Protein AF-A0A9P8K8R7-F1 (afdb_monomer_lite)

Sequence (853 aa):
MMAQHRFSVASLLILLLYVATVHSAIIQKRATSSSRSVSKISSSSSKATSKPVSKISSSSSKATSKPKTSSTKVVATSSAALKILSGAAEITNPRTGPTISATASATYTGWYAIPQKGIPAGRADAIALTRQNFGYGPAVAGGPFFPNGTLGNTVVAADIAILQAETGPQMSDTGSDVVKAESDVSKYNGLQTLQDYTLLYDQEWTATLSQGPAPGILTNYTQDLLFSMERLSFSPYQIRRLDSSKDTLNFEVDDQVATNLTGMTQQQLLTSGRLFYADYRDQAELTATTNPRYSAAVDAYFYIDPESGDFLPLAIRTNQGANLTYTPADSPNDWMLAKIMYNVCDLWFAQWEHLARTHEVVQIVYMAAIRSLSDAHPVKAVLDRLMFEVFAIQPLAQSVLFAPGGVVDLAFPYTYESAKDYSSNYYFTRSGNFQSGYFLTDLKNRGLINATTGPQLKDFPYYEDASVIYAAIRTFMTSFVNSYYSSDSVVAADKEIQAWVKECNGPAKVMDFPSAITTTSTLIDVLTHMAHLSSTAHHTVNTNELMSASSTLPFHAMSLYSPVPTQKGVTNLASFLPPLQQAEEQIGINSLFSRNYFAGTNRTLSHMFDEPAILNRMNVNTRNAAATFMNSMNSFSSKVKARTFDSKGLSQGPVLEETFWFEPDILALWPPGETFESLNISGPYHSYTGYISAHLLKYENAIEVHQSLEFMRDILPQLDRFIVVISTEPMQTKLNDIPLRIAHKDLHFANILVDRITAHVTGIVDWEFAGVVPFTRWNPSRAFLWNAQDNDTSMADKTALIERYKKRAREKGSGYLIDDAKFTSKEQESMQTAANFLRAIVEVVLGTRQVEV

Structure (mmCIF, N/CA/C/O backbone):
data_AF-A0A9P8K8R7-F1
#
_entry.id   AF-A0A9P8K8R7-F1
#
loop_
_atom_site.group_PDB
_atom_site.id
_atom_site.type_symbol
_atom_site.label_atom_id
_atom_site.label_alt_id
_atom_site.label_comp_id
_atom_site.label_asym_id
_atom_site.label_entity_id
_atom_site.label_seq_id
_atom_site.pdbx_PDB_ins_code
_atom_site.Cartn_x
_atom_site.Cartn_y
_atom_site.Cartn_z
_atom_site.occupancy
_atom_site.B_iso_or_equiv
_atom_site.auth_seq_id
_atom_site.auth_comp_id
_atom_site.auth_asym_id
_atom_site.auth_atom_id
_atom_site.pdbx_PDB_model_num
ATOM 1 N N . MET A 1 1 ? -14.657 49.161 -21.432 1.00 29.52 1 MET A N 1
ATOM 2 C CA . MET A 1 1 ? -13.484 50.028 -21.677 1.00 29.52 1 MET A CA 1
ATOM 3 C C . MET A 1 1 ? -12.725 50.112 -20.355 1.00 29.52 1 MET A C 1
ATOM 5 O O . MET A 1 1 ? -12.999 50.996 -19.559 1.00 29.52 1 MET A O 1
ATOM 9 N N . MET A 1 2 ? -11.900 49.104 -20.054 1.00 23.61 2 MET A N 1
ATOM 10 C CA . MET A 1 2 ? -11.137 49.003 -18.802 1.00 23.61 2 MET A CA 1
ATOM 11 C C . MET A 1 2 ? -9.653 49.164 -19.122 1.00 23.61 2 MET A C 1
ATOM 13 O O . MET A 1 2 ? -9.162 48.618 -20.107 1.00 23.61 2 MET A O 1
ATOM 17 N N . ALA A 1 3 ? -8.979 49.996 -18.335 1.00 24.78 3 ALA A N 1
ATOM 18 C CA . ALA A 1 3 ? -7.595 50.384 -18.529 1.00 24.78 3 ALA A CA 1
ATOM 19 C C . ALA A 1 3 ? -6.656 49.173 -18.431 1.00 24.78 3 ALA A C 1
ATOM 21 O O . ALA A 1 3 ? -6.727 48.400 -17.479 1.00 24.78 3 ALA A O 1
ATOM 22 N N . GLN A 1 4 ? -5.730 49.052 -19.386 1.00 29.30 4 GLN A N 1
ATOM 23 C CA . GLN A 1 4 ? -4.545 48.212 -19.245 1.00 29.30 4 GLN A CA 1
ATOM 24 C C . GLN A 1 4 ? -3.744 48.699 -18.028 1.00 29.30 4 GLN A C 1
ATOM 26 O O . GLN A 1 4 ? -2.921 49.611 -18.141 1.00 29.30 4 GLN A O 1
ATOM 31 N N . HIS A 1 5 ? -3.947 48.097 -16.858 1.00 35.41 5 HIS A N 1
ATOM 32 C CA . HIS A 1 5 ? -2.986 48.205 -15.769 1.00 35.41 5 HIS A CA 1
ATOM 33 C C . HIS A 1 5 ? -1.762 47.362 -16.134 1.00 35.41 5 HIS A C 1
ATOM 35 O O . HIS A 1 5 ? -1.583 46.241 -15.674 1.00 35.41 5 HIS A O 1
ATOM 41 N N . ARG A 1 6 ? -0.881 47.922 -16.973 1.00 40.00 6 ARG A N 1
ATOM 42 C CA . ARG A 1 6 ? 0.525 47.519 -16.950 1.00 40.00 6 ARG A CA 1
ATOM 43 C C . ARG A 1 6 ? 1.001 47.784 -15.525 1.00 40.00 6 ARG A C 1
ATOM 45 O O . ARG A 1 6 ? 1.038 48.947 -15.118 1.00 40.00 6 ARG A O 1
ATOM 52 N N . PHE A 1 7 ? 1.317 46.739 -14.759 1.00 46.62 7 PHE A N 1
ATOM 53 C CA . PHE A 1 7 ? 2.038 46.904 -13.499 1.00 46.62 7 PHE A CA 1
ATOM 54 C C . PHE A 1 7 ? 3.290 47.728 -13.808 1.00 46.62 7 PHE A C 1
ATOM 56 O O . PHE A 1 7 ? 4.176 47.302 -14.546 1.00 46.62 7 PHE A O 1
ATOM 63 N N . SER A 1 8 ? 3.288 48.986 -13.369 1.00 48.47 8 SER A N 1
ATOM 64 C CA . SER A 1 8 ? 4.331 49.929 -13.752 1.00 48.47 8 SER A CA 1
ATOM 65 C C . SER A 1 8 ? 5.626 49.589 -13.013 1.00 48.47 8 SER A C 1
ATOM 67 O O . SER A 1 8 ? 5.596 49.020 -11.921 1.00 48.47 8 SER A O 1
ATOM 69 N N . VAL A 1 9 ? 6.763 50.033 -13.550 1.00 52.81 9 VAL A N 1
ATOM 70 C CA . VAL A 1 9 ? 8.063 50.040 -12.852 1.00 52.81 9 VAL A CA 1
ATOM 71 C C . VAL A 1 9 ? 7.942 50.614 -11.426 1.00 52.81 9 VAL A C 1
ATOM 73 O O . VAL A 1 9 ? 8.694 50.216 -10.541 1.00 52.81 9 VAL A O 1
ATOM 76 N N . ALA A 1 10 ? 6.951 51.477 -11.155 1.00 49.06 10 ALA A N 1
ATOM 77 C CA . ALA A 1 10 ? 6.674 51.998 -9.820 1.00 49.06 10 ALA A CA 1
ATOM 78 C C . ALA A 1 10 ? 6.219 50.920 -8.816 1.00 49.06 10 ALA A C 1
ATOM 80 O O . ALA A 1 10 ? 6.635 50.979 -7.667 1.00 49.06 10 ALA A O 1
ATOM 81 N N . SER A 1 11 ? 5.431 49.915 -9.212 1.00 57.00 11 SER A N 1
ATOM 82 C CA . SER A 1 11 ? 4.999 48.828 -8.312 1.00 57.00 11 SER A CA 1
ATOM 83 C C . SER A 1 11 ? 6.164 47.909 -7.933 1.00 57.00 11 SER A C 1
ATOM 85 O O . SER A 1 11 ? 6.291 47.518 -6.774 1.00 57.00 11 SER A O 1
ATOM 87 N N . LEU A 1 12 ? 7.060 47.637 -8.888 1.00 58.25 12 LEU A N 1
ATOM 88 C CA . LEU A 1 12 ? 8.302 46.900 -8.652 1.00 58.25 12 LEU A CA 1
ATOM 89 C C . LEU A 1 12 ? 9.264 47.697 -7.753 1.00 58.25 12 LEU A C 1
ATOM 91 O O . LEU A 1 12 ? 9.832 47.149 -6.813 1.00 58.25 12 LEU A O 1
ATOM 95 N N . LEU A 1 13 ? 9.394 49.010 -7.982 1.00 60.34 13 LEU A N 1
ATOM 96 C CA . LEU A 1 13 ? 10.163 49.916 -7.121 1.00 60.34 13 LEU A CA 1
ATOM 97 C C . LEU A 1 13 ? 9.600 49.972 -5.696 1.00 60.34 13 LEU A C 1
ATOM 99 O O . LEU A 1 13 ? 10.372 49.983 -4.742 1.00 60.34 13 LEU A O 1
ATOM 103 N N . ILE A 1 14 ? 8.274 49.976 -5.538 1.00 66.75 14 ILE A N 1
ATOM 104 C CA . ILE A 1 14 ? 7.606 49.946 -4.231 1.00 66.75 14 ILE A CA 1
ATOM 105 C C . ILE A 1 14 ? 7.908 48.628 -3.503 1.00 66.75 14 ILE A C 1
ATOM 107 O O . ILE A 1 14 ? 8.319 48.663 -2.344 1.00 66.75 14 ILE A O 1
ATOM 111 N N . LEU A 1 15 ? 7.790 47.479 -4.178 1.00 65.31 15 LEU A N 1
ATOM 112 C CA . LEU A 1 15 ? 8.160 46.175 -3.615 1.00 65.31 15 LEU A CA 1
ATOM 113 C C . LEU A 1 15 ? 9.635 46.150 -3.172 1.00 65.31 15 LEU A C 1
ATOM 115 O O . LEU A 1 15 ? 9.935 45.777 -2.037 1.00 65.31 15 LEU A O 1
ATOM 119 N N . LEU A 1 16 ? 10.548 46.629 -4.023 1.00 68.06 16 LEU A N 1
ATOM 120 C CA . LEU A 1 16 ? 11.981 46.720 -3.719 1.00 68.06 16 LEU A CA 1
ATOM 121 C C . LEU A 1 16 ? 12.279 47.676 -2.550 1.00 68.06 16 LEU A C 1
ATOM 123 O O . LEU A 1 16 ? 13.152 47.383 -1.732 1.00 68.06 16 LEU A O 1
ATOM 127 N N . LEU A 1 17 ? 11.541 48.784 -2.416 1.00 71.69 17 LEU A N 1
ATOM 128 C CA . LEU A 1 17 ? 11.648 49.715 -1.284 1.00 71.69 17 LEU A CA 1
ATOM 129 C C . LEU A 1 17 ? 11.227 49.063 0.041 1.00 71.69 17 LEU A C 1
ATOM 131 O O . LEU A 1 17 ? 11.877 49.291 1.066 1.00 71.69 17 LEU A O 1
ATOM 135 N N . TYR A 1 18 ? 10.182 48.231 0.047 1.00 68.81 18 TYR A N 1
ATOM 136 C CA . TYR A 1 18 ? 9.757 47.511 1.253 1.00 68.81 18 TYR A CA 1
ATOM 137 C C . TYR A 1 18 ? 10.740 46.403 1.638 1.00 68.81 18 TYR A C 1
ATOM 139 O O . TYR A 1 18 ? 11.125 46.321 2.808 1.00 68.81 18 TYR A O 1
ATOM 147 N N . VAL A 1 19 ? 11.239 45.634 0.663 1.00 66.44 19 VAL A N 1
ATOM 148 C CA . VAL A 1 19 ? 12.317 44.651 0.879 1.00 66.44 19 VAL A CA 1
ATOM 149 C C . VAL A 1 19 ? 13.562 45.339 1.457 1.00 66.44 19 VAL A C 1
ATOM 151 O O . VAL A 1 19 ? 14.119 44.889 2.460 1.00 66.44 19 VAL A O 1
ATOM 154 N N . ALA A 1 20 ? 13.952 46.494 0.908 1.00 64.69 20 ALA A N 1
ATOM 155 C CA . ALA A 1 20 ? 15.067 47.295 1.408 1.00 64.69 20 ALA A CA 1
ATOM 156 C C . ALA A 1 20 ? 14.815 47.891 2.804 1.00 64.69 20 ALA A C 1
ATOM 158 O O . ALA A 1 20 ? 15.760 48.048 3.578 1.00 64.69 20 ALA A O 1
ATOM 159 N N . THR A 1 21 ? 13.565 48.204 3.157 1.00 69.88 21 THR A N 1
ATOM 160 C CA . THR A 1 21 ? 13.198 48.721 4.486 1.00 69.88 21 THR A CA 1
ATOM 161 C C . THR A 1 21 ? 13.381 47.651 5.563 1.00 69.88 21 THR A C 1
ATOM 163 O O . THR A 1 21 ? 14.012 47.924 6.586 1.00 69.88 21 THR A O 1
ATOM 166 N N . VAL A 1 22 ? 12.915 46.420 5.314 1.00 66.12 22 VAL A N 1
ATOM 167 C CA . VAL A 1 22 ? 13.130 45.284 6.230 1.00 66.12 22 VAL A CA 1
ATOM 168 C C . VAL A 1 22 ? 14.623 44.936 6.318 1.00 66.12 22 VAL A C 1
ATOM 170 O O . VAL A 1 22 ? 15.144 44.689 7.405 1.00 66.12 22 VAL A O 1
ATOM 173 N N . HIS A 1 23 ? 15.349 45.022 5.198 1.00 62.78 23 HIS A N 1
ATOM 174 C CA . HIS A 1 23 ? 16.796 44.799 5.151 1.00 62.78 23 HIS A CA 1
ATOM 175 C C . HIS A 1 23 ? 17.606 45.874 5.911 1.00 62.78 23 HIS A C 1
ATOM 177 O O . HIS A 1 23 ? 18.545 45.560 6.644 1.00 62.78 23 HIS A O 1
ATOM 183 N N . SER A 1 24 ? 17.229 47.151 5.799 1.00 60.41 24 SER A N 1
ATOM 184 C CA . SER A 1 24 ? 17.931 48.277 6.441 1.00 60.41 24 SER A CA 1
ATOM 185 C C . SER A 1 24 ? 17.773 48.288 7.967 1.00 60.41 24 SER A C 1
ATOM 187 O O . SER A 1 24 ? 18.697 48.688 8.680 1.00 60.41 24 SER A O 1
ATOM 189 N N . ALA A 1 25 ? 16.646 47.785 8.486 1.00 59.66 25 ALA A N 1
ATOM 190 C CA . ALA A 1 25 ? 16.407 47.621 9.922 1.00 59.66 25 ALA A CA 1
ATOM 191 C C . ALA A 1 25 ? 17.394 46.639 10.598 1.00 59.66 25 ALA A C 1
ATOM 193 O O . ALA A 1 25 ? 17.651 46.747 11.798 1.00 59.66 25 ALA A O 1
ATOM 194 N N . ILE A 1 26 ? 18.005 45.722 9.834 1.00 52.38 26 ILE A N 1
ATOM 195 C CA . ILE A 1 26 ? 19.029 44.776 10.316 1.00 52.38 26 ILE A CA 1
ATOM 196 C C . ILE A 1 26 ? 20.416 45.426 10.379 1.00 52.38 26 ILE A C 1
ATOM 198 O O . ILE A 1 26 ? 21.180 45.190 11.319 1.00 52.38 26 ILE A O 1
ATOM 202 N N . ILE A 1 27 ? 20.747 46.291 9.416 1.00 49.97 27 ILE A N 1
ATOM 203 C CA . ILE A 1 27 ? 22.070 46.931 9.342 1.00 49.97 27 ILE A CA 1
ATOM 204 C C . ILE A 1 27 ? 22.242 47.991 10.448 1.00 49.97 27 ILE A C 1
ATOM 206 O O . ILE A 1 27 ? 23.343 48.154 10.982 1.00 49.97 27 ILE A O 1
ATOM 210 N N . GLN A 1 28 ? 21.158 48.635 10.900 1.00 45.38 28 GLN A N 1
ATOM 211 C CA . GLN A 1 28 ? 21.206 49.663 11.952 1.00 45.38 28 GLN A CA 1
ATOM 212 C C . GLN A 1 28 ? 21.585 49.167 13.364 1.00 45.38 28 GLN A C 1
ATOM 214 O O . GLN A 1 28 ? 21.818 49.996 14.243 1.00 45.38 28 GLN A O 1
ATOM 219 N N . LYS A 1 29 ? 21.752 47.856 13.599 1.00 45.72 29 LYS A N 1
ATOM 220 C CA . LYS A 1 29 ? 22.273 47.326 14.878 1.00 45.72 29 LYS A CA 1
ATOM 221 C C . LYS A 1 29 ? 23.744 46.893 14.862 1.00 45.72 29 LYS A C 1
ATOM 223 O O . LYS A 1 29 ? 24.270 46.557 15.919 1.00 45.72 29 LYS A O 1
ATOM 228 N N . ARG A 1 30 ? 24.447 46.964 13.722 1.00 40.00 30 ARG A N 1
ATOM 229 C CA . ARG A 1 30 ? 25.909 46.728 13.666 1.00 40.00 30 ARG A CA 1
ATOM 230 C C . ARG A 1 30 ? 26.764 47.993 13.817 1.00 40.00 30 ARG A C 1
ATOM 232 O O . ARG A 1 30 ? 27.971 47.872 13.984 1.00 40.00 30 ARG A O 1
ATOM 239 N N . ALA A 1 31 ? 26.162 49.185 13.821 1.00 37.06 31 ALA A N 1
ATOM 240 C CA . ALA A 1 31 ? 26.882 50.461 13.935 1.00 37.06 31 ALA A CA 1
ATOM 241 C C . ALA A 1 31 ? 26.862 51.097 15.344 1.00 37.06 31 ALA A C 1
ATOM 243 O O . ALA A 1 31 ? 27.468 52.145 15.542 1.00 37.06 31 ALA A O 1
ATOM 244 N N . THR A 1 32 ? 26.201 50.489 16.338 1.00 36.62 32 THR A N 1
ATOM 245 C CA . THR A 1 32 ? 26.047 51.072 17.691 1.00 36.62 32 THR A CA 1
ATOM 246 C C . THR A 1 32 ? 26.706 50.279 18.823 1.00 36.62 32 THR A C 1
ATOM 248 O O . THR A 1 32 ? 26.520 50.619 19.987 1.00 36.62 32 THR A O 1
ATOM 251 N N . SER A 1 33 ? 27.557 49.289 18.525 1.00 35.28 33 SER A N 1
ATOM 252 C CA . SER A 1 33 ? 28.350 48.580 19.548 1.00 35.28 33 SER A CA 1
ATOM 253 C C . SER A 1 33 ? 29.865 48.803 19.441 1.00 35.28 33 SER A C 1
ATOM 255 O O . SER A 1 33 ? 30.643 47.970 19.902 1.00 35.28 33 SER A O 1
ATOM 257 N N . SER A 1 34 ? 30.309 49.924 18.861 1.00 38.78 34 SER A N 1
ATOM 258 C CA . SER A 1 34 ? 31.724 50.322 18.837 1.00 38.78 34 SER A CA 1
ATOM 259 C C . SER A 1 34 ? 31.975 51.612 19.626 1.00 38.78 34 SER A C 1
ATOM 261 O O . SER A 1 34 ? 32.308 52.635 19.041 1.00 38.78 34 SER A O 1
ATOM 263 N N . SER A 1 35 ? 31.830 51.573 20.954 1.00 31.89 35 SER A N 1
ATOM 264 C CA . SER A 1 35 ? 32.644 52.384 21.882 1.00 31.89 35 SER A CA 1
ATOM 265 C C . SER A 1 35 ? 32.252 52.131 23.344 1.00 31.89 35 SER A C 1
ATOM 267 O O . SER A 1 35 ? 31.256 52.683 23.807 1.00 31.89 35 SER A O 1
ATOM 269 N N . ARG A 1 36 ? 33.060 51.368 24.095 1.00 29.39 36 ARG A N 1
ATOM 270 C CA . ARG A 1 36 ? 33.678 51.806 25.370 1.00 29.39 36 ARG A CA 1
ATOM 271 C C . ARG A 1 36 ? 34.428 50.672 26.093 1.00 29.39 36 ARG A C 1
ATOM 273 O O . ARG A 1 36 ? 33.858 49.657 26.460 1.00 29.39 36 ARG A O 1
ATOM 280 N N . SER A 1 37 ? 35.713 50.968 26.307 1.00 27.92 37 SER A N 1
ATOM 281 C CA . SER A 1 37 ? 36.616 50.622 27.422 1.00 27.92 37 SER A CA 1
ATOM 282 C C . SER A 1 37 ? 37.011 49.170 27.745 1.00 27.92 37 SER A C 1
ATOM 284 O O . SER A 1 37 ? 36.305 48.408 28.390 1.00 27.92 37 SER A O 1
ATOM 286 N N . VAL A 1 38 ? 38.278 48.936 27.400 1.00 28.86 38 VAL A N 1
ATOM 287 C CA . VAL A 1 38 ? 39.350 48.093 27.959 1.00 28.86 38 VAL A CA 1
ATOM 288 C C . VAL A 1 38 ? 39.482 48.083 29.500 1.00 28.86 38 VAL A C 1
ATOM 290 O O . VAL A 1 38 ? 39.589 49.154 30.091 1.00 28.86 38 VAL A O 1
ATOM 293 N N . SER A 1 39 ? 39.671 46.888 30.094 1.00 27.14 39 SER A N 1
ATOM 294 C CA . SER A 1 39 ? 40.824 46.465 30.948 1.00 27.14 39 SER A CA 1
ATOM 295 C C . SER A 1 39 ? 40.685 44.967 31.350 1.00 27.14 39 SER A C 1
ATOM 297 O O . SER A 1 39 ? 39.660 44.566 31.881 1.00 27.14 39 SER A O 1
ATOM 299 N N . LYS A 1 40 ? 41.520 44.042 30.819 1.00 28.81 40 LYS A N 1
ATOM 300 C CA . LYS A 1 40 ? 42.708 43.368 31.436 1.00 28.81 40 LYS A CA 1
ATOM 301 C C . LYS A 1 40 ? 42.391 42.685 32.801 1.00 28.81 40 LYS A C 1
ATOM 303 O O . LYS A 1 40 ? 41.948 43.382 33.696 1.00 28.81 40 LYS A O 1
ATOM 308 N N . ILE A 1 41 ? 42.605 41.376 33.060 1.00 28.08 41 ILE A N 1
ATOM 309 C CA . ILE A 1 41 ? 43.887 40.619 33.175 1.00 28.08 41 ILE A CA 1
ATOM 310 C C . ILE A 1 41 ? 43.653 39.070 33.315 1.00 28.08 41 ILE A C 1
ATOM 312 O O . ILE A 1 41 ? 42.691 38.660 33.952 1.00 28.08 41 ILE A O 1
ATOM 316 N N . SER A 1 42 ? 44.611 38.278 32.772 1.00 25.97 42 SER A N 1
ATOM 317 C CA . SER A 1 42 ? 45.125 36.898 33.088 1.00 25.97 42 SER A CA 1
ATOM 318 C C . SER A 1 42 ? 44.222 35.648 32.975 1.00 25.97 42 SER A C 1
ATOM 320 O O . SER A 1 42 ? 43.276 35.498 33.733 1.00 25.97 42 SER A O 1
ATOM 322 N N . SER A 1 43 ? 44.435 34.754 31.992 1.00 26.33 43 SER A N 1
ATOM 323 C CA . SER A 1 43 ? 45.380 33.595 31.919 1.00 26.33 43 SER A CA 1
ATOM 324 C C . SER A 1 43 ? 44.966 32.385 32.781 1.00 26.33 43 SER A C 1
ATOM 326 O O . SER A 1 43 ? 44.916 32.493 33.998 1.00 26.33 43 SER A O 1
ATOM 328 N N . SER A 1 44 ? 44.729 31.192 32.224 1.00 26.92 44 SER A N 1
ATOM 329 C CA . SER A 1 44 ? 45.807 30.290 31.788 1.00 26.92 44 SER A CA 1
ATOM 330 C C . SER A 1 44 ? 45.313 29.118 30.912 1.00 26.92 44 SER A C 1
ATOM 332 O O . SER A 1 44 ? 44.229 28.573 31.089 1.00 26.92 44 SER A O 1
ATOM 334 N N . SER A 1 45 ? 46.169 28.767 29.951 1.00 26.66 45 SER A N 1
ATOM 335 C CA . SER A 1 45 ? 46.233 27.567 29.098 1.00 26.66 45 SER A CA 1
ATOM 336 C C . SER A 1 45 ? 46.580 26.298 29.906 1.00 26.66 45 SER A C 1
ATOM 338 O O . SER A 1 45 ? 47.248 26.431 30.924 1.00 26.66 45 SER A O 1
ATOM 340 N N . SER A 1 46 ? 46.294 25.059 29.480 1.00 27.12 46 SER A N 1
ATOM 341 C CA . SER A 1 46 ? 47.019 24.396 28.379 1.00 27.12 46 SER A CA 1
ATOM 342 C C . SER A 1 46 ? 46.434 23.032 27.953 1.00 27.12 46 SER A C 1
ATOM 344 O O . SER A 1 46 ? 45.714 22.358 28.684 1.00 27.12 46 SER A O 1
ATOM 346 N N . LYS A 1 47 ? 46.783 22.664 26.712 1.00 25.86 47 LYS A N 1
ATOM 347 C CA . LYS A 1 47 ? 46.467 21.449 25.947 1.00 25.86 47 LYS A CA 1
ATOM 348 C C . LYS A 1 47 ? 47.482 20.312 26.186 1.00 25.86 47 LYS A C 1
ATOM 350 O O . LYS A 1 47 ? 48.676 20.570 26.202 1.00 25.86 47 LYS A O 1
ATOM 355 N N . ALA A 1 48 ? 46.951 19.087 26.249 1.00 27.17 48 ALA A N 1
ATOM 356 C CA . ALA A 1 48 ? 47.208 17.867 25.451 1.00 27.17 48 ALA A CA 1
ATOM 357 C C . ALA A 1 48 ? 48.614 17.398 24.974 1.00 27.17 48 ALA A C 1
ATOM 359 O O . ALA A 1 48 ? 49.468 18.180 24.568 1.00 27.17 48 ALA A O 1
ATOM 360 N N . THR A 1 49 ? 48.653 16.060 24.772 1.00 26.53 49 THR A N 1
ATOM 361 C CA . THR A 1 49 ? 49.570 15.157 24.008 1.00 26.53 49 THR A CA 1
ATOM 362 C C . THR A 1 49 ? 50.716 14.528 24.830 1.00 26.53 49 THR A C 1
ATOM 364 O O . THR A 1 49 ? 51.261 15.203 25.686 1.00 26.53 49 THR A O 1
ATOM 367 N N . SER A 1 50 ? 51.108 13.243 24.717 1.00 24.94 50 SER A N 1
ATOM 368 C CA . SER A 1 50 ? 51.166 12.287 23.588 1.00 24.94 50 SER A CA 1
ATOM 369 C C . SER A 1 50 ? 51.331 10.790 24.034 1.00 24.94 50 SER A C 1
ATOM 371 O O . SER A 1 50 ? 51.550 10.493 25.202 1.00 24.94 50 SER A O 1
ATOM 373 N N . LYS A 1 51 ? 51.179 9.864 23.063 1.00 24.92 51 LYS A N 1
ATOM 374 C CA . LYS A 1 51 ? 51.248 8.363 23.013 1.00 24.92 51 LYS A CA 1
ATOM 375 C C . LYS A 1 51 ? 52.702 7.753 23.167 1.00 24.92 51 LYS A C 1
ATOM 377 O O . LYS A 1 51 ? 53.620 8.559 23.238 1.00 24.92 51 LYS A O 1
ATOM 382 N N . PRO A 1 52 ? 53.017 6.437 22.919 1.00 44.19 52 PRO A N 1
ATOM 383 C CA . PRO A 1 52 ? 52.546 5.142 23.495 1.00 44.19 52 PRO A CA 1
ATOM 384 C C . PRO A 1 52 ? 53.625 3.974 23.602 1.00 44.19 52 PRO A C 1
ATOM 386 O O . PRO A 1 52 ? 54.768 4.134 23.196 1.00 44.19 52 PRO A O 1
ATOM 389 N N . VAL A 1 53 ? 53.179 2.759 24.011 1.00 26.55 53 VAL A N 1
ATOM 390 C CA . VAL A 1 53 ? 53.579 1.355 23.618 1.00 26.55 53 VAL A CA 1
ATOM 391 C C . VAL A 1 53 ? 54.811 0.575 24.210 1.00 26.55 53 VAL A C 1
ATOM 393 O O . VAL A 1 53 ? 55.971 0.873 23.955 1.00 26.55 53 VAL A O 1
ATOM 396 N N . SER A 1 54 ? 54.472 -0.612 24.774 1.00 25.88 54 SER A N 1
ATOM 397 C CA . SER A 1 54 ? 55.119 -1.969 24.815 1.00 25.88 54 SER A CA 1
ATOM 398 C C . SER A 1 54 ? 56.219 -2.394 25.819 1.00 25.88 54 SER A C 1
ATOM 400 O O . SER A 1 54 ? 57.290 -1.801 25.877 1.00 25.88 54 SER A O 1
ATOM 402 N N . LYS A 1 55 ? 55.981 -3.555 26.481 1.00 24.89 55 LYS A N 1
ATOM 403 C CA . LYS A 1 55 ? 56.802 -4.810 26.547 1.00 24.89 55 LYS A CA 1
ATOM 404 C C . LYS A 1 55 ? 56.136 -5.831 27.517 1.00 24.89 55 LYS A C 1
ATOM 406 O O . LYS A 1 55 ? 55.745 -5.427 28.599 1.00 24.89 55 LYS A O 1
ATOM 411 N N . ILE A 1 56 ? 55.713 -7.039 27.104 1.00 26.05 56 ILE A N 1
ATOM 412 C CA . ILE A 1 56 ? 56.403 -8.353 26.932 1.00 26.05 56 ILE A CA 1
ATOM 413 C C . ILE A 1 56 ? 56.419 -9.288 28.189 1.00 26.05 56 ILE A C 1
ATOM 415 O O . ILE A 1 56 ? 57.091 -9.011 29.172 1.00 26.05 56 ILE A O 1
ATOM 419 N N . SER A 1 57 ? 55.714 -10.430 28.023 1.00 24.41 57 SER A N 1
ATOM 420 C CA . SER A 1 57 ? 55.947 -11.862 28.383 1.00 24.41 57 SER A CA 1
ATOM 421 C C . SER A 1 57 ? 55.868 -12.502 29.794 1.00 24.41 57 SER A C 1
ATOM 423 O O . SER A 1 57 ? 56.645 -12.173 30.682 1.00 24.41 57 SER A O 1
ATOM 425 N N . SER A 1 58 ? 55.154 -13.657 29.791 1.00 24.83 58 SER A N 1
ATOM 426 C CA . SER A 1 58 ? 55.445 -14.992 30.407 1.00 24.83 58 SER A CA 1
ATOM 427 C C . SER A 1 58 ? 55.264 -15.151 31.935 1.00 24.83 58 SER A C 1
ATOM 429 O O . SER A 1 58 ? 55.517 -14.201 32.651 1.00 24.83 58 SER A O 1
ATOM 431 N N . SER A 1 59 ? 54.848 -16.274 32.552 1.00 24.50 59 SER A N 1
ATOM 432 C CA . SER A 1 59 ? 54.690 -17.698 32.184 1.00 24.50 59 SER A CA 1
ATOM 433 C C . SER A 1 59 ? 53.856 -18.478 33.243 1.00 24.50 59 SER A C 1
ATOM 435 O O . SER A 1 59 ? 53.803 -18.104 34.407 1.00 24.50 59 SER A O 1
ATOM 437 N N . SER A 1 60 ? 53.237 -19.589 32.807 1.00 24.28 60 SER A N 1
ATOM 438 C CA . SER A 1 60 ? 52.948 -20.883 33.488 1.00 24.28 60 SER A CA 1
ATOM 439 C C . SER A 1 60 ? 52.658 -20.993 35.007 1.00 24.28 60 SER A C 1
ATOM 441 O O . SER A 1 60 ? 53.541 -20.775 35.828 1.00 24.28 60 SER A O 1
ATOM 443 N N . SER A 1 61 ? 51.543 -21.645 35.384 1.00 25.52 61 SER A N 1
ATOM 444 C CA . SER A 1 61 ? 51.475 -23.072 35.812 1.00 25.52 61 SER A CA 1
ATOM 445 C C . SER A 1 61 ? 50.215 -23.414 36.647 1.00 25.52 61 SER A C 1
ATOM 447 O O . SER A 1 61 ? 49.571 -22.557 37.239 1.00 25.52 61 SER A O 1
ATOM 449 N N . LYS A 1 62 ? 49.832 -24.698 36.589 1.00 25.59 62 LYS A N 1
ATOM 450 C CA . LYS A 1 62 ? 48.615 -25.365 37.100 1.00 25.59 62 LYS A CA 1
ATOM 451 C C . LYS A 1 62 ? 48.540 -25.446 38.639 1.00 25.59 62 LYS A C 1
ATOM 453 O O . LYS A 1 62 ? 49.559 -25.736 39.250 1.00 25.59 62 LYS A O 1
ATOM 458 N N . ALA A 1 63 ? 47.326 -25.425 39.215 1.00 24.23 63 ALA A N 1
ATOM 459 C CA . ALA A 1 63 ? 46.654 -26.603 39.817 1.00 24.23 63 ALA A CA 1
ATOM 460 C C . ALA A 1 63 ? 45.551 -26.251 40.856 1.00 24.23 63 ALA A C 1
ATOM 462 O O . ALA A 1 63 ? 45.798 -25.603 41.863 1.00 24.23 63 ALA A O 1
ATOM 463 N N . THR A 1 64 ? 44.348 -26.785 40.595 1.00 24.70 64 THR A N 1
ATOM 464 C CA . THR A 1 64 ? 43.350 -27.367 41.528 1.00 24.70 64 THR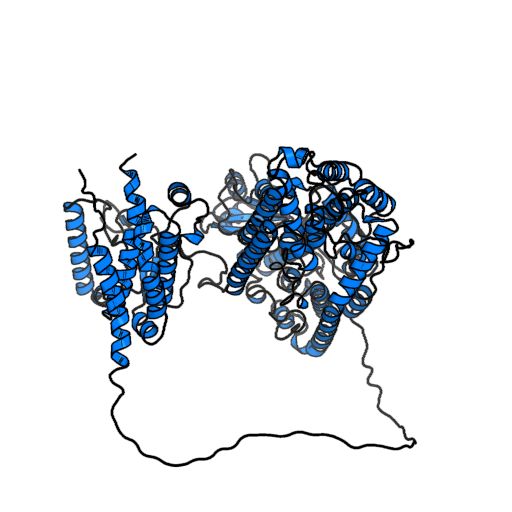 A CA 1
ATOM 465 C C . THR A 1 64 ? 42.891 -26.620 42.793 1.00 24.70 64 THR A C 1
ATOM 467 O O . THR A 1 64 ? 43.561 -26.646 43.817 1.00 24.70 64 THR A O 1
ATOM 470 N N . SER A 1 65 ? 41.614 -26.214 42.809 1.00 23.22 65 SER A N 1
ATOM 471 C CA . SER A 1 65 ? 40.609 -26.766 43.744 1.00 23.22 65 SER A CA 1
ATOM 472 C C . SER A 1 65 ? 39.180 -26.353 43.335 1.00 23.22 65 SER A C 1
ATOM 474 O O . SER A 1 65 ? 38.899 -25.193 43.060 1.00 23.22 65 SER A O 1
ATOM 476 N N . LYS A 1 66 ? 38.268 -27.329 43.257 1.00 28.22 66 LYS A N 1
ATOM 477 C CA . LYS A 1 66 ? 36.805 -27.142 43.363 1.00 28.22 66 LYS A CA 1
ATOM 478 C C . LYS A 1 66 ? 36.455 -27.455 44.827 1.00 28.22 66 LYS A C 1
ATOM 480 O O . LYS A 1 66 ? 37.069 -28.383 45.360 1.00 28.22 66 LYS A O 1
ATOM 485 N N . PRO A 1 67 ? 35.476 -26.785 45.471 1.00 28.00 67 PRO A N 1
ATOM 486 C CA . PRO A 1 67 ? 34.097 -27.241 45.269 1.00 28.00 67 PRO A CA 1
ATOM 487 C C . PRO A 1 67 ? 32.963 -26.201 45.415 1.00 28.00 67 PRO A C 1
ATOM 489 O O . PRO A 1 67 ? 33.038 -25.253 46.183 1.00 28.00 67 PRO A O 1
ATOM 492 N N . LYS A 1 68 ? 31.847 -26.565 44.760 1.00 26.70 68 LYS A N 1
ATOM 493 C CA . LYS A 1 68 ? 30.435 -26.280 45.086 1.00 26.70 68 LYS A CA 1
ATOM 494 C C . LYS A 1 68 ? 29.920 -24.847 44.908 1.00 26.70 68 LYS A C 1
ATOM 496 O O . LYS A 1 68 ? 29.956 -24.034 45.821 1.00 26.70 68 LYS A O 1
ATOM 501 N N . THR A 1 69 ? 29.231 -24.643 43.788 1.00 25.19 69 THR A N 1
ATOM 502 C CA . THR A 1 69 ? 28.100 -23.713 43.696 1.00 25.19 69 THR A CA 1
ATOM 503 C C . THR A 1 69 ? 26.833 -24.489 43.358 1.00 25.19 69 THR A C 1
ATOM 505 O O . THR A 1 69 ? 26.835 -25.418 42.548 1.00 25.19 69 THR A O 1
ATOM 508 N N . SER A 1 70 ? 25.776 -24.146 44.087 1.00 23.64 70 SER A N 1
ATOM 509 C CA . SER A 1 70 ? 24.430 -24.685 43.985 1.00 23.64 70 SER A CA 1
ATOM 510 C C . SER A 1 70 ? 23.868 -24.494 42.584 1.00 23.64 70 SER A C 1
ATOM 512 O O . SER A 1 70 ? 23.921 -23.402 42.022 1.00 23.64 70 SER A O 1
ATOM 514 N N . SER A 1 71 ? 23.284 -25.558 42.049 1.00 25.09 71 SER A N 1
ATOM 515 C CA . SER A 1 71 ? 22.468 -25.526 40.847 1.00 25.09 71 SER A CA 1
ATOM 516 C C . SER A 1 71 ? 21.181 -24.741 41.108 1.00 25.09 71 SER A C 1
ATOM 518 O O . SER A 1 71 ? 20.201 -25.301 41.603 1.00 25.09 71 SER A O 1
ATOM 520 N N . THR A 1 72 ? 21.155 -23.468 40.738 1.00 25.42 72 THR A N 1
ATOM 521 C CA . THR A 1 72 ? 19.898 -22.827 40.354 1.00 25.42 72 THR A CA 1
ATOM 522 C C . THR A 1 72 ? 19.663 -23.230 38.903 1.00 25.42 72 THR A C 1
ATOM 524 O O . THR A 1 72 ? 20.419 -22.842 38.015 1.00 25.42 72 THR A O 1
ATOM 527 N N . LYS A 1 73 ? 18.682 -24.108 38.671 1.00 24.77 73 LYS A N 1
ATOM 528 C CA . LYS A 1 73 ? 18.208 -24.444 37.326 1.00 24.77 73 LYS A CA 1
ATOM 529 C C . LYS A 1 73 ? 17.692 -23.158 36.674 1.00 24.77 73 LYS A C 1
ATOM 531 O O . LYS A 1 73 ? 16.568 -22.755 36.945 1.00 24.77 73 LYS A O 1
ATOM 536 N N . VAL A 1 74 ? 18.500 -22.537 35.821 1.00 24.88 74 VAL A N 1
ATOM 537 C CA . VAL A 1 74 ? 17.980 -21.682 34.754 1.00 24.88 74 VAL A CA 1
ATOM 538 C C . VAL A 1 74 ? 17.349 -22.643 33.755 1.00 24.88 74 VAL A C 1
ATOM 540 O O . VAL A 1 74 ? 18.035 -23.479 33.165 1.00 24.88 74 VAL A O 1
ATOM 543 N N . VAL A 1 75 ? 16.024 -22.617 33.663 1.00 26.20 75 VAL A N 1
ATOM 544 C CA . VAL A 1 75 ? 15.287 -23.327 32.621 1.00 26.20 75 VAL A CA 1
ATOM 545 C C . VAL A 1 75 ? 15.641 -22.632 31.309 1.00 26.20 75 VAL A C 1
ATOM 547 O O . VAL A 1 75 ? 15.155 -21.547 31.030 1.00 26.20 75 VAL A O 1
ATOM 550 N N . ALA A 1 76 ? 16.548 -23.224 30.536 1.00 31.53 76 ALA A N 1
ATOM 551 C CA . ALA A 1 76 ? 16.821 -22.808 29.169 1.00 31.53 76 ALA A CA 1
ATOM 552 C C . ALA A 1 76 ? 15.677 -23.307 28.272 1.00 31.53 76 ALA A C 1
ATOM 554 O O . ALA A 1 76 ? 15.764 -24.377 27.670 1.00 31.53 76 ALA A O 1
ATOM 555 N N . THR A 1 77 ? 14.573 -22.568 28.226 1.00 36.44 77 THR A N 1
ATOM 556 C CA . THR A 1 77 ? 13.628 -22.630 27.108 1.00 36.44 77 THR A CA 1
ATOM 557 C C . THR A 1 77 ? 14.144 -21.667 26.051 1.00 36.44 77 THR A C 1
ATOM 559 O O . THR A 1 77 ? 13.977 -20.467 26.194 1.00 36.44 77 THR A O 1
ATOM 562 N N . SER A 1 78 ? 14.811 -22.163 25.006 1.00 50.69 78 SER A N 1
ATOM 563 C CA . SER A 1 78 ? 15.035 -21.340 23.812 1.00 50.69 78 SER A CA 1
ATOM 564 C C . SER A 1 78 ? 13.658 -20.993 23.233 1.00 50.69 78 SER A C 1
ATOM 566 O O . SER A 1 78 ? 12.935 -21.924 22.850 1.00 50.69 78 SER A O 1
ATOM 568 N N . SER A 1 79 ? 13.278 -19.716 23.199 1.00 63.12 79 SER A N 1
ATOM 569 C CA . SER A 1 79 ? 12.013 -19.270 22.606 1.00 63.12 79 SER A CA 1
ATOM 570 C C . SER A 1 79 ? 11.861 -19.738 21.159 1.00 63.12 79 SER A C 1
ATOM 572 O O . SER A 1 79 ? 12.845 -20.028 20.466 1.00 63.12 79 SER A O 1
ATOM 574 N N . ALA A 1 80 ? 10.616 -19.858 20.687 1.00 66.50 80 ALA A N 1
ATOM 575 C CA . ALA A 1 80 ? 10.345 -20.269 19.312 1.00 66.50 80 ALA A CA 1
ATOM 576 C C . ALA A 1 80 ? 11.016 -19.323 18.296 1.00 66.50 80 ALA A C 1
ATOM 578 O O . ALA A 1 80 ? 11.571 -19.795 17.304 1.00 66.50 80 ALA A O 1
ATOM 579 N N . ALA A 1 81 ? 11.085 -18.023 18.605 1.00 60.78 81 ALA A N 1
ATOM 580 C CA . ALA A 1 81 ? 11.817 -17.022 17.827 1.00 60.78 81 ALA A CA 1
ATOM 581 C C . ALA A 1 81 ? 13.312 -17.367 17.662 1.00 60.78 81 ALA A C 1
ATOM 583 O O . ALA A 1 81 ? 13.837 -17.312 16.551 1.00 60.78 81 ALA A O 1
ATOM 584 N N . LEU A 1 82 ? 13.993 -17.820 18.725 1.00 66.00 82 LEU A N 1
ATOM 585 C CA . LEU A 1 82 ? 15.398 -18.258 18.663 1.00 66.00 82 LEU A CA 1
ATOM 586 C C . LEU A 1 82 ? 15.595 -19.528 17.817 1.00 66.00 82 LEU A C 1
ATOM 588 O O . LEU A 1 82 ? 16.639 -19.696 17.186 1.00 66.00 82 LEU A O 1
ATOM 592 N N . LYS A 1 83 ? 14.597 -20.419 17.754 1.00 69.56 83 LYS A N 1
ATOM 593 C CA . LYS A 1 83 ? 14.629 -21.578 16.842 1.00 69.56 83 LYS A CA 1
ATOM 594 C C . LYS A 1 83 ? 14.398 -21.161 15.391 1.00 69.56 83 LYS A C 1
ATOM 596 O O . LYS A 1 83 ? 15.108 -21.635 14.507 1.00 69.56 83 LYS A O 1
ATOM 601 N N . ILE A 1 84 ? 13.466 -20.243 15.145 1.00 68.38 84 ILE A N 1
ATOM 602 C CA . ILE A 1 84 ? 13.217 -19.677 13.813 1.00 68.38 84 ILE A CA 1
ATOM 603 C C . ILE A 1 84 ? 14.471 -18.965 13.287 1.00 68.38 84 ILE A C 1
ATOM 605 O O . ILE A 1 84 ? 14.858 -19.187 12.143 1.00 68.38 84 ILE A O 1
ATOM 609 N N . LEU A 1 85 ? 15.159 -18.200 14.142 1.00 63.84 85 LEU A N 1
ATOM 610 C CA . LEU A 1 85 ? 16.452 -17.576 13.846 1.00 63.84 85 LEU A CA 1
ATOM 611 C C . LEU A 1 85 ? 17.486 -18.589 13.327 1.00 63.84 85 LEU A C 1
ATOM 613 O O . LEU A 1 85 ? 18.181 -18.315 12.351 1.00 63.84 85 LEU A O 1
ATOM 617 N N . SER A 1 86 ? 17.559 -19.781 13.929 1.00 62.22 86 SER A N 1
ATOM 618 C CA . SER A 1 86 ? 18.467 -20.833 13.450 1.00 62.22 86 SER A CA 1
ATOM 619 C C . SER A 1 86 ? 18.077 -21.382 12.070 1.00 62.22 86 SER A C 1
ATOM 621 O O . SER A 1 86 ? 18.950 -21.587 11.232 1.00 62.22 86 SER A O 1
ATOM 623 N N . GLY A 1 87 ? 16.778 -21.531 11.784 1.00 61.12 87 GLY A N 1
ATOM 624 C CA . GLY A 1 87 ? 16.290 -21.956 10.466 1.00 61.12 87 GLY A CA 1
ATOM 625 C C . GLY A 1 87 ? 16.475 -20.898 9.370 1.00 61.12 87 GLY A C 1
ATOM 626 O O . GLY A 1 87 ? 16.777 -21.238 8.228 1.00 61.12 87 GLY A O 1
ATOM 627 N N . ALA A 1 88 ? 16.361 -19.611 9.717 1.00 59.62 88 ALA A N 1
ATOM 628 C CA . ALA A 1 88 ? 16.634 -18.493 8.811 1.00 59.62 88 ALA A CA 1
ATOM 629 C C . ALA A 1 88 ? 18.130 -18.364 8.463 1.00 59.62 88 ALA A C 1
ATOM 631 O O . ALA A 1 88 ? 18.474 -17.891 7.381 1.00 59.62 88 ALA A O 1
ATOM 632 N N . ALA A 1 89 ? 19.024 -18.829 9.340 1.00 59.62 89 ALA A N 1
ATOM 633 C CA . ALA A 1 89 ? 20.459 -18.874 9.073 1.00 59.62 89 ALA A CA 1
ATOM 634 C C . ALA A 1 89 ? 20.866 -20.026 8.127 1.00 59.62 89 ALA A C 1
ATOM 636 O O . ALA A 1 89 ? 21.894 -19.926 7.457 1.00 59.62 89 ALA A O 1
ATOM 637 N N . GLU A 1 90 ? 20.058 -21.086 8.010 1.00 68.81 90 GLU A N 1
ATOM 638 C CA . GLU A 1 90 ? 20.366 -22.314 7.254 1.00 68.81 90 GLU A CA 1
ATOM 639 C C . GLU A 1 90 ? 19.492 -22.495 5.993 1.00 68.81 90 GLU A C 1
ATOM 641 O O . GLU A 1 90 ? 19.059 -23.599 5.656 1.00 68.81 90 GLU A O 1
ATOM 646 N N . ILE A 1 91 ? 19.235 -21.410 5.254 1.00 80.50 91 ILE A N 1
ATOM 647 C CA . ILE A 1 91 ? 18.548 -21.480 3.954 1.00 80.50 91 ILE A CA 1
ATOM 648 C C . ILE A 1 91 ? 19.399 -22.309 2.986 1.00 80.50 91 ILE A C 1
ATOM 650 O O . ILE A 1 91 ? 20.591 -22.057 2.794 1.00 80.50 91 ILE A O 1
ATOM 654 N N . THR A 1 92 ? 18.777 -23.290 2.337 1.00 80.94 92 THR A N 1
ATOM 655 C CA . THR A 1 92 ? 19.435 -24.130 1.334 1.00 80.94 92 THR A CA 1
ATOM 656 C C . THR A 1 92 ? 18.783 -23.956 -0.025 1.00 80.94 92 THR A C 1
ATOM 658 O O . THR A 1 92 ? 17.595 -23.654 -0.143 1.00 80.94 92 THR A O 1
ATOM 661 N N . ASN A 1 93 ? 19.572 -24.148 -1.083 1.00 84.06 93 ASN A N 1
ATOM 662 C CA . ASN A 1 93 ? 19.022 -24.175 -2.427 1.00 84.06 93 ASN A CA 1
ATOM 663 C C . ASN A 1 93 ? 18.114 -25.414 -2.566 1.00 84.06 93 ASN A C 1
ATOM 665 O O . ASN A 1 93 ? 18.602 -26.535 -2.396 1.00 84.06 93 ASN A O 1
ATOM 669 N N . PRO A 1 94 ? 16.826 -25.252 -2.920 1.00 79.81 94 PRO A N 1
ATOM 670 C CA . PRO A 1 94 ? 15.897 -26.373 -3.071 1.00 79.81 94 PRO A CA 1
ATOM 671 C C . PRO A 1 94 ? 16.222 -27.266 -4.284 1.00 79.81 94 PRO A C 1
ATOM 673 O O . PRO A 1 94 ? 15.554 -28.275 -4.514 1.00 79.81 94 PRO A O 1
ATOM 676 N N . ARG A 1 95 ? 17.221 -26.904 -5.100 1.00 83.62 95 ARG A N 1
ATOM 677 C CA . ARG A 1 95 ? 17.702 -27.680 -6.246 1.00 83.62 95 ARG A CA 1
ATOM 678 C C . ARG A 1 95 ? 19.054 -28.319 -5.936 1.00 83.62 95 ARG A C 1
ATOM 680 O O . ARG A 1 95 ? 20.015 -27.640 -5.598 1.00 83.62 95 ARG A O 1
ATOM 687 N N . THR A 1 96 ? 19.155 -29.629 -6.150 1.00 62.53 96 THR A N 1
ATOM 688 C CA . THR A 1 96 ? 20.339 -30.449 -5.824 1.00 62.53 96 THR A CA 1
ATOM 689 C C . THR A 1 96 ? 21.227 -30.774 -7.036 1.00 62.53 96 THR A C 1
ATOM 691 O O . THR A 1 96 ? 21.969 -31.754 -7.036 1.00 62.53 96 THR A O 1
ATOM 694 N N . GLY A 1 97 ? 21.154 -29.968 -8.101 1.00 69.94 97 GLY A N 1
ATOM 695 C CA . GLY A 1 97 ? 21.884 -30.203 -9.352 1.00 69.94 97 GLY A CA 1
ATOM 696 C C . GLY A 1 97 ? 23.246 -29.497 -9.433 1.00 69.94 97 GLY A C 1
ATOM 697 O O . GLY A 1 97 ? 23.521 -28.598 -8.638 1.00 69.94 97 GLY A O 1
ATOM 698 N N . PRO A 1 98 ? 24.084 -29.852 -10.427 1.00 72.25 98 PRO A N 1
ATOM 699 C CA . PRO A 1 98 ? 25.371 -29.197 -10.646 1.00 72.25 98 PRO A CA 1
ATOM 700 C C . PRO A 1 98 ? 25.204 -27.689 -10.853 1.00 72.25 98 PRO A C 1
ATOM 702 O O . PRO A 1 98 ? 24.218 -27.244 -11.437 1.00 72.25 98 PRO A O 1
ATOM 705 N N . THR A 1 99 ? 26.178 -26.911 -10.393 1.00 76.88 99 THR A N 1
ATOM 706 C CA . THR A 1 99 ? 26.277 -25.467 -10.629 1.00 76.88 99 THR A CA 1
ATOM 707 C C . THR A 1 99 ? 27.303 -25.190 -11.722 1.00 76.88 99 THR A C 1
ATOM 709 O O . THR A 1 99 ? 28.228 -25.971 -11.955 1.00 76.88 99 THR A O 1
ATOM 712 N N . ILE A 1 100 ? 27.149 -24.067 -12.417 1.00 73.38 100 ILE A N 1
ATOM 713 C CA . ILE A 1 100 ? 28.205 -23.552 -13.290 1.00 73.38 100 ILE A CA 1
ATOM 714 C C . ILE A 1 100 ? 29.263 -22.867 -12.408 1.00 73.38 100 ILE A C 1
ATOM 716 O O . ILE A 1 100 ? 28.910 -22.101 -11.510 1.00 73.38 100 ILE A O 1
ATOM 720 N N . SER A 1 101 ? 30.555 -23.129 -12.656 1.00 56.12 101 SER A N 1
ATOM 721 C CA . SER A 1 101 ? 31.652 -22.394 -12.004 1.00 56.12 101 SER A CA 1
ATOM 722 C C . SER A 1 101 ? 31.536 -20.900 -12.324 1.00 56.12 101 SER A C 1
ATOM 724 O O . SER A 1 101 ? 31.259 -20.544 -13.469 1.00 56.12 101 SER A O 1
ATOM 726 N N . ALA A 1 102 ? 31.772 -20.027 -11.340 1.00 46.41 102 ALA A N 1
ATOM 727 C CA . ALA A 1 102 ? 31.602 -18.570 -11.447 1.00 46.41 102 ALA A CA 1
ATOM 728 C C . ALA A 1 102 ? 32.340 -17.912 -12.639 1.00 46.41 102 ALA A C 1
ATOM 730 O O . ALA A 1 102 ? 32.062 -16.771 -12.988 1.00 46.41 102 ALA A O 1
ATOM 731 N N . THR A 1 103 ? 33.258 -18.628 -13.291 1.00 37.03 103 THR A N 1
ATOM 732 C CA . THR A 1 103 ? 34.032 -18.196 -14.460 1.00 37.03 103 THR A CA 1
ATOM 733 C C . THR A 1 103 ? 33.352 -18.405 -15.820 1.00 37.03 103 THR A C 1
ATOM 735 O O . THR A 1 103 ? 33.881 -17.921 -16.817 1.00 37.03 103 THR A O 1
ATOM 738 N N . ALA A 1 104 ? 32.214 -19.107 -15.907 1.00 35.06 104 ALA A N 1
ATOM 739 C CA . ALA A 1 104 ? 31.602 -19.477 -17.194 1.00 35.06 104 ALA A CA 1
ATOM 740 C C . ALA A 1 104 ? 30.422 -18.594 -17.656 1.00 35.06 104 ALA A C 1
ATOM 742 O O . ALA A 1 104 ? 29.984 -18.741 -18.796 1.00 35.06 104 ALA A O 1
ATOM 743 N N . SER A 1 105 ? 29.959 -17.629 -16.850 1.00 43.53 105 SER A N 1
ATOM 744 C CA . SER A 1 105 ? 29.211 -16.485 -17.389 1.00 43.53 105 SER A CA 1
ATOM 745 C C . SER A 1 105 ? 30.221 -15.398 -17.732 1.00 43.53 105 SER A C 1
ATOM 747 O O . SER A 1 105 ? 30.728 -14.707 -16.847 1.00 43.53 105 SER A O 1
ATOM 749 N N . ALA A 1 106 ? 30.594 -15.292 -19.007 1.00 45.50 106 ALA A N 1
ATOM 750 C CA . ALA A 1 106 ? 31.410 -14.183 -19.477 1.00 45.50 106 ALA A CA 1
ATOM 751 C C . ALA A 1 106 ? 30.623 -12.890 -19.229 1.00 45.50 106 ALA A C 1
ATOM 753 O O . ALA A 1 106 ? 29.723 -12.550 -19.995 1.00 45.50 106 ALA A O 1
ATOM 754 N N . THR A 1 107 ? 30.931 -12.190 -18.135 1.00 56.34 107 THR A N 1
ATOM 755 C CA . THR A 1 107 ? 30.296 -10.920 -17.794 1.00 56.34 107 THR A CA 1
ATOM 756 C C . THR A 1 107 ? 30.616 -9.965 -18.929 1.00 56.34 107 THR A C 1
ATOM 758 O O . THR A 1 107 ? 31.762 -9.551 -19.106 1.00 56.34 107 THR A O 1
ATOM 761 N N . TYR A 1 108 ? 29.629 -9.668 -19.769 1.00 65.88 108 TYR A N 1
ATOM 762 C CA . TYR A 1 108 ? 29.819 -8.693 -20.826 1.00 65.88 108 TYR A CA 1
ATOM 763 C C . TYR A 1 108 ? 30.161 -7.355 -20.162 1.00 65.88 108 TYR A C 1
ATOM 765 O O . TYR A 1 108 ? 29.365 -6.822 -19.398 1.00 65.88 108 TYR A O 1
ATOM 773 N N . THR A 1 109 ? 31.357 -6.824 -20.415 1.00 70.75 109 THR A N 1
ATOM 774 C CA . THR A 1 109 ? 31.857 -5.588 -19.782 1.00 70.75 109 THR A CA 1
ATOM 775 C C . THR A 1 109 ? 31.646 -4.343 -20.645 1.00 70.75 109 THR A C 1
ATOM 777 O O . THR A 1 109 ? 31.991 -3.237 -20.234 1.00 70.75 109 THR A O 1
ATOM 780 N N . GLY A 1 110 ? 31.070 -4.499 -21.842 1.00 82.62 110 GLY A N 1
ATOM 781 C CA . GLY A 1 110 ? 30.806 -3.398 -22.766 1.00 82.62 110 GLY A CA 1
ATOM 782 C C . GLY A 1 110 ? 29.547 -2.589 -22.435 1.00 82.62 110 GLY A C 1
ATOM 783 O O . GLY A 1 110 ? 28.785 -2.912 -21.517 1.00 82.62 110 GLY A O 1
ATOM 784 N N . TRP A 1 111 ? 29.331 -1.530 -23.218 1.00 89.94 111 TRP A N 1
ATOM 785 C CA . TRP A 1 111 ? 28.143 -0.673 -23.154 1.00 89.94 111 TRP A CA 1
ATOM 786 C C . TRP A 1 111 ? 26.859 -1.460 -23.426 1.00 89.94 111 TRP A C 1
ATOM 788 O O . TRP A 1 111 ? 26.821 -2.290 -24.335 1.00 89.94 111 TRP A O 1
ATOM 798 N N . TYR A 1 112 ? 25.789 -1.168 -22.687 1.00 92.62 112 TYR A N 1
ATOM 799 C CA . TYR A 1 112 ? 24.486 -1.761 -22.981 1.00 92.62 112 TYR A CA 1
ATOM 800 C C . TYR A 1 112 ? 23.919 -1.227 -24.302 1.00 92.62 112 TYR A C 1
ATOM 802 O O . TYR A 1 112 ? 23.992 -0.030 -24.587 1.00 92.62 112 TYR A O 1
ATOM 810 N N . ALA A 1 113 ? 23.328 -2.109 -25.110 1.00 92.19 113 ALA A N 1
ATOM 811 C CA . ALA A 1 113 ? 22.744 -1.745 -26.400 1.00 92.19 113 ALA A CA 1
ATOM 812 C C . ALA A 1 113 ? 21.585 -2.668 -26.802 1.00 92.19 113 ALA A C 1
ATOM 814 O O . ALA A 1 113 ? 21.576 -3.859 -26.490 1.00 92.19 113 ALA A O 1
ATOM 815 N N . ILE A 1 114 ? 20.635 -2.133 -27.565 1.00 94.25 114 ILE A N 1
ATOM 816 C CA . ILE A 1 114 ? 19.578 -2.915 -28.227 1.00 94.25 114 ILE A CA 1
ATOM 817 C C . ILE A 1 114 ? 20.161 -3.709 -29.415 1.00 94.25 114 ILE A C 1
ATOM 819 O O . ILE A 1 114 ? 21.174 -3.277 -29.984 1.00 94.25 114 ILE A O 1
ATOM 823 N N . PRO A 1 115 ? 19.565 -4.846 -29.824 1.00 91.19 115 PRO A N 1
ATOM 824 C CA . PRO A 1 115 ? 20.132 -5.715 -30.865 1.00 91.19 115 PRO A CA 1
ATOM 825 C C . PRO A 1 115 ? 20.346 -5.029 -32.224 1.00 91.19 115 PRO A C 1
ATOM 827 O O . PRO A 1 115 ? 21.205 -5.447 -32.996 1.00 91.19 115 PRO A O 1
ATOM 830 N N . GLN A 1 116 ? 19.616 -3.952 -32.517 1.00 87.56 116 GLN A N 1
ATOM 831 C CA . GLN A 1 116 ? 19.674 -3.223 -33.786 1.00 87.56 116 GLN A CA 1
ATOM 832 C C . GLN A 1 116 ? 20.833 -2.220 -33.879 1.00 87.56 116 GLN A C 1
ATOM 834 O O . GLN A 1 116 ? 21.154 -1.783 -34.980 1.00 87.56 116 GLN A O 1
ATOM 839 N N . LYS A 1 117 ? 21.461 -1.832 -32.758 1.00 79.31 117 LYS A N 1
ATOM 840 C CA . LYS A 1 117 ? 22.523 -0.803 -32.734 1.00 79.31 117 LYS A CA 1
ATOM 841 C C . LYS A 1 117 ? 23.961 -1.356 -32.768 1.00 79.31 117 LYS A C 1
ATOM 843 O O . LYS A 1 117 ? 24.877 -0.566 -32.606 1.00 79.31 117 LYS A O 1
ATOM 848 N N . GLY A 1 118 ? 24.130 -2.663 -33.038 1.00 56.31 118 GLY A N 1
ATOM 849 C CA . GLY A 1 118 ? 25.385 -3.380 -33.365 1.00 56.31 118 GLY A CA 1
ATOM 850 C C . GLY A 1 118 ? 26.523 -3.293 -32.324 1.00 56.31 118 GLY A C 1
ATOM 851 O O . GLY A 1 118 ? 27.013 -2.213 -32.044 1.00 56.31 118 GLY A O 1
ATOM 852 N N . ILE A 1 119 ? 27.114 -4.334 -31.722 1.00 60.94 119 ILE A N 1
ATOM 853 C CA . ILE A 1 119 ? 27.170 -5.813 -31.820 1.00 60.94 119 ILE A CA 1
ATOM 854 C C . ILE A 1 119 ? 27.695 -6.300 -30.420 1.00 60.94 119 ILE A C 1
ATOM 856 O O . ILE A 1 119 ? 28.337 -5.502 -29.730 1.00 60.94 119 ILE A O 1
ATOM 860 N N . PRO A 1 120 ? 27.438 -7.539 -29.929 1.00 58.25 120 PRO A N 1
ATOM 861 C CA . PRO A 1 120 ? 28.455 -8.615 -30.003 1.00 58.25 120 PRO A CA 1
ATOM 862 C C . PRO A 1 120 ? 28.003 -9.789 -30.884 1.00 58.25 120 PRO A C 1
ATOM 864 O O . PRO A 1 120 ? 26.832 -10.176 -30.859 1.00 58.25 120 PRO A O 1
ATOM 867 N N . ALA A 1 121 ? 28.927 -10.367 -31.660 1.00 65.00 121 ALA A N 1
ATOM 868 C CA . ALA A 1 121 ? 28.706 -11.663 -32.287 1.00 65.00 121 ALA A CA 1
ATOM 869 C C . ALA A 1 121 ? 28.392 -12.665 -31.164 1.00 65.00 121 ALA A C 1
ATOM 871 O O . ALA A 1 121 ? 29.015 -12.608 -30.106 1.00 65.00 121 ALA A O 1
ATOM 872 N N . GLY A 1 122 ? 27.391 -13.523 -31.361 1.00 77.56 122 GLY A N 1
ATOM 873 C CA . GLY A 1 122 ? 27.027 -14.534 -30.367 1.00 77.56 122 GLY A CA 1
ATOM 874 C C . GLY A 1 122 ? 25.992 -14.124 -29.311 1.00 77.56 122 GLY A C 1
ATOM 875 O O . GLY A 1 122 ? 25.805 -14.884 -28.371 1.00 77.56 122 GLY A O 1
ATOM 876 N N . ARG A 1 123 ? 25.256 -12.999 -29.434 1.00 87.75 123 ARG A N 1
ATOM 877 C CA . ARG A 1 123 ? 24.085 -12.740 -28.551 1.00 87.75 123 ARG A CA 1
ATOM 878 C C . ARG A 1 123 ? 23.079 -13.887 -28.571 1.00 87.75 123 ARG A C 1
ATOM 880 O O . ARG A 1 123 ? 22.641 -14.342 -27.521 1.00 87.75 123 ARG A O 1
ATOM 887 N N . ALA A 1 124 ? 22.722 -14.337 -29.773 1.00 88.06 124 ALA A N 1
ATOM 888 C CA . ALA A 1 124 ? 21.793 -15.444 -29.955 1.00 88.06 124 ALA A CA 1
ATOM 889 C C . ALA A 1 124 ? 22.342 -16.737 -29.332 1.00 88.06 124 ALA A C 1
ATOM 891 O O . ALA A 1 124 ? 21.600 -17.427 -28.639 1.00 88.06 124 ALA A O 1
ATOM 892 N N . ASP A 1 125 ? 23.639 -17.009 -29.508 1.00 88.88 125 ASP A N 1
ATOM 893 C CA . ASP A 1 125 ? 24.308 -18.178 -28.928 1.00 88.88 125 ASP A CA 1
ATOM 894 C C . ASP A 1 125 ? 24.355 -18.101 -27.395 1.00 88.88 125 ASP A C 1
ATOM 896 O O . ASP A 1 125 ? 24.068 -19.087 -26.722 1.00 88.88 125 ASP A O 1
ATOM 900 N N . ALA A 1 126 ? 24.633 -16.922 -26.829 1.00 88.38 126 ALA A N 1
ATOM 901 C CA . ALA A 1 126 ? 24.615 -16.685 -25.388 1.00 88.38 126 ALA A CA 1
ATOM 902 C C . ALA A 1 126 ? 23.207 -16.868 -24.804 1.00 88.38 126 ALA A C 1
ATOM 904 O O . ALA A 1 126 ? 23.045 -17.582 -23.820 1.00 88.38 126 ALA A O 1
ATOM 905 N N . ILE A 1 127 ? 22.172 -16.308 -25.442 1.00 92.62 127 ILE A N 1
ATOM 906 C CA . ILE A 1 127 ? 20.773 -16.513 -25.034 1.00 92.62 127 ILE A CA 1
ATOM 907 C C . ILE A 1 127 ? 20.392 -17.998 -25.138 1.00 92.62 127 ILE A C 1
ATOM 909 O O . ILE A 1 127 ? 19.721 -18.525 -24.250 1.00 92.62 127 ILE A O 1
ATOM 913 N N . ALA A 1 128 ? 20.818 -18.698 -26.195 1.00 93.12 128 ALA A N 1
ATOM 914 C CA . ALA A 1 128 ? 20.566 -20.129 -26.360 1.00 93.12 128 ALA A CA 1
ATOM 915 C C . ALA A 1 128 ? 21.244 -20.959 -25.257 1.00 93.12 128 ALA A C 1
ATOM 917 O O . ALA A 1 128 ? 20.608 -21.841 -24.676 1.00 93.12 128 ALA A O 1
ATOM 918 N N . LEU A 1 129 ? 22.494 -20.635 -24.914 1.00 92.12 129 LEU A N 1
ATOM 919 C CA . LEU A 1 129 ? 23.225 -21.263 -23.816 1.00 92.12 129 LEU A CA 1
ATOM 920 C C . LEU A 1 129 ? 22.561 -20.978 -22.460 1.00 92.12 129 LEU A C 1
ATOM 922 O O . LEU A 1 129 ? 22.385 -21.899 -21.660 1.00 92.12 129 LEU A O 1
ATOM 926 N N . THR A 1 130 ? 22.127 -19.740 -22.214 1.00 93.81 130 THR A N 1
ATOM 927 C CA . THR A 1 130 ? 21.353 -19.379 -21.018 1.00 93.81 130 THR A CA 1
ATOM 928 C C . THR A 1 130 ? 20.063 -20.189 -20.948 1.00 93.81 130 THR A C 1
ATOM 930 O O . THR A 1 130 ? 19.794 -20.810 -19.926 1.00 93.81 130 THR A O 1
ATOM 933 N N . ARG A 1 131 ? 19.297 -20.298 -22.042 1.00 94.81 131 ARG A N 1
ATOM 934 C CA . ARG A 1 131 ? 18.066 -21.110 -22.093 1.00 94.81 131 ARG A CA 1
ATOM 935 C C . ARG A 1 131 ? 18.293 -22.594 -21.821 1.00 94.81 131 ARG A C 1
ATOM 937 O O . ARG A 1 131 ? 17.398 -23.229 -21.263 1.00 94.81 131 ARG A O 1
ATOM 944 N N . GLN A 1 132 ? 19.437 -23.142 -22.229 1.00 94.38 132 GLN A N 1
ATOM 945 C CA . GLN A 1 132 ? 19.802 -24.537 -21.972 1.00 94.38 132 GLN A CA 1
ATOM 946 C C . GLN A 1 132 ? 20.076 -24.789 -20.482 1.00 94.38 132 GLN A C 1
ATOM 948 O O . GLN A 1 132 ? 19.784 -25.871 -19.980 1.00 94.38 132 GLN A O 1
ATOM 953 N N . ASN A 1 133 ? 20.621 -23.792 -19.780 1.00 94.81 133 ASN A N 1
ATOM 954 C CA . ASN A 1 133 ? 21.109 -23.934 -18.408 1.00 94.81 133 ASN A CA 1
ATOM 955 C C . ASN A 1 133 ? 20.218 -23.261 -17.348 1.00 94.81 133 ASN A C 1
ATOM 957 O O . ASN A 1 133 ? 20.390 -23.526 -16.161 1.00 94.81 133 ASN A O 1
ATOM 961 N N . PHE A 1 134 ? 19.268 -22.415 -17.747 1.00 96.12 134 PHE A N 1
ATOM 962 C CA . PHE A 1 134 ? 18.293 -21.748 -16.883 1.00 96.12 134 PHE A CA 1
ATOM 963 C C . PHE A 1 134 ? 16.881 -22.132 -17.331 1.00 96.12 134 PHE A C 1
ATOM 965 O O . PHE A 1 134 ? 16.343 -21.565 -18.281 1.00 96.12 134 PHE A O 1
ATOM 972 N N . GLY A 1 135 ? 16.292 -23.133 -16.686 1.00 96.00 135 GLY A N 1
ATOM 973 C CA . GLY A 1 135 ? 14.970 -23.674 -16.998 1.00 96.00 135 GLY A CA 1
ATOM 974 C C . GLY A 1 135 ? 13.887 -23.268 -15.998 1.00 96.00 135 GLY A C 1
ATOM 975 O O . GLY A 1 135 ? 14.171 -22.785 -14.904 1.00 96.00 135 GLY A O 1
ATOM 976 N N . TYR A 1 136 ? 12.637 -23.534 -16.372 1.00 97.75 136 TYR A N 1
ATOM 977 C CA . TYR A 1 136 ? 11.485 -23.485 -15.473 1.00 97.75 136 TYR A CA 1
ATOM 978 C C . TYR A 1 136 ? 11.354 -24.826 -14.749 1.00 97.75 136 TYR A C 1
ATOM 980 O O . TYR A 1 136 ? 11.190 -25.865 -15.388 1.00 97.75 136 TYR A O 1
ATOM 988 N N . GLY A 1 137 ? 11.470 -24.821 -13.425 1.00 95.62 137 GLY A N 1
ATOM 989 C CA . GLY A 1 137 ? 11.212 -25.983 -12.580 1.00 95.62 137 GLY A CA 1
ATOM 990 C C . GLY A 1 137 ? 9.948 -25.818 -11.734 1.00 95.62 137 GLY A C 1
ATOM 991 O O . GLY A 1 137 ? 9.334 -24.750 -11.743 1.00 95.62 137 GLY A O 1
ATOM 992 N N . PRO A 1 138 ? 9.573 -26.862 -10.973 1.00 95.00 138 PRO A N 1
ATOM 993 C CA . PRO A 1 138 ? 8.434 -26.813 -10.056 1.00 95.00 138 PRO A CA 1
ATOM 994 C C . PRO A 1 138 ? 8.525 -25.646 -9.069 1.00 95.00 138 PRO A C 1
ATOM 996 O O . PRO A 1 138 ? 9.630 -25.289 -8.660 1.00 95.00 138 PRO A O 1
ATOM 999 N N . ALA A 1 139 ? 7.386 -25.100 -8.657 1.00 94.94 139 ALA A N 1
ATOM 1000 C CA . ALA A 1 139 ? 7.299 -24.132 -7.567 1.00 94.94 139 ALA A CA 1
ATOM 1001 C C . ALA A 1 139 ? 8.048 -24.605 -6.300 1.00 94.94 139 ALA A C 1
ATOM 1003 O O . ALA A 1 139 ? 8.108 -25.806 -6.026 1.00 94.94 139 ALA A O 1
ATOM 1004 N N . VAL A 1 140 ? 8.616 -23.669 -5.530 1.00 91.56 140 VAL A N 1
ATOM 1005 C CA . VAL A 1 140 ? 9.338 -23.963 -4.274 1.00 91.56 140 VAL A CA 1
ATOM 1006 C C . VAL A 1 140 ? 8.424 -23.748 -3.073 1.00 91.56 140 VAL A C 1
ATOM 1008 O O . VAL A 1 140 ? 8.129 -24.714 -2.375 1.00 91.56 140 VAL A O 1
ATOM 1011 N N . ALA A 1 141 ? 7.890 -22.542 -2.887 1.00 90.50 141 ALA A N 1
ATOM 1012 C CA . ALA A 1 141 ? 7.000 -22.189 -1.781 1.00 90.50 141 ALA A CA 1
ATOM 1013 C C . ALA A 1 141 ? 5.564 -21.878 -2.260 1.00 90.50 141 ALA A C 1
ATOM 1015 O O . ALA A 1 141 ? 4.821 -21.175 -1.593 1.00 90.50 141 ALA A O 1
ATOM 1016 N N . GLY A 1 142 ? 5.156 -22.483 -3.383 1.00 90.69 142 GLY A N 1
ATOM 1017 C CA . GLY A 1 142 ? 3.861 -22.236 -4.025 1.00 90.69 142 GLY A CA 1
ATOM 1018 C C . GLY A 1 142 ? 4.011 -21.411 -5.303 1.00 90.69 142 GLY A C 1
ATOM 1019 O O . GLY A 1 142 ? 5.133 -21.116 -5.724 1.00 90.69 142 GLY A O 1
ATOM 1020 N N . GLY A 1 143 ? 2.887 -21.115 -5.951 1.00 94.50 143 GLY A N 1
ATOM 1021 C CA . GLY A 1 143 ? 2.834 -20.167 -7.060 1.00 94.50 143 GLY A CA 1
ATOM 1022 C C . GLY A 1 143 ? 3.414 -20.665 -8.396 1.00 94.50 143 GLY A C 1
ATOM 1023 O O . GLY A 1 143 ? 3.272 -21.845 -8.746 1.00 94.50 143 GLY A O 1
ATOM 1024 N N . PRO A 1 144 ? 4.016 -19.768 -9.204 1.00 96.94 144 PRO A N 1
ATOM 1025 C CA . PRO A 1 144 ? 4.497 -20.068 -10.549 1.00 96.94 144 PRO A CA 1
ATOM 1026 C C . PRO A 1 144 ? 5.800 -20.884 -10.557 1.00 96.94 144 PRO A C 1
ATOM 1028 O O . PRO A 1 144 ? 6.349 -21.292 -9.533 1.00 96.94 144 PRO A O 1
ATOM 1031 N N . PHE A 1 145 ? 6.324 -21.143 -11.758 1.00 98.00 145 PHE A N 1
ATOM 1032 C CA . PHE A 1 145 ? 7.601 -21.834 -11.920 1.00 98.00 145 PHE A CA 1
ATOM 1033 C C . PHE A 1 145 ? 8.757 -21.118 -11.198 1.00 98.00 145 PHE A C 1
ATOM 1035 O O . PHE A 1 145 ? 8.822 -19.891 -11.140 1.00 98.00 145 PHE A O 1
ATOM 1042 N N . PHE A 1 146 ? 9.725 -21.907 -10.727 1.00 97.31 146 PHE A N 1
ATOM 1043 C CA . PHE A 1 146 ? 10.937 -21.434 -10.047 1.00 97.31 146 PHE A CA 1
ATOM 1044 C C . PHE A 1 146 ? 12.199 -21.862 -10.818 1.00 97.31 146 PHE A C 1
ATOM 1046 O O . PHE A 1 146 ? 12.147 -22.903 -11.488 1.00 97.31 146 PHE A O 1
ATOM 1053 N N . PRO A 1 147 ? 13.339 -21.137 -10.748 1.00 96.75 147 PRO A N 1
ATOM 1054 C CA . PRO A 1 147 ? 14.541 -21.500 -11.495 1.00 96.75 147 PRO A CA 1
ATOM 1055 C C . PRO A 1 147 ? 14.991 -22.954 -11.326 1.00 96.75 147 PRO A C 1
ATOM 1057 O O . PRO A 1 147 ? 14.835 -23.596 -10.280 1.00 96.75 147 PRO A O 1
ATOM 1060 N N . ASN A 1 148 ? 15.539 -23.483 -12.415 1.00 93.38 148 ASN A N 1
ATOM 1061 C CA . ASN A 1 148 ? 16.104 -24.820 -12.522 1.00 93.38 148 ASN A CA 1
ATOM 1062 C C . ASN A 1 148 ? 17.259 -24.823 -13.538 1.00 93.38 148 ASN A C 1
ATOM 1064 O O . ASN A 1 148 ? 17.465 -23.850 -14.263 1.00 93.38 148 ASN A O 1
ATOM 1068 N N . GLY A 1 149 ? 17.985 -25.934 -13.635 1.00 93.75 149 GLY A N 1
ATOM 1069 C CA . GLY A 1 149 ? 19.163 -26.063 -14.490 1.00 93.75 149 GLY A CA 1
ATOM 1070 C C . GLY A 1 149 ? 20.425 -25.514 -13.824 1.00 93.75 149 GLY A C 1
ATOM 1071 O O . GLY A 1 149 ? 20.374 -24.909 -12.757 1.00 93.75 149 GLY A O 1
ATOM 1072 N N . THR A 1 150 ? 21.579 -25.757 -14.437 1.00 94.00 150 THR A N 1
ATOM 1073 C CA . THR A 1 150 ? 22.886 -25.465 -13.830 1.00 94.00 150 THR A CA 1
ATOM 1074 C C . THR A 1 150 ? 23.098 -23.984 -13.526 1.00 94.00 150 THR A C 1
ATOM 1076 O O . THR A 1 150 ? 23.598 -23.647 -12.455 1.00 94.00 150 THR A O 1
ATOM 1079 N N . LEU A 1 151 ? 22.678 -23.094 -14.432 1.00 93.12 151 LEU A N 1
ATOM 1080 C CA . LEU A 1 151 ? 22.731 -21.648 -14.227 1.00 93.12 151 LEU A CA 1
ATOM 1081 C C . LEU A 1 151 ? 21.664 -21.197 -13.227 1.00 93.12 151 LEU A C 1
ATOM 1083 O O . LEU A 1 151 ? 21.965 -20.386 -12.358 1.00 93.12 151 LEU A O 1
ATOM 1087 N N . GLY A 1 152 ? 20.448 -21.750 -13.307 1.00 94.50 152 GLY A N 1
ATOM 1088 C CA . GLY A 1 152 ? 19.387 -21.461 -12.336 1.00 94.50 152 GLY A CA 1
ATOM 1089 C C . GLY A 1 152 ? 19.821 -21.778 -10.905 1.00 94.50 152 GLY A C 1
ATOM 1090 O O . GLY A 1 152 ? 19.675 -20.943 -10.017 1.00 94.50 152 GLY A O 1
ATOM 1091 N N . ASN A 1 153 ? 20.453 -22.935 -10.695 1.00 93.50 153 ASN A N 1
ATOM 1092 C CA . ASN A 1 153 ? 20.985 -23.334 -9.395 1.00 93.50 153 ASN A CA 1
ATOM 1093 C C . ASN A 1 153 ? 22.094 -22.388 -8.913 1.00 93.50 153 ASN A C 1
ATOM 1095 O O . ASN A 1 153 ? 22.109 -22.025 -7.739 1.00 93.50 153 ASN A O 1
ATOM 1099 N N . THR A 1 154 ? 23.004 -21.970 -9.803 1.00 92.44 154 THR A N 1
ATOM 1100 C CA . THR A 1 154 ? 24.061 -21.002 -9.468 1.00 92.44 154 THR A CA 1
ATOM 1101 C C . THR A 1 154 ? 23.476 -19.661 -9.025 1.00 92.44 154 THR A C 1
ATOM 1103 O O . THR A 1 154 ? 23.899 -19.135 -8.001 1.00 92.44 154 THR A O 1
ATOM 1106 N N . VAL A 1 155 ? 22.502 -19.121 -9.765 1.00 92.62 155 VAL A N 1
ATOM 1107 C CA . VAL A 1 155 ? 21.875 -17.825 -9.457 1.00 92.62 155 VAL A CA 1
ATOM 1108 C C . VAL A 1 155 ? 21.136 -17.881 -8.118 1.00 92.62 155 VAL A C 1
ATOM 1110 O O . VAL A 1 155 ? 21.368 -17.036 -7.263 1.00 92.62 155 VAL A O 1
ATOM 1113 N N . VAL A 1 156 ? 20.327 -18.922 -7.889 1.00 94.88 156 VAL A N 1
ATOM 1114 C CA . VAL A 1 156 ? 19.611 -19.111 -6.614 1.00 94.88 156 VAL A CA 1
ATOM 1115 C C . VAL A 1 156 ? 20.588 -19.216 -5.438 1.00 94.88 156 VAL A C 1
ATOM 1117 O O . VAL A 1 156 ? 20.366 -18.612 -4.395 1.00 94.88 156 VAL A O 1
ATOM 1120 N N . ALA A 1 157 ? 21.688 -19.962 -5.592 1.00 92.38 157 ALA A N 1
ATOM 1121 C CA . ALA A 1 157 ? 22.692 -20.091 -4.536 1.00 92.38 157 ALA A CA 1
ATOM 1122 C C . ALA A 1 157 ? 23.411 -18.763 -4.238 1.00 92.38 157 ALA A C 1
ATOM 1124 O O . ALA A 1 157 ? 23.720 -18.490 -3.080 1.00 92.38 157 ALA A O 1
ATOM 1125 N N . ALA A 1 158 ? 23.668 -17.944 -5.264 1.00 92.50 158 ALA A N 1
ATOM 1126 C CA . ALA A 1 158 ? 24.266 -16.625 -5.094 1.00 92.50 158 ALA A CA 1
ATOM 1127 C C . ALA A 1 158 ? 23.326 -15.675 -4.337 1.00 92.50 158 ALA A C 1
ATOM 1129 O O . ALA A 1 158 ? 23.753 -15.082 -3.349 1.00 92.50 158 ALA A O 1
ATOM 1130 N N . ASP A 1 159 ? 22.054 -15.598 -4.737 1.00 95.00 159 ASP A N 1
ATOM 1131 C CA . ASP A 1 159 ? 21.050 -14.776 -4.052 1.00 95.00 159 ASP A CA 1
ATOM 1132 C C . ASP A 1 159 ? 20.897 -15.199 -2.580 1.00 95.00 159 ASP A C 1
ATOM 1134 O O . ASP A 1 159 ? 20.885 -14.345 -1.695 1.00 95.00 159 ASP A O 1
ATOM 1138 N N . ILE A 1 160 ? 20.846 -16.510 -2.290 1.00 92.94 160 ILE A N 1
ATOM 1139 C CA . ILE A 1 160 ? 20.771 -17.028 -0.909 1.00 92.94 160 ILE A CA 1
ATOM 1140 C C . ILE A 1 160 ? 21.986 -16.583 -0.087 1.00 92.94 160 ILE A C 1
ATOM 1142 O O . ILE A 1 160 ? 21.821 -16.103 1.033 1.00 92.94 160 ILE A O 1
ATOM 1146 N N . ALA A 1 161 ? 23.197 -16.718 -0.635 1.00 91.75 161 ALA A N 1
ATOM 1147 C CA . ALA A 1 161 ? 24.418 -16.352 0.078 1.00 91.75 161 ALA A CA 1
ATOM 1148 C C . ALA A 1 161 ? 24.467 -14.851 0.408 1.00 91.75 161 ALA A C 1
ATOM 1150 O O . ALA A 1 161 ? 24.920 -14.473 1.490 1.00 91.75 161 ALA A O 1
ATOM 1151 N N . ILE A 1 162 ? 23.986 -14.000 -0.505 1.00 91.56 162 ILE A N 1
ATOM 1152 C CA . ILE A 1 162 ? 23.888 -12.555 -0.275 1.00 91.56 162 ILE A CA 1
ATOM 1153 C C . ILE A 1 162 ? 22.856 -12.275 0.824 1.00 91.56 162 ILE A C 1
ATOM 1155 O O . ILE A 1 162 ? 23.195 -11.636 1.819 1.00 91.56 162 ILE A O 1
ATOM 1159 N N . LEU A 1 163 ? 21.642 -12.826 0.711 1.00 90.25 163 LEU A N 1
ATOM 1160 C CA . LEU A 1 163 ? 20.581 -12.629 1.701 1.00 90.25 163 LEU A CA 1
ATOM 1161 C C . LEU A 1 163 ? 21.008 -13.083 3.110 1.00 90.25 163 LEU A C 1
ATOM 1163 O O . LEU A 1 163 ? 20.749 -12.388 4.093 1.00 90.25 163 LEU A O 1
ATOM 1167 N N . GLN A 1 164 ? 21.693 -14.224 3.232 1.00 88.75 164 GLN A N 1
ATOM 1168 C CA . GLN A 1 164 ? 22.219 -14.717 4.513 1.00 88.75 164 GLN A CA 1
ATOM 1169 C C . GLN A 1 164 ? 23.256 -13.764 5.119 1.00 88.75 164 GLN A C 1
ATOM 1171 O O . GLN A 1 164 ? 23.241 -13.515 6.326 1.00 88.75 164 GLN A O 1
ATOM 1176 N N . ALA A 1 165 ? 24.142 -13.201 4.293 1.00 89.50 165 ALA A N 1
ATOM 1177 C CA . ALA A 1 165 ? 25.128 -12.232 4.757 1.00 89.50 165 ALA A CA 1
ATOM 1178 C C . ALA A 1 165 ? 24.465 -10.942 5.272 1.00 89.50 165 ALA A C 1
ATOM 1180 O O . ALA A 1 165 ? 24.889 -10.403 6.294 1.00 89.50 165 ALA A O 1
ATOM 1181 N N . GLU A 1 166 ? 23.410 -10.470 4.604 1.00 87.81 166 GLU A N 1
ATOM 1182 C CA . GLU A 1 166 ? 22.704 -9.242 4.989 1.00 87.81 166 GLU A CA 1
ATOM 1183 C C . GLU A 1 166 ? 21.770 -9.412 6.189 1.00 87.81 166 GLU A C 1
ATOM 1185 O O . GLU A 1 166 ? 21.586 -8.478 6.971 1.00 87.81 166 GLU A O 1
ATOM 1190 N N . THR A 1 167 ? 21.194 -10.599 6.370 1.00 86.75 167 THR A N 1
ATOM 1191 C CA . THR A 1 167 ? 20.281 -10.886 7.488 1.00 86.75 167 THR A CA 1
ATOM 1192 C C . THR A 1 167 ? 21.011 -11.225 8.787 1.00 86.75 167 THR A C 1
ATOM 1194 O O . THR A 1 167 ? 20.432 -11.064 9.859 1.00 86.75 167 THR A O 1
ATOM 1197 N N . GLY A 1 168 ? 22.288 -11.620 8.733 1.00 88.00 168 GLY A N 1
ATOM 1198 C CA . GLY A 1 168 ? 23.102 -11.960 9.908 1.00 88.00 168 GLY A CA 1
ATOM 1199 C C . GLY A 1 168 ? 23.056 -10.925 11.049 1.00 88.00 168 GLY A C 1
ATOM 1200 O O . GLY A 1 168 ? 22.713 -11.296 12.175 1.00 88.00 168 GLY A O 1
ATOM 1201 N N . PRO A 1 169 ? 23.350 -9.634 10.794 1.00 90.25 169 PRO A N 1
ATOM 1202 C CA . PRO A 1 169 ? 23.247 -8.583 11.810 1.00 90.25 169 PRO A CA 1
ATOM 1203 C C . PRO A 1 169 ? 21.830 -8.424 12.380 1.00 90.25 169 PRO A C 1
ATOM 1205 O O . PRO A 1 169 ? 21.660 -8.381 13.595 1.00 90.25 169 PRO A O 1
ATOM 1208 N N . GLN A 1 170 ? 20.803 -8.435 11.522 1.00 89.00 170 GLN A N 1
ATOM 1209 C CA . GLN A 1 170 ? 19.398 -8.331 11.940 1.00 89.00 170 GLN A CA 1
ATOM 1210 C C . GLN A 1 170 ? 18.976 -9.494 12.853 1.00 89.00 170 GLN A C 1
ATOM 1212 O O . GLN A 1 170 ? 18.250 -9.300 13.830 1.00 89.00 170 GLN A O 1
ATOM 1217 N N . MET A 1 171 ? 19.452 -10.707 12.560 1.00 87.94 171 MET A N 1
ATOM 1218 C CA . MET A 1 171 ? 19.217 -11.891 13.385 1.00 87.94 171 MET A CA 1
ATOM 1219 C C . MET A 1 171 ? 19.891 -11.774 14.761 1.00 87.94 171 MET A C 1
ATOM 1221 O O . MET A 1 171 ? 19.292 -12.137 15.773 1.00 87.94 171 MET A O 1
ATOM 1225 N N . SER A 1 172 ? 21.111 -11.229 14.815 1.00 90.75 172 SER A N 1
ATOM 1226 C CA . SER A 1 172 ? 21.826 -10.971 16.074 1.00 90.75 172 SER A CA 1
ATOM 1227 C C . SER A 1 172 ? 21.097 -9.951 16.954 1.00 90.75 172 SER A C 1
ATOM 1229 O O . SER A 1 172 ? 20.965 -10.152 18.165 1.00 90.75 172 SER A O 1
ATOM 1231 N N . ASP A 1 173 ? 20.601 -8.872 16.352 1.00 93.56 173 ASP A N 1
ATOM 1232 C CA . ASP A 1 173 ? 19.831 -7.847 17.059 1.00 93.56 173 ASP A CA 1
ATOM 1233 C C . ASP A 1 173 ? 18.499 -8.397 17.560 1.00 93.56 173 ASP A C 1
ATOM 1235 O O . ASP A 1 173 ? 18.149 -8.187 18.717 1.00 93.56 173 ASP A O 1
ATOM 1239 N N . THR A 1 174 ? 17.805 -9.185 16.731 1.00 92.69 174 THR A N 1
ATOM 1240 C CA . THR A 1 174 ? 16.570 -9.875 17.132 1.00 92.69 174 THR A CA 1
ATOM 1241 C C . THR A 1 174 ? 16.814 -10.773 18.339 1.00 92.69 174 THR A C 1
ATOM 1243 O O . THR A 1 174 ? 16.077 -10.695 19.315 1.00 92.69 174 THR A O 1
ATOM 1246 N N . GLY A 1 175 ? 17.874 -11.588 18.324 1.00 91.81 175 GLY A N 1
ATOM 1247 C CA . GLY A 1 175 ? 18.216 -12.431 19.472 1.00 91.81 175 GLY A CA 1
ATOM 1248 C C . GLY A 1 175 ? 18.509 -11.622 20.742 1.00 91.81 175 GLY A C 1
ATOM 1249 O O . GLY A 1 175 ? 18.131 -12.040 21.834 1.00 91.81 175 GLY A O 1
ATOM 1250 N N . SER A 1 176 ? 19.142 -10.455 20.604 1.00 93.19 176 SER A N 1
ATOM 1251 C CA . SER A 1 176 ? 19.450 -9.567 21.732 1.00 93.19 176 SER A CA 1
ATOM 1252 C C . SER A 1 176 ? 18.193 -8.919 22.318 1.00 93.19 176 SER A C 1
ATOM 1254 O O . SER A 1 176 ? 18.027 -8.905 23.538 1.00 93.19 176 SER A O 1
ATOM 1256 N N . ASP A 1 177 ? 17.298 -8.427 21.459 1.00 95.06 177 ASP A N 1
ATOM 1257 C CA . ASP A 1 177 ? 16.026 -7.833 21.871 1.00 95.06 177 ASP A CA 1
ATOM 1258 C C . ASP A 1 177 ? 15.096 -8.881 22.512 1.00 95.06 177 ASP A C 1
ATOM 1260 O O . ASP A 1 177 ? 14.510 -8.602 23.555 1.00 95.06 177 ASP A O 1
ATOM 1264 N N . VAL A 1 178 ? 15.032 -10.106 21.968 1.00 93.25 178 VAL A N 1
ATOM 1265 C CA . VAL A 1 178 ? 14.258 -11.221 22.551 1.00 93.25 178 VAL A CA 1
ATOM 1266 C C . VAL A 1 178 ? 14.746 -11.554 23.962 1.00 93.25 178 VAL A C 1
ATOM 1268 O O . VAL A 1 178 ? 13.945 -11.613 24.888 1.00 93.25 178 VAL A O 1
ATOM 1271 N N . VAL A 1 179 ? 16.061 -11.716 24.159 1.00 92.81 179 VAL A N 1
ATOM 1272 C CA . VAL A 1 179 ? 16.631 -12.003 25.490 1.00 92.81 179 VAL A CA 1
ATOM 1273 C C . VAL A 1 179 ? 16.332 -10.879 26.484 1.00 92.81 179 VAL A C 1
ATOM 1275 O O . VAL A 1 179 ? 16.103 -11.145 27.665 1.00 92.81 179 VAL A O 1
ATOM 1278 N N . LYS A 1 180 ? 16.341 -9.624 26.022 1.00 94.06 180 LYS A N 1
ATOM 1279 C CA . LYS A 1 180 ? 15.994 -8.474 26.857 1.00 94.06 180 LYS A CA 1
ATOM 1280 C C . LYS A 1 180 ? 14.516 -8.500 27.252 1.00 94.06 180 LYS A C 1
ATOM 1282 O O . LYS A 1 180 ? 14.242 -8.428 28.448 1.00 94.06 180 LYS A O 1
ATOM 1287 N N . ALA A 1 181 ? 13.602 -8.680 26.298 1.00 93.12 181 ALA A N 1
ATOM 1288 C CA . ALA A 1 181 ? 12.167 -8.762 26.574 1.00 93.12 181 ALA A CA 1
ATOM 1289 C C . ALA A 1 181 ? 11.843 -9.895 27.569 1.00 93.12 181 ALA A C 1
ATOM 1291 O O . ALA A 1 181 ? 11.245 -9.654 28.617 1.00 93.12 181 ALA A O 1
ATOM 1292 N N . GLU A 1 182 ? 12.403 -11.091 27.342 1.00 90.94 182 GLU A N 1
ATOM 1293 C CA . GLU A 1 182 ? 12.257 -12.252 28.235 1.00 90.94 182 GLU A CA 1
ATOM 1294 C C . GLU A 1 182 ? 12.810 -12.008 29.656 1.00 90.94 182 GLU A C 1
ATOM 1296 O O . GLU A 1 182 ? 12.432 -12.694 30.610 1.00 90.94 182 GLU A O 1
ATOM 1301 N N . SER A 1 183 ? 13.726 -11.049 29.828 1.00 92.69 183 SER A N 1
ATOM 1302 C CA . SER A 1 183 ? 14.248 -10.659 31.144 1.00 92.69 183 SER A CA 1
ATOM 1303 C C . SER A 1 183 ? 13.378 -9.619 31.860 1.00 92.69 183 SER A C 1
ATOM 1305 O O . SER A 1 183 ? 13.379 -9.568 33.092 1.00 92.69 183 SER A O 1
ATOM 1307 N N . ASP A 1 184 ? 12.584 -8.857 31.105 1.00 93.12 184 ASP A N 1
ATOM 1308 C CA . ASP A 1 184 ? 11.754 -7.750 31.581 1.00 93.12 184 ASP A CA 1
ATOM 1309 C C . ASP A 1 184 ? 10.294 -8.169 31.851 1.00 93.12 184 ASP A C 1
ATOM 1311 O O . ASP A 1 184 ? 9.448 -7.318 32.101 1.00 93.12 184 ASP A O 1
ATOM 1315 N N . VAL A 1 185 ? 9.978 -9.470 31.922 1.00 91.62 185 VAL A N 1
ATOM 1316 C CA . VAL A 1 185 ? 8.602 -10.004 32.083 1.00 91.62 185 VAL A CA 1
ATOM 1317 C C . VAL A 1 185 ? 7.754 -9.340 33.178 1.00 91.62 185 VAL A C 1
ATOM 1319 O O . VAL A 1 185 ? 6.535 -9.219 33.039 1.00 91.62 185 VAL A O 1
ATOM 1322 N N . SER A 1 186 ? 8.368 -8.880 34.277 1.00 92.00 186 SER A N 1
ATOM 1323 C CA . SER A 1 186 ? 7.660 -8.182 35.362 1.00 92.00 186 SER A CA 1
ATOM 1324 C C . SER A 1 186 ? 7.105 -6.813 34.961 1.00 92.00 186 SER A C 1
ATOM 1326 O O . SER A 1 186 ? 6.193 -6.317 35.616 1.00 92.00 186 SER A O 1
ATOM 1328 N N . LYS A 1 187 ? 7.643 -6.201 33.904 1.00 93.62 187 LYS A N 1
ATOM 1329 C CA . LYS A 1 187 ? 7.229 -4.902 33.365 1.00 93.62 187 LYS A CA 1
ATOM 1330 C C . LYS A 1 187 ? 5.862 -4.955 32.700 1.00 93.62 187 LYS A C 1
ATOM 1332 O O . LYS A 1 187 ? 5.136 -3.972 32.740 1.00 93.62 187 LYS A O 1
ATOM 1337 N N . TYR A 1 188 ? 5.505 -6.089 32.105 1.00 93.50 188 TYR A N 1
ATOM 1338 C CA . TYR A 1 188 ? 4.327 -6.202 31.242 1.00 93.50 188 TYR A CA 1
ATOM 1339 C C . TYR A 1 188 ? 3.041 -6.560 31.998 1.00 93.50 188 TYR A C 1
ATOM 1341 O O . TYR A 1 188 ? 2.024 -6.847 31.373 1.00 93.50 188 TYR A O 1
ATOM 1349 N N . ASN A 1 189 ? 3.076 -6.626 33.336 1.00 93.88 189 ASN A N 1
ATOM 1350 C CA . ASN A 1 189 ? 1.936 -6.979 34.199 1.00 93.88 189 ASN A CA 1
ATOM 1351 C C . ASN A 1 189 ? 1.216 -8.295 33.825 1.00 93.88 189 ASN A C 1
ATOM 1353 O O . ASN A 1 189 ? 0.065 -8.518 34.206 1.00 93.88 189 ASN A O 1
ATOM 1357 N N . GLY A 1 190 ? 1.879 -9.184 33.080 1.00 93.81 190 GLY A N 1
ATOM 1358 C CA . GLY A 1 190 ? 1.276 -10.408 32.549 1.00 93.81 190 GLY A CA 1
ATOM 1359 C C . GLY A 1 190 ? 0.217 -10.188 31.459 1.00 93.81 190 GLY A C 1
ATOM 1360 O O . GLY A 1 190 ? -0.547 -11.113 31.202 1.00 93.81 190 GLY A O 1
ATOM 1361 N N . LEU A 1 191 ? 0.164 -9.004 30.835 1.00 97.25 191 LEU A N 1
ATOM 1362 C CA . LEU A 1 191 ? -0.759 -8.656 29.745 1.00 97.25 191 LEU A CA 1
ATOM 1363 C C . LEU A 1 191 ? -2.246 -8.851 30.096 1.00 97.25 191 LEU A C 1
ATOM 1365 O O . LEU A 1 191 ? -3.013 -9.442 29.336 1.00 97.25 191 LEU A O 1
ATOM 1369 N N . GLN A 1 192 ? -2.665 -8.369 31.269 1.00 95.12 192 GLN A N 1
ATOM 1370 C CA . GLN A 1 192 ? -4.032 -8.555 31.779 1.00 95.12 192 GLN A CA 1
ATOM 1371 C C . GLN A 1 192 ? -5.057 -7.626 31.117 1.00 95.12 192 GLN A C 1
ATOM 1373 O O . GLN A 1 192 ? -6.254 -7.916 31.123 1.00 95.12 192 GLN A O 1
ATOM 1378 N N . THR A 1 193 ? -4.601 -6.509 30.556 1.00 95.69 193 THR A N 1
ATOM 1379 C CA . THR A 1 193 ? -5.419 -5.498 29.883 1.00 95.69 193 THR A CA 1
ATOM 1380 C C . THR A 1 193 ? -4.823 -5.141 28.523 1.00 95.69 193 THR A C 1
ATOM 1382 O O . THR A 1 193 ? -3.646 -5.386 28.276 1.00 95.69 193 THR A O 1
ATOM 1385 N N . LEU A 1 194 ? -5.604 -4.504 27.640 1.00 94.88 194 LEU A N 1
ATOM 1386 C CA . LEU A 1 194 ? -5.066 -3.986 26.371 1.00 94.88 194 LEU A CA 1
ATOM 1387 C C . LEU A 1 194 ? -3.927 -2.984 26.585 1.00 94.88 194 LEU A C 1
ATOM 1389 O O . LEU A 1 194 ? -2.971 -2.966 25.816 1.00 94.88 194 LEU A O 1
ATOM 1393 N N . GLN A 1 195 ? -4.011 -2.177 27.646 1.00 94.31 195 GLN A N 1
ATOM 1394 C CA . GLN A 1 195 ? -2.999 -1.173 27.950 1.00 94.31 195 GLN A CA 1
ATOM 1395 C C . GLN A 1 195 ? -1.650 -1.804 28.310 1.00 94.31 195 GLN A C 1
ATOM 1397 O O . GLN A 1 195 ? -0.612 -1.233 27.994 1.00 94.31 195 GLN A O 1
ATOM 1402 N N . ASP A 1 196 ? -1.641 -2.992 28.917 1.00 96.88 196 ASP A N 1
ATOM 1403 C CA . ASP A 1 196 ? -0.394 -3.680 29.254 1.00 96.88 196 ASP A CA 1
ATOM 1404 C C . ASP A 1 196 ? 0.416 -4.057 28.000 1.00 96.88 196 ASP A C 1
ATOM 1406 O O . ASP A 1 196 ? 1.644 -4.051 28.043 1.00 96.88 196 ASP A O 1
ATOM 1410 N N . TYR A 1 197 ? -0.235 -4.299 26.853 1.00 97.75 197 TYR A N 1
ATOM 1411 C CA . TYR A 1 197 ? 0.461 -4.592 25.591 1.00 97.75 197 TYR A CA 1
ATOM 1412 C C . TYR A 1 197 ? 1.290 -3.410 25.084 1.00 97.75 197 TYR A C 1
ATOM 1414 O O . TYR A 1 197 ? 2.284 -3.627 24.398 1.00 97.75 197 TYR A O 1
ATOM 1422 N N . THR A 1 198 ? 0.959 -2.164 25.444 1.00 95.50 198 THR A N 1
ATOM 1423 C CA . THR A 1 198 ? 1.790 -1.017 25.039 1.00 95.50 198 THR A CA 1
ATOM 1424 C C . THR A 1 198 ? 3.159 -1.040 25.724 1.00 95.50 198 THR A C 1
ATOM 1426 O O . THR A 1 198 ? 4.112 -0.458 25.214 1.00 95.50 198 THR A O 1
ATOM 1429 N N . LEU A 1 199 ? 3.280 -1.726 26.869 1.00 95.94 199 LEU A N 1
ATOM 1430 C CA . LEU A 1 199 ? 4.531 -1.863 27.621 1.00 95.94 199 LEU A CA 1
ATOM 1431 C C . LEU A 1 199 ? 5.539 -2.779 26.915 1.00 95.94 199 LEU A C 1
ATOM 1433 O O . LEU A 1 199 ? 6.733 -2.654 27.176 1.00 95.94 199 LEU A O 1
ATOM 1437 N N . LEU A 1 200 ? 5.079 -3.631 25.986 1.00 96.69 200 LEU A N 1
ATOM 1438 C CA . LEU A 1 200 ? 5.933 -4.471 25.134 1.00 96.69 200 LEU A CA 1
ATOM 1439 C C . LEU A 1 200 ? 6.837 -3.650 24.203 1.00 96.69 200 LEU A C 1
ATOM 1441 O O . LEU A 1 200 ? 7.751 -4.213 23.612 1.00 96.69 200 LEU A O 1
ATOM 1445 N N . TYR A 1 201 ? 6.581 -2.345 24.061 1.00 95.81 201 TYR A N 1
ATOM 1446 C CA . TYR A 1 201 ? 7.313 -1.441 23.171 1.00 95.81 201 TYR A CA 1
ATOM 1447 C C . TYR A 1 201 ? 8.029 -0.296 23.907 1.00 95.81 201 TYR A C 1
ATOM 1449 O O . TYR A 1 201 ? 8.867 0.383 23.316 1.00 95.81 201 TYR A O 1
ATOM 1457 N N . ASP A 1 202 ? 7.733 -0.055 25.189 1.00 92.69 202 ASP A N 1
ATOM 1458 C CA . ASP A 1 202 ? 8.336 1.043 25.958 1.00 92.69 202 ASP A CA 1
ATOM 1459 C C . ASP A 1 202 ? 9.818 0.758 26.230 1.00 92.69 202 ASP A C 1
ATOM 1461 O O . ASP A 1 202 ? 10.133 -0.049 27.091 1.00 92.69 202 ASP A O 1
ATOM 1465 N N . GLN A 1 203 ? 10.749 1.388 25.508 1.00 90.25 203 GLN A N 1
ATOM 1466 C CA . GLN A 1 203 ? 12.193 1.096 25.613 1.00 90.25 203 GLN A CA 1
ATOM 1467 C C . GLN A 1 203 ? 12.539 -0.385 25.362 1.00 90.25 203 GLN A C 1
ATOM 1469 O O . GLN A 1 203 ? 13.554 -0.881 25.855 1.00 90.25 203 GLN A O 1
ATOM 1474 N N . GLU A 1 204 ? 11.705 -1.094 24.604 1.00 94.00 204 GLU A N 1
ATOM 1475 C CA . GLU A 1 204 ? 11.944 -2.458 24.131 1.00 94.00 204 GLU A CA 1
ATOM 1476 C C . GLU A 1 204 ? 12.270 -2.472 22.643 1.00 94.00 204 GLU A C 1
ATOM 1478 O O . GLU A 1 204 ? 12.046 -1.484 21.945 1.00 94.00 204 GLU A O 1
ATOM 1483 N N . TRP A 1 205 ? 12.809 -3.596 22.165 1.00 94.50 205 TRP A N 1
ATOM 1484 C CA . TRP A 1 205 ? 13.074 -3.829 20.740 1.00 94.50 205 TRP A CA 1
ATOM 1485 C C . TRP A 1 205 ? 13.937 -2.747 20.079 1.00 94.50 205 TRP A C 1
ATOM 1487 O O . TRP A 1 205 ? 13.818 -2.475 18.891 1.00 94.50 205 TRP A O 1
ATOM 1497 N N . THR A 1 206 ? 14.795 -2.066 20.840 1.00 93.25 206 THR A N 1
ATOM 1498 C CA . THR A 1 206 ? 15.478 -0.854 20.363 1.00 93.25 206 THR A CA 1
ATOM 1499 C C . THR A 1 206 ? 16.529 -1.129 19.286 1.00 93.25 206 THR A C 1
ATOM 1501 O O . THR A 1 206 ? 16.883 -0.209 18.547 1.00 93.25 206 THR A O 1
ATOM 1504 N N . ALA A 1 207 ? 17.031 -2.365 19.175 1.00 92.38 207 ALA A N 1
ATOM 1505 C CA . ALA A 1 207 ? 17.962 -2.734 18.111 1.00 92.38 207 ALA A CA 1
ATOM 1506 C C . ALA A 1 207 ? 17.215 -2.992 16.790 1.00 92.38 207 ALA A C 1
ATOM 1508 O O . ALA A 1 207 ? 17.612 -2.517 15.723 1.00 92.38 207 ALA A O 1
ATOM 1509 N N . THR A 1 208 ? 16.074 -3.677 16.864 1.00 92.06 208 THR A N 1
ATOM 1510 C CA . THR A 1 208 ? 15.282 -4.087 15.696 1.00 92.06 208 THR A CA 1
ATOM 1511 C C . THR A 1 208 ? 14.167 -3.119 15.294 1.00 92.06 208 THR A C 1
ATOM 1513 O O . THR A 1 208 ? 13.744 -3.128 14.137 1.00 92.06 208 THR A O 1
ATOM 1516 N N . LEU A 1 209 ? 13.757 -2.224 16.189 1.00 91.56 209 LEU A N 1
ATOM 1517 C CA . LEU A 1 209 ? 12.730 -1.197 16.009 1.00 91.56 209 LEU A CA 1
ATOM 1518 C C . LEU A 1 209 ? 13.168 0.112 16.684 1.00 91.56 209 LEU A C 1
ATOM 1520 O O . LEU A 1 209 ? 12.512 0.651 17.570 1.00 91.56 209 LEU A O 1
ATOM 1524 N N . SER A 1 210 ? 14.311 0.647 16.250 1.00 85.81 210 SER A N 1
ATOM 1525 C CA . SER A 1 210 ? 14.952 1.819 16.876 1.00 85.81 210 SER A CA 1
ATOM 1526 C C . SER A 1 210 ? 14.093 3.090 16.966 1.00 85.81 210 SER A C 1
ATOM 1528 O O . SER A 1 210 ? 14.374 3.950 17.797 1.00 85.81 210 SER A O 1
ATOM 1530 N N . GLN A 1 211 ? 13.068 3.231 16.118 1.00 82.62 211 GLN A N 1
ATOM 1531 C CA . GLN A 1 211 ? 12.137 4.370 16.129 1.00 82.62 211 GLN A CA 1
ATOM 1532 C C . GLN A 1 211 ? 10.840 4.086 16.906 1.00 82.62 211 GLN A C 1
ATOM 1534 O O . GLN A 1 211 ? 9.989 4.966 17.004 1.00 82.62 211 GLN A O 1
ATOM 1539 N N . GLY A 1 212 ? 10.687 2.877 17.456 1.00 90.31 212 GLY A N 1
ATOM 1540 C CA . GLY A 1 212 ? 9.420 2.376 17.981 1.00 90.31 212 GLY A CA 1
ATOM 1541 C C . GLY A 1 212 ? 8.378 2.118 16.881 1.00 90.31 212 GLY A C 1
ATOM 1542 O O . GLY A 1 212 ? 8.659 2.312 15.692 1.00 90.31 212 GLY A O 1
ATOM 1543 N N . PRO A 1 213 ? 7.172 1.657 17.259 1.00 92.38 213 PRO A N 1
ATOM 1544 C CA . PRO A 1 213 ? 6.043 1.578 16.338 1.00 92.38 213 PRO A CA 1
ATOM 1545 C C . PRO A 1 213 ? 5.673 2.950 15.770 1.00 92.38 213 PRO A C 1
ATOM 1547 O O . PRO A 1 213 ? 6.003 3.990 16.347 1.00 92.38 213 PRO A O 1
ATOM 1550 N N . ALA A 1 214 ? 4.951 2.953 14.651 1.00 90.69 214 ALA A N 1
ATOM 1551 C CA . ALA A 1 214 ? 4.482 4.171 14.013 1.00 90.69 214 ALA A CA 1
ATOM 1552 C C . ALA A 1 214 ? 3.716 5.042 15.031 1.00 90.69 214 ALA A C 1
ATOM 1554 O O . ALA A 1 214 ? 2.837 4.534 15.744 1.00 90.69 214 ALA A O 1
ATOM 1555 N N . PRO A 1 215 ? 4.031 6.350 15.126 1.00 86.69 215 PRO A N 1
ATOM 1556 C CA . PRO A 1 215 ? 3.350 7.240 16.054 1.00 86.69 215 PRO A CA 1
ATOM 1557 C C . PRO A 1 215 ? 1.831 7.154 15.896 1.00 86.69 215 PRO A C 1
ATOM 1559 O O . PRO A 1 215 ? 1.313 7.113 14.783 1.00 86.69 215 PRO A O 1
ATOM 1562 N N . GLY A 1 216 ? 1.110 7.135 17.016 1.00 87.56 216 GLY A N 1
ATOM 1563 C CA . GLY A 1 216 ? -0.349 7.037 17.035 1.00 87.56 216 GLY A CA 1
ATOM 1564 C C . GLY A 1 216 ? -0.893 5.611 17.112 1.00 87.56 216 GLY A C 1
ATOM 1565 O O . GLY A 1 216 ? -1.937 5.428 17.729 1.00 87.56 216 GLY A O 1
ATOM 1566 N N . ILE A 1 217 ? -0.197 4.588 16.598 1.00 88.56 217 ILE A N 1
ATOM 1567 C CA . ILE A 1 217 ? -0.731 3.211 16.620 1.00 88.56 217 ILE A CA 1
ATOM 1568 C C . ILE A 1 217 ? -0.937 2.708 18.050 1.00 88.56 217 ILE A C 1
ATOM 1570 O O . ILE A 1 217 ? -2.003 2.196 18.369 1.00 88.56 217 ILE A O 1
ATOM 1574 N N . LEU A 1 218 ? 0.017 2.932 18.956 1.00 91.25 218 LEU A N 1
ATOM 1575 C CA . LEU A 1 218 ? -0.126 2.500 20.353 1.00 91.25 218 LEU A CA 1
ATOM 1576 C C . LEU A 1 218 ? -1.083 3.366 21.185 1.00 91.25 218 LEU A C 1
ATOM 1578 O O . LEU A 1 218 ? -1.521 2.932 22.248 1.00 91.25 218 LEU A O 1
ATOM 1582 N N . THR A 1 219 ? -1.406 4.585 20.744 1.00 88.62 219 THR A N 1
ATOM 1583 C CA . THR A 1 219 ? -2.230 5.531 21.521 1.00 88.62 219 THR A CA 1
ATOM 1584 C C . THR A 1 219 ? -3.665 5.633 21.015 1.00 88.62 219 THR A C 1
ATOM 1586 O O . THR A 1 219 ? -4.557 5.972 21.788 1.00 88.62 219 THR A O 1
ATOM 1589 N N . ASN A 1 220 ? -3.894 5.333 19.735 1.00 88.50 220 ASN A N 1
ATOM 1590 C CA . ASN A 1 220 ? -5.151 5.595 19.037 1.00 88.50 220 ASN A CA 1
ATOM 1591 C C . ASN A 1 220 ? -5.814 4.312 18.511 1.00 88.50 220 ASN A C 1
ATOM 1593 O O . ASN A 1 220 ? -6.830 4.408 17.831 1.00 88.50 220 ASN A O 1
ATOM 1597 N N . TYR A 1 221 ? -5.287 3.120 18.823 1.00 91.56 221 TYR A N 1
ATOM 1598 C CA . TYR A 1 221 ? -5.790 1.830 18.318 1.00 91.56 221 TYR A CA 1
ATOM 1599 C C . TYR A 1 221 ? -7.273 1.543 18.624 1.00 91.56 221 TYR A C 1
ATOM 1601 O O . TYR A 1 221 ? -7.884 0.670 18.015 1.00 91.56 221 TYR A O 1
ATOM 1609 N N . THR A 1 222 ? -7.887 2.266 19.562 1.00 92.69 222 THR A N 1
ATOM 1610 C CA . THR A 1 222 ? -9.327 2.165 19.840 1.00 92.69 222 THR A CA 1
ATOM 1611 C C . THR A 1 222 ? -10.191 2.970 18.867 1.00 92.69 222 THR A C 1
ATOM 1613 O O . THR A 1 222 ? -11.392 2.712 18.793 1.00 92.69 222 THR A O 1
ATOM 1616 N N . GLN A 1 223 ? -9.621 3.910 18.106 1.00 95.25 223 GLN A N 1
ATOM 1617 C CA . GLN A 1 223 ? -10.359 4.796 17.206 1.00 95.25 223 GLN A CA 1
ATOM 1618 C C . GLN A 1 223 ? -10.831 4.070 15.943 1.00 95.25 223 GLN A C 1
ATOM 1620 O O . GLN A 1 223 ? -10.095 3.305 15.320 1.00 95.25 223 GLN A O 1
ATOM 1625 N N . ASP A 1 224 ? -12.063 4.355 15.534 1.00 98.25 224 ASP A N 1
ATOM 1626 C CA . ASP A 1 224 ? -12.652 3.805 14.309 1.00 98.25 224 ASP A CA 1
ATOM 1627 C C . ASP A 1 224 ? -12.067 4.428 13.043 1.00 98.25 224 ASP A C 1
ATOM 1629 O O . ASP A 1 224 ? -11.888 3.731 12.041 1.00 98.25 224 ASP A O 1
ATOM 1633 N N . LEU A 1 225 ? -11.697 5.710 13.109 1.00 95.62 225 LEU A N 1
ATOM 1634 C CA . LEU A 1 225 ? -11.002 6.384 12.017 1.00 95.62 225 LEU A CA 1
ATOM 1635 C C . LEU A 1 225 ? -9.632 5.753 11.758 1.00 95.62 225 LEU A C 1
ATOM 1637 O O . LEU A 1 225 ? -9.300 5.500 10.609 1.00 95.62 225 LEU A O 1
ATOM 1641 N N . LEU A 1 226 ? -8.862 5.434 12.808 1.00 95.38 226 LEU A N 1
ATOM 1642 C CA . LEU A 1 226 ? -7.597 4.719 12.634 1.00 95.38 226 LEU A CA 1
ATOM 1643 C C . LEU A 1 226 ? -7.856 3.385 11.926 1.00 95.38 226 LEU A C 1
ATOM 1645 O O . LEU A 1 226 ? -7.363 3.208 10.822 1.00 95.38 226 LEU A O 1
ATOM 1649 N N . PHE A 1 227 ? -8.710 2.525 12.492 1.00 98.56 227 PHE A N 1
ATOM 1650 C CA . PHE A 1 227 ? -9.042 1.199 11.945 1.00 98.56 227 PHE A CA 1
ATOM 1651 C C . PHE A 1 227 ? -9.431 1.207 10.457 1.00 98.56 227 PHE A C 1
ATOM 1653 O O . PHE A 1 227 ? -8.964 0.389 9.662 1.00 98.56 227 PHE A O 1
ATOM 1660 N N . SER A 1 228 ? -10.300 2.136 10.068 1.00 98.56 228 SER A N 1
ATOM 1661 C CA . SER A 1 228 ? -10.750 2.271 8.681 1.00 98.56 228 SER A CA 1
ATOM 1662 C C . SER A 1 228 ? -9.664 2.846 7.770 1.00 98.56 228 SER A C 1
ATOM 1664 O O . SER A 1 228 ? -9.478 2.346 6.662 1.00 98.56 228 SER A O 1
ATOM 1666 N N . MET A 1 229 ? -8.882 3.826 8.226 1.00 97.62 229 MET A N 1
ATOM 1667 C CA . MET A 1 229 ? -7.804 4.419 7.427 1.00 97.62 229 MET A CA 1
ATOM 1668 C C . MET A 1 229 ? -6.605 3.488 7.214 1.00 97.62 229 MET A C 1
ATOM 1670 O O . MET A 1 229 ? -5.869 3.664 6.240 1.00 97.62 229 MET A O 1
ATOM 1674 N N . GLU A 1 230 ? -6.428 2.440 8.023 1.00 98.12 230 GLU A N 1
ATOM 1675 C CA . GLU A 1 230 ? -5.470 1.362 7.720 1.00 98.12 230 GLU A CA 1
ATOM 1676 C C . GLU A 1 230 ? -5.750 0.738 6.340 1.00 98.12 230 GLU A C 1
ATOM 1678 O O . GLU A 1 230 ? -4.827 0.451 5.573 1.00 98.12 230 GLU A O 1
ATOM 1683 N N . ARG A 1 231 ? -7.036 0.632 5.965 1.00 98.50 231 ARG A N 1
ATOM 1684 C CA . ARG A 1 231 ? -7.493 0.075 4.680 1.00 98.50 231 ARG A CA 1
ATOM 1685 C C . ARG A 1 231 ? -7.164 0.975 3.487 1.00 98.50 231 ARG A C 1
ATOM 1687 O O . ARG A 1 231 ? -7.289 0.557 2.341 1.00 98.50 231 ARG A O 1
ATOM 1694 N N . LEU A 1 232 ? -6.771 2.219 3.751 1.00 98.00 232 LEU A N 1
ATOM 1695 C CA . LEU A 1 232 ? -6.362 3.224 2.770 1.00 98.00 232 LEU A CA 1
ATOM 1696 C C . LEU A 1 232 ? -4.882 3.615 2.936 1.00 98.00 232 LEU A C 1
ATOM 1698 O O . LEU A 1 232 ? -4.408 4.563 2.312 1.00 98.00 232 LEU A O 1
ATOM 1702 N N . SER A 1 233 ? -4.128 2.886 3.758 1.00 95.00 233 SER A N 1
ATOM 1703 C CA . SER A 1 233 ? -2.709 3.143 4.011 1.00 95.00 233 SER A CA 1
ATOM 1704 C C . SER A 1 233 ? -1.890 1.857 3.901 1.00 95.00 233 SER A C 1
ATOM 1706 O O . SER A 1 233 ? -1.474 1.492 2.804 1.00 95.00 233 SER A O 1
ATOM 1708 N N . PHE A 1 234 ? -1.655 1.152 5.002 1.00 92.12 234 PHE A N 1
ATOM 1709 C CA . PHE A 1 234 ? -0.760 -0.006 5.035 1.00 92.12 234 PHE A CA 1
ATOM 1710 C C . PHE A 1 234 ? -1.450 -1.362 4.820 1.00 92.12 234 PHE A C 1
ATOM 1712 O O . PHE A 1 234 ? -0.780 -2.380 4.709 1.00 92.12 234 PHE A O 1
ATOM 1719 N N . SER A 1 235 ? -2.777 -1.397 4.660 1.00 95.88 235 SER A N 1
ATOM 1720 C CA . SER A 1 235 ? -3.486 -2.579 4.149 1.00 95.88 235 SER A CA 1
ATOM 1721 C C . SER A 1 235 ? -4.459 -2.229 3.010 1.00 95.88 235 SER A C 1
ATOM 1723 O O . SER A 1 235 ? -5.684 -2.343 3.130 1.00 95.88 235 SER A O 1
ATOM 1725 N N . PRO A 1 236 ? -3.936 -1.760 1.861 1.00 96.12 236 PRO A N 1
ATOM 1726 C CA . PRO A 1 236 ? -4.755 -1.108 0.850 1.00 96.12 236 PRO A CA 1
ATOM 1727 C C . PRO A 1 236 ? -5.377 -2.057 -0.174 1.00 96.12 236 PRO A C 1
ATOM 1729 O O . PRO A 1 236 ? -6.044 -1.570 -1.082 1.00 96.12 236 PRO A O 1
ATOM 1732 N N . TYR A 1 237 ? -5.139 -3.374 -0.121 1.00 97.38 237 TYR A N 1
ATOM 1733 C CA . TYR A 1 237 ? -5.424 -4.273 -1.255 1.00 97.38 237 TYR A CA 1
ATOM 1734 C C . TYR A 1 237 ? -6.764 -5.011 -1.192 1.00 97.38 237 TYR A C 1
ATOM 1736 O O . TYR A 1 237 ? -7.241 -5.469 -2.235 1.00 97.38 237 TYR A O 1
ATOM 1744 N N . GLN A 1 238 ? -7.402 -5.099 -0.019 1.00 97.44 238 GLN A N 1
ATOM 1745 C CA . GLN A 1 238 ? -8.678 -5.812 0.096 1.00 97.44 238 GLN A CA 1
ATOM 1746 C C . GLN A 1 238 ? -9.909 -4.925 -0.085 1.00 97.44 238 GLN A C 1
ATOM 1748 O O . GLN A 1 238 ? -10.915 -5.383 -0.630 1.00 97.44 238 GLN A O 1
ATOM 1753 N N . ILE A 1 239 ? -9.841 -3.660 0.335 1.00 98.19 239 ILE A N 1
ATOM 1754 C CA . ILE A 1 239 ? -10.992 -2.758 0.283 1.00 98.19 239 ILE A CA 1
ATOM 1755 C C . ILE A 1 239 ? -11.400 -2.443 -1.165 1.00 98.19 239 ILE A C 1
ATOM 1757 O O . ILE A 1 239 ? -10.556 -2.221 -2.041 1.00 98.19 239 ILE A O 1
ATOM 1761 N N . ARG A 1 240 ? -12.708 -2.398 -1.424 1.00 98.06 240 ARG A N 1
ATOM 1762 C CA . ARG A 1 240 ? -13.284 -1.919 -2.689 1.00 98.06 240 ARG A CA 1
ATOM 1763 C C . ARG A 1 240 ? -14.585 -1.163 -2.451 1.00 98.06 240 ARG A C 1
ATOM 1765 O O . ARG A 1 240 ? -15.295 -1.442 -1.487 1.00 98.06 240 ARG A O 1
ATOM 1772 N N . ARG A 1 241 ? -14.933 -0.248 -3.353 1.00 98.56 241 ARG A N 1
ATOM 1773 C CA . ARG A 1 241 ? -16.258 0.385 -3.387 1.00 98.56 241 ARG A CA 1
ATOM 1774 C C . ARG A 1 241 ? -17.295 -0.595 -3.940 1.00 98.56 241 ARG A C 1
ATOM 1776 O O . ARG A 1 241 ? -16.972 -1.399 -4.818 1.00 98.56 241 ARG A O 1
ATOM 1783 N N . LEU A 1 242 ? -18.529 -0.520 -3.444 1.00 97.94 242 LEU A N 1
ATOM 1784 C CA . LEU A 1 242 ? -19.665 -1.218 -4.042 1.00 97.94 242 LEU A CA 1
ATOM 1785 C C . LEU A 1 242 ? -20.332 -0.359 -5.123 1.00 97.94 242 LEU A C 1
ATOM 1787 O O . LEU A 1 242 ? -20.638 0.814 -4.906 1.00 97.94 242 LEU A O 1
ATOM 1791 N N . ASP A 1 243 ? -20.564 -0.954 -6.290 1.00 94.81 243 ASP A N 1
ATOM 1792 C CA . ASP A 1 243 ? -21.280 -0.355 -7.416 1.00 94.81 243 ASP A CA 1
ATOM 1793 C C . ASP A 1 243 ? -22.728 -0.857 -7.411 1.00 94.81 243 ASP A C 1
ATOM 1795 O O . ASP A 1 243 ? -22.983 -2.009 -7.745 1.00 94.81 243 ASP A O 1
ATOM 1799 N N . SER A 1 244 ? -23.693 0.003 -7.077 1.00 94.62 244 SER A N 1
ATOM 1800 C CA . SER A 1 244 ? -25.115 -0.368 -6.980 1.00 94.62 244 SER A CA 1
ATOM 1801 C C . SER A 1 244 ? -25.731 -0.910 -8.281 1.00 94.62 244 SER A C 1
ATOM 1803 O O . SER A 1 244 ? -26.817 -1.485 -8.242 1.00 94.62 244 SER A O 1
ATOM 1805 N N . SER A 1 245 ? -25.053 -0.764 -9.428 1.00 93.25 245 SER A N 1
ATOM 1806 C CA . SER A 1 245 ? -25.478 -1.359 -10.701 1.00 93.25 245 SER A CA 1
ATOM 1807 C C . SER A 1 245 ? -25.047 -2.821 -10.890 1.00 93.25 245 SER A C 1
ATOM 1809 O O . SER A 1 245 ? -25.576 -3.495 -11.776 1.00 93.25 245 SER A O 1
ATOM 1811 N N . LYS A 1 246 ? -24.089 -3.314 -10.093 1.00 94.00 246 LYS A N 1
ATOM 1812 C CA . LYS A 1 246 ? -23.466 -4.646 -10.252 1.00 94.00 246 LYS A CA 1
ATOM 1813 C C . LYS A 1 246 ? -23.357 -5.436 -8.950 1.00 94.00 246 LYS A C 1
ATOM 1815 O O . LYS A 1 246 ? -23.339 -6.662 -8.992 1.00 94.00 246 LYS A O 1
ATOM 1820 N N . ASP A 1 247 ? -23.256 -4.748 -7.822 1.00 96.19 247 ASP A N 1
ATOM 1821 C CA . ASP A 1 247 ? -23.102 -5.318 -6.493 1.00 96.19 247 ASP A CA 1
ATOM 1822 C C . ASP A 1 247 ? -24.431 -5.314 -5.728 1.00 96.19 247 ASP A C 1
ATOM 1824 O O . ASP A 1 247 ? -25.260 -4.412 -5.860 1.00 96.19 247 ASP A O 1
ATOM 1828 N N . THR A 1 248 ? -24.593 -6.308 -4.858 1.00 94.12 248 THR A N 1
ATOM 1829 C CA . THR A 1 248 ? -25.662 -6.384 -3.856 1.00 94.12 248 THR A CA 1
ATOM 1830 C C . THR A 1 248 ? -25.068 -6.381 -2.450 1.00 94.12 248 THR A C 1
ATOM 1832 O O . THR A 1 248 ? -23.870 -6.612 -2.264 1.00 94.12 248 THR A O 1
ATOM 1835 N N . LEU A 1 249 ? -25.899 -6.147 -1.433 1.00 97.25 249 LEU A N 1
ATOM 1836 C CA . LEU A 1 249 ? -25.477 -6.299 -0.043 1.00 97.25 249 LEU A CA 1
ATOM 1837 C C . LEU A 1 249 ? -25.177 -7.786 0.255 1.00 97.25 249 LEU A C 1
ATOM 1839 O O . LEU A 1 249 ? -25.980 -8.665 -0.045 1.00 97.25 249 LEU A O 1
ATOM 1843 N N . ASN A 1 250 ? -23.997 -8.070 0.812 1.00 96.75 250 ASN A N 1
ATOM 1844 C CA . ASN A 1 250 ? -23.547 -9.380 1.288 1.00 96.75 250 ASN A CA 1
ATOM 1845 C C . ASN A 1 250 ? -24.149 -9.741 2.654 1.00 96.75 250 ASN A C 1
ATOM 1847 O O . ASN A 1 250 ? -24.218 -10.927 2.998 1.00 96.75 250 ASN A O 1
ATOM 1851 N N . PHE A 1 251 ? -24.545 -8.733 3.439 1.00 98.12 251 PHE A N 1
ATOM 1852 C CA . PHE A 1 251 ? -25.307 -8.891 4.673 1.00 98.12 251 PHE A CA 1
ATOM 1853 C C . PHE A 1 251 ? -26.045 -7.621 5.072 1.00 98.12 251 PHE A C 1
ATOM 1855 O O . PHE A 1 251 ? -25.617 -6.515 4.746 1.00 98.12 251 PHE A O 1
ATOM 1862 N N . GLU A 1 252 ? -27.130 -7.815 5.812 1.00 97.00 252 GLU A N 1
ATOM 1863 C CA . GLU A 1 252 ? -27.977 -6.742 6.318 1.00 97.00 252 GLU A CA 1
ATOM 1864 C C . GLU A 1 252 ? -27.387 -6.146 7.602 1.00 97.00 252 GLU A C 1
ATOM 1866 O O . GLU A 1 252 ? -26.983 -6.869 8.521 1.00 97.00 252 GLU A O 1
ATOM 1871 N N . VAL A 1 253 ? -27.373 -4.819 7.668 1.00 97.69 253 VAL A N 1
ATOM 1872 C CA . VAL A 1 253 ? -27.200 -4.039 8.895 1.00 97.69 253 VAL A CA 1
ATOM 1873 C C . VAL A 1 253 ? -28.555 -3.423 9.215 1.00 97.69 253 VAL A C 1
ATOM 1875 O O . VAL A 1 253 ? -29.183 -2.854 8.330 1.00 97.69 253 VAL A O 1
ATOM 1878 N N . ASP A 1 254 ? -29.011 -3.538 10.465 1.00 97.50 254 ASP A N 1
ATOM 1879 C CA . ASP A 1 254 ? -30.293 -2.963 10.884 1.00 97.50 254 ASP A CA 1
ATOM 1880 C C . ASP A 1 254 ? -30.386 -1.476 10.495 1.00 97.50 254 ASP A C 1
ATOM 1882 O O . ASP A 1 254 ? -29.503 -0.681 10.826 1.00 97.50 254 ASP A O 1
ATOM 1886 N N . ASP A 1 255 ? -31.455 -1.107 9.786 1.00 97.19 255 ASP A N 1
ATOM 1887 C CA . ASP A 1 255 ? -31.614 0.233 9.215 1.00 97.19 255 ASP A CA 1
ATOM 1888 C C . ASP A 1 255 ? -31.627 1.329 10.281 1.00 97.19 255 ASP A C 1
ATOM 1890 O O . ASP A 1 255 ? -31.125 2.430 10.034 1.00 97.19 255 ASP A O 1
ATOM 1894 N N . GLN A 1 256 ? -32.167 1.050 11.472 1.00 98.06 256 GLN A N 1
ATOM 1895 C CA . GLN A 1 256 ? -32.169 2.016 12.564 1.00 98.06 256 GLN A CA 1
ATOM 1896 C C . GLN A 1 256 ? -30.751 2.213 13.105 1.00 98.06 256 GLN A C 1
ATOM 1898 O O . GLN A 1 256 ? -30.352 3.351 13.349 1.00 98.06 256 GLN A O 1
ATOM 1903 N N . VAL A 1 257 ? -29.974 1.136 13.254 1.00 98.00 257 VAL A N 1
ATOM 1904 C CA . VAL A 1 257 ? -28.556 1.216 13.641 1.00 98.00 257 VAL A CA 1
ATOM 1905 C C . VAL A 1 257 ? -27.746 1.971 12.587 1.00 98.00 257 VAL A C 1
ATOM 1907 O O . VAL A 1 257 ? -27.048 2.922 12.936 1.00 98.00 257 VAL A O 1
ATOM 1910 N N . ALA A 1 258 ? -27.877 1.616 11.306 1.00 98.00 258 ALA A N 1
ATOM 1911 C CA . ALA A 1 258 ? -27.174 2.289 10.213 1.00 98.00 258 ALA A CA 1
ATOM 1912 C C . ALA A 1 258 ? -27.527 3.784 10.143 1.00 98.00 258 ALA A C 1
ATOM 1914 O O . ALA A 1 258 ? -26.633 4.627 10.053 1.00 98.00 258 ALA A O 1
ATOM 1915 N N . THR A 1 259 ? -28.811 4.129 10.271 1.00 98.12 259 THR A N 1
ATOM 1916 C CA . THR A 1 259 ? -29.267 5.527 10.251 1.00 98.12 259 THR A CA 1
ATOM 1917 C C . THR A 1 259 ? -28.750 6.305 11.458 1.00 98.12 259 THR A C 1
ATOM 1919 O O . THR A 1 259 ? -28.341 7.452 11.309 1.00 98.12 259 THR A O 1
ATOM 1922 N N . ASN A 1 260 ? -28.713 5.694 12.645 1.00 97.62 260 ASN A N 1
ATOM 1923 C CA . ASN A 1 260 ? -28.180 6.343 13.844 1.00 97.62 260 ASN A CA 1
ATOM 1924 C C . ASN A 1 260 ? -26.670 6.603 13.751 1.00 97.62 260 ASN A C 1
ATOM 1926 O O . ASN A 1 260 ? -26.199 7.595 14.297 1.00 97.62 260 ASN A O 1
ATOM 1930 N N . LEU A 1 261 ? -25.924 5.711 13.093 1.00 96.75 261 LEU A N 1
ATOM 1931 C CA . LEU A 1 261 ? -24.478 5.849 12.919 1.00 96.75 261 LEU A CA 1
ATOM 1932 C C . LEU A 1 261 ? -24.111 6.827 11.801 1.00 96.75 261 LEU A C 1
ATOM 1934 O O . LEU A 1 261 ? -23.135 7.552 11.933 1.00 96.75 261 LEU A O 1
ATOM 1938 N N . THR A 1 262 ? -24.870 6.826 10.703 1.00 96.75 262 THR A N 1
ATOM 1939 C CA . THR A 1 262 ? -24.428 7.435 9.435 1.00 96.75 262 THR A CA 1
ATOM 1940 C C . THR A 1 262 ? -25.362 8.518 8.893 1.00 96.75 262 THR A C 1
ATOM 1942 O O . THR A 1 262 ? -25.072 9.134 7.871 1.00 96.75 262 THR A O 1
ATOM 1945 N N . GLY A 1 263 ? -26.540 8.702 9.496 1.00 97.38 263 GLY A N 1
ATOM 1946 C CA . GLY A 1 263 ? -27.625 9.515 8.938 1.00 97.38 263 GLY A CA 1
ATOM 1947 C C . GLY A 1 263 ? -28.333 8.887 7.726 1.00 97.38 263 GLY A C 1
ATOM 1948 O O . GLY A 1 263 ? -29.257 9.493 7.181 1.00 97.38 263 GLY A O 1
ATOM 1949 N N . MET A 1 264 ? -27.932 7.686 7.295 1.00 98.12 264 MET A N 1
ATOM 1950 C CA . MET A 1 264 ? -28.478 6.973 6.138 1.00 98.12 264 MET A CA 1
ATOM 1951 C C . MET A 1 264 ? -28.700 5.482 6.446 1.00 98.12 264 MET A C 1
ATOM 1953 O O . MET A 1 264 ? -28.009 4.873 7.256 1.00 98.12 264 MET A O 1
ATOM 1957 N N . THR A 1 265 ? -29.644 4.855 5.749 1.00 98.25 265 THR A N 1
ATOM 1958 C CA . THR A 1 265 ? -29.763 3.384 5.721 1.00 98.25 265 THR A CA 1
ATOM 1959 C C . THR A 1 265 ? -28.609 2.755 4.938 1.00 98.25 265 THR A C 1
ATOM 1961 O O . THR A 1 265 ? -27.992 3.399 4.079 1.00 98.25 265 THR A O 1
ATOM 1964 N N . GLN A 1 266 ? -28.350 1.462 5.152 1.00 97.88 266 GLN A N 1
ATOM 1965 C CA . GLN A 1 266 ? -27.321 0.732 4.403 1.00 97.88 266 GLN A CA 1
ATOM 1966 C C . GLN A 1 266 ? -27.582 0.778 2.884 1.00 97.88 266 GLN A C 1
ATOM 1968 O O . GLN A 1 266 ? -26.665 0.995 2.087 1.00 97.88 266 GLN A O 1
ATOM 1973 N N . GLN A 1 267 ? -28.849 0.657 2.475 1.00 97.88 267 GLN A N 1
ATOM 1974 C CA . GLN A 1 267 ? -29.248 0.736 1.069 1.00 97.88 267 GLN A CA 1
ATOM 1975 C C . GLN A 1 267 ? -29.031 2.138 0.469 1.00 97.88 267 GLN A C 1
ATOM 1977 O O . GLN A 1 267 ? -28.657 2.272 -0.701 1.00 97.88 267 GLN A O 1
ATOM 1982 N N . GLN A 1 268 ? -29.228 3.203 1.250 1.00 97.94 268 GLN A N 1
ATOM 1983 C CA . GLN A 1 268 ? -28.926 4.570 0.817 1.00 97.94 268 GLN A CA 1
ATOM 1984 C C . GLN A 1 268 ? -27.415 4.805 0.662 1.00 97.94 268 GLN A C 1
ATOM 1986 O O . GLN A 1 268 ? -26.992 5.436 -0.309 1.00 97.94 268 GLN A O 1
ATOM 1991 N N . LEU A 1 269 ? -26.584 4.250 1.549 1.00 98.31 269 LEU A N 1
ATOM 1992 C CA . LEU A 1 269 ? -25.123 4.286 1.395 1.00 98.31 269 LEU A CA 1
ATOM 1993 C C . LEU A 1 269 ? -24.671 3.561 0.118 1.00 98.31 269 LEU A C 1
ATOM 1995 O O . LEU A 1 269 ? -23.838 4.085 -0.620 1.00 98.31 269 LEU A O 1
ATOM 1999 N N . LEU A 1 270 ? -25.250 2.395 -0.191 1.00 98.06 270 LEU A N 1
ATOM 2000 C CA . LEU A 1 270 ? -24.972 1.665 -1.434 1.00 98.06 270 LEU A CA 1
ATOM 2001 C C . LEU A 1 270 ? -25.381 2.467 -2.679 1.00 98.06 270 LEU A C 1
ATOM 2003 O O . LEU A 1 270 ? -24.586 2.648 -3.598 1.00 98.06 270 LEU A O 1
ATOM 2007 N N . THR A 1 271 ? -26.619 2.960 -2.722 1.00 97.12 271 THR A N 1
ATOM 2008 C CA . THR A 1 271 ? -27.158 3.657 -3.906 1.00 97.12 271 THR A CA 1
ATOM 2009 C C . THR A 1 271 ? -26.502 5.015 -4.154 1.00 97.12 271 THR A C 1
ATOM 2011 O O . THR A 1 271 ? -26.419 5.441 -5.302 1.00 97.12 271 THR A O 1
ATOM 2014 N N . SER A 1 272 ? -25.976 5.656 -3.107 1.00 96.88 272 SER A N 1
ATOM 2015 C CA . SER A 1 272 ? -25.163 6.881 -3.197 1.00 96.88 272 SER A CA 1
ATOM 2016 C C . SER A 1 272 ? -23.670 6.628 -3.469 1.00 96.88 272 SER A C 1
ATOM 2018 O O . SER A 1 272 ? -22.880 7.574 -3.504 1.00 96.88 272 SER A O 1
ATOM 2020 N N . GLY A 1 273 ? -23.270 5.358 -3.626 1.00 97.75 273 GLY A N 1
ATOM 2021 C CA . GLY A 1 273 ? -21.888 4.934 -3.853 1.00 97.75 273 GLY A CA 1
ATOM 2022 C C . GLY A 1 273 ? -20.943 5.240 -2.698 1.00 97.75 273 GLY A C 1
ATOM 2023 O O . GLY A 1 273 ? -19.740 5.371 -2.912 1.00 97.75 273 GLY A O 1
ATOM 2024 N N . ARG A 1 274 ? -21.466 5.390 -1.481 1.00 98.44 274 ARG A N 1
ATOM 2025 C CA . ARG A 1 274 ? -20.693 5.645 -0.260 1.00 98.44 274 ARG A CA 1
ATOM 2026 C C . ARG A 1 274 ? -20.273 4.373 0.460 1.00 98.44 274 ARG A C 1
ATOM 2028 O O . ARG A 1 274 ? -19.478 4.484 1.380 1.00 98.44 274 ARG A O 1
ATOM 2035 N N . LEU A 1 275 ? -20.791 3.206 0.075 1.00 98.69 275 LEU A N 1
ATOM 2036 C CA . LEU A 1 275 ? -20.533 1.932 0.748 1.00 98.69 275 LEU A CA 1
ATOM 2037 C C . LEU A 1 275 ? -19.340 1.183 0.129 1.00 98.69 275 LEU A C 1
ATOM 2039 O O . LEU A 1 275 ? -19.230 1.046 -1.091 1.00 98.69 275 LEU A O 1
ATOM 2043 N N . PHE A 1 276 ? -18.472 0.663 0.988 1.00 98.81 276 PHE A N 1
ATOM 2044 C CA . PHE A 1 276 ? -17.273 -0.102 0.656 1.00 98.81 276 PHE A CA 1
ATOM 2045 C C . PHE A 1 276 ? -17.285 -1.431 1.400 1.00 98.81 276 PHE A C 1
ATOM 2047 O O . PHE A 1 276 ? -17.954 -1.576 2.423 1.00 98.81 276 PHE A O 1
ATOM 2054 N N . TYR A 1 277 ? -16.538 -2.400 0.885 1.00 98.81 277 TYR A N 1
ATOM 2055 C CA . TYR A 1 277 ? -16.582 -3.772 1.361 1.00 98.81 277 TYR A CA 1
ATOM 2056 C C . TYR A 1 277 ? -15.204 -4.437 1.325 1.00 98.81 277 TYR A C 1
ATOM 2058 O O . TYR A 1 277 ? -14.436 -4.237 0.380 1.00 98.81 277 TYR A O 1
ATOM 2066 N N . ALA A 1 278 ? -14.918 -5.238 2.350 1.00 98.62 278 ALA A N 1
ATOM 2067 C CA . ALA A 1 278 ? -13.754 -6.116 2.442 1.00 98.62 278 ALA A CA 1
ATOM 2068 C C . ALA A 1 278 ? -14.211 -7.531 2.835 1.00 98.62 278 ALA A C 1
ATOM 2070 O O . ALA A 1 278 ? -15.072 -7.677 3.703 1.00 98.62 278 ALA A O 1
ATOM 2071 N N . ASP A 1 279 ? -13.649 -8.557 2.190 1.00 98.19 279 ASP A N 1
ATOM 2072 C CA . ASP A 1 279 ? -14.172 -9.931 2.234 1.00 98.19 279 ASP A CA 1
ATOM 2073 C C . ASP A 1 279 ? -13.099 -10.976 2.555 1.00 98.19 279 ASP A C 1
ATOM 2075 O O . ASP A 1 279 ? -12.255 -11.256 1.714 1.00 98.19 279 ASP A O 1
ATOM 2079 N N . TYR A 1 280 ? -13.135 -11.591 3.729 1.00 98.50 280 TYR A N 1
ATOM 2080 C CA . TYR A 1 280 ? -12.197 -12.652 4.114 1.00 98.50 280 TYR A CA 1
ATOM 2081 C C . TYR A 1 280 ? -12.914 -13.984 4.354 1.00 98.50 280 TYR A C 1
ATOM 2083 O O . TYR A 1 280 ? -12.427 -14.843 5.090 1.00 98.50 280 TYR A O 1
ATOM 2091 N N . ARG A 1 281 ? -14.096 -14.170 3.751 1.00 97.69 281 ARG A N 1
ATOM 2092 C CA . ARG A 1 281 ? -14.897 -15.395 3.911 1.00 97.69 281 ARG A CA 1
ATOM 2093 C C . ARG A 1 281 ? -14.210 -16.634 3.349 1.00 97.69 281 ARG A C 1
ATOM 2095 O O . ARG A 1 281 ? -14.481 -17.735 3.814 1.00 97.69 281 ARG A O 1
ATOM 2102 N N . ASP A 1 282 ? -13.307 -16.458 2.386 1.00 96.31 282 ASP A N 1
ATOM 2103 C CA . ASP A 1 282 ? -12.479 -17.532 1.830 1.00 96.31 282 ASP A CA 1
ATOM 2104 C C . ASP A 1 282 ? -11.615 -18.232 2.894 1.00 96.31 282 ASP A C 1
ATOM 2106 O O . ASP A 1 282 ? -11.258 -19.397 2.730 1.00 96.31 282 ASP A O 1
ATOM 2110 N N . GLN A 1 283 ? -11.339 -17.565 4.018 1.00 97.69 283 GLN A N 1
ATOM 2111 C CA . GLN A 1 283 ? -10.570 -18.130 5.124 1.00 97.69 283 GLN A CA 1
ATOM 2112 C C . GLN A 1 283 ? -11.332 -19.197 5.926 1.00 97.69 283 GLN A C 1
ATOM 2114 O O . GLN A 1 283 ? -10.705 -19.985 6.630 1.00 97.69 283 GLN A O 1
ATOM 2119 N N . ALA A 1 284 ? -12.664 -19.274 5.809 1.00 95.44 284 ALA A N 1
ATOM 2120 C CA . ALA A 1 284 ? -13.469 -20.282 6.507 1.00 95.44 284 ALA A CA 1
ATOM 2121 C C . ALA A 1 284 ? -13.174 -21.721 6.047 1.00 95.44 284 ALA A C 1
ATOM 2123 O O . ALA A 1 284 ? -13.396 -22.662 6.805 1.00 95.44 284 ALA A O 1
ATOM 2124 N N . GLU A 1 285 ? -12.654 -21.877 4.827 1.00 93.69 285 GLU A N 1
ATOM 2125 C CA . GLU A 1 285 ? -12.330 -23.169 4.211 1.00 93.69 285 GLU A CA 1
ATOM 2126 C C . GLU A 1 285 ? -10.883 -23.618 4.490 1.00 93.69 285 GLU A C 1
ATOM 2128 O O . GLU A 1 285 ? -10.453 -24.681 4.038 1.00 93.69 285 GLU A O 1
ATOM 2133 N N . LEU A 1 286 ? -10.103 -22.809 5.217 1.00 96.75 286 LEU A N 1
ATOM 2134 C CA . LEU A 1 286 ? -8.707 -23.114 5.514 1.00 96.75 286 LEU A CA 1
ATOM 2135 C C . LEU A 1 286 ? -8.584 -24.139 6.636 1.00 96.75 286 LEU A C 1
ATOM 2137 O O . LEU A 1 286 ? -9.342 -24.155 7.607 1.00 96.75 286 LEU A O 1
ATOM 2141 N N . THR A 1 287 ? -7.569 -24.995 6.528 1.00 97.06 287 THR A N 1
ATOM 2142 C CA . THR A 1 287 ? -7.322 -26.016 7.544 1.00 97.06 287 THR A CA 1
ATOM 2143 C C . THR A 1 287 ? -6.656 -25.375 8.754 1.00 97.06 287 THR A C 1
ATOM 2145 O O . THR A 1 287 ? -5.511 -24.921 8.670 1.00 97.06 287 THR A O 1
ATOM 2148 N N . ALA A 1 288 ? -7.369 -25.357 9.880 1.00 95.00 288 ALA A N 1
ATOM 2149 C CA . ALA A 1 288 ? -6.871 -24.847 11.152 1.00 95.00 288 ALA A CA 1
ATOM 2150 C C . ALA A 1 288 ? -5.636 -25.619 11.642 1.00 95.00 288 ALA A C 1
ATOM 2152 O O . ALA A 1 288 ? -5.523 -26.834 11.456 1.00 95.00 288 ALA A O 1
ATOM 2153 N N . THR A 1 289 ? -4.719 -24.911 12.300 1.00 92.88 289 THR A N 1
ATOM 2154 C CA . THR A 1 289 ? -3.572 -25.530 12.977 1.00 92.88 289 THR A CA 1
ATOM 2155 C C . THR A 1 289 ? -4.023 -26.375 14.174 1.00 92.88 289 THR A C 1
ATOM 2157 O O . THR A 1 289 ? -5.085 -26.158 14.758 1.00 92.88 289 THR A O 1
ATOM 2160 N N . THR A 1 290 ? -3.203 -27.347 14.580 1.00 88.19 290 THR A N 1
ATOM 2161 C CA . THR A 1 290 ? -3.449 -28.125 15.806 1.00 88.19 290 THR A CA 1
ATOM 2162 C C . THR A 1 290 ? -3.149 -27.333 17.078 1.00 88.19 290 THR A C 1
ATOM 2164 O O . THR A 1 290 ? -3.562 -27.736 18.166 1.00 88.19 290 THR A O 1
ATOM 2167 N N . ASN A 1 291 ? -2.404 -26.229 16.965 1.00 89.81 291 ASN A N 1
ATOM 2168 C CA . ASN A 1 291 ? -2.193 -25.309 18.077 1.00 89.81 291 ASN A CA 1
ATOM 2169 C C . ASN A 1 291 ? -3.506 -24.568 18.391 1.00 89.81 291 ASN A C 1
ATOM 2171 O O . ASN A 1 291 ? -4.245 -24.230 17.472 1.00 89.81 291 ASN A O 1
ATOM 2175 N N . PRO A 1 292 ? -3.826 -24.280 19.666 1.00 92.38 292 PRO A N 1
ATOM 2176 C CA . PRO A 1 292 ? -5.031 -23.534 20.021 1.00 92.38 292 PRO A CA 1
ATOM 2177 C C . PRO A 1 292 ? -4.870 -22.063 19.605 1.00 92.38 292 PRO A C 1
ATOM 2179 O O . PRO A 1 292 ? -4.421 -21.214 20.379 1.00 92.38 292 PRO A O 1
ATOM 2182 N N . ARG A 1 293 ? -5.182 -21.802 18.338 1.00 96.38 293 ARG A N 1
ATOM 2183 C CA . ARG A 1 293 ? -5.175 -20.517 17.647 1.00 96.38 293 ARG A CA 1
ATOM 2184 C C . ARG A 1 293 ? -6.494 -20.413 16.902 1.00 96.38 293 ARG A C 1
ATOM 2186 O O . ARG A 1 293 ? -6.965 -21.397 16.338 1.00 96.38 293 ARG A O 1
ATOM 2193 N N . TYR A 1 294 ? -7.100 -19.239 16.925 1.00 97.62 294 TYR A N 1
ATOM 2194 C CA . TYR A 1 294 ? -8.431 -19.046 16.367 1.00 97.62 294 TYR A CA 1
ATOM 2195 C C . TYR A 1 294 ? -8.458 -17.817 15.470 1.00 97.62 294 TYR A C 1
ATOM 2197 O O . TYR A 1 294 ? -7.696 -16.868 15.652 1.00 97.62 294 TYR A O 1
ATOM 2205 N N . SER A 1 295 ? -9.374 -17.835 14.514 1.00 97.81 295 SER A N 1
ATOM 2206 C CA . SER A 1 295 ? -9.728 -16.691 13.689 1.00 97.81 295 SER A CA 1
ATOM 2207 C C . SER A 1 295 ? -11.209 -16.751 13.360 1.00 97.81 295 SER A C 1
ATOM 2209 O O . SER A 1 295 ? -11.844 -17.804 13.445 1.00 97.81 295 SER A O 1
ATOM 2211 N N . ALA A 1 296 ? -11.752 -15.596 13.000 1.00 97.44 296 ALA A N 1
ATOM 2212 C CA . ALA A 1 296 ? -13.002 -15.512 12.269 1.00 97.44 296 ALA A CA 1
ATOM 2213 C C . ALA A 1 296 ? -12.734 -15.715 10.758 1.00 97.44 296 ALA A C 1
ATOM 2215 O O . ALA A 1 296 ? -11.626 -16.074 10.358 1.00 97.44 296 ALA A O 1
ATOM 2216 N N . ALA A 1 297 ? -13.740 -15.479 9.921 1.00 97.62 297 ALA A N 1
ATOM 2217 C CA . ALA A 1 297 ? -13.596 -15.363 8.469 1.00 97.62 297 ALA A CA 1
ATOM 2218 C C . ALA A 1 297 ? -14.386 -14.129 8.013 1.00 97.62 297 ALA A C 1
ATOM 2220 O O . ALA A 1 297 ? -15.417 -14.222 7.344 1.00 97.62 297 ALA A O 1
ATOM 2221 N N . VAL A 1 298 ? -13.991 -12.967 8.536 1.00 98.62 298 VAL A N 1
ATOM 2222 C CA . VAL A 1 298 ? -14.866 -11.791 8.551 1.00 98.62 298 VAL A CA 1
ATOM 2223 C C . VAL A 1 298 ? -15.193 -11.262 7.155 1.00 98.62 298 VAL A C 1
ATOM 2225 O O . VAL A 1 298 ? -14.379 -11.312 6.240 1.00 98.62 298 VAL A O 1
ATOM 2228 N N . ASP A 1 299 ? -16.366 -10.660 7.013 1.00 98.75 299 ASP A N 1
ATOM 2229 C CA . ASP A 1 299 ? -16.623 -9.647 5.992 1.00 98.75 299 ASP A CA 1
ATOM 2230 C C . ASP A 1 299 ? -17.102 -8.351 6.652 1.00 98.75 299 ASP A C 1
ATOM 2232 O O . ASP A 1 299 ? -17.686 -8.369 7.738 1.00 98.75 299 ASP A O 1
ATOM 2236 N N . ALA A 1 300 ? -16.797 -7.203 6.043 1.00 98.88 300 ALA A N 1
ATOM 2237 C CA . ALA A 1 300 ? -17.053 -5.909 6.668 1.00 98.88 300 ALA A CA 1
ATOM 2238 C C . ALA A 1 300 ? -17.478 -4.823 5.685 1.00 98.88 300 ALA A C 1
ATOM 2240 O O . ALA A 1 300 ? -17.016 -4.772 4.542 1.00 98.88 300 ALA A O 1
ATOM 2241 N N . TYR A 1 301 ? -18.312 -3.917 6.190 1.00 98.88 301 TYR A N 1
ATOM 2242 C CA . TYR A 1 301 ? -18.705 -2.684 5.530 1.00 98.88 301 TYR A CA 1
ATOM 2243 C C . TYR A 1 301 ? -17.972 -1.483 6.105 1.00 98.88 301 TYR A C 1
ATOM 2245 O O . TYR A 1 301 ? -17.863 -1.331 7.321 1.00 98.88 301 TYR A O 1
ATOM 2253 N N . PHE A 1 302 ? -17.569 -0.593 5.207 1.00 98.94 302 PHE A N 1
ATOM 2254 C CA . PHE A 1 302 ? -17.054 0.740 5.501 1.00 98.94 302 PHE A CA 1
ATOM 2255 C C . PHE A 1 302 ? -17.840 1.758 4.677 1.00 98.94 302 PHE A C 1
ATOM 2257 O O . PHE A 1 302 ? -18.463 1.394 3.676 1.00 98.94 302 PHE A O 1
ATOM 2264 N N . TYR A 1 303 ? -17.832 3.026 5.069 1.00 98.81 303 TYR A N 1
ATOM 2265 C CA . TYR A 1 303 ? -18.564 4.062 4.358 1.00 98.81 303 TYR A CA 1
ATOM 2266 C C . TYR A 1 303 ? -17.852 5.413 4.383 1.00 98.81 303 TYR A C 1
ATOM 2268 O O . TYR A 1 303 ? -17.027 5.667 5.254 1.00 98.81 303 TYR A O 1
ATOM 2276 N N . ILE A 1 304 ? -18.171 6.273 3.412 1.00 98.56 304 ILE A N 1
ATOM 2277 C CA . ILE A 1 304 ? -17.840 7.702 3.485 1.00 98.56 304 ILE A CA 1
ATOM 2278 C C . ILE A 1 304 ? -18.981 8.414 4.197 1.00 98.56 304 ILE A C 1
ATOM 2280 O O . ILE A 1 304 ? -20.094 8.491 3.653 1.00 98.56 304 ILE A O 1
ATOM 2284 N N . ASP A 1 305 ? -18.678 8.978 5.359 1.00 96.94 305 ASP A N 1
ATOM 2285 C CA . ASP A 1 305 ? -19.632 9.734 6.149 1.00 96.94 305 ASP A CA 1
ATOM 2286 C C . ASP A 1 305 ? -20.185 10.937 5.366 1.00 96.94 305 ASP A C 1
ATOM 2288 O O . ASP A 1 305 ? -19.421 11.673 4.730 1.00 96.94 305 ASP A O 1
ATOM 2292 N N . PRO A 1 306 ? -21.517 11.122 5.303 1.00 90.50 306 PRO A N 1
ATOM 2293 C CA . PRO A 1 306 ? -22.103 12.210 4.530 1.00 90.50 306 PRO A CA 1
ATOM 2294 C C . PRO A 1 306 ? -21.860 13.595 5.137 1.00 90.50 306 PRO A C 1
ATOM 2296 O O . PRO A 1 306 ? -21.931 14.564 4.382 1.00 90.50 306 PRO A O 1
ATOM 2299 N N . GLU A 1 307 ? -21.578 13.698 6.439 1.00 87.38 307 GLU A N 1
ATOM 2300 C CA . GLU A 1 307 ? -21.358 14.969 7.130 1.00 87.38 307 GLU A CA 1
ATOM 2301 C C . GLU A 1 307 ? -19.868 15.321 7.203 1.00 87.38 307 GLU A C 1
ATOM 2303 O O . GLU A 1 307 ? -19.476 16.405 6.771 1.00 87.38 307 GLU A O 1
ATOM 2308 N N . SER A 1 308 ? -19.020 14.413 7.700 1.00 86.75 308 SER A N 1
ATOM 2309 C CA . SER A 1 308 ? -17.586 14.689 7.875 1.00 86.75 308 SER A CA 1
ATOM 2310 C C . SER A 1 308 ? -16.741 14.412 6.627 1.00 86.75 308 SER A C 1
ATOM 2312 O O . SER A 1 308 ? -15.638 14.952 6.484 1.00 86.75 308 SER A O 1
ATOM 2314 N N . GLY A 1 309 ? -17.244 13.565 5.721 1.00 91.00 309 GLY A N 1
ATOM 2315 C CA . GLY A 1 309 ? -16.495 13.050 4.575 1.00 91.00 309 GLY A CA 1
ATOM 2316 C C . GLY A 1 309 ? -15.433 12.008 4.939 1.00 91.00 309 GLY A C 1
ATOM 2317 O O . GLY A 1 309 ? -14.704 11.565 4.051 1.00 91.00 309 GLY A O 1
ATOM 2318 N N . ASP A 1 310 ? -15.327 11.621 6.211 1.00 92.81 310 ASP A N 1
ATOM 2319 C CA . ASP A 1 310 ? -14.337 10.646 6.656 1.00 92.81 310 ASP A CA 1
ATOM 2320 C C . ASP A 1 310 ? -14.724 9.232 6.209 1.00 92.81 310 ASP A C 1
ATOM 2322 O O . ASP A 1 310 ? -15.901 8.878 6.096 1.00 92.81 310 ASP A O 1
ATOM 2326 N N . PHE A 1 311 ? -13.713 8.407 5.957 1.00 98.38 311 PHE A N 1
ATOM 2327 C CA . PHE A 1 311 ? -13.894 6.985 5.706 1.00 98.38 311 PHE A CA 1
ATOM 2328 C C . PHE A 1 311 ? -13.966 6.255 7.050 1.00 98.38 311 PHE A C 1
ATOM 2330 O O . PHE A 1 311 ? -13.015 6.326 7.819 1.00 98.38 311 PHE A O 1
ATOM 2337 N N . LEU A 1 312 ? -15.087 5.591 7.349 1.00 98.75 312 LEU A N 1
ATOM 2338 C CA . LEU A 1 312 ? -15.385 5.001 8.660 1.00 98.75 312 LEU A CA 1
ATOM 2339 C C . LEU A 1 312 ? -15.908 3.557 8.543 1.00 98.75 312 LEU A C 1
ATOM 2341 O O . LEU A 1 312 ? -16.484 3.181 7.520 1.00 98.75 312 LEU A O 1
ATOM 2345 N N . PRO A 1 313 ? -15.732 2.712 9.574 1.00 98.81 313 PRO A N 1
ATOM 2346 C CA . PRO A 1 313 ? -16.309 1.372 9.604 1.00 98.81 313 PRO A CA 1
ATOM 2347 C C . PRO A 1 313 ? -17.812 1.422 9.914 1.00 98.81 313 PRO A C 1
ATOM 2349 O O . PRO A 1 313 ? -18.259 2.206 10.746 1.00 98.81 313 PRO A O 1
ATOM 2352 N N . LEU A 1 314 ? -18.593 0.547 9.278 1.00 98.81 314 LEU A N 1
ATOM 2353 C CA . LEU A 1 31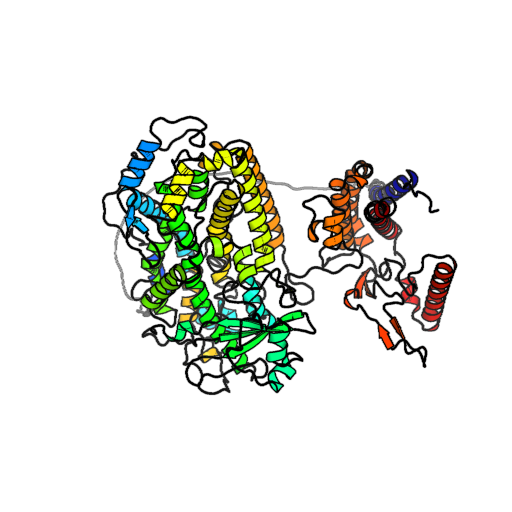4 ? -20.036 0.420 9.510 1.00 98.81 314 LEU A CA 1
ATOM 2354 C C . LEU A 1 314 ? -20.381 -0.857 10.282 1.00 98.81 314 LEU A C 1
ATOM 2356 O O . LEU A 1 314 ? -21.090 -0.805 11.286 1.00 98.81 314 LEU A O 1
ATOM 2360 N N . ALA A 1 315 ? -19.911 -2.012 9.804 1.00 98.88 315 ALA A N 1
ATOM 2361 C CA . ALA A 1 315 ? -20.244 -3.302 10.403 1.00 98.88 315 ALA A CA 1
ATOM 2362 C C . ALA A 1 315 ? -19.222 -4.390 10.058 1.00 98.88 315 ALA A C 1
ATOM 2364 O O . ALA A 1 315 ? -18.641 -4.367 8.976 1.00 98.88 315 ALA A O 1
ATOM 2365 N N . ILE A 1 316 ? -19.054 -5.368 10.949 1.00 98.94 316 ILE A N 1
ATOM 2366 C CA . ILE A 1 316 ? -18.184 -6.541 10.774 1.00 98.94 316 ILE A CA 1
ATOM 2367 C C . ILE A 1 316 ? -18.990 -7.791 11.124 1.00 98.94 316 ILE A C 1
ATOM 2369 O O . ILE A 1 316 ? -19.520 -7.890 12.232 1.00 98.94 316 ILE A O 1
ATOM 2373 N N . ARG A 1 317 ? -19.070 -8.759 10.212 1.00 98.69 317 ARG A N 1
ATOM 2374 C CA . ARG A 1 317 ? -19.719 -10.053 10.442 1.00 98.69 317 ARG A CA 1
ATOM 2375 C C . ARG A 1 317 ? -18.674 -11.161 10.526 1.00 98.69 317 ARG A C 1
ATOM 2377 O O . ARG A 1 317 ? -17.724 -11.170 9.755 1.00 98.69 317 ARG A O 1
ATOM 2384 N N . THR A 1 318 ? -18.823 -12.085 11.479 1.00 98.00 318 THR A N 1
ATOM 2385 C CA . THR A 1 318 ? -17.766 -13.067 11.793 1.00 98.00 318 THR A CA 1
ATOM 2386 C C . THR A 1 318 ? -17.652 -14.227 10.807 1.00 98.00 318 THR A C 1
ATOM 2388 O O . THR A 1 318 ? -16.566 -14.793 10.690 1.00 98.00 318 THR A O 1
ATOM 2391 N N . ASN A 1 319 ? -18.757 -14.629 10.164 1.00 96.94 319 ASN A N 1
ATOM 2392 C CA . ASN A 1 319 ? -18.882 -15.854 9.353 1.00 96.94 319 ASN A CA 1
ATOM 2393 C C . ASN A 1 319 ? -18.323 -17.114 10.033 1.00 96.94 319 ASN A C 1
ATOM 2395 O O . ASN A 1 319 ? -17.885 -18.052 9.377 1.00 96.94 319 ASN A O 1
ATOM 2399 N N . GLN A 1 320 ? -18.342 -17.131 11.366 1.00 90.69 320 GLN A N 1
ATOM 2400 C CA . GLN A 1 320 ? -17.876 -18.236 12.195 1.00 90.69 320 GLN A CA 1
ATOM 2401 C C . GLN A 1 320 ? -18.778 -18.383 13.420 1.00 90.69 320 GLN A C 1
ATOM 2403 O O . GLN A 1 320 ? -19.282 -17.391 13.961 1.00 90.69 320 GLN A O 1
ATOM 2408 N N . GLY A 1 321 ? -18.981 -19.626 13.864 1.00 89.06 321 GLY A N 1
ATOM 2409 C CA . GLY A 1 321 ? -19.818 -19.946 15.022 1.00 89.06 321 GLY A CA 1
ATOM 2410 C C . GLY A 1 321 ? -21.251 -19.423 14.874 1.00 89.06 321 GLY A C 1
ATOM 2411 O O . GLY A 1 321 ? -21.977 -19.827 13.971 1.00 89.06 321 GLY A O 1
ATOM 2412 N N . ALA A 1 322 ? -21.658 -18.511 15.762 1.00 94.00 322 ALA A N 1
ATOM 2413 C CA . ALA A 1 322 ? -22.992 -17.901 15.747 1.00 94.00 322 ALA A CA 1
ATOM 2414 C C . ALA A 1 322 ? -23.196 -16.847 14.637 1.00 94.00 322 ALA A C 1
ATOM 2416 O O . ALA A 1 322 ? -24.282 -16.280 14.542 1.00 94.00 322 ALA A O 1
ATOM 2417 N N . ASN A 1 323 ? -22.171 -16.585 13.814 1.00 96.12 323 ASN A N 1
ATOM 2418 C CA . ASN A 1 323 ? -22.194 -15.626 12.707 1.00 96.12 323 ASN A CA 1
ATOM 2419 C C . ASN A 1 323 ? -22.698 -14.231 13.123 1.00 96.12 323 ASN A C 1
ATOM 2421 O O . ASN A 1 323 ? -23.647 -13.688 12.557 1.00 96.12 323 ASN A O 1
ATOM 2425 N N . LEU A 1 324 ? -22.094 -13.683 14.176 1.00 98.00 324 LEU A N 1
ATOM 2426 C CA . LEU A 1 324 ? -22.510 -12.415 14.762 1.00 98.00 324 LEU A CA 1
ATOM 2427 C C . LEU A 1 324 ? -22.116 -11.243 13.858 1.00 98.00 324 LEU A C 1
ATOM 2429 O O . LEU A 1 324 ? -21.012 -11.220 13.315 1.00 98.00 324 LEU A O 1
ATOM 2433 N N . THR A 1 325 ? -22.996 -10.245 13.772 1.00 98.56 325 THR A N 1
ATOM 2434 C CA . THR A 1 325 ? -22.707 -8.941 13.163 1.00 98.56 325 THR A CA 1
ATOM 2435 C C . THR A 1 325 ? -22.513 -7.900 14.257 1.00 98.56 325 THR A C 1
ATOM 2437 O O . THR A 1 325 ? -23.379 -7.723 15.121 1.00 98.56 325 THR A O 1
ATOM 2440 N N . TYR A 1 326 ? -21.381 -7.212 14.212 1.00 98.81 326 TYR A N 1
ATOM 2441 C CA . TYR A 1 326 ? -20.991 -6.149 15.128 1.00 98.81 326 TYR A CA 1
ATOM 2442 C C . TYR A 1 326 ? -21.003 -4.796 14.423 1.00 98.81 326 TYR A C 1
ATOM 2444 O O . TYR A 1 326 ? -20.702 -4.714 13.233 1.00 98.81 326 TYR A O 1
ATOM 2452 N N . THR A 1 327 ? -21.319 -3.742 15.168 1.00 98.81 327 THR A N 1
ATOM 2453 C CA . THR A 1 327 ? -21.313 -2.344 14.714 1.00 98.81 327 THR A CA 1
ATOM 2454 C C . THR A 1 327 ? -20.690 -1.448 15.792 1.00 98.81 327 THR A C 1
ATOM 2456 O O . THR A 1 327 ? -20.638 -1.865 16.953 1.00 98.81 327 THR A O 1
ATOM 2459 N N . PRO A 1 328 ? -20.306 -0.198 15.475 1.00 98.62 328 PRO A N 1
ATOM 2460 C CA . PRO A 1 328 ? -19.885 0.776 16.487 1.00 98.62 328 PRO A CA 1
ATOM 2461 C C . PRO A 1 328 ? -20.925 1.059 17.589 1.00 98.62 328 PRO A C 1
ATOM 2463 O O . PRO A 1 328 ? -20.577 1.613 18.628 1.00 98.62 328 PRO A O 1
ATOM 2466 N N . ALA A 1 329 ? -22.196 0.683 17.391 1.00 98.12 329 ALA A N 1
ATOM 2467 C CA . ALA A 1 329 ? -23.256 0.822 18.393 1.00 98.12 329 ALA A CA 1
ATOM 2468 C C . ALA A 1 329 ? -23.270 -0.302 19.451 1.00 98.12 329 ALA A C 1
ATOM 2470 O O . ALA A 1 329 ? -24.029 -0.224 20.420 1.00 98.12 329 ALA A O 1
ATOM 2471 N N . ASP A 1 330 ? -22.470 -1.358 19.270 1.00 98.62 330 ASP A N 1
ATOM 2472 C CA . ASP A 1 330 ? -22.305 -2.416 20.266 1.00 98.62 330 ASP A CA 1
ATOM 2473 C C . ASP A 1 330 ? -21.479 -1.951 21.475 1.00 98.62 330 ASP A C 1
ATOM 2475 O O . ASP A 1 330 ? -20.954 -0.837 21.521 1.00 98.62 330 ASP A O 1
ATOM 2479 N N . SER A 1 331 ? -21.359 -2.810 22.495 1.00 98.25 331 SER A N 1
ATOM 2480 C CA . SER A 1 331 ? -20.517 -2.484 23.647 1.00 98.25 331 SER A CA 1
ATOM 2481 C C . SER A 1 331 ? -19.070 -2.209 23.199 1.00 98.25 331 SER A C 1
ATOM 2483 O O . SER A 1 331 ? -18.591 -2.866 22.268 1.00 98.25 331 SER A O 1
ATOM 2485 N N . PRO A 1 332 ? -18.332 -1.295 23.863 1.00 97.75 332 PRO A N 1
ATOM 2486 C CA . PRO A 1 332 ? -16.974 -0.945 23.448 1.00 97.75 332 PRO A CA 1
ATOM 2487 C C . PRO A 1 332 ? -16.048 -2.154 23.283 1.00 97.75 332 PRO A C 1
ATOM 2489 O O . PRO A 1 332 ? -15.255 -2.199 22.349 1.00 97.75 332 PRO A O 1
ATOM 2492 N N . ASN A 1 333 ? -16.177 -3.161 24.152 1.00 98.06 333 ASN A N 1
ATOM 2493 C CA . ASN A 1 333 ? -15.388 -4.383 24.051 1.00 98.06 333 ASN A CA 1
ATOM 2494 C C . ASN A 1 333 ? -15.830 -5.278 22.891 1.00 98.06 333 ASN A C 1
ATOM 2496 O O . ASN A 1 333 ? -14.982 -5.809 22.185 1.00 98.06 333 ASN A O 1
ATOM 2500 N N . ASP A 1 334 ? -17.132 -5.455 22.672 1.00 98.75 334 ASP A N 1
ATOM 2501 C CA . ASP A 1 334 ? -17.620 -6.266 21.553 1.00 98.75 334 ASP A CA 1
ATOM 2502 C C . ASP A 1 334 ? -17.168 -5.677 20.212 1.00 98.75 334 ASP A C 1
ATOM 2504 O O . ASP A 1 334 ? -16.645 -6.397 19.360 1.00 98.75 334 ASP A O 1
ATOM 2508 N N . TRP A 1 335 ? -17.301 -4.358 20.051 1.00 98.75 335 TRP A N 1
ATOM 2509 C CA . TRP A 1 335 ? -16.846 -3.664 18.851 1.00 98.75 335 TRP A CA 1
ATOM 2510 C C . TRP A 1 335 ? -15.323 -3.719 18.694 1.00 98.75 335 TRP A C 1
ATOM 2512 O O . TRP A 1 335 ? -14.812 -4.017 17.614 1.00 98.75 335 TRP A O 1
ATOM 2522 N N . MET A 1 336 ? -14.578 -3.516 19.782 1.00 98.69 336 MET A N 1
ATOM 2523 C CA . MET A 1 336 ? -13.122 -3.620 19.757 1.00 98.69 336 MET A CA 1
ATOM 2524 C C . MET A 1 336 ? -12.642 -5.023 19.372 1.00 98.69 336 MET A C 1
ATOM 2526 O O . MET A 1 336 ? -11.730 -5.157 18.556 1.00 98.69 336 MET A O 1
ATOM 2530 N N . LEU A 1 337 ? -13.270 -6.076 19.907 1.00 98.81 337 LEU A N 1
ATOM 2531 C CA . LEU A 1 337 ? -12.946 -7.446 19.521 1.00 98.81 337 LEU A CA 1
ATOM 2532 C C . LEU A 1 337 ? -13.276 -7.694 18.049 1.00 98.81 337 LEU A C 1
ATOM 2534 O O . LEU A 1 337 ? -12.491 -8.345 17.372 1.00 98.81 337 LEU A O 1
ATOM 2538 N N . ALA A 1 338 ? -14.387 -7.163 17.533 1.00 98.88 338 ALA A N 1
ATOM 2539 C CA . ALA A 1 338 ? -14.723 -7.281 16.116 1.00 98.88 338 ALA A CA 1
ATOM 2540 C C . ALA A 1 338 ? -13.639 -6.679 15.208 1.00 98.88 338 ALA A C 1
ATOM 2542 O O . ALA A 1 338 ? -13.246 -7.318 14.231 1.00 98.88 338 ALA A O 1
ATOM 2543 N N . LYS A 1 339 ? -13.088 -5.513 15.571 1.00 98.88 339 LYS A N 1
ATOM 2544 C CA . LYS A 1 339 ? -11.948 -4.904 14.865 1.00 98.88 339 LYS A CA 1
ATOM 2545 C C . LYS A 1 339 ? -10.673 -5.747 14.965 1.00 98.88 339 LYS A C 1
ATOM 2547 O O . LYS A 1 339 ? -9.999 -5.941 13.960 1.00 98.88 339 LYS A O 1
ATOM 2552 N N . ILE A 1 340 ? -10.379 -6.326 16.133 1.00 98.88 340 ILE A N 1
ATOM 2553 C CA . ILE A 1 340 ? -9.249 -7.262 16.293 1.00 98.88 340 ILE A CA 1
ATOM 2554 C C . ILE A 1 340 ? -9.447 -8.515 15.422 1.00 98.88 340 ILE A C 1
ATOM 2556 O O . ILE A 1 340 ? -8.520 -8.931 14.735 1.00 98.88 340 ILE A O 1
ATOM 2560 N N . MET A 1 341 ? -10.647 -9.108 15.402 1.00 98.88 341 MET A N 1
ATOM 2561 C CA . MET A 1 341 ? -10.961 -10.263 14.547 1.00 98.88 341 MET A CA 1
ATOM 2562 C C . MET A 1 341 ? -10.793 -9.929 13.062 1.00 98.88 341 MET A C 1
ATOM 2564 O O . MET A 1 341 ? -10.283 -10.756 12.306 1.00 98.88 341 MET A O 1
ATOM 2568 N N . TYR A 1 342 ? -11.187 -8.718 12.658 1.00 98.88 342 TYR A N 1
ATOM 2569 C CA . TYR A 1 342 ? -10.926 -8.206 11.318 1.00 98.88 342 TYR A CA 1
ATOM 2570 C C . TYR A 1 342 ? -9.427 -8.122 11.034 1.00 98.88 342 TYR A C 1
ATOM 2572 O O . TYR A 1 342 ? -8.978 -8.670 10.033 1.00 98.88 342 TYR A O 1
ATOM 2580 N N . ASN A 1 343 ? -8.645 -7.518 11.930 1.00 98.81 343 ASN A N 1
ATOM 2581 C CA . ASN A 1 343 ? -7.200 -7.371 11.755 1.00 98.81 343 ASN A CA 1
ATOM 2582 C C . ASN A 1 343 ? -6.452 -8.714 11.737 1.00 98.81 343 ASN A C 1
ATOM 2584 O O . ASN A 1 343 ? -5.478 -8.836 11.003 1.00 98.81 343 ASN A O 1
ATOM 2588 N N . VAL A 1 344 ? -6.922 -9.742 12.456 1.00 98.81 344 VAL A N 1
ATOM 2589 C CA . VAL A 1 344 ? -6.386 -11.116 12.339 1.00 98.81 344 VAL A CA 1
ATOM 2590 C C . VAL A 1 344 ? -6.601 -11.663 10.921 1.00 98.81 344 VAL A C 1
ATOM 2592 O O . VAL A 1 344 ? -5.664 -12.174 10.306 1.00 98.81 344 VAL A O 1
ATOM 2595 N N . CYS A 1 345 ? -7.819 -11.529 10.379 1.00 98.81 345 CYS A N 1
ATOM 2596 C CA . CYS A 1 345 ? -8.135 -11.994 9.023 1.00 98.81 345 CYS A CA 1
ATOM 2597 C C . CYS A 1 345 ? -7.368 -11.193 7.964 1.00 98.81 345 CYS A C 1
ATOM 2599 O O . CYS A 1 345 ? -6.857 -11.754 6.994 1.00 98.81 345 CYS A O 1
ATOM 2601 N N . ASP A 1 346 ? -7.270 -9.880 8.149 1.00 98.75 346 ASP A N 1
ATOM 2602 C CA . ASP A 1 346 ? -6.570 -9.006 7.223 1.00 98.75 346 ASP A CA 1
ATOM 2603 C C . ASP A 1 346 ? -5.059 -9.235 7.228 1.00 98.75 346 ASP A C 1
ATOM 2605 O O . ASP A 1 346 ? -4.460 -9.296 6.158 1.00 98.75 346 ASP A O 1
ATOM 2609 N N . LEU A 1 347 ? -4.447 -9.442 8.396 1.00 98.25 347 LEU A N 1
ATOM 2610 C CA . LEU A 1 347 ? -3.025 -9.751 8.484 1.00 98.25 347 LEU A CA 1
ATOM 2611 C C . LEU A 1 347 ? -2.708 -11.080 7.784 1.00 98.25 347 LEU A C 1
ATOM 2613 O O . LEU A 1 347 ? -1.740 -11.147 7.028 1.00 98.25 347 LEU A O 1
ATOM 2617 N N . TRP A 1 348 ? -3.545 -12.113 7.958 1.00 98.19 348 TRP A N 1
ATOM 2618 C CA . TRP A 1 348 ? -3.433 -13.355 7.182 1.00 98.19 348 TRP A CA 1
ATOM 2619 C C . TRP A 1 348 ? -3.475 -13.079 5.675 1.00 98.19 348 TRP A C 1
ATOM 2621 O O . TRP A 1 348 ? -2.581 -13.494 4.938 1.00 98.19 348 TRP A O 1
ATOM 2631 N N . PHE A 1 349 ? -4.486 -12.341 5.215 1.00 98.50 349 PHE A N 1
ATOM 2632 C CA . PHE A 1 349 ? -4.624 -11.985 3.807 1.00 98.50 349 PHE A CA 1
ATOM 2633 C C . PHE A 1 349 ? -3.394 -11.228 3.290 1.00 98.50 349 PHE A C 1
ATOM 2635 O O . PHE A 1 349 ? -2.783 -11.663 2.317 1.00 98.50 349 PHE A O 1
ATOM 2642 N N . ALA A 1 350 ? -2.986 -10.147 3.954 1.00 97.12 350 ALA A N 1
ATOM 2643 C CA . ALA A 1 350 ? -1.893 -9.288 3.517 1.00 97.12 350 ALA A CA 1
ATOM 2644 C C . ALA A 1 350 ? -0.563 -10.052 3.405 1.00 97.12 350 ALA A C 1
ATOM 2646 O O . ALA A 1 350 ? 0.189 -9.853 2.447 1.00 97.12 350 ALA A O 1
ATOM 2647 N N . GLN A 1 351 ? -0.272 -10.971 4.336 1.00 94.50 351 GLN A N 1
ATOM 2648 C CA . GLN A 1 351 ? 0.992 -11.714 4.320 1.00 94.50 351 GLN A CA 1
ATOM 2649 C C . GLN A 1 351 ? 1.072 -12.783 3.219 1.00 94.50 351 GLN A C 1
ATOM 2651 O O . GLN A 1 351 ? 2.157 -13.052 2.713 1.00 94.50 351 GLN A O 1
ATOM 2656 N N . TRP A 1 352 ? -0.043 -13.359 2.776 1.00 95.75 352 TRP A N 1
ATOM 2657 C CA . TRP A 1 352 ? -0.016 -14.374 1.712 1.00 95.75 352 TRP A CA 1
ATOM 2658 C C . TRP A 1 352 ? -0.339 -13.812 0.337 1.00 95.75 352 TRP A C 1
ATOM 2660 O O . TRP A 1 352 ? 0.181 -14.291 -0.674 1.00 95.75 352 TRP A O 1
ATOM 2670 N N . GLU A 1 353 ? -1.158 -12.768 0.293 1.00 97.06 353 GLU A N 1
ATOM 2671 C CA . GLU A 1 353 ? -1.483 -12.064 -0.934 1.00 97.06 353 GLU A CA 1
ATOM 2672 C C . GLU A 1 353 ? -0.277 -11.291 -1.466 1.00 97.06 353 GLU A C 1
ATOM 2674 O O . GLU A 1 353 ? -0.039 -11.334 -2.672 1.00 97.06 353 GLU A O 1
ATOM 2679 N N . HIS A 1 354 ? 0.552 -10.680 -0.607 1.00 96.56 354 HIS A N 1
ATOM 2680 C CA . HIS A 1 354 ? 1.730 -9.965 -1.102 1.00 96.56 354 HIS A CA 1
ATOM 2681 C C . HIS A 1 354 ? 2.758 -10.906 -1.735 1.00 96.56 354 HIS A C 1
ATOM 2683 O O . HIS A 1 354 ? 3.401 -10.506 -2.706 1.00 96.56 354 HIS A O 1
ATOM 2689 N N . LEU A 1 355 ? 2.912 -12.145 -1.240 1.00 95.38 355 LEU A N 1
ATOM 2690 C CA . LEU A 1 355 ? 3.764 -13.153 -1.884 1.00 95.38 355 LEU A CA 1
ATOM 2691 C C . LEU A 1 355 ? 3.312 -13.378 -3.333 1.00 95.38 355 LEU A C 1
ATOM 2693 O O . LEU A 1 355 ? 4.134 -13.305 -4.247 1.00 95.38 355 LEU A O 1
ATOM 2697 N N . ALA A 1 356 ? 2.002 -13.530 -3.543 1.00 97.06 356 ALA A N 1
ATOM 2698 C CA . ALA A 1 356 ? 1.404 -13.685 -4.863 1.00 97.06 356 ALA A CA 1
ATOM 2699 C C . ALA A 1 356 ? 1.541 -12.416 -5.722 1.00 97.06 356 ALA A C 1
ATOM 2701 O O . ALA A 1 356 ? 2.046 -12.482 -6.839 1.00 97.06 356 ALA A O 1
ATOM 2702 N N . ARG A 1 357 ? 1.117 -11.252 -5.213 1.00 96.62 357 ARG A N 1
ATOM 2703 C CA . ARG A 1 357 ? 1.075 -9.971 -5.944 1.00 96.62 357 ARG A CA 1
ATOM 2704 C C . ARG A 1 357 ? 2.454 -9.443 -6.318 1.00 96.62 357 ARG A C 1
ATOM 2706 O O . ARG A 1 357 ? 2.601 -8.788 -7.347 1.00 96.62 357 ARG A O 1
ATOM 2713 N N . THR A 1 358 ? 3.444 -9.654 -5.454 1.00 96.75 358 THR A N 1
ATOM 2714 C CA . THR A 1 358 ? 4.775 -9.055 -5.600 1.00 96.75 358 THR A CA 1
ATOM 2715 C C . THR A 1 358 ? 5.789 -10.108 -6.022 1.00 96.75 358 THR A C 1
ATOM 2717 O O . THR A 1 358 ? 6.067 -10.219 -7.216 1.00 96.75 358 THR A O 1
ATOM 2720 N N . HIS A 1 359 ? 6.302 -10.899 -5.076 1.00 96.75 359 HIS A N 1
ATOM 2721 C CA . HIS A 1 359 ? 7.384 -11.866 -5.275 1.00 96.75 359 HIS A CA 1
ATOM 2722 C C . HIS A 1 359 ? 7.136 -12.791 -6.466 1.00 96.75 359 HIS A C 1
ATOM 2724 O O . HIS A 1 359 ? 7.966 -12.865 -7.371 1.00 96.75 359 HIS A O 1
ATOM 2730 N N . GLU A 1 360 ? 5.986 -13.458 -6.513 1.00 97.25 360 GLU A N 1
ATOM 2731 C CA . GLU A 1 360 ? 5.681 -14.450 -7.546 1.00 97.25 360 GLU A CA 1
ATOM 2732 C C . GLU A 1 360 ? 5.518 -13.840 -8.941 1.00 97.25 360 GLU A C 1
ATOM 2734 O O . GLU A 1 360 ? 6.056 -14.378 -9.915 1.00 97.25 360 GLU A O 1
ATOM 2739 N N . VAL A 1 361 ? 4.838 -12.692 -9.042 1.00 98.38 361 VAL A N 1
ATOM 2740 C CA . VAL A 1 361 ? 4.662 -11.956 -10.305 1.00 98.38 361 VAL A CA 1
ATOM 2741 C C . VAL A 1 361 ? 6.004 -11.504 -10.866 1.00 98.38 361 VAL A C 1
ATOM 2743 O O . VAL A 1 361 ? 6.321 -11.806 -12.021 1.00 98.38 361 VAL A O 1
ATOM 2746 N N . VAL A 1 362 ? 6.817 -10.806 -10.068 1.00 98.31 362 VAL A N 1
ATOM 2747 C CA . VAL A 1 362 ? 8.081 -10.252 -10.573 1.00 98.31 362 VAL A CA 1
ATOM 2748 C C . VAL A 1 362 ? 9.093 -11.354 -10.882 1.00 98.31 362 VAL A C 1
ATOM 2750 O O . VAL A 1 362 ? 9.788 -11.283 -11.898 1.00 98.31 362 VAL A O 1
ATOM 2753 N N . GLN A 1 363 ? 9.120 -12.425 -10.081 1.00 98.25 363 GLN A N 1
ATOM 2754 C CA . GLN A 1 363 ? 10.017 -13.555 -10.289 1.00 98.25 363 GLN A CA 1
ATOM 2755 C C . GLN A 1 363 ? 9.784 -14.214 -11.651 1.00 98.25 363 GLN A C 1
ATOM 2757 O O . GLN A 1 363 ? 10.737 -14.388 -12.413 1.00 98.25 363 GLN A O 1
ATOM 2762 N N . ILE A 1 364 ? 8.543 -14.581 -11.994 1.00 98.69 364 ILE A N 1
ATOM 2763 C CA . ILE A 1 364 ? 8.290 -15.314 -13.244 1.00 98.69 364 ILE A CA 1
ATOM 2764 C C . ILE A 1 364 ? 8.542 -14.444 -14.487 1.00 98.69 364 ILE A C 1
ATOM 2766 O O . ILE A 1 364 ? 9.076 -14.929 -15.491 1.00 98.69 364 ILE A O 1
ATOM 2770 N N . VAL A 1 365 ? 8.238 -13.143 -14.402 1.00 98.81 365 VAL A N 1
ATOM 2771 C CA . VAL A 1 365 ? 8.495 -12.164 -15.470 1.00 98.81 365 VAL A CA 1
ATOM 2772 C C . VAL A 1 365 ? 10.000 -11.979 -15.676 1.00 98.81 365 VAL A C 1
ATOM 2774 O O . VAL A 1 365 ? 10.476 -11.931 -16.817 1.00 98.81 365 VAL A O 1
ATOM 2777 N N . TYR A 1 366 ? 10.770 -11.945 -14.587 1.00 98.81 366 TYR A N 1
ATOM 2778 C CA . TYR A 1 366 ? 12.226 -11.859 -14.638 1.00 98.81 366 TYR A CA 1
ATOM 2779 C C . TYR A 1 366 ? 12.878 -13.145 -15.154 1.00 98.81 366 TYR A C 1
ATOM 2781 O O . TYR A 1 366 ? 13.791 -13.087 -15.978 1.00 98.81 366 TYR A O 1
ATOM 2789 N N . MET A 1 367 ? 12.372 -14.319 -14.770 1.00 98.75 367 MET A N 1
ATOM 2790 C CA . MET A 1 367 ? 12.826 -15.591 -15.338 1.00 98.75 367 MET A CA 1
ATOM 2791 C C . MET A 1 367 ? 12.644 -15.639 -16.859 1.00 98.75 367 MET A C 1
ATOM 2793 O O . MET A 1 367 ? 13.526 -16.124 -17.570 1.00 98.75 367 MET A O 1
ATOM 2797 N N . ALA A 1 368 ? 11.518 -15.127 -17.367 1.00 98.88 368 ALA A N 1
ATOM 2798 C CA . ALA A 1 368 ? 11.314 -14.966 -18.803 1.00 98.88 368 ALA A CA 1
ATOM 2799 C C . ALA A 1 368 ? 12.362 -14.031 -19.418 1.00 98.88 368 ALA A C 1
ATOM 2801 O O . ALA A 1 368 ? 12.956 -14.394 -20.431 1.00 98.88 368 ALA A O 1
ATOM 2802 N N . ALA A 1 369 ? 12.663 -12.900 -18.770 1.00 98.75 369 ALA A N 1
ATOM 2803 C CA . ALA A 1 369 ? 13.675 -11.952 -19.233 1.00 98.75 369 ALA A CA 1
ATOM 2804 C C . ALA A 1 369 ? 15.086 -12.563 -19.293 1.00 98.75 369 ALA A C 1
ATOM 2806 O O . ALA A 1 369 ? 15.774 -12.387 -20.298 1.00 98.75 369 ALA A O 1
ATOM 2807 N N . ILE A 1 370 ? 15.505 -13.329 -18.276 1.00 98.44 370 ILE A N 1
ATOM 2808 C CA . ILE A 1 370 ? 16.792 -14.058 -18.263 1.00 98.44 370 ILE A CA 1
ATOM 2809 C C . ILE A 1 370 ? 16.915 -14.970 -19.486 1.00 98.44 370 ILE A C 1
ATOM 2811 O O . ILE A 1 370 ? 17.980 -15.091 -20.086 1.00 98.44 370 ILE A O 1
ATOM 2815 N N . ARG A 1 371 ? 15.816 -15.612 -19.884 1.00 98.19 371 ARG A N 1
ATOM 2816 C CA . ARG A 1 371 ? 15.796 -16.574 -20.989 1.00 98.19 371 ARG A CA 1
ATOM 2817 C C . ARG A 1 371 ? 15.669 -15.931 -22.370 1.00 98.19 371 ARG A C 1
ATOM 2819 O O . ARG A 1 371 ? 15.825 -16.632 -23.372 1.00 98.19 371 ARG A O 1
ATOM 2826 N N . SER A 1 372 ? 15.372 -14.637 -22.460 1.00 98.00 372 SER A N 1
ATOM 2827 C CA . SER A 1 372 ? 15.061 -13.972 -23.731 1.00 98.00 372 SER A CA 1
ATOM 2828 C C . SER A 1 372 ? 15.931 -12.766 -24.062 1.00 98.00 372 SER A C 1
ATOM 2830 O O . SER A 1 372 ? 16.077 -12.458 -25.244 1.00 98.00 372 SER A O 1
ATOM 2832 N N . LEU A 1 373 ? 16.483 -12.086 -23.058 1.00 96.81 373 LEU A N 1
ATOM 2833 C CA . LEU A 1 373 ? 17.291 -10.884 -23.230 1.00 96.81 373 LEU A CA 1
ATOM 2834 C C . LEU A 1 373 ? 18.772 -11.210 -23.046 1.00 96.81 373 LEU A C 1
ATOM 2836 O O . LEU A 1 373 ? 19.149 -11.985 -22.171 1.00 96.81 373 LEU A O 1
ATOM 2840 N N . SER A 1 374 ? 19.628 -10.591 -23.853 1.00 93.81 374 SER A N 1
ATOM 2841 C CA . SER A 1 374 ? 21.073 -10.659 -23.653 1.00 93.81 374 SER A CA 1
ATOM 2842 C C . SER A 1 374 ? 21.476 -9.931 -22.365 1.00 93.81 374 SER A C 1
ATOM 2844 O O . SER A 1 374 ? 20.926 -8.878 -22.055 1.00 93.81 374 SER A O 1
ATOM 2846 N N . ASP A 1 375 ? 22.536 -10.382 -21.689 1.00 91.00 375 ASP A N 1
ATOM 2847 C CA . ASP A 1 375 ? 23.169 -9.613 -20.599 1.00 91.00 375 ASP A CA 1
ATOM 2848 C C . ASP A 1 375 ? 23.777 -8.275 -21.078 1.00 91.00 375 ASP A C 1
ATOM 2850 O O . ASP A 1 375 ? 24.158 -7.424 -20.278 1.00 91.00 375 ASP A O 1
ATOM 2854 N N . ALA A 1 376 ? 23.866 -8.052 -22.396 1.00 91.38 376 ALA A N 1
ATOM 2855 C CA . ALA A 1 376 ? 24.207 -6.761 -22.996 1.00 91.38 376 ALA A CA 1
ATOM 2856 C C . ALA A 1 376 ? 22.982 -5.860 -23.255 1.00 91.38 376 ALA A C 1
ATOM 2858 O O . ALA A 1 376 ? 23.139 -4.731 -23.732 1.00 91.38 376 ALA A O 1
ATOM 2859 N N . HIS A 1 377 ? 21.768 -6.342 -22.991 1.00 95.56 377 HIS A N 1
ATOM 2860 C CA . HIS A 1 377 ? 20.536 -5.611 -23.246 1.00 95.56 377 HIS A CA 1
ATOM 2861 C C . HIS A 1 377 ? 20.257 -4.607 -22.112 1.00 95.56 377 HIS A C 1
ATOM 2863 O O . HIS A 1 377 ? 20.238 -4.998 -20.944 1.00 95.56 377 HIS A O 1
ATOM 2869 N N . PRO A 1 378 ? 19.978 -3.321 -22.405 1.00 96.75 378 PRO A N 1
ATOM 2870 C CA . PRO A 1 378 ? 19.772 -2.313 -21.362 1.00 96.75 378 PRO A CA 1
ATOM 2871 C C . PRO A 1 378 ? 18.582 -2.644 -20.451 1.00 96.75 378 PRO A C 1
ATOM 2873 O O . PRO A 1 378 ? 18.670 -2.462 -19.241 1.00 96.75 378 PRO A O 1
ATOM 2876 N N . VAL A 1 379 ? 17.483 -3.174 -21.006 1.00 98.62 379 VAL A N 1
ATOM 2877 C CA . VAL A 1 379 ? 16.313 -3.595 -20.205 1.00 98.62 379 VAL A CA 1
ATOM 2878 C C . VAL A 1 379 ? 16.664 -4.728 -19.237 1.00 98.62 379 VAL A C 1
ATOM 2880 O O . VAL A 1 379 ? 16.241 -4.685 -18.087 1.00 98.62 379 VAL A O 1
ATOM 2883 N N . LYS A 1 380 ? 17.484 -5.701 -19.663 1.00 97.50 380 LYS A N 1
ATOM 2884 C CA . LYS A 1 380 ? 17.931 -6.802 -18.801 1.00 97.50 380 LYS A CA 1
ATOM 2885 C C . LYS A 1 380 ? 18.707 -6.268 -17.601 1.00 97.50 380 LYS A C 1
ATOM 2887 O O . LYS A 1 380 ? 18.405 -6.641 -16.483 1.00 97.50 380 LYS A O 1
ATOM 2892 N N . ALA A 1 381 ? 19.604 -5.312 -17.817 1.00 96.31 381 ALA A N 1
ATOM 2893 C CA . ALA A 1 381 ? 20.379 -4.707 -16.740 1.00 96.31 381 ALA A CA 1
ATOM 2894 C C . ALA A 1 381 ? 19.533 -3.934 -15.710 1.00 96.31 381 ALA A C 1
ATOM 2896 O O . ALA A 1 381 ? 19.840 -3.963 -14.522 1.00 96.31 381 ALA A O 1
ATOM 2897 N N . VAL A 1 382 ? 18.464 -3.255 -16.142 1.00 98.25 382 VAL A N 1
ATOM 2898 C CA . VAL A 1 382 ? 17.513 -2.623 -15.208 1.00 98.25 382 VAL A CA 1
ATOM 2899 C C . VAL A 1 382 ? 16.755 -3.685 -14.411 1.00 98.25 382 VAL A C 1
ATOM 2901 O O . VAL A 1 382 ? 16.626 -3.549 -13.199 1.00 98.25 382 VAL A O 1
ATOM 2904 N N . LEU A 1 383 ? 16.300 -4.760 -15.062 1.00 98.56 383 LEU A N 1
ATOM 2905 C CA . LEU A 1 383 ? 15.631 -5.868 -14.377 1.00 98.56 383 LEU A CA 1
ATOM 2906 C C . LEU A 1 383 ? 16.564 -6.569 -13.382 1.00 98.56 383 LEU A C 1
ATOM 2908 O O . LEU A 1 383 ? 16.149 -6.799 -12.257 1.00 98.56 383 LEU A O 1
ATOM 2912 N N . ASP A 1 384 ? 17.827 -6.815 -13.734 1.00 96.31 384 ASP A N 1
ATOM 2913 C CA . ASP A 1 384 ? 18.821 -7.419 -12.835 1.00 96.31 384 ASP A CA 1
ATOM 2914 C C . ASP A 1 384 ? 19.007 -6.595 -11.554 1.00 96.31 384 ASP A C 1
ATOM 2916 O O . ASP A 1 384 ? 19.159 -7.151 -10.469 1.00 96.31 384 ASP A O 1
ATOM 2920 N N . ARG A 1 385 ? 18.955 -5.260 -11.667 1.00 95.44 385 ARG A N 1
ATOM 2921 C CA . ARG A 1 385 ? 18.998 -4.363 -10.507 1.00 95.44 385 ARG A CA 1
ATOM 2922 C C . ARG A 1 385 ? 17.725 -4.442 -9.670 1.00 95.44 385 ARG A C 1
ATOM 2924 O O . ARG A 1 385 ? 17.817 -4.510 -8.450 1.00 95.44 385 ARG A O 1
ATOM 2931 N N . LEU A 1 386 ? 16.556 -4.389 -10.306 1.00 96.69 386 LEU A N 1
ATOM 2932 C CA . LEU A 1 386 ? 15.271 -4.413 -9.600 1.00 96.69 386 LEU A CA 1
ATOM 2933 C C . LEU A 1 386 ? 15.023 -5.752 -8.896 1.00 96.69 386 LEU A C 1
ATOM 2935 O O . LEU A 1 386 ? 14.397 -5.781 -7.844 1.00 96.69 386 LEU A O 1
ATOM 2939 N N . MET A 1 387 ? 15.511 -6.842 -9.485 1.00 97.06 387 MET A N 1
ATOM 2940 C CA . MET A 1 387 ? 15.268 -8.225 -9.067 1.00 97.06 387 MET A CA 1
ATOM 2941 C C . MET A 1 387 ? 16.405 -8.797 -8.217 1.00 97.06 387 MET A C 1
ATOM 2943 O O . MET A 1 387 ? 16.544 -10.013 -8.093 1.00 97.06 387 MET A O 1
ATOM 2947 N N . PHE A 1 388 ? 17.241 -7.928 -7.655 1.00 93.19 388 PHE A N 1
ATOM 2948 C CA . PHE A 1 388 ? 18.318 -8.323 -6.762 1.00 93.19 388 PHE A CA 1
ATOM 2949 C C . PHE A 1 388 ? 17.766 -9.153 -5.588 1.00 93.19 388 PHE A C 1
ATOM 2951 O O . PHE A 1 388 ? 16.798 -8.737 -4.958 1.00 93.19 388 PHE A O 1
ATOM 2958 N N . GLU A 1 389 ? 18.363 -10.321 -5.316 1.00 93.44 389 GLU A N 1
ATOM 2959 C CA . GLU A 1 389 ? 17.936 -11.305 -4.296 1.00 93.44 389 GLU A CA 1
ATOM 2960 C C . GLU A 1 389 ? 16.560 -11.968 -4.498 1.00 93.44 389 GLU A C 1
ATOM 2962 O O . GLU A 1 389 ? 16.151 -12.777 -3.659 1.00 93.44 389 GLU A O 1
ATOM 2967 N N . VAL A 1 390 ? 15.837 -11.702 -5.595 1.00 95.31 390 VAL A N 1
ATOM 2968 C CA . VAL A 1 390 ? 14.461 -12.211 -5.771 1.00 95.31 390 VAL A CA 1
ATOM 2969 C C . VAL A 1 390 ? 14.374 -13.736 -5.635 1.00 95.31 390 VAL A C 1
ATOM 2971 O O . VAL A 1 390 ? 13.392 -14.265 -5.114 1.00 95.31 390 VAL A O 1
ATOM 2974 N N . PHE A 1 391 ? 15.412 -14.471 -6.052 1.00 96.50 391 PHE A N 1
ATOM 2975 C CA . PHE A 1 391 ? 15.392 -15.930 -6.026 1.00 96.50 391 PHE A CA 1
ATOM 2976 C C . PHE A 1 391 ? 15.751 -16.532 -4.665 1.00 96.50 391 PHE A C 1
ATOM 2978 O O . PHE A 1 391 ? 15.613 -17.744 -4.497 1.00 96.50 391 PHE A O 1
ATOM 2985 N N . ALA A 1 392 ? 16.164 -15.728 -3.682 1.00 94.19 392 ALA A N 1
ATOM 2986 C CA . ALA A 1 392 ? 16.372 -16.196 -2.313 1.00 94.19 392 ALA A CA 1
ATOM 2987 C C . ALA A 1 392 ? 15.074 -16.249 -1.493 1.00 94.19 392 ALA A C 1
ATOM 2989 O O . ALA A 1 392 ? 14.994 -17.017 -0.532 1.00 94.19 392 ALA A O 1
ATOM 2990 N N . ILE A 1 393 ? 14.048 -15.483 -1.878 1.00 91.38 393 ILE A N 1
ATOM 2991 C CA . ILE A 1 393 ? 12.842 -15.306 -1.059 1.00 91.38 393 ILE A CA 1
ATOM 2992 C C . ILE A 1 393 ? 11.990 -16.574 -0.981 1.00 91.38 393 ILE A C 1
ATOM 2994 O O . ILE A 1 393 ? 11.617 -16.981 0.112 1.00 91.38 393 ILE A O 1
ATOM 2998 N N . GLN A 1 394 ? 11.705 -17.240 -2.101 1.00 93.44 394 GLN A N 1
ATOM 2999 C CA . GLN A 1 394 ? 10.916 -18.483 -2.094 1.00 93.44 394 GLN A CA 1
ATOM 3000 C C . GLN A 1 394 ? 11.612 -19.621 -1.308 1.00 93.44 394 GLN A C 1
ATOM 3002 O O . GLN A 1 394 ? 10.948 -20.271 -0.499 1.00 93.44 394 GLN A O 1
ATOM 3007 N N . PRO A 1 395 ? 12.935 -19.867 -1.455 1.00 92.81 395 PRO A N 1
ATOM 3008 C CA . PRO A 1 395 ? 13.671 -20.761 -0.559 1.00 92.81 395 PRO A CA 1
ATOM 3009 C C . PRO A 1 395 ? 13.567 -20.380 0.923 1.00 92.81 395 PRO A C 1
ATOM 3011 O O . PRO A 1 395 ? 13.310 -21.260 1.742 1.00 92.81 395 PRO A O 1
ATOM 3014 N N . LEU A 1 396 ? 13.712 -19.091 1.261 1.00 89.81 396 LEU A N 1
ATOM 3015 C CA . LEU A 1 396 ? 13.550 -18.598 2.633 1.00 89.81 396 LEU A CA 1
ATOM 3016 C C . LEU A 1 396 ? 12.128 -18.853 3.158 1.00 89.81 396 LEU A C 1
ATOM 3018 O O . LEU A 1 396 ? 11.957 -19.374 4.257 1.00 89.81 396 LEU A O 1
ATOM 3022 N N . ALA A 1 397 ? 11.101 -18.527 2.372 1.00 90.88 397 ALA A N 1
ATOM 3023 C CA . ALA A 1 397 ? 9.709 -18.776 2.726 1.00 90.88 397 ALA A CA 1
ATOM 3024 C C . ALA A 1 397 ? 9.463 -20.273 2.955 1.00 90.88 397 ALA A C 1
ATOM 3026 O O . ALA A 1 397 ? 8.840 -20.655 3.940 1.00 90.88 397 ALA A O 1
ATOM 3027 N N . GLN A 1 398 ? 10.015 -21.147 2.111 1.00 92.19 398 GLN A N 1
ATOM 3028 C CA . GLN A 1 398 ? 9.868 -22.591 2.282 1.00 92.19 398 GLN A CA 1
ATOM 3029 C C . GLN A 1 398 ? 10.575 -23.124 3.539 1.00 92.19 398 GLN A C 1
ATOM 3031 O O . GLN A 1 398 ? 10.065 -24.064 4.148 1.00 92.19 398 GLN A O 1
ATOM 3036 N N . SER A 1 399 ? 11.726 -22.568 3.933 1.00 87.50 399 SER A N 1
ATOM 3037 C CA . SER A 1 399 ? 12.466 -23.037 5.113 1.00 87.50 399 SER A CA 1
ATOM 3038 C C . SER A 1 399 ? 11.947 -22.458 6.429 1.00 87.50 399 SER A C 1
ATOM 3040 O O . SER A 1 399 ? 12.017 -23.132 7.454 1.00 87.50 399 SER A O 1
ATOM 3042 N N . VAL A 1 400 ? 11.433 -21.225 6.413 1.00 84.31 400 VAL A N 1
ATOM 3043 C CA . VAL A 1 400 ? 11.049 -20.487 7.626 1.00 84.31 400 VAL A CA 1
ATOM 3044 C C . VAL A 1 400 ? 9.536 -20.412 7.820 1.00 84.31 400 VAL A C 1
ATOM 3046 O O . VAL A 1 400 ? 9.059 -20.556 8.945 1.00 84.31 400 VAL A O 1
ATOM 3049 N N . LEU A 1 401 ? 8.771 -20.199 6.747 1.00 89.81 401 LEU A N 1
ATOM 3050 C CA . LEU A 1 401 ? 7.318 -20.019 6.815 1.00 89.81 401 LEU A CA 1
ATOM 3051 C C . LEU A 1 401 ? 6.587 -21.344 6.623 1.00 89.81 401 LEU A C 1
ATOM 3053 O O . LEU A 1 401 ? 5.837 -21.761 7.501 1.00 89.81 401 LEU A O 1
ATOM 3057 N N . PHE A 1 402 ? 6.840 -22.009 5.492 1.00 92.44 402 PHE A N 1
ATOM 3058 C CA . PHE A 1 402 ? 6.088 -23.179 5.031 1.00 92.44 402 PHE A CA 1
ATOM 3059 C C . PHE A 1 402 ? 6.739 -24.521 5.375 1.00 92.44 402 PHE A C 1
ATOM 3061 O O . PHE A 1 402 ? 6.440 -25.538 4.746 1.00 92.44 402 PHE A O 1
ATOM 3068 N N . ALA A 1 403 ? 7.676 -24.531 6.318 1.00 89.94 403 ALA A N 1
ATOM 3069 C CA . ALA A 1 403 ? 8.183 -25.769 6.885 1.00 89.94 403 ALA A CA 1
ATOM 3070 C C . ALA A 1 403 ? 7.202 -26.277 7.959 1.00 89.94 403 ALA A C 1
ATOM 3072 O O . ALA A 1 403 ? 6.654 -25.453 8.693 1.00 89.94 403 ALA A O 1
ATOM 3073 N N . PRO A 1 404 ? 7.023 -27.601 8.117 1.00 89.94 404 PRO A N 1
ATOM 3074 C CA . PRO A 1 404 ? 6.282 -28.151 9.249 1.00 89.94 404 PRO A CA 1
ATOM 3075 C C . PRO A 1 404 ? 6.847 -27.639 10.581 1.00 89.94 404 PRO A C 1
ATOM 3077 O O . PRO A 1 404 ? 8.037 -27.810 10.858 1.00 89.94 404 PRO A O 1
ATOM 3080 N N . GLY A 1 405 ? 6.007 -27.014 11.407 1.00 85.81 405 GLY A N 1
ATOM 3081 C CA . GLY A 1 405 ? 6.426 -26.369 12.655 1.00 85.81 405 GLY A CA 1
ATOM 3082 C C . GLY A 1 405 ? 7.178 -25.042 12.478 1.00 85.81 405 GLY A C 1
ATOM 3083 O O . GLY A 1 405 ? 7.802 -24.572 13.431 1.00 85.81 405 GLY A O 1
ATOM 3084 N N . GLY A 1 406 ? 7.152 -24.458 11.276 1.00 88.50 406 GLY A N 1
ATOM 3085 C CA . GLY A 1 406 ? 7.671 -23.126 10.969 1.00 88.50 406 GLY A CA 1
ATOM 3086 C C . GLY A 1 406 ? 6.778 -21.998 11.495 1.00 88.50 406 GLY A C 1
ATOM 3087 O O . GLY A 1 406 ? 5.855 -22.218 12.280 1.00 88.50 406 GLY A O 1
ATOM 3088 N N . VAL A 1 407 ? 7.045 -20.765 11.054 1.00 90.06 407 VAL A N 1
ATOM 3089 C CA . VAL A 1 407 ? 6.363 -19.549 11.543 1.00 90.06 407 VAL A CA 1
ATOM 3090 C C . VAL A 1 407 ? 4.841 -19.641 11.427 1.00 90.06 407 VAL A C 1
ATOM 3092 O O . VAL A 1 407 ? 4.145 -19.232 12.357 1.00 90.06 407 VAL A O 1
ATOM 3095 N N . VAL A 1 408 ? 4.321 -20.189 10.322 1.00 93.75 408 VAL A N 1
ATOM 3096 C CA . VAL A 1 408 ? 2.870 -20.268 10.097 1.00 93.75 408 VAL A CA 1
ATOM 3097 C C . VAL A 1 408 ? 2.192 -21.092 11.186 1.00 93.75 408 VAL A C 1
ATOM 3099 O O . VAL A 1 408 ? 1.309 -20.582 11.868 1.00 93.75 408 VAL A O 1
ATOM 3102 N N . ASP A 1 409 ? 2.666 -22.315 11.423 1.00 91.19 409 ASP A N 1
ATOM 3103 C CA . ASP A 1 409 ? 2.074 -23.203 12.428 1.00 91.19 409 ASP A CA 1
ATOM 3104 C C . ASP A 1 409 ? 2.178 -22.639 13.855 1.00 91.19 409 ASP A C 1
ATOM 3106 O O . ASP A 1 409 ? 1.346 -22.956 14.710 1.00 91.19 409 ASP A O 1
ATOM 3110 N N . LEU A 1 410 ? 3.210 -21.834 14.131 1.00 89.69 410 LEU A N 1
ATOM 3111 C CA . LEU A 1 410 ? 3.483 -21.266 15.454 1.00 89.69 410 LEU A CA 1
ATOM 3112 C C . LEU A 1 410 ? 2.600 -20.052 15.780 1.00 89.69 410 LEU A C 1
ATOM 3114 O O . LEU A 1 410 ? 2.132 -19.916 16.920 1.00 89.69 410 LEU A O 1
ATOM 3118 N N . ALA A 1 411 ? 2.392 -19.169 14.802 1.00 92.56 411 ALA A N 1
ATOM 3119 C CA . ALA A 1 411 ? 1.852 -17.832 15.040 1.00 92.56 411 ALA A CA 1
ATOM 3120 C C . ALA A 1 411 ? 0.459 -17.588 14.438 1.00 92.56 411 ALA A C 1
ATOM 3122 O O . ALA A 1 411 ? -0.297 -16.777 14.979 1.00 92.56 411 ALA A O 1
ATOM 3123 N N . PHE A 1 412 ? 0.099 -18.294 13.365 1.00 96.88 412 PHE A N 1
ATOM 3124 C CA . PHE A 1 412 ? -1.151 -18.103 12.629 1.00 96.88 412 PHE A CA 1
ATOM 3125 C C . PHE A 1 412 ? -2.193 -19.199 12.940 1.00 96.88 412 PHE A C 1
ATOM 3127 O O . PHE A 1 412 ? -1.853 -20.246 13.495 1.00 96.88 412 PHE A O 1
ATOM 3134 N N . PRO A 1 413 ? -3.480 -18.974 12.606 1.00 96.94 413 PRO A N 1
ATOM 3135 C CA . PRO A 1 413 ? -4.572 -19.877 12.976 1.00 96.94 413 PRO A CA 1
ATOM 3136 C C . PRO A 1 413 ? -4.742 -21.068 12.022 1.00 96.94 413 PRO A C 1
ATOM 3138 O O . PRO A 1 413 ? -5.481 -22.003 12.333 1.00 96.94 413 PRO A O 1
ATOM 3141 N N . TYR A 1 414 ? -4.050 -21.071 10.884 1.00 97.75 414 TYR A N 1
ATOM 3142 C CA . TYR A 1 414 ? -4.144 -22.116 9.867 1.00 97.75 414 TYR A CA 1
ATOM 3143 C C . TYR A 1 414 ? -2.784 -22.773 9.616 1.00 97.75 414 TYR A C 1
ATOM 3145 O O . TYR A 1 414 ? -1.740 -22.229 9.965 1.00 97.75 414 TYR A O 1
ATOM 3153 N N . THR A 1 415 ? -2.817 -23.964 9.026 1.00 97.12 415 THR A N 1
ATOM 3154 C CA . THR A 1 415 ? -1.631 -24.771 8.699 1.00 97.12 415 THR A CA 1
ATOM 3155 C C . THR A 1 415 ? -0.720 -24.106 7.669 1.00 97.12 415 THR A C 1
ATOM 3157 O O . THR A 1 415 ? -1.168 -23.337 6.810 1.00 97.12 415 THR A O 1
ATOM 3160 N N . TYR A 1 416 ? 0.565 -24.457 7.707 1.00 95.12 416 TYR A N 1
ATOM 3161 C CA . TYR A 1 416 ? 1.536 -24.019 6.709 1.00 95.12 416 TYR A CA 1
ATOM 3162 C C . TYR A 1 416 ? 1.173 -24.434 5.269 1.00 95.12 416 TYR A C 1
ATOM 3164 O O . TYR A 1 416 ? 1.424 -23.662 4.341 1.00 95.12 416 TYR A O 1
ATOM 3172 N N . GLU A 1 417 ? 0.543 -25.599 5.060 1.00 95.94 417 GLU A N 1
ATOM 3173 C CA . GLU A 1 417 ? 0.027 -26.000 3.744 1.00 95.94 417 GLU A CA 1
ATOM 3174 C C . GLU A 1 417 ? -1.086 -25.063 3.277 1.00 95.94 417 GLU A C 1
ATOM 3176 O O . GLU A 1 417 ? -1.063 -24.609 2.135 1.00 95.94 417 GLU A O 1
ATOM 3181 N N . SER A 1 418 ? -2.013 -24.703 4.174 1.00 96.62 418 SER A N 1
ATOM 3182 C CA . SER A 1 418 ? -3.089 -23.761 3.851 1.00 96.62 418 SER A CA 1
ATOM 3183 C C . SER A 1 418 ? -2.542 -22.386 3.469 1.00 96.62 418 SER A C 1
ATOM 3185 O O . SER A 1 418 ? -3.041 -21.795 2.520 1.00 96.62 418 SER A O 1
ATOM 3187 N N . ALA A 1 419 ? -1.499 -21.883 4.138 1.00 97.06 419 ALA A N 1
ATOM 3188 C CA . ALA A 1 419 ? -0.863 -20.617 3.753 1.00 97.06 419 ALA A CA 1
ATOM 3189 C C . ALA A 1 419 ? -0.243 -20.677 2.345 1.00 97.06 419 ALA A C 1
ATOM 3191 O O . ALA A 1 419 ? -0.449 -19.778 1.525 1.00 97.06 419 ALA A O 1
ATOM 3192 N N . LYS A 1 420 ? 0.478 -21.765 2.046 1.00 96.31 420 LYS A N 1
ATOM 3193 C CA . LYS A 1 420 ? 1.102 -22.007 0.738 1.00 96.31 420 LYS A CA 1
ATOM 3194 C C . LYS A 1 420 ? 0.067 -22.111 -0.386 1.00 96.31 420 LYS A C 1
ATOM 3196 O O . LYS A 1 420 ? 0.236 -21.501 -1.448 1.00 96.31 420 LYS A O 1
ATOM 3201 N N . ASP A 1 421 ? -1.009 -22.855 -0.152 1.00 96.81 421 ASP A N 1
ATOM 3202 C CA . ASP A 1 421 ? -2.098 -23.024 -1.114 1.00 96.81 421 ASP A CA 1
ATOM 3203 C C . ASP A 1 421 ? -2.900 -21.730 -1.284 1.00 96.81 421 ASP A C 1
ATOM 3205 O O . ASP A 1 421 ? -3.256 -21.380 -2.408 1.00 96.81 421 ASP A O 1
ATOM 3209 N N . TYR A 1 422 ? -3.116 -20.973 -0.203 1.00 97.38 422 TYR A N 1
ATOM 3210 C CA . TYR A 1 422 ? -3.788 -19.676 -0.242 1.00 97.38 422 TYR A CA 1
ATOM 3211 C C . TYR A 1 422 ? -3.020 -18.686 -1.123 1.00 97.38 422 TYR A C 1
ATOM 3213 O O . TYR A 1 422 ? -3.594 -18.141 -2.065 1.00 97.38 422 TYR A O 1
ATOM 3221 N N . SER A 1 423 ? -1.711 -18.520 -0.900 1.00 96.75 423 SER A N 1
ATOM 3222 C CA . SER A 1 423 ? -0.872 -17.653 -1.740 1.00 96.75 423 SER A CA 1
ATOM 3223 C C . SER A 1 423 ? -0.894 -18.090 -3.212 1.00 96.75 423 SER A C 1
ATOM 3225 O O . SER A 1 423 ? -1.208 -17.293 -4.101 1.00 96.75 423 SER A O 1
ATOM 3227 N N . SER A 1 424 ? -0.706 -19.390 -3.469 1.00 97.00 424 SER A N 1
ATOM 3228 C CA . SER A 1 424 ? -0.752 -19.958 -4.824 1.00 97.00 424 SER A CA 1
ATOM 3229 C C . SER A 1 424 ? -2.097 -19.706 -5.513 1.00 97.00 424 SER A C 1
ATOM 3231 O O . SER A 1 424 ? -2.149 -19.328 -6.684 1.00 97.00 424 SER A O 1
ATOM 3233 N N . ASN A 1 425 ? -3.206 -19.895 -4.797 1.00 97.50 425 ASN A N 1
ATOM 3234 C CA . ASN A 1 425 ? -4.540 -19.658 -5.329 1.00 97.50 425 ASN A CA 1
ATOM 3235 C C . ASN A 1 425 ? -4.741 -18.180 -5.682 1.00 97.50 425 ASN A C 1
ATOM 3237 O O . ASN A 1 425 ? -5.241 -17.876 -6.766 1.00 97.50 425 ASN A O 1
ATOM 3241 N N . TYR A 1 426 ? -4.301 -17.256 -4.823 1.00 97.06 426 TYR A N 1
ATOM 3242 C CA . TYR A 1 426 ? -4.354 -15.824 -5.116 1.00 97.06 426 TYR A CA 1
ATOM 3243 C C . TYR A 1 426 ? -3.552 -15.466 -6.364 1.00 97.06 426 TYR A C 1
ATOM 3245 O O . TYR A 1 426 ? -4.056 -14.717 -7.203 1.00 97.06 426 TYR A O 1
ATOM 3253 N N . TYR A 1 427 ? -2.366 -16.047 -6.555 1.00 98.31 427 TYR A N 1
ATOM 3254 C CA . TYR A 1 427 ? -1.585 -15.854 -7.775 1.00 98.31 427 TYR A CA 1
ATOM 3255 C C . TYR A 1 427 ? -2.369 -16.265 -9.030 1.00 98.31 427 TYR A C 1
ATOM 3257 O O . TYR A 1 427 ? -2.522 -15.471 -9.958 1.00 98.31 427 TYR A O 1
ATOM 3265 N N . PHE A 1 428 ? -2.935 -17.474 -9.051 1.00 97.88 428 PHE A N 1
ATOM 3266 C CA . PHE A 1 428 ? -3.603 -17.995 -10.249 1.00 97.88 428 PHE A CA 1
ATOM 3267 C C . PHE A 1 428 ? -5.008 -17.433 -10.502 1.00 97.88 428 PHE A C 1
ATOM 3269 O O . PHE A 1 428 ? -5.506 -17.558 -11.621 1.00 97.88 428 PHE A O 1
ATOM 3276 N N . THR A 1 429 ? -5.660 -16.833 -9.503 1.00 95.19 429 THR A N 1
ATOM 3277 C CA . THR A 1 429 ? -7.072 -16.418 -9.620 1.00 95.19 429 THR A CA 1
ATOM 3278 C C . THR A 1 429 ? -7.302 -14.913 -9.537 1.00 95.19 429 THR A C 1
ATOM 3280 O O . THR A 1 429 ? -8.313 -14.436 -10.054 1.00 95.19 429 THR A O 1
ATOM 3283 N N . ARG A 1 430 ? -6.393 -14.147 -8.918 1.00 92.12 430 ARG A N 1
ATOM 3284 C CA . ARG A 1 430 ? -6.626 -12.723 -8.635 1.00 92.12 430 ARG A CA 1
ATOM 3285 C C . ARG A 1 430 ? -5.362 -11.875 -8.749 1.00 92.12 430 ARG A C 1
ATOM 3287 O O . ARG A 1 430 ? -5.253 -11.059 -9.661 1.00 92.12 430 ARG A O 1
ATOM 3294 N N . SER A 1 431 ? -4.429 -12.064 -7.827 1.00 96.50 431 SER A N 1
ATOM 3295 C CA . SER A 1 431 ? -3.312 -11.156 -7.559 1.00 96.50 431 SER A CA 1
ATOM 3296 C C . SER A 1 431 ? -2.095 -11.375 -8.453 1.00 96.50 431 SER A C 1
ATOM 3298 O O . SER A 1 431 ? -1.236 -10.503 -8.510 1.00 96.50 431 SER A O 1
ATOM 3300 N N . GLY A 1 432 ? -2.023 -12.494 -9.184 1.00 97.69 432 GLY A N 1
ATOM 3301 C CA . GLY A 1 432 ? -0.930 -12.747 -10.129 1.00 97.69 432 GLY A CA 1
ATOM 3302 C C . GLY A 1 432 ? -1.072 -12.036 -11.480 1.00 97.69 432 GLY A C 1
ATOM 3303 O O . GLY A 1 432 ? -0.126 -12.033 -12.265 1.00 97.69 432 GLY A O 1
ATOM 3304 N N . ASN A 1 433 ? -2.235 -11.444 -11.778 1.00 98.00 433 ASN A N 1
ATOM 3305 C CA . ASN A 1 433 ? -2.501 -10.792 -13.063 1.00 98.00 433 ASN A CA 1
ATOM 3306 C C . ASN A 1 433 ? -1.667 -9.511 -13.237 1.00 98.00 433 ASN A C 1
ATOM 3308 O O . ASN A 1 433 ? -1.845 -8.543 -12.498 1.00 98.00 433 ASN A O 1
ATOM 3312 N N . PHE A 1 434 ? -0.802 -9.478 -14.253 1.00 98.56 434 PHE A N 1
ATOM 3313 C CA . PHE A 1 434 ? 0.170 -8.403 -14.451 1.00 98.56 434 PHE A CA 1
ATOM 3314 C C . PHE A 1 434 ? -0.473 -7.061 -14.847 1.00 98.56 434 PHE A C 1
ATOM 3316 O O . PHE A 1 434 ? -0.288 -6.064 -14.155 1.00 98.56 434 PHE A O 1
ATOM 3323 N N . GLN A 1 435 ? -1.237 -6.995 -15.945 1.00 97.94 435 GLN A N 1
ATOM 3324 C CA . GLN A 1 435 ? -1.826 -5.726 -16.408 1.00 97.94 435 GLN A CA 1
ATOM 3325 C C . GLN A 1 435 ? -2.937 -5.216 -15.486 1.00 97.94 435 GLN A C 1
ATOM 3327 O O . GLN A 1 435 ? -3.008 -4.020 -15.191 1.00 97.94 435 GLN A O 1
ATOM 3332 N N . SER A 1 436 ? -3.792 -6.116 -15.007 1.00 96.69 436 SER A N 1
ATOM 3333 C CA . SER A 1 436 ? -4.849 -5.786 -14.049 1.00 96.69 436 SER A CA 1
ATOM 3334 C C . SER A 1 436 ? -4.286 -5.325 -12.699 1.00 96.69 436 SER A C 1
ATOM 3336 O O . SER A 1 436 ? -4.935 -4.536 -12.015 1.00 96.69 436 SER A O 1
ATOM 3338 N N . GLY A 1 437 ? -3.071 -5.766 -12.350 1.00 97.06 437 GLY A N 1
ATOM 3339 C CA . GLY A 1 437 ? -2.326 -5.352 -11.162 1.00 97.06 437 GLY A CA 1
ATOM 3340 C C . GLY A 1 437 ? -1.582 -4.020 -11.293 1.00 97.06 437 GLY A C 1
ATOM 3341 O O . GLY A 1 437 ? -0.990 -3.568 -10.311 1.00 97.06 437 GLY A O 1
ATOM 3342 N N . TYR A 1 438 ? -1.597 -3.354 -12.458 1.00 98.56 438 TYR A N 1
ATOM 3343 C CA . TYR A 1 438 ? -0.995 -2.022 -12.598 1.00 98.56 438 TYR A CA 1
ATOM 3344 C C . TYR A 1 438 ? -1.569 -1.063 -11.559 1.00 98.56 438 TYR A C 1
ATOM 3346 O O . TYR A 1 438 ? -2.783 -0.961 -11.426 1.00 98.56 438 TYR A O 1
ATOM 3354 N N . PHE A 1 439 ? -0.699 -0.310 -10.881 1.00 98.12 439 PHE A N 1
ATOM 3355 C CA . PHE A 1 439 ? -1.041 0.521 -9.720 1.00 98.12 439 PHE A CA 1
ATOM 3356 C C . PHE A 1 439 ? -2.342 1.326 -9.898 1.00 98.12 439 PHE A C 1
ATOM 3358 O O . PHE A 1 439 ? -3.311 1.134 -9.169 1.00 98.12 439 PHE A O 1
ATOM 3365 N N . LEU A 1 440 ? -2.411 2.176 -10.928 1.00 97.44 440 LEU A N 1
ATOM 3366 C CA . LEU A 1 440 ? -3.601 2.996 -11.183 1.00 97.44 440 LEU A CA 1
ATOM 3367 C C . LEU A 1 440 ? -4.791 2.189 -11.721 1.00 97.44 440 LEU A C 1
ATOM 3369 O O . LEU A 1 440 ? -5.931 2.610 -11.552 1.00 97.44 440 LEU A O 1
ATOM 3373 N N . THR A 1 441 ? -4.545 1.071 -12.403 1.00 97.44 441 THR A N 1
ATOM 3374 C CA . THR A 1 441 ? -5.600 0.192 -12.927 1.00 97.44 441 THR A CA 1
ATOM 3375 C C . THR A 1 441 ? -6.302 -0.534 -11.785 1.00 97.44 441 THR A C 1
ATOM 3377 O O . THR A 1 441 ? -7.526 -0.494 -11.713 1.00 97.44 441 THR A O 1
ATOM 3380 N N . ASP A 1 442 ? -5.545 -1.122 -10.858 1.00 97.69 442 ASP A N 1
ATOM 3381 C CA . ASP A 1 442 ? -6.052 -1.820 -9.674 1.00 97.69 442 ASP A CA 1
ATOM 3382 C C . ASP A 1 442 ? -6.923 -0.889 -8.811 1.00 97.69 442 ASP A C 1
ATOM 3384 O O . ASP A 1 442 ? -8.076 -1.214 -8.517 1.00 97.69 442 ASP A O 1
ATOM 3388 N N . LEU A 1 443 ? -6.434 0.320 -8.506 1.00 97.94 443 LEU A N 1
ATOM 3389 C CA . LEU A 1 443 ? -7.179 1.307 -7.715 1.00 97.94 443 LEU A CA 1
ATOM 3390 C C . LEU A 1 443 ? -8.485 1.758 -8.389 1.00 97.94 443 LEU A C 1
ATOM 3392 O O . LEU A 1 443 ? -9.508 1.914 -7.717 1.00 97.94 443 LEU A O 1
ATOM 3396 N N . LYS A 1 444 ? -8.475 1.945 -9.717 1.00 96.81 444 LYS A N 1
ATOM 3397 C CA . LYS A 1 444 ? -9.682 2.284 -10.493 1.00 96.81 444 LYS A CA 1
ATOM 3398 C C . LYS A 1 444 ? -10.672 1.128 -10.519 1.00 96.81 444 LYS A C 1
ATOM 3400 O O . LYS A 1 444 ? -11.858 1.343 -10.287 1.00 96.81 444 LYS A O 1
ATOM 3405 N N . ASN A 1 445 ? -10.195 -0.091 -10.761 1.00 95.69 445 ASN A N 1
ATOM 3406 C CA . ASN A 1 445 ? -11.034 -1.286 -10.829 1.00 95.69 445 ASN A CA 1
ATOM 3407 C C . ASN A 1 445 ? -11.731 -1.574 -9.493 1.00 95.69 445 ASN A C 1
ATOM 3409 O O . ASN A 1 445 ? -12.865 -2.047 -9.484 1.00 95.69 445 ASN A O 1
ATOM 3413 N N . ARG A 1 446 ? -11.091 -1.237 -8.367 1.00 97.00 446 ARG A N 1
ATOM 3414 C CA . ARG A 1 446 ? -11.690 -1.321 -7.025 1.00 97.00 446 ARG A CA 1
ATOM 3415 C C . ARG A 1 446 ? -12.549 -0.106 -6.652 1.00 97.00 446 ARG A C 1
ATOM 3417 O O . ARG A 1 446 ? -13.121 -0.078 -5.565 1.00 97.00 446 ARG A O 1
ATOM 3424 N N . GLY A 1 447 ? -12.665 0.887 -7.536 1.00 97.00 447 GLY A N 1
ATOM 3425 C CA . GLY A 1 447 ? -13.482 2.085 -7.335 1.00 97.00 447 GLY A CA 1
ATOM 3426 C C . GLY A 1 447 ? -12.936 3.046 -6.276 1.00 97.00 447 GLY A C 1
ATOM 3427 O O . GLY A 1 447 ? -13.712 3.793 -5.677 1.00 97.00 447 GLY A O 1
ATOM 3428 N N . LEU A 1 448 ? -11.627 3.016 -6.011 1.00 97.25 448 LEU A N 1
ATOM 3429 C CA . LEU A 1 448 ? -10.997 3.842 -4.976 1.00 97.25 448 LEU A CA 1
ATOM 3430 C C . LEU A 1 448 ? -10.520 5.198 -5.504 1.00 97.25 448 LEU A C 1
ATOM 3432 O O . LEU A 1 448 ? -10.486 6.160 -4.747 1.00 97.25 448 LEU A O 1
ATOM 3436 N N . ILE A 1 449 ? -10.214 5.289 -6.801 1.00 94.81 449 ILE A N 1
ATOM 3437 C CA . ILE A 1 449 ? -9.884 6.547 -7.485 1.00 94.81 449 ILE A CA 1
ATOM 3438 C C . ILE A 1 449 ? -10.729 6.702 -8.747 1.00 94.81 449 ILE A C 1
ATOM 3440 O O . ILE A 1 449 ? -11.091 5.709 -9.383 1.00 94.81 449 ILE A O 1
ATOM 3444 N N . ASN A 1 450 ? -11.017 7.947 -9.132 1.00 88.06 450 ASN A N 1
ATOM 3445 C CA . ASN A 1 450 ? -11.807 8.290 -10.321 1.00 88.06 450 ASN A CA 1
ATOM 3446 C C . ASN A 1 450 ? -13.163 7.560 -10.377 1.00 88.06 450 ASN A C 1
ATOM 3448 O O . ASN A 1 450 ? -13.651 7.221 -11.457 1.00 88.06 450 ASN A O 1
ATOM 3452 N N . ALA A 1 451 ? -13.764 7.293 -9.213 1.00 85.44 451 ALA A N 1
ATOM 3453 C CA . ALA A 1 451 ? -15.055 6.6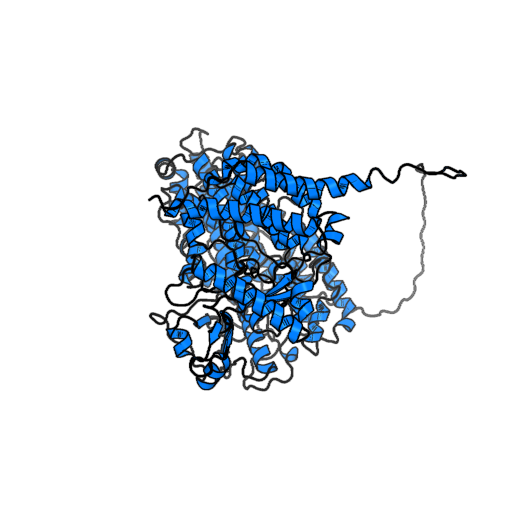25 -9.136 1.00 85.44 451 ALA A CA 1
ATOM 3454 C C . ALA A 1 451 ? -16.150 7.504 -9.759 1.00 85.44 451 ALA A C 1
ATOM 3456 O O . ALA A 1 451 ? -16.269 8.681 -9.426 1.00 85.44 451 ALA A O 1
ATOM 3457 N N . THR A 1 452 ? -16.967 6.927 -10.642 1.00 85.31 452 THR A N 1
ATOM 3458 C CA . THR A 1 452 ? -18.125 7.606 -11.255 1.00 85.31 452 THR A CA 1
ATOM 3459 C C . THR A 1 452 ? -19.428 7.353 -10.498 1.00 85.31 452 THR A C 1
ATOM 3461 O O . THR A 1 452 ? -20.470 7.879 -10.874 1.00 85.31 452 THR A O 1
ATOM 3464 N N . THR A 1 453 ? -19.392 6.496 -9.477 1.00 86.06 453 THR A N 1
ATOM 3465 C CA . THR A 1 453 ? -20.576 5.951 -8.801 1.00 86.06 453 THR A CA 1
ATOM 3466 C C . THR A 1 453 ? -20.815 6.533 -7.410 1.00 86.06 453 THR A C 1
ATOM 3468 O O . THR A 1 453 ? -21.860 6.255 -6.837 1.00 86.06 453 THR A O 1
ATOM 3471 N N . GLY A 1 454 ? -19.901 7.350 -6.873 1.00 91.25 454 GLY A N 1
ATOM 3472 C CA . GLY A 1 454 ? -20.006 7.954 -5.541 1.00 91.25 454 GLY A CA 1
ATOM 3473 C C . GLY A 1 454 ? -18.940 9.029 -5.289 1.00 91.25 454 GLY A C 1
ATOM 3474 O O . GLY A 1 454 ? -18.132 9.306 -6.179 1.00 91.25 454 GLY A O 1
ATOM 3475 N N . PRO A 1 455 ? -18.918 9.649 -4.094 1.00 91.62 455 PRO A N 1
ATOM 3476 C CA . PRO A 1 455 ? -17.945 10.690 -3.760 1.00 91.62 455 PRO A CA 1
ATOM 3477 C C . PRO A 1 455 ? -16.514 10.139 -3.715 1.00 91.62 455 PRO A C 1
ATOM 3479 O O . PRO A 1 455 ? -16.298 8.970 -3.374 1.00 91.62 455 PRO A O 1
ATOM 3482 N N . GLN A 1 456 ? -15.533 10.987 -4.038 1.00 90.69 456 GLN A N 1
ATOM 3483 C CA . GLN A 1 456 ? -14.117 10.642 -3.877 1.00 90.69 456 GLN A CA 1
ATOM 3484 C C . GLN A 1 456 ? -13.786 10.423 -2.396 1.00 90.69 456 GLN A C 1
ATOM 3486 O O . GLN A 1 456 ? -14.434 10.992 -1.517 1.00 90.69 456 GLN A O 1
ATOM 3491 N N . LEU A 1 457 ? -12.787 9.580 -2.132 1.00 91.25 457 LEU A N 1
ATOM 3492 C CA . LEU A 1 457 ? -12.193 9.491 -0.802 1.00 91.25 457 LEU A CA 1
ATOM 3493 C C . LEU A 1 457 ? -11.488 10.816 -0.510 1.00 91.25 457 LEU A C 1
ATOM 3495 O O . LEU A 1 457 ? -10.726 11.295 -1.347 1.00 91.25 457 LEU A O 1
ATOM 3499 N N . LYS A 1 458 ? -11.783 11.403 0.649 1.00 88.00 458 LYS A N 1
ATOM 3500 C CA . LYS A 1 458 ? -11.178 12.660 1.097 1.00 88.00 458 LYS A CA 1
ATOM 3501 C C . LYS A 1 458 ? -9.673 12.509 1.321 1.00 88.00 458 LYS A C 1
ATOM 3503 O O . LYS A 1 458 ? -8.918 13.357 0.867 1.00 88.00 458 LYS A O 1
ATOM 3508 N N . ASP A 1 459 ? -9.278 11.410 1.960 1.00 87.06 459 ASP A N 1
ATOM 3509 C CA . ASP A 1 459 ? -7.893 11.069 2.267 1.00 87.06 459 ASP A CA 1
ATOM 3510 C C . ASP A 1 459 ? -7.622 9.630 1.789 1.00 87.06 459 ASP A C 1
ATOM 3512 O O . ASP A 1 459 ? -8.386 8.708 2.095 1.00 87.06 459 ASP A O 1
ATOM 3516 N N . PHE A 1 460 ? -6.545 9.417 1.028 1.00 94.94 460 PHE A N 1
ATOM 3517 C CA . PHE A 1 460 ? -6.088 8.089 0.606 1.00 94.94 460 PHE A CA 1
ATOM 3518 C C . PHE A 1 460 ? -4.546 7.994 0.662 1.00 94.94 460 PHE A C 1
ATOM 3520 O O . PHE A 1 460 ? -3.884 7.951 -0.384 1.00 94.94 460 PHE A O 1
ATOM 3527 N N . PRO A 1 461 ? -3.959 7.878 1.873 1.00 92.94 461 PRO A N 1
ATOM 3528 C CA . PRO A 1 461 ? -2.512 7.949 2.100 1.00 92.94 461 PRO A CA 1
ATOM 3529 C C . PRO A 1 461 ? -1.651 7.035 1.225 1.00 92.94 461 PRO A C 1
ATOM 3531 O O . PRO A 1 461 ? -0.598 7.452 0.740 1.00 92.94 461 PRO A O 1
ATOM 3534 N N . TYR A 1 462 ? -2.087 5.790 0.999 1.00 96.19 462 TYR A N 1
ATOM 3535 C CA . TYR A 1 462 ? -1.370 4.863 0.123 1.00 96.19 462 TYR A CA 1
ATOM 3536 C C . TYR A 1 462 ? -1.276 5.399 -1.303 1.00 96.19 462 TYR A C 1
ATOM 3538 O O . TYR A 1 462 ? -0.195 5.410 -1.888 1.00 96.19 462 TYR A O 1
ATOM 3546 N N . TYR A 1 463 ? -2.402 5.846 -1.864 1.00 97.06 463 TYR A N 1
ATOM 3547 C CA . TYR A 1 463 ? -2.445 6.364 -3.224 1.00 97.06 463 TYR A CA 1
ATOM 3548 C C . TYR A 1 463 ? -1.602 7.630 -3.362 1.00 97.06 463 TYR A C 1
ATOM 3550 O O . TYR A 1 463 ? -0.829 7.730 -4.313 1.00 97.06 463 TYR A O 1
ATOM 3558 N N . GLU A 1 464 ? -1.711 8.558 -2.415 1.00 89.50 464 GLU A N 1
ATOM 3559 C CA . GLU A 1 464 ? -0.970 9.823 -2.409 1.00 89.50 464 GLU A CA 1
ATOM 3560 C C . GLU A 1 464 ? 0.547 9.586 -2.431 1.00 89.50 464 GLU A C 1
ATOM 3562 O O . GLU A 1 464 ? 1.251 10.077 -3.318 1.00 89.50 464 GLU A O 1
ATOM 3567 N N . ASP A 1 465 ? 1.055 8.757 -1.516 1.00 91.12 465 ASP A N 1
ATOM 3568 C CA . ASP A 1 465 ? 2.490 8.495 -1.398 1.00 91.12 465 ASP A CA 1
ATOM 3569 C C . ASP A 1 465 ? 3.026 7.611 -2.514 1.00 91.12 465 ASP A C 1
ATOM 3571 O O . ASP A 1 465 ? 4.062 7.910 -3.125 1.00 91.12 465 ASP A O 1
ATOM 3575 N N . ALA A 1 466 ? 2.316 6.521 -2.811 1.00 93.81 466 ALA A N 1
ATOM 3576 C CA . ALA A 1 466 ? 2.727 5.617 -3.867 1.00 93.81 466 ALA A CA 1
ATOM 3577 C C . ALA A 1 466 ? 2.679 6.311 -5.233 1.00 93.81 466 ALA A C 1
ATOM 3579 O O . ALA A 1 466 ? 3.520 6.001 -6.073 1.00 93.81 466 ALA A O 1
ATOM 3580 N N . SER A 1 467 ? 1.798 7.296 -5.453 1.00 94.19 467 SER A N 1
ATOM 3581 C CA . SER A 1 467 ? 1.764 8.080 -6.695 1.00 94.19 467 SER A CA 1
ATOM 3582 C C . SER A 1 467 ? 3.016 8.925 -6.900 1.00 94.19 467 SER A C 1
ATOM 3584 O O . SER A 1 467 ? 3.526 8.970 -8.021 1.00 94.19 467 SER A O 1
ATOM 3586 N N . VAL A 1 468 ? 3.569 9.540 -5.847 1.00 93.06 468 VAL A N 1
ATOM 3587 C CA . VAL A 1 468 ? 4.827 10.304 -5.950 1.00 93.06 468 VAL A CA 1
ATOM 3588 C C . VAL A 1 468 ? 5.979 9.386 -6.364 1.00 93.06 468 VAL A C 1
ATOM 3590 O O . VAL A 1 468 ? 6.749 9.707 -7.274 1.00 93.06 468 VAL A O 1
ATOM 3593 N N . ILE A 1 469 ? 6.074 8.212 -5.734 1.00 94.88 469 ILE A N 1
ATOM 3594 C CA . ILE A 1 469 ? 7.108 7.220 -6.047 1.00 94.88 469 ILE A CA 1
ATOM 3595 C C . ILE A 1 469 ? 6.897 6.657 -7.459 1.00 94.88 469 ILE A C 1
ATOM 3597 O O . ILE A 1 469 ? 7.831 6.629 -8.261 1.00 94.88 469 ILE A O 1
ATOM 3601 N N . TYR A 1 470 ? 5.669 6.265 -7.798 1.00 97.25 470 TYR A N 1
ATOM 3602 C CA . TYR A 1 470 ? 5.304 5.716 -9.102 1.00 97.25 470 TYR A CA 1
ATOM 3603 C C . TYR A 1 470 ? 5.585 6.709 -10.237 1.00 97.25 470 TYR A C 1
ATOM 3605 O O . TYR A 1 470 ? 6.149 6.327 -11.263 1.00 97.25 470 TYR A O 1
ATOM 3613 N N . ALA A 1 471 ? 5.265 7.993 -10.054 1.00 94.81 471 ALA A N 1
ATOM 3614 C CA . ALA A 1 471 ? 5.554 9.044 -11.028 1.00 94.81 471 ALA A CA 1
ATOM 3615 C C . ALA A 1 471 ? 7.064 9.236 -11.242 1.00 94.81 471 ALA A C 1
ATOM 3617 O O . ALA A 1 471 ? 7.515 9.375 -12.384 1.00 94.81 471 ALA A O 1
ATOM 3618 N N . ALA A 1 472 ? 7.866 9.183 -10.174 1.00 96.56 472 ALA A N 1
ATOM 3619 C CA . ALA A 1 472 ? 9.321 9.254 -10.281 1.00 96.56 472 ALA A CA 1
ATOM 3620 C C . ALA A 1 472 ? 9.903 8.029 -11.008 1.00 96.56 472 ALA A C 1
ATOM 3622 O O . ALA A 1 472 ? 10.709 8.192 -11.929 1.00 96.56 472 ALA A O 1
ATOM 3623 N N . ILE A 1 473 ? 9.449 6.815 -10.664 1.00 98.56 473 ILE A N 1
ATOM 3624 C CA . ILE A 1 473 ?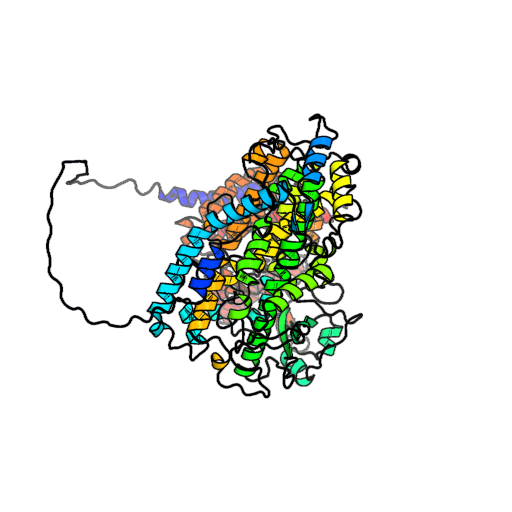 9.819 5.575 -11.368 1.00 98.56 473 ILE A CA 1
ATOM 3625 C C . ILE A 1 473 ? 9.460 5.702 -12.851 1.00 98.56 473 ILE A C 1
ATOM 3627 O O . ILE A 1 473 ? 10.300 5.461 -13.717 1.00 98.56 473 ILE A O 1
ATOM 3631 N N . ARG A 1 474 ? 8.235 6.133 -13.169 1.00 98.31 474 ARG A N 1
ATOM 3632 C CA . ARG A 1 474 ? 7.776 6.291 -14.552 1.00 98.31 474 ARG A CA 1
ATOM 3633 C C . ARG A 1 474 ? 8.596 7.324 -15.323 1.00 98.31 474 ARG A C 1
ATOM 3635 O O . ARG A 1 474 ? 8.903 7.102 -16.494 1.00 98.31 474 ARG A O 1
ATOM 3642 N N . THR A 1 475 ? 8.975 8.428 -14.685 1.00 97.88 475 THR A N 1
ATOM 3643 C CA . THR A 1 475 ? 9.829 9.470 -15.280 1.00 97.88 475 THR A CA 1
ATOM 3644 C C . THR A 1 475 ? 11.215 8.920 -15.618 1.00 97.88 475 THR A C 1
ATOM 3646 O O . THR A 1 475 ? 11.721 9.141 -16.727 1.00 97.88 475 THR A O 1
ATOM 3649 N N . PHE A 1 476 ? 11.801 8.137 -14.706 1.00 98.75 476 PHE A N 1
ATOM 3650 C CA . PHE A 1 476 ? 13.036 7.406 -14.970 1.00 98.75 476 PHE A CA 1
ATOM 3651 C C . PHE A 1 476 ? 12.867 6.438 -16.148 1.00 98.75 476 PHE A C 1
ATOM 3653 O O . PHE A 1 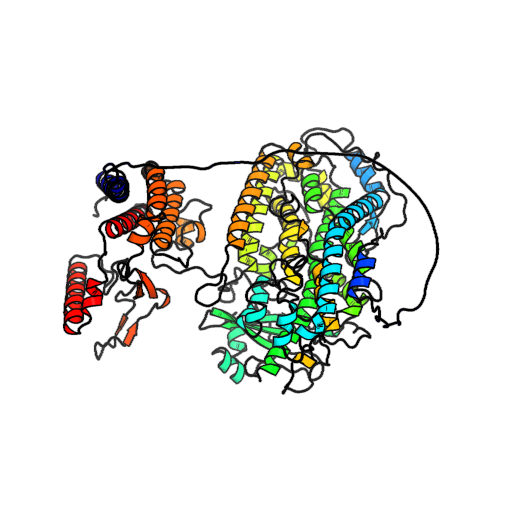476 ? 13.624 6.526 -17.115 1.00 98.75 476 PHE A O 1
ATOM 3660 N N . MET A 1 477 ? 11.845 5.574 -16.118 1.00 98.81 477 MET A N 1
ATOM 3661 C CA . MET A 1 477 ? 11.601 4.572 -17.164 1.00 98.81 477 MET A CA 1
ATOM 3662 C C . MET A 1 477 ? 11.354 5.211 -18.530 1.00 98.81 477 MET A C 1
ATOM 3664 O O . MET A 1 477 ? 11.853 4.714 -19.535 1.00 98.81 477 MET A O 1
ATOM 3668 N N . THR A 1 478 ? 10.661 6.347 -18.574 1.00 98.62 478 THR A N 1
ATOM 3669 C CA . THR A 1 478 ? 10.432 7.113 -19.805 1.00 98.62 478 THR A CA 1
ATOM 3670 C C . THR A 1 478 ? 11.748 7.616 -20.389 1.00 98.62 478 THR A C 1
ATOM 3672 O O . THR A 1 478 ? 12.031 7.399 -21.567 1.00 98.62 478 THR A O 1
ATOM 3675 N N . SER A 1 479 ? 12.587 8.241 -19.559 1.00 98.50 479 SER A N 1
ATOM 3676 C CA . SER A 1 479 ? 13.896 8.755 -19.981 1.00 98.50 479 SER A CA 1
ATOM 3677 C C . SER A 1 479 ? 14.831 7.628 -20.424 1.00 98.50 479 SER A C 1
ATOM 3679 O O . SER A 1 479 ? 15.504 7.733 -21.451 1.00 98.50 479 SER A O 1
ATOM 3681 N N . PHE A 1 480 ? 14.838 6.525 -19.676 1.00 98.81 480 PHE A N 1
ATOM 3682 C CA . PHE A 1 480 ? 15.592 5.320 -19.986 1.00 98.81 480 PHE A CA 1
ATOM 3683 C C . PHE A 1 480 ? 15.154 4.714 -21.326 1.00 98.81 480 PHE A C 1
ATOM 3685 O O . PHE A 1 480 ? 15.977 4.620 -22.239 1.00 98.81 480 PHE A O 1
ATOM 3692 N N . VAL A 1 481 ? 13.872 4.373 -21.496 1.00 98.81 481 VAL A N 1
ATOM 3693 C CA . VAL A 1 481 ? 13.351 3.747 -22.723 1.00 98.81 481 VAL A CA 1
ATOM 3694 C C . VAL A 1 481 ? 13.587 4.650 -23.933 1.00 98.81 481 VAL A C 1
ATOM 3696 O O . VAL A 1 481 ? 14.197 4.203 -24.904 1.00 98.81 481 VAL A O 1
ATOM 3699 N N . ASN A 1 482 ? 13.222 5.932 -23.861 1.00 98.31 482 ASN A N 1
ATOM 3700 C CA . ASN A 1 482 ? 13.377 6.857 -24.991 1.00 98.31 482 ASN A CA 1
ATOM 3701 C C . ASN A 1 482 ? 14.849 7.116 -25.363 1.00 98.31 482 ASN A C 1
ATOM 3703 O O . ASN A 1 482 ? 15.150 7.486 -26.498 1.00 98.31 482 ASN A O 1
ATOM 3707 N N . SER A 1 483 ? 15.796 6.892 -24.442 1.00 97.75 483 SER A N 1
ATOM 3708 C CA . SER A 1 483 ? 17.229 7.012 -24.745 1.00 97.75 483 SER A CA 1
ATOM 3709 C C . SER A 1 483 ? 17.781 5.857 -25.594 1.00 97.75 483 SER A C 1
ATOM 3711 O O . SER A 1 483 ? 18.758 6.042 -26.326 1.00 97.75 483 SER A O 1
ATOM 3713 N N . TYR A 1 484 ? 17.162 4.673 -25.529 1.00 97.19 484 TYR A N 1
ATOM 3714 C CA . TYR A 1 484 ? 17.556 3.503 -26.322 1.00 97.19 484 TYR A CA 1
ATOM 3715 C C . TYR A 1 484 ? 16.661 3.307 -27.553 1.00 97.19 484 TYR A C 1
ATOM 3717 O O . TYR A 1 484 ? 17.177 2.972 -28.626 1.00 97.19 484 TYR A O 1
ATOM 3725 N N . TYR A 1 485 ? 15.366 3.599 -27.424 1.00 98.19 485 TYR A N 1
ATOM 3726 C CA . TYR A 1 485 ? 14.331 3.422 -28.440 1.00 98.19 485 TYR A CA 1
ATOM 3727 C C . TYR A 1 485 ? 13.814 4.780 -28.925 1.00 98.19 485 TYR A C 1
ATOM 3729 O O . TYR A 1 485 ? 13.063 5.456 -28.232 1.00 98.19 485 TYR A O 1
ATOM 3737 N N . SER A 1 486 ? 14.194 5.185 -30.139 1.00 95.69 486 SER A N 1
ATOM 3738 C CA . SER A 1 486 ? 13.822 6.500 -30.686 1.00 95.69 486 SER A CA 1
ATOM 3739 C C . SER A 1 486 ? 12.385 6.585 -31.216 1.00 95.69 486 SER A C 1
ATOM 3741 O O . SER A 1 486 ? 11.938 7.667 -31.582 1.00 95.69 486 SER A O 1
ATOM 3743 N N . SER A 1 487 ? 11.687 5.454 -31.338 1.00 97.19 487 SER A N 1
ATOM 3744 C CA . SER A 1 487 ? 10.286 5.364 -31.770 1.00 97.19 487 SER A CA 1
ATOM 3745 C C . SER A 1 487 ? 9.723 3.970 -31.485 1.00 97.19 487 SER A C 1
ATOM 3747 O O . SER A 1 487 ? 10.485 3.016 -31.299 1.00 97.19 487 SER A O 1
ATOM 3749 N N . ASP A 1 488 ? 8.401 3.836 -31.563 1.00 98.56 488 ASP A N 1
ATOM 3750 C CA . ASP A 1 488 ? 7.691 2.555 -31.461 1.00 98.56 488 ASP A CA 1
ATOM 3751 C C . ASP A 1 488 ? 8.209 1.510 -32.455 1.00 98.56 488 ASP A C 1
ATOM 3753 O O . ASP A 1 488 ? 8.416 0.354 -32.098 1.00 98.56 488 ASP A O 1
ATOM 3757 N N . SER A 1 489 ? 8.542 1.917 -33.685 1.00 97.94 489 SER A N 1
ATOM 3758 C CA . SER A 1 489 ? 9.104 0.992 -34.680 1.00 97.94 489 SER A CA 1
ATOM 3759 C C . SER A 1 489 ? 10.420 0.339 -34.239 1.00 97.94 489 SER A C 1
ATOM 3761 O O . SER A 1 489 ? 10.697 -0.794 -34.630 1.00 97.94 489 SER A O 1
ATOM 3763 N N . VAL A 1 490 ? 11.219 1.006 -33.396 1.00 98.00 490 VAL A N 1
ATOM 3764 C CA . VAL A 1 490 ? 12.462 0.433 -32.859 1.00 98.00 490 VAL A CA 1
ATOM 3765 C C . VAL A 1 490 ? 12.146 -0.607 -31.784 1.00 98.00 490 VAL A C 1
ATOM 3767 O O . VAL A 1 490 ? 12.804 -1.643 -31.749 1.00 98.00 490 VAL A O 1
ATOM 3770 N N . VAL A 1 491 ? 11.120 -0.377 -30.955 1.00 98.38 491 VAL A N 1
ATOM 3771 C CA . VAL A 1 491 ? 10.635 -1.359 -29.966 1.00 98.38 491 VAL A CA 1
ATOM 3772 C C . VAL A 1 491 ? 10.057 -2.584 -30.677 1.00 98.38 491 VAL A C 1
ATOM 3774 O O . VAL A 1 491 ? 10.446 -3.715 -30.389 1.00 98.38 491 VAL A O 1
ATOM 3777 N N . ALA A 1 492 ? 9.191 -2.371 -31.670 1.00 98.00 492 ALA A N 1
ATOM 3778 C CA . ALA A 1 492 ? 8.601 -3.445 -32.466 1.00 98.00 492 ALA A CA 1
ATOM 3779 C C . ALA A 1 492 ? 9.657 -4.275 -33.223 1.00 98.00 492 ALA A C 1
ATOM 3781 O O . ALA A 1 492 ? 9.503 -5.486 -33.381 1.00 98.00 492 ALA A O 1
ATOM 3782 N N . ALA A 1 493 ? 10.751 -3.646 -33.665 1.00 97.12 493 ALA A N 1
ATOM 3783 C CA . ALA A 1 493 ? 11.859 -4.328 -34.331 1.00 97.12 493 ALA A CA 1
ATOM 3784 C C . ALA A 1 493 ? 12.807 -5.072 -33.368 1.00 97.12 493 ALA A C 1
ATOM 3786 O O . ALA A 1 493 ? 13.712 -5.774 -33.833 1.00 97.12 493 ALA A O 1
ATOM 3787 N N . ASP A 1 494 ? 12.662 -4.900 -32.050 1.00 97.75 494 ASP A N 1
ATOM 3788 C CA . ASP A 1 494 ? 13.556 -5.496 -31.056 1.00 97.75 494 ASP A CA 1
ATOM 3789 C C . ASP A 1 494 ? 13.209 -6.963 -30.821 1.00 97.75 494 ASP A C 1
ATOM 3791 O O . ASP A 1 494 ? 12.303 -7.313 -30.066 1.00 97.75 494 ASP A O 1
ATOM 3795 N N . LYS A 1 495 ? 13.964 -7.841 -31.483 1.00 95.69 495 LYS A N 1
ATOM 3796 C CA . LYS A 1 495 ? 13.753 -9.290 -31.434 1.00 95.69 495 LYS A CA 1
ATOM 3797 C C . LYS A 1 495 ? 13.930 -9.882 -30.036 1.00 95.69 495 LYS A C 1
ATOM 3799 O O . LYS A 1 495 ? 13.333 -10.921 -29.773 1.00 95.69 495 LYS A O 1
ATOM 3804 N N . GLU A 1 496 ? 14.731 -9.266 -29.166 1.00 97.56 496 GLU A N 1
ATOM 3805 C CA . GLU A 1 496 ? 14.924 -9.744 -27.792 1.00 97.56 496 GLU A CA 1
ATOM 3806 C C . GLU A 1 496 ? 13.693 -9.393 -26.940 1.00 97.56 496 GLU A C 1
ATOM 3808 O O . GLU A 1 496 ? 13.154 -10.269 -26.262 1.00 97.56 496 GLU A O 1
ATOM 3813 N N . ILE A 1 497 ? 13.151 -8.175 -27.072 1.00 98.62 497 ILE A N 1
ATOM 3814 C CA . ILE A 1 497 ? 11.876 -7.790 -26.435 1.00 98.62 497 ILE A CA 1
ATOM 3815 C C . ILE A 1 497 ? 10.709 -8.636 -26.960 1.00 98.62 497 ILE A C 1
ATOM 3817 O O . ILE A 1 497 ? 9.926 -9.155 -26.166 1.00 98.62 497 ILE A O 1
ATOM 3821 N N . GLN A 1 498 ? 10.607 -8.860 -28.274 1.00 98.44 498 GLN A N 1
ATOM 3822 C CA . GLN A 1 498 ? 9.547 -9.721 -28.818 1.00 98.44 498 GLN A CA 1
ATOM 3823 C C . GLN A 1 498 ? 9.695 -11.182 -28.348 1.00 98.44 498 GLN A C 1
ATOM 3825 O O . GLN A 1 498 ? 8.699 -11.867 -28.101 1.00 98.44 498 GLN A O 1
ATOM 3830 N N . ALA A 1 499 ? 10.929 -11.669 -28.175 1.00 98.50 499 ALA A N 1
ATOM 3831 C CA . ALA A 1 499 ? 11.178 -12.983 -27.588 1.00 98.50 499 ALA A CA 1
ATOM 3832 C C . ALA A 1 499 ? 10.794 -13.037 -26.104 1.00 98.50 499 ALA A C 1
ATOM 3834 O O . ALA A 1 499 ? 10.292 -14.070 -25.668 1.00 98.50 499 ALA A O 1
ATOM 3835 N N . TRP A 1 500 ? 10.995 -11.952 -25.351 1.00 98.81 500 TRP A N 1
ATOM 3836 C CA . TRP A 1 500 ? 10.575 -11.845 -23.953 1.00 98.81 500 TRP A CA 1
ATOM 3837 C C . TRP A 1 500 ? 9.058 -11.920 -23.814 1.00 98.81 500 TRP A C 1
ATOM 3839 O O . TRP A 1 500 ? 8.558 -12.749 -23.061 1.00 98.81 500 TRP A O 1
ATOM 3849 N N . VAL A 1 501 ? 8.321 -11.157 -24.625 1.00 98.75 501 VAL A N 1
ATOM 3850 C CA . VAL A 1 501 ? 6.851 -11.207 -24.669 1.00 98.75 501 VAL A CA 1
ATOM 3851 C C . VAL A 1 501 ? 6.346 -12.614 -24.987 1.00 98.75 501 VAL A C 1
ATOM 3853 O O . VAL A 1 501 ? 5.430 -13.111 -24.328 1.00 98.75 501 VAL A O 1
ATOM 3856 N N . LYS A 1 502 ? 6.955 -13.280 -25.976 1.00 98.75 502 LYS A N 1
ATOM 3857 C CA . LYS A 1 502 ? 6.615 -14.663 -26.330 1.00 98.75 502 LYS A CA 1
ATOM 3858 C C . LYS A 1 502 ? 6.951 -15.648 -25.208 1.00 98.75 502 LYS A C 1
ATOM 3860 O O . LYS A 1 502 ? 6.220 -16.618 -25.025 1.00 98.75 502 LYS A O 1
ATOM 3865 N N . GLU A 1 503 ? 8.045 -15.428 -24.481 1.00 98.75 503 GLU A N 1
ATOM 3866 C CA . GLU A 1 503 ? 8.418 -16.266 -23.341 1.00 98.75 503 GLU A CA 1
ATOM 3867 C C . GLU A 1 503 ? 7.402 -16.102 -22.198 1.00 98.75 503 GLU A C 1
ATOM 3869 O O . GLU A 1 503 ? 6.895 -17.111 -21.706 1.00 98.75 503 GLU A O 1
ATOM 3874 N N . CYS A 1 504 ? 7.040 -14.858 -21.850 1.00 98.88 504 CYS A N 1
ATOM 3875 C CA . CYS A 1 504 ? 6.041 -14.530 -20.827 1.00 98.88 504 CYS A CA 1
ATOM 3876 C C . CYS A 1 504 ? 4.680 -15.177 -21.117 1.00 98.88 504 CYS A C 1
ATOM 3878 O O . CYS A 1 504 ? 4.169 -15.931 -20.293 1.00 98.88 504 CYS A O 1
ATOM 3880 N N . ASN A 1 505 ? 4.127 -14.941 -22.311 1.00 98.69 505 ASN A N 1
ATOM 3881 C CA . ASN A 1 505 ? 2.813 -15.456 -22.721 1.00 98.69 505 ASN A CA 1
ATOM 3882 C C . ASN A 1 505 ? 2.818 -16.946 -23.113 1.00 98.69 505 ASN A C 1
ATOM 3884 O O . ASN A 1 505 ? 1.776 -17.505 -23.451 1.00 98.69 505 ASN A O 1
ATOM 3888 N N . GLY A 1 506 ? 3.989 -17.586 -23.141 1.00 98.38 506 GLY A N 1
ATOM 3889 C CA . GLY A 1 506 ? 4.159 -18.963 -23.587 1.00 98.38 506 GLY A CA 1
ATOM 3890 C C . GLY A 1 506 ? 4.750 -19.838 -22.481 1.00 98.38 506 GLY A C 1
ATOM 3891 O O . GLY A 1 506 ? 4.035 -20.182 -21.541 1.00 98.38 506 GLY A O 1
ATOM 3892 N N . PRO A 1 507 ? 6.033 -20.240 -22.576 1.00 98.12 507 PRO A N 1
ATOM 3893 C CA . PRO A 1 507 ? 6.672 -21.123 -21.599 1.00 98.12 507 PRO A CA 1
ATOM 3894 C C . PRO A 1 507 ? 6.557 -20.684 -20.135 1.00 98.12 507 PRO A C 1
ATOM 3896 O O . PRO A 1 507 ? 6.353 -21.539 -19.276 1.00 98.12 507 PRO A O 1
ATOM 3899 N N . ALA A 1 508 ? 6.680 -19.383 -19.852 1.00 98.31 508 ALA A N 1
ATOM 3900 C CA . ALA A 1 508 ? 6.653 -18.861 -18.487 1.00 98.31 508 ALA A CA 1
ATOM 3901 C C . ALA A 1 508 ? 5.239 -18.820 -17.889 1.00 98.31 508 ALA A C 1
ATOM 3903 O O . ALA A 1 508 ? 5.106 -18.860 -16.671 1.00 98.31 508 ALA A O 1
ATOM 3904 N N . LYS A 1 509 ? 4.202 -18.769 -18.742 1.00 98.00 509 LYS A N 1
ATOM 3905 C CA . LYS A 1 509 ? 2.785 -18.678 -18.355 1.00 98.00 509 LYS A CA 1
ATOM 3906 C C . LYS A 1 509 ? 2.497 -17.525 -17.387 1.00 98.00 509 LYS A C 1
ATOM 3908 O O . LYS A 1 509 ? 1.800 -17.706 -16.394 1.00 98.00 509 LYS A O 1
ATOM 3913 N N . VAL A 1 510 ? 3.051 -16.348 -17.669 1.00 98.69 510 VAL A N 1
ATOM 3914 C CA . VAL A 1 510 ? 2.765 -15.143 -16.884 1.00 98.69 510 VAL A CA 1
ATOM 3915 C C . VAL A 1 510 ? 1.288 -14.787 -17.040 1.00 98.69 510 VAL A C 1
ATOM 3917 O O . VAL A 1 510 ? 0.780 -14.706 -18.160 1.00 98.69 510 VAL A O 1
ATOM 3920 N N . MET A 1 511 ? 0.612 -14.575 -15.915 1.00 98.44 511 MET A N 1
ATOM 3921 C CA . MET A 1 511 ? -0.804 -14.225 -15.872 1.00 98.44 511 MET A CA 1
ATOM 3922 C C . MET A 1 511 ? -1.019 -12.786 -16.364 1.00 98.44 511 MET A C 1
ATOM 3924 O O . MET A 1 511 ? -0.358 -11.864 -15.890 1.00 98.44 511 MET A O 1
ATOM 3928 N N . ASP A 1 512 ? -1.948 -12.597 -17.308 1.00 98.19 512 ASP A N 1
ATOM 3929 C CA . ASP A 1 512 ? -2.374 -11.278 -17.816 1.00 98.19 512 ASP A CA 1
ATOM 3930 C C . ASP A 1 512 ? -1.206 -10.364 -18.252 1.00 98.19 512 ASP A C 1
ATOM 3932 O O . ASP A 1 512 ? -1.172 -9.170 -17.954 1.00 98.19 512 ASP A O 1
ATOM 3936 N N . PHE A 1 513 ? -0.189 -10.937 -18.907 1.00 98.62 513 PHE A N 1
ATOM 3937 C CA . PHE A 1 513 ? 0.934 -10.172 -19.454 1.00 98.62 513 PHE A CA 1
ATOM 3938 C C . PHE A 1 513 ? 0.568 -9.555 -20.816 1.00 98.62 513 PHE A C 1
ATOM 3940 O O . PHE A 1 513 ? -0.164 -10.188 -21.582 1.00 98.62 513 PHE A O 1
ATOM 3947 N N . PRO A 1 514 ? 1.124 -8.381 -21.195 1.00 98.38 514 PRO A N 1
ATOM 3948 C CA . PRO A 1 514 ? 0.887 -7.808 -22.516 1.00 98.38 514 PRO A CA 1
ATOM 3949 C C . PRO A 1 514 ? 1.157 -8.808 -23.636 1.00 98.38 514 PRO A C 1
ATOM 3951 O O . PRO A 1 514 ? 2.252 -9.363 -23.745 1.00 98.38 514 PRO A O 1
ATOM 3954 N N . SER A 1 515 ? 0.165 -9.012 -24.503 1.00 97.00 515 SER A N 1
ATOM 3955 C CA . SER A 1 515 ? 0.286 -9.901 -25.668 1.00 97.00 515 SER A CA 1
ATOM 3956 C C . SER A 1 515 ? 1.306 -9.398 -26.698 1.00 97.00 515 SER A C 1
ATOM 3958 O O . SER A 1 515 ? 1.831 -10.182 -27.489 1.00 97.00 515 SER A O 1
ATOM 3960 N N . ALA A 1 516 ? 1.614 -8.097 -26.669 1.00 96.44 516 ALA A N 1
ATOM 3961 C CA . ALA A 1 516 ? 2.622 -7.440 -27.487 1.00 96.44 516 ALA A CA 1
ATOM 3962 C C . ALA A 1 516 ? 3.242 -6.248 -26.737 1.00 96.44 516 ALA A C 1
ATOM 3964 O O . ALA A 1 516 ? 2.545 -5.518 -26.034 1.00 96.44 516 ALA A O 1
ATOM 3965 N N . ILE A 1 517 ? 4.540 -6.008 -26.943 1.00 98.38 517 ILE A N 1
ATOM 3966 C CA . ILE A 1 517 ? 5.230 -4.773 -26.543 1.00 98.38 517 ILE A CA 1
ATOM 3967 C C . ILE A 1 517 ? 5.814 -4.164 -27.819 1.00 98.38 517 ILE A C 1
ATOM 3969 O O . ILE A 1 517 ? 6.931 -4.482 -28.222 1.00 98.38 517 ILE A O 1
ATOM 3973 N N . THR A 1 518 ? 5.020 -3.339 -28.500 1.00 97.81 518 THR A N 1
ATOM 3974 C CA . THR A 1 518 ? 5.385 -2.711 -29.787 1.00 97.81 518 THR A CA 1
ATOM 3975 C C . THR A 1 518 ? 5.537 -1.198 -29.700 1.00 97.81 518 THR A C 1
ATOM 3977 O O . THR A 1 518 ? 5.916 -0.580 -30.689 1.00 97.81 518 THR A O 1
ATOM 3980 N N . THR A 1 519 ? 5.246 -0.598 -28.545 1.00 98.69 519 THR A N 1
ATOM 3981 C CA . THR A 1 519 ? 5.355 0.847 -28.319 1.00 98.69 519 THR A CA 1
ATOM 3982 C C . THR A 1 519 ? 6.292 1.140 -27.157 1.00 98.69 519 THR A C 1
ATOM 3984 O O . THR A 1 519 ? 6.465 0.303 -26.262 1.00 98.69 519 THR A O 1
ATOM 3987 N N . THR A 1 520 ? 6.882 2.336 -27.142 1.00 98.62 520 THR A N 1
ATOM 3988 C CA . THR A 1 520 ? 7.658 2.797 -25.983 1.00 98.62 520 THR A CA 1
ATOM 3989 C C . THR A 1 520 ? 6.773 2.867 -24.744 1.00 98.62 520 THR A C 1
ATOM 3991 O O . THR A 1 520 ? 7.198 2.409 -23.689 1.00 98.62 520 THR A O 1
ATOM 3994 N N . SER A 1 521 ? 5.524 3.330 -24.875 1.00 98.50 521 SER A N 1
ATOM 3995 C CA . SER A 1 521 ? 4.575 3.417 -23.759 1.00 98.50 521 SER A CA 1
ATOM 3996 C C . SER A 1 521 ? 4.367 2.069 -23.073 1.00 98.50 521 SER A C 1
ATOM 3998 O O . SER A 1 521 ? 4.536 1.981 -21.861 1.00 98.50 521 SER A O 1
ATOM 4000 N N . THR A 1 522 ? 4.079 1.005 -23.830 1.00 98.62 522 THR A N 1
ATOM 4001 C CA . THR A 1 522 ? 3.853 -0.327 -23.247 1.00 98.62 522 THR A CA 1
ATOM 4002 C C . THR A 1 522 ? 5.105 -0.850 -22.538 1.00 98.62 522 THR A C 1
ATOM 4004 O O . THR A 1 522 ? 5.002 -1.429 -21.460 1.00 98.62 522 THR A O 1
ATOM 4007 N N . LEU A 1 523 ? 6.302 -0.623 -23.098 1.00 98.88 523 LEU A N 1
ATOM 4008 C CA . LEU A 1 523 ? 7.549 -1.025 -22.440 1.00 98.88 523 LEU A CA 1
ATOM 4009 C C . LEU A 1 523 ? 7.789 -0.230 -21.147 1.00 98.88 523 LEU A C 1
ATOM 4011 O O . LEU A 1 523 ? 8.187 -0.809 -20.138 1.00 98.88 523 LEU A O 1
ATOM 4015 N N . ILE A 1 524 ? 7.519 1.079 -21.158 1.00 98.88 524 ILE A N 1
ATOM 4016 C CA . ILE A 1 524 ? 7.608 1.931 -19.965 1.00 98.88 524 ILE A CA 1
ATOM 4017 C C . ILE A 1 524 ? 6.628 1.431 -18.896 1.00 98.88 524 ILE A C 1
ATOM 4019 O O . ILE A 1 524 ? 7.024 1.326 -17.738 1.00 98.88 524 ILE A O 1
ATOM 4023 N N . ASP A 1 525 ? 5.388 1.089 -19.256 1.00 98.75 525 ASP A N 1
ATOM 4024 C CA . ASP A 1 525 ? 4.374 0.582 -18.318 1.00 98.75 525 ASP A CA 1
ATOM 4025 C C . ASP A 1 525 ? 4.826 -0.721 -17.648 1.00 98.75 525 ASP A C 1
ATOM 4027 O O . ASP A 1 525 ? 4.829 -0.810 -16.421 1.00 98.75 525 ASP A O 1
ATOM 4031 N N . VAL A 1 526 ? 5.311 -1.688 -18.436 1.00 98.88 526 VAL A N 1
ATOM 4032 C CA . VAL A 1 526 ? 5.827 -2.970 -17.927 1.00 98.88 526 VAL A CA 1
ATOM 4033 C C . VAL A 1 526 ? 6.974 -2.757 -16.937 1.00 98.88 526 VAL A C 1
ATOM 4035 O O . VAL A 1 526 ? 6.956 -3.321 -15.845 1.00 98.88 526 VAL A O 1
ATOM 4038 N N . LEU A 1 527 ? 7.965 -1.928 -17.281 1.00 98.94 527 LEU A N 1
ATOM 4039 C CA . LEU A 1 527 ? 9.125 -1.697 -16.412 1.00 98.94 527 LEU A CA 1
ATOM 4040 C C . LEU A 1 527 ? 8.778 -0.869 -15.171 1.00 98.94 527 LEU A C 1
ATOM 4042 O O . LEU A 1 527 ? 9.297 -1.139 -14.089 1.00 98.94 527 LEU A O 1
ATOM 4046 N N . THR A 1 528 ? 7.873 0.103 -15.306 1.00 98.88 528 THR A N 1
ATOM 4047 C CA . THR A 1 528 ? 7.367 0.885 -14.169 1.00 98.88 528 THR A CA 1
ATOM 4048 C C . THR A 1 528 ? 6.642 -0.030 -13.186 1.00 98.88 528 THR A C 1
ATOM 4050 O O . THR A 1 528 ? 6.867 0.067 -11.982 1.00 98.88 528 THR A O 1
ATOM 4053 N N . HIS A 1 529 ? 5.820 -0.956 -13.689 1.00 98.75 529 HIS A N 1
ATOM 4054 C CA . HIS A 1 529 ? 5.096 -1.898 -12.846 1.00 98.75 529 HIS A CA 1
ATOM 4055 C C . HIS A 1 529 ? 6.033 -2.870 -12.119 1.00 98.75 529 HIS A C 1
ATOM 4057 O O . HIS A 1 529 ? 5.895 -3.036 -10.910 1.00 98.75 529 HIS A O 1
ATOM 4063 N N . MET A 1 530 ? 7.038 -3.424 -12.809 1.00 98.75 530 MET A N 1
ATOM 4064 C CA . MET A 1 530 ? 8.065 -4.267 -12.178 1.00 98.75 530 MET A CA 1
ATOM 4065 C C . MET A 1 530 ? 8.750 -3.554 -11.005 1.00 98.75 530 MET A C 1
ATOM 4067 O O . MET A 1 530 ? 8.869 -4.126 -9.925 1.00 98.75 530 MET A O 1
ATOM 4071 N N . ALA A 1 531 ? 9.151 -2.292 -11.197 1.00 98.75 531 ALA A N 1
ATOM 4072 C CA . ALA A 1 531 ? 9.779 -1.490 -10.149 1.00 98.75 531 ALA A CA 1
ATOM 4073 C C . ALA A 1 531 ? 8.813 -1.126 -9.007 1.00 98.75 531 ALA A C 1
ATOM 4075 O O . ALA A 1 531 ? 9.227 -1.083 -7.851 1.00 98.75 531 ALA A O 1
ATOM 4076 N N . HIS A 1 532 ? 7.533 -0.874 -9.301 1.00 98.38 532 HIS A N 1
ATOM 4077 C CA . HIS A 1 532 ? 6.504 -0.629 -8.285 1.00 98.38 532 HIS A CA 1
ATOM 4078 C C . HIS A 1 532 ? 6.277 -1.858 -7.396 1.00 98.38 532 HIS A C 1
ATOM 4080 O O . HIS A 1 532 ? 6.282 -1.731 -6.171 1.00 98.38 532 HIS A O 1
ATOM 4086 N N . LEU A 1 533 ? 6.138 -3.045 -7.998 1.00 97.81 533 LEU A N 1
ATOM 4087 C CA . LEU A 1 533 ? 5.930 -4.290 -7.260 1.00 97.81 533 LEU A CA 1
ATOM 4088 C C . LEU A 1 533 ? 7.105 -4.616 -6.333 1.00 97.81 533 LEU A C 1
ATOM 4090 O O . LEU A 1 533 ? 6.891 -4.961 -5.174 1.00 97.81 533 LEU A O 1
ATOM 4094 N N . SER A 1 534 ? 8.339 -4.442 -6.817 1.00 93.88 534 SER A N 1
ATOM 4095 C CA . SER A 1 534 ? 9.560 -4.717 -6.050 1.00 93.88 534 SER A CA 1
ATOM 4096 C C . SER A 1 534 ? 9.919 -3.634 -5.027 1.00 93.88 534 SER A C 1
ATOM 4098 O O . SER A 1 534 ? 10.946 -3.746 -4.363 1.00 93.88 534 SER A O 1
ATOM 4100 N N . SER A 1 535 ? 9.135 -2.557 -4.927 1.00 93.38 535 SER A N 1
ATOM 4101 C CA . SER A 1 535 ? 9.390 -1.472 -3.980 1.00 93.38 535 SER A CA 1
ATOM 4102 C C . SER A 1 535 ? 8.135 -1.091 -3.208 1.00 93.38 535 SER A C 1
ATOM 4104 O O . SER A 1 535 ? 7.875 -1.630 -2.139 1.00 93.38 535 SER A O 1
ATOM 4106 N N . THR A 1 536 ? 7.347 -0.167 -3.744 1.00 93.19 536 THR A N 1
ATOM 4107 C CA . THR A 1 536 ? 6.182 0.419 -3.085 1.00 93.19 536 THR A CA 1
ATOM 4108 C C . THR A 1 536 ? 5.173 -0.647 -2.697 1.00 93.19 536 THR A C 1
ATOM 4110 O O . THR A 1 536 ? 4.787 -0.695 -1.538 1.00 93.19 536 THR A O 1
ATOM 4113 N N . ALA A 1 537 ? 4.798 -1.544 -3.612 1.00 95.38 537 ALA A N 1
ATOM 4114 C CA . ALA A 1 537 ? 3.758 -2.521 -3.311 1.00 95.38 537 ALA A CA 1
ATOM 4115 C C . ALA A 1 537 ? 4.155 -3.492 -2.187 1.00 95.38 537 ALA A C 1
ATOM 4117 O O . ALA A 1 537 ? 3.345 -3.753 -1.302 1.00 95.38 537 ALA A O 1
ATOM 4118 N N . HIS A 1 538 ? 5.397 -3.991 -2.216 1.00 96.12 538 HIS A N 1
ATOM 4119 C CA . HIS A 1 538 ? 5.937 -4.919 -1.222 1.00 96.12 538 HIS A CA 1
ATOM 4120 C C . HIS A 1 538 ? 6.157 -4.257 0.145 1.00 96.12 538 HIS A C 1
ATOM 4122 O O . HIS A 1 538 ? 5.721 -4.777 1.169 1.00 96.12 538 HIS A O 1
ATOM 4128 N N . HIS A 1 539 ? 6.816 -3.095 0.181 1.00 92.50 539 HIS A N 1
ATOM 4129 C CA . HIS A 1 539 ? 7.166 -2.439 1.443 1.00 92.50 539 HIS A CA 1
ATOM 4130 C C . HIS A 1 539 ? 5.969 -1.793 2.155 1.00 92.50 539 HIS A C 1
ATOM 4132 O O . HIS A 1 539 ? 6.099 -1.450 3.323 1.00 92.50 539 HIS A O 1
ATOM 4138 N N . THR A 1 540 ? 4.820 -1.629 1.487 1.00 93.69 540 THR A N 1
ATOM 4139 C CA . THR A 1 540 ? 3.576 -1.171 2.129 1.00 93.69 540 THR A CA 1
ATOM 4140 C C . THR A 1 540 ? 2.984 -2.200 3.096 1.00 93.69 540 THR A C 1
ATOM 4142 O O . THR A 1 540 ? 2.244 -1.797 3.980 1.00 93.69 540 THR A O 1
ATOM 4145 N N . VAL A 1 541 ? 3.282 -3.494 2.933 1.00 91.25 541 VAL A N 1
ATOM 4146 C CA . VAL A 1 541 ? 2.623 -4.590 3.681 1.00 91.25 541 VAL A CA 1
ATOM 4147 C C . VAL A 1 541 ? 3.601 -5.541 4.383 1.00 91.25 541 VAL A C 1
ATOM 4149 O O . VAL A 1 541 ? 3.194 -6.490 5.056 1.00 91.25 541 VAL A O 1
ATOM 4152 N N . ASN A 1 542 ? 4.905 -5.359 4.159 1.00 90.38 542 ASN A N 1
ATOM 4153 C CA . ASN A 1 542 ? 5.960 -6.218 4.690 1.00 90.38 542 ASN A CA 1
ATOM 4154 C C . ASN A 1 542 ? 7.241 -5.399 4.962 1.00 90.38 542 ASN A C 1
ATOM 4156 O O . ASN A 1 542 ? 7.247 -4.168 4.953 1.00 90.38 542 ASN A O 1
ATOM 4160 N N . THR A 1 543 ? 8.374 -6.065 5.186 1.00 89.25 543 THR A N 1
ATOM 4161 C CA . THR A 1 543 ? 9.644 -5.440 5.579 1.00 89.25 543 THR A CA 1
ATOM 4162 C C . THR A 1 543 ? 9.497 -4.681 6.907 1.00 89.25 543 THR A C 1
ATOM 4164 O O . THR A 1 543 ? 9.033 -5.249 7.890 1.00 89.25 543 THR A O 1
ATOM 4167 N N . ASN A 1 544 ? 9.884 -3.402 6.957 1.00 89.12 544 ASN A N 1
ATOM 4168 C CA . ASN A 1 544 ? 9.856 -2.591 8.172 1.00 89.12 544 ASN A CA 1
ATOM 4169 C C . ASN A 1 544 ? 8.435 -2.159 8.551 1.00 89.12 544 ASN A C 1
ATOM 4171 O O . ASN A 1 544 ? 8.190 -1.898 9.726 1.00 89.12 544 ASN A O 1
ATOM 4175 N N . GLU A 1 545 ? 7.519 -2.066 7.578 1.00 90.88 545 GLU A N 1
ATOM 4176 C CA . GLU A 1 545 ? 6.135 -1.662 7.838 1.00 90.88 545 GLU A CA 1
ATOM 4177 C C . GLU A 1 545 ? 5.478 -2.640 8.816 1.00 90.88 545 GLU A C 1
ATOM 4179 O O . GLU A 1 545 ? 4.973 -2.193 9.845 1.00 90.88 545 GLU A O 1
ATOM 4184 N N . LEU A 1 546 ? 5.635 -3.947 8.572 1.00 91.00 546 LEU A N 1
ATOM 4185 C CA . LEU A 1 546 ? 5.026 -5.030 9.347 1.00 91.00 546 LEU A CA 1
ATOM 4186 C C . LEU A 1 546 ? 5.206 -4.864 10.860 1.00 91.00 546 LEU A C 1
ATOM 4188 O O . LEU A 1 546 ? 4.242 -4.879 11.624 1.00 91.00 546 LEU A O 1
ATOM 4192 N N . MET A 1 547 ? 6.454 -4.690 11.300 1.00 91.25 547 MET A N 1
ATOM 4193 C CA . MET A 1 547 ? 6.770 -4.529 12.720 1.00 91.25 547 MET A CA 1
ATOM 4194 C C . MET A 1 547 ? 6.380 -3.143 13.252 1.00 91.25 547 MET A C 1
ATOM 4196 O O . MET A 1 547 ? 6.094 -3.004 14.438 1.00 91.25 547 MET A O 1
ATOM 4200 N N . SER A 1 548 ? 6.388 -2.115 12.398 1.00 89.75 548 SER A N 1
ATOM 4201 C CA . SER A 1 548 ? 6.084 -0.741 12.804 1.00 89.75 548 SER A CA 1
ATOM 4202 C C . SER A 1 548 ? 4.586 -0.446 12.912 1.00 89.75 548 SER A C 1
ATOM 4204 O O . SER A 1 548 ? 4.215 0.459 13.656 1.00 89.75 548 SER A O 1
ATOM 4206 N N . ALA A 1 549 ? 3.735 -1.172 12.180 1.00 92.44 549 ALA A N 1
ATOM 4207 C CA . ALA A 1 549 ? 2.315 -0.870 12.074 1.00 92.44 549 ALA A CA 1
ATOM 4208 C C . ALA A 1 549 ? 1.431 -2.122 12.000 1.00 92.44 549 ALA A C 1
ATOM 4210 O O . ALA A 1 549 ? 0.870 -2.498 13.034 1.00 92.44 549 ALA A O 1
ATOM 4211 N N . SER A 1 550 ? 1.341 -2.785 10.842 1.00 92.12 550 SER A N 1
ATOM 4212 C CA . SER A 1 550 ? 0.339 -3.828 10.547 1.00 92.12 550 SER A CA 1
ATOM 4213 C C . SER A 1 550 ? 0.385 -5.108 11.400 1.00 92.12 550 SER A C 1
ATOM 4215 O O . SER A 1 550 ? -0.535 -5.919 11.322 1.00 92.12 550 SER A O 1
ATOM 4217 N N . SER A 1 551 ? 1.403 -5.297 12.249 1.00 94.69 551 SER A N 1
ATOM 4218 C CA . SER A 1 551 ? 1.512 -6.404 13.221 1.00 94.69 551 SER A CA 1
ATOM 4219 C C . SER A 1 551 ? 1.828 -5.914 14.650 1.00 94.69 551 SER A C 1
ATOM 4221 O O . SER A 1 551 ? 2.422 -6.626 15.469 1.00 94.69 551 SER A O 1
ATOM 4223 N N . THR A 1 552 ? 1.441 -4.670 14.964 1.00 96.56 552 THR A N 1
ATOM 4224 C CA . THR A 1 552 ? 1.598 -4.065 16.297 1.00 96.56 552 THR A CA 1
ATOM 4225 C C . THR A 1 552 ? 0.470 -4.478 17.247 1.00 96.56 552 THR A C 1
ATOM 4227 O O . THR A 1 552 ? -0.713 -4.231 16.989 1.00 96.56 552 THR A O 1
ATOM 4230 N N . LEU A 1 553 ? 0.837 -5.059 18.389 1.00 98.06 553 LEU A N 1
ATOM 4231 C CA . LEU A 1 553 ? -0.081 -5.430 19.464 1.00 98.06 553 LEU A CA 1
ATOM 4232 C C . LEU A 1 553 ? -0.500 -4.199 20.296 1.00 98.06 553 LEU A C 1
ATOM 4234 O O . LEU A 1 553 ? 0.276 -3.255 20.431 1.00 98.06 553 LEU A O 1
ATOM 4238 N N . PRO A 1 554 ? -1.713 -4.186 20.881 1.00 97.25 554 PRO A N 1
ATOM 4239 C CA . PRO A 1 554 ? -2.695 -5.277 20.918 1.00 97.25 554 PRO A CA 1
ATOM 4240 C C . PRO A 1 554 ? -3.593 -5.379 19.676 1.00 97.25 554 PRO A C 1
ATOM 4242 O O . PRO A 1 554 ? -4.381 -6.316 19.576 1.00 97.25 554 PRO A O 1
ATOM 4245 N N . PHE A 1 555 ? -3.533 -4.409 18.760 1.00 97.81 555 PHE A N 1
ATOM 4246 C CA . PHE A 1 555 ? -4.564 -4.244 17.732 1.00 97.81 555 PHE A CA 1
ATOM 4247 C C . PHE A 1 555 ? -4.436 -5.206 16.546 1.00 97.81 555 PHE A C 1
ATOM 4249 O O . PHE A 1 555 ? -5.438 -5.544 15.917 1.00 97.81 555 PHE A O 1
ATOM 4256 N N . HIS A 1 556 ? -3.219 -5.684 16.285 1.00 97.94 556 HIS A N 1
ATOM 4257 C CA . HIS A 1 556 ? -2.898 -6.580 15.181 1.00 97.94 556 HIS A CA 1
ATOM 4258 C C . HIS A 1 556 ? -2.245 -7.862 15.703 1.00 97.94 556 HIS A C 1
ATOM 4260 O O . HIS A 1 556 ? -1.026 -8.030 15.669 1.00 97.94 556 HIS A O 1
ATOM 4266 N N . ALA A 1 557 ? -3.049 -8.770 16.250 1.00 97.88 557 ALA A N 1
ATOM 4267 C CA . ALA A 1 557 ? -2.573 -10.105 16.603 1.00 97.88 557 ALA A CA 1
ATOM 4268 C C . ALA A 1 557 ? -2.532 -11.008 15.357 1.00 97.88 557 ALA A C 1
ATOM 4270 O O . ALA A 1 557 ? -3.420 -10.932 14.514 1.00 97.88 557 ALA A O 1
ATOM 4271 N N . MET A 1 558 ? -1.547 -11.907 15.261 1.00 97.69 558 MET A N 1
ATOM 4272 C CA . MET A 1 558 ? -1.510 -12.924 14.191 1.00 97.69 558 MET A CA 1
ATOM 4273 C C . MET A 1 558 ? -2.594 -13.999 14.347 1.00 97.69 558 MET A C 1
ATOM 4275 O O . MET A 1 558 ? -2.971 -14.646 13.375 1.00 97.69 558 MET A O 1
ATOM 4279 N N . SER A 1 559 ? -3.089 -14.196 15.570 1.00 98.38 559 SER A N 1
ATOM 4280 C CA . SER A 1 559 ? -4.154 -15.139 15.911 1.00 98.38 559 SER A CA 1
ATOM 4281 C C . SER A 1 559 ? -4.912 -14.666 17.144 1.00 98.38 559 SER A C 1
ATOM 4283 O O . SER A 1 559 ? -4.352 -13.988 18.008 1.00 98.38 559 SER A O 1
ATOM 4285 N N . LEU A 1 560 ? -6.149 -15.133 17.288 1.00 98.50 560 LEU A N 1
ATOM 4286 C CA . LEU A 1 560 ? -6.844 -15.126 18.569 1.00 98.50 560 LEU A CA 1
ATOM 4287 C C . LEU A 1 560 ? -6.426 -16.336 19.416 1.00 98.50 560 LEU A C 1
ATOM 4289 O O . LEU A 1 560 ? -6.074 -17.397 18.897 1.00 98.50 560 LEU A O 1
ATOM 4293 N N . TYR A 1 561 ? -6.538 -16.187 20.732 1.00 97.88 561 TYR A N 1
ATOM 4294 C CA . TYR A 1 561 ? -6.176 -17.198 21.736 1.00 97.88 561 TYR A CA 1
ATOM 4295 C C . TYR A 1 561 ? -7.378 -17.766 22.495 1.00 97.88 561 TYR A C 1
ATOM 4297 O O . TYR A 1 561 ? -7.233 -18.649 23.338 1.00 97.88 561 TYR A O 1
ATOM 4305 N N . SER A 1 562 ? -8.575 -17.307 22.134 1.00 97.25 562 SER A N 1
ATOM 4306 C CA . SER A 1 562 ? -9.856 -17.873 22.543 1.00 97.25 562 SER A CA 1
ATOM 4307 C C . SER A 1 562 ? -10.759 -18.043 21.314 1.00 97.25 562 SER A C 1
ATOM 4309 O O . SER A 1 562 ? -10.618 -17.268 20.363 1.00 97.25 562 SER A O 1
ATOM 4311 N N . PRO A 1 563 ? -11.687 -19.021 21.311 1.00 96.81 563 PRO A N 1
ATOM 4312 C CA . PRO A 1 563 ? -12.651 -19.191 20.226 1.00 96.81 563 PRO A CA 1
ATOM 4313 C C . PRO A 1 563 ? -13.469 -17.924 19.960 1.00 96.81 563 PRO A C 1
ATOM 4315 O O . PRO A 1 563 ? -13.779 -17.179 20.890 1.00 96.81 563 PRO A O 1
ATOM 4318 N N . VAL A 1 564 ? -13.877 -17.719 18.704 1.00 97.00 564 VAL A N 1
ATOM 4319 C CA . VAL A 1 564 ? -14.781 -16.623 18.314 1.00 97.00 564 VAL A CA 1
ATOM 4320 C C . VAL A 1 564 ? -16.056 -16.667 19.178 1.00 97.00 564 VAL A C 1
ATOM 4322 O O . VAL A 1 564 ? -16.649 -17.743 19.313 1.00 97.00 564 VAL A O 1
ATOM 4325 N N . PRO A 1 565 ? -16.501 -15.539 19.770 1.00 97.06 565 PRO A N 1
ATOM 4326 C CA . PRO A 1 565 ? -17.676 -15.530 20.636 1.00 97.06 565 PRO A CA 1
ATOM 4327 C C . PRO A 1 565 ? -18.945 -16.038 19.941 1.00 97.06 565 PRO A C 1
ATOM 4329 O O . PRO A 1 565 ? -19.233 -15.696 18.796 1.00 97.06 565 PRO A O 1
ATOM 4332 N N . THR A 1 566 ? -19.758 -16.805 20.669 1.00 96.81 566 THR A N 1
ATOM 4333 C CA . THR A 1 566 ? -21.091 -17.240 20.212 1.00 96.81 566 THR A CA 1
ATOM 4334 C C . THR A 1 566 ? -22.210 -16.288 20.637 1.00 96.81 566 THR A C 1
ATOM 4336 O O . THR A 1 566 ? -23.353 -16.458 20.227 1.00 96.81 566 THR A O 1
ATOM 4339 N N . GLN A 1 567 ? -21.898 -15.297 21.474 1.00 96.94 567 GLN A N 1
ATOM 4340 C CA . GLN A 1 567 ? -22.799 -14.229 21.902 1.00 96.94 567 GLN A CA 1
ATOM 4341 C C . GLN A 1 567 ? -21.995 -12.955 22.194 1.00 96.94 567 GLN A C 1
ATOM 4343 O O . GLN A 1 567 ? -20.808 -13.031 22.516 1.00 96.94 567 GLN A O 1
ATOM 4348 N N . LYS A 1 568 ? -22.653 -11.796 22.104 1.00 97.81 568 LYS A N 1
ATOM 4349 C CA . LYS A 1 568 ? -22.096 -10.501 22.529 1.00 97.81 568 LYS A CA 1
ATOM 4350 C C . LYS A 1 568 ? -22.014 -10.416 24.061 1.00 97.81 568 LYS A C 1
ATOM 4352 O O . LYS A 1 568 ? -22.664 -11.195 24.761 1.00 97.81 568 LYS A O 1
ATOM 4357 N N . GLY A 1 569 ? -21.246 -9.462 24.579 1.00 97.00 569 GLY A N 1
ATOM 4358 C CA . GLY A 1 569 ? -21.050 -9.232 26.012 1.00 97.00 569 GLY A CA 1
ATOM 4359 C C . GLY A 1 569 ? -19.641 -9.563 26.503 1.00 97.00 569 GLY A C 1
ATOM 4360 O O . GLY A 1 569 ? -19.478 -10.018 27.637 1.00 97.00 569 GLY A O 1
ATOM 4361 N N . VAL A 1 570 ? -18.617 -9.366 25.667 1.00 96.25 570 VAL A N 1
ATOM 4362 C CA . VAL A 1 570 ? -17.219 -9.588 26.059 1.00 96.25 570 VAL A CA 1
ATOM 4363 C C . VAL A 1 570 ? -16.795 -8.585 27.135 1.00 96.25 570 VAL A C 1
ATOM 4365 O O . VAL A 1 570 ? -16.869 -7.372 26.959 1.00 96.25 570 VAL A O 1
ATOM 4368 N N . THR A 1 571 ? -16.305 -9.083 28.269 1.00 94.88 571 THR A N 1
ATOM 4369 C CA . THR A 1 571 ? -15.858 -8.239 29.393 1.00 94.88 571 THR A CA 1
ATOM 4370 C C . THR A 1 571 ? -14.342 -8.108 29.487 1.00 94.88 571 THR A C 1
ATOM 4372 O O . THR A 1 571 ? -13.857 -7.096 29.987 1.00 94.88 571 THR A O 1
ATOM 4375 N N . ASN A 1 572 ? -13.593 -9.091 28.982 1.00 95.12 572 ASN A N 1
ATOM 4376 C CA . ASN A 1 572 ? -12.135 -9.091 28.976 1.00 95.12 572 ASN A CA 1
ATOM 4377 C C . ASN A 1 572 ? -11.606 -9.359 27.562 1.00 95.12 572 ASN A C 1
ATOM 4379 O O . ASN A 1 572 ? -11.721 -10.469 27.053 1.00 95.12 572 ASN A O 1
ATOM 4383 N N . LEU A 1 573 ? -11.016 -8.343 26.934 1.00 97.31 573 LEU A N 1
ATOM 4384 C CA . LEU A 1 573 ? -10.419 -8.462 25.602 1.00 97.31 573 LEU A CA 1
ATOM 4385 C C . LEU A 1 573 ? -9.081 -9.204 25.615 1.00 97.31 573 LEU A C 1
ATOM 4387 O O . LEU A 1 573 ? -8.773 -9.928 24.672 1.00 97.31 573 LEU A O 1
ATOM 4391 N N . ALA A 1 574 ? -8.302 -9.066 26.691 1.00 97.38 574 ALA A N 1
ATOM 4392 C CA . ALA A 1 574 ? -6.962 -9.639 26.771 1.00 97.38 574 ALA A CA 1
ATOM 4393 C C . ALA A 1 574 ? -6.971 -11.176 26.711 1.00 97.38 574 ALA A C 1
ATOM 4395 O O . ALA A 1 574 ? -5.999 -11.765 26.256 1.00 97.38 574 ALA A O 1
ATOM 4396 N N . SER A 1 575 ? -8.079 -11.837 27.079 1.00 97.12 575 SER A N 1
ATOM 4397 C CA . SER A 1 575 ? -8.211 -13.297 26.954 1.00 97.12 575 SER A CA 1
ATOM 4398 C C . SER A 1 575 ? -8.286 -13.800 25.507 1.00 97.12 575 SER A C 1
ATOM 4400 O O . SER A 1 575 ? -8.137 -14.998 25.272 1.00 97.12 575 SER A O 1
ATOM 4402 N N . PHE A 1 576 ? -8.550 -12.920 24.539 1.00 98.38 576 PHE A N 1
ATOM 4403 C CA . PHE A 1 576 ? -8.549 -13.256 23.112 1.00 98.38 576 PHE A CA 1
ATOM 4404 C C . PHE A 1 576 ? -7.201 -12.974 22.443 1.00 98.38 576 PHE A C 1
ATOM 4406 O O . PHE A 1 576 ? -6.984 -13.435 21.327 1.00 98.38 576 PHE A O 1
ATOM 4413 N N . LEU A 1 577 ? -6.306 -12.244 23.106 1.00 98.44 577 LEU A N 1
ATOM 4414 C CA . LEU A 1 577 ? -5.017 -11.804 22.581 1.00 98.44 577 LEU A CA 1
ATOM 4415 C C . LEU A 1 577 ? -3.871 -12.742 23.005 1.00 98.44 577 LEU A C 1
ATOM 4417 O O . LEU A 1 577 ? -4.050 -13.541 23.929 1.00 98.44 577 LEU A O 1
ATOM 4421 N N . PRO A 1 578 ? -2.705 -12.686 22.330 1.00 98.00 578 PRO A N 1
ATOM 4422 C CA . PRO A 1 578 ? -1.568 -13.534 22.670 1.00 98.00 578 PRO A CA 1
ATOM 4423 C C . PRO A 1 578 ? -1.090 -13.312 24.109 1.00 98.00 578 PRO A C 1
ATOM 4425 O O . PRO A 1 578 ? -0.722 -12.193 24.456 1.00 98.00 578 PRO A O 1
ATOM 4428 N N . PRO A 1 579 ? -1.004 -14.364 24.944 1.00 96.56 579 PRO A N 1
ATOM 4429 C CA . PRO A 1 579 ? -0.362 -14.245 26.246 1.00 96.56 579 PRO A CA 1
ATOM 4430 C C . PRO A 1 579 ? 1.123 -13.904 26.069 1.00 96.56 579 PRO A C 1
ATOM 4432 O O . PRO A 1 579 ? 1.688 -14.084 24.991 1.00 96.56 579 PRO A O 1
ATOM 4435 N N . LEU A 1 580 ? 1.764 -13.443 27.147 1.00 95.50 580 LEU A N 1
ATOM 4436 C CA . LEU A 1 580 ? 3.074 -12.783 27.097 1.00 95.50 580 LEU A CA 1
ATOM 4437 C C . LEU A 1 580 ? 4.117 -13.475 26.211 1.00 95.50 580 LEU A C 1
ATOM 4439 O O . LEU A 1 580 ? 4.631 -12.847 25.291 1.00 95.50 580 LEU A O 1
ATOM 4443 N N . GLN A 1 581 ? 4.360 -14.769 26.424 1.00 92.81 581 GLN A N 1
ATOM 4444 C CA . GLN A 1 581 ? 5.345 -15.508 25.634 1.00 92.81 581 GLN A CA 1
ATOM 4445 C C . GLN A 1 581 ? 5.043 -15.448 24.128 1.00 92.81 581 GLN A C 1
ATOM 4447 O O . GLN A 1 581 ? 5.943 -15.271 23.317 1.00 92.81 581 GLN A O 1
ATOM 4452 N N . GLN A 1 582 ? 3.775 -15.577 23.739 1.00 95.00 582 GLN A N 1
ATOM 4453 C CA . GLN A 1 582 ? 3.379 -15.530 22.336 1.00 95.00 582 GLN A CA 1
ATOM 4454 C C . GLN A 1 582 ? 3.363 -14.112 21.763 1.00 95.00 582 GLN A C 1
ATOM 4456 O O . GLN A 1 582 ? 3.564 -13.940 20.563 1.00 95.00 582 GLN A O 1
ATOM 4461 N N . ALA A 1 583 ? 3.140 -13.100 22.602 1.00 96.69 583 ALA A N 1
ATOM 4462 C CA . ALA A 1 583 ? 3.269 -11.706 22.200 1.00 96.69 583 ALA A CA 1
ATOM 4463 C C . ALA A 1 583 ? 4.736 -11.370 21.882 1.00 96.69 583 ALA A C 1
ATOM 4465 O O . ALA A 1 583 ? 5.022 -10.796 20.833 1.00 96.69 583 ALA A O 1
ATOM 4466 N N . GLU A 1 584 ? 5.671 -11.802 22.733 1.00 94.25 584 GLU A N 1
ATOM 4467 C CA . GLU A 1 584 ? 7.115 -11.684 22.493 1.00 94.25 584 GLU A CA 1
ATOM 4468 C C . GLU A 1 584 ? 7.553 -12.491 21.262 1.00 94.25 584 GLU A C 1
ATOM 4470 O O . GLU A 1 584 ? 8.318 -11.990 20.439 1.00 94.25 584 GLU A O 1
ATOM 4475 N N . GLU A 1 585 ? 7.025 -13.709 21.083 1.00 92.62 585 GLU A N 1
ATOM 4476 C CA . GLU A 1 585 ? 7.275 -14.524 19.886 1.00 92.62 585 GLU A CA 1
ATOM 4477 C C . GLU A 1 585 ? 6.781 -13.828 18.609 1.00 92.62 585 GLU A C 1
ATOM 4479 O O . GLU A 1 585 ? 7.521 -13.796 17.628 1.00 92.62 585 GLU A O 1
ATOM 4484 N N . GLN A 1 586 ? 5.586 -13.221 18.611 1.00 95.19 586 GLN A N 1
ATOM 4485 C CA . GLN A 1 586 ? 5.076 -12.456 17.467 1.00 95.19 586 GLN A CA 1
ATOM 4486 C C . GLN A 1 586 ? 5.999 -11.278 17.126 1.00 95.19 586 GLN A C 1
ATOM 4488 O O . GLN A 1 586 ? 6.364 -11.101 15.963 1.00 95.19 586 GLN A O 1
ATOM 4493 N N . ILE A 1 587 ? 6.409 -10.483 18.121 1.00 95.31 587 ILE A N 1
ATOM 4494 C CA . ILE A 1 587 ? 7.274 -9.319 17.878 1.00 95.31 587 ILE A CA 1
ATOM 4495 C C . ILE A 1 587 ? 8.663 -9.765 17.392 1.00 95.31 587 ILE A C 1
ATOM 4497 O O . ILE A 1 587 ? 9.185 -9.193 16.433 1.00 95.31 587 ILE A O 1
ATOM 4501 N N . GLY A 1 588 ? 9.222 -10.828 17.978 1.00 93.31 588 GLY A N 1
ATOM 4502 C CA . GLY A 1 588 ? 10.490 -11.414 17.540 1.00 93.31 588 GLY A CA 1
ATOM 4503 C C . GLY A 1 588 ? 10.427 -12.039 16.143 1.00 93.31 588 GLY A C 1
ATOM 4504 O O . GLY A 1 588 ? 11.416 -12.018 15.421 1.00 93.31 588 GLY A O 1
ATOM 4505 N N . ILE A 1 589 ? 9.274 -12.568 15.718 1.00 90.94 589 ILE A N 1
ATOM 4506 C CA . ILE A 1 589 ? 9.052 -12.996 14.328 1.00 90.94 589 ILE A CA 1
ATOM 4507 C C . ILE A 1 589 ? 9.026 -11.777 13.404 1.00 90.94 589 ILE A C 1
ATOM 4509 O O . ILE A 1 589 ? 9.728 -11.767 12.393 1.00 90.94 589 ILE A O 1
ATOM 4513 N N . ASN A 1 590 ? 8.261 -10.740 13.755 1.00 92.00 590 ASN A N 1
ATOM 4514 C CA . ASN A 1 590 ? 8.143 -9.519 12.957 1.00 92.00 590 ASN A CA 1
ATOM 4515 C C . ASN A 1 590 ? 9.510 -8.856 12.715 1.00 92.00 590 ASN A C 1
ATOM 4517 O O . ASN A 1 590 ? 9.790 -8.405 11.604 1.00 92.00 590 ASN A O 1
ATOM 4521 N N . SER A 1 591 ? 10.392 -8.844 13.718 1.00 91.44 591 SER A N 1
ATOM 4522 C CA . SER A 1 591 ? 11.713 -8.215 13.609 1.00 91.44 591 SER A CA 1
ATOM 4523 C C . SER A 1 591 ? 12.656 -8.891 12.608 1.00 91.44 591 SER A C 1
ATOM 4525 O O . SER A 1 591 ? 13.614 -8.259 12.158 1.00 91.44 591 SER A O 1
ATOM 4527 N N . LEU A 1 592 ? 12.398 -10.143 12.213 1.00 86.75 592 LEU A N 1
ATOM 4528 C CA . LEU A 1 592 ? 13.175 -10.853 11.184 1.00 86.75 592 LEU A CA 1
ATOM 4529 C C . LEU A 1 592 ? 12.921 -10.309 9.771 1.00 86.75 592 LEU A C 1
ATOM 4531 O O . LEU A 1 592 ? 13.764 -10.450 8.877 1.00 86.75 592 LEU A O 1
ATOM 4535 N N . PHE A 1 593 ? 11.768 -9.674 9.560 1.00 87.19 593 PHE A N 1
ATOM 4536 C CA . PHE A 1 593 ? 11.400 -9.063 8.283 1.00 87.19 593 PHE A CA 1
ATOM 4537 C C . PHE A 1 593 ? 11.972 -7.653 8.134 1.00 87.19 593 PHE A C 1
ATOM 4539 O O . PHE A 1 593 ? 12.140 -7.174 7.011 1.00 87.19 593 PHE A O 1
ATOM 4546 N N . SER A 1 594 ? 12.361 -7.017 9.239 1.00 87.25 594 SER A N 1
ATOM 4547 C CA . SER A 1 594 ? 12.998 -5.704 9.217 1.00 87.25 594 SER A CA 1
ATOM 4548 C C . SER A 1 594 ? 14.354 -5.727 8.494 1.00 87.25 594 SER A C 1
ATOM 4550 O O . SER A 1 594 ? 15.081 -6.724 8.466 1.00 87.25 594 SER A O 1
ATOM 4552 N N . ARG A 1 595 ? 14.707 -4.601 7.875 1.00 86.38 595 ARG A N 1
ATOM 4553 C CA . ARG A 1 595 ? 15.951 -4.349 7.132 1.00 86.38 595 ARG A CA 1
ATOM 4554 C C . ARG A 1 595 ? 16.542 -2.999 7.536 1.00 86.38 595 ARG A C 1
ATOM 4556 O O . ARG A 1 595 ? 16.774 -2.120 6.705 1.00 86.38 595 ARG A O 1
ATOM 4563 N N . ASN A 1 596 ? 16.793 -2.820 8.834 1.00 86.75 596 ASN A N 1
ATOM 4564 C CA . ASN A 1 596 ? 17.302 -1.555 9.389 1.00 86.75 596 ASN A CA 1
ATOM 4565 C C . ASN A 1 596 ? 18.666 -1.163 8.809 1.00 86.75 596 ASN A C 1
ATOM 4567 O O . ASN A 1 596 ? 18.951 0.015 8.598 1.00 86.75 596 ASN A O 1
ATOM 4571 N N . TYR A 1 597 ? 19.476 -2.166 8.480 1.00 89.25 597 TYR A N 1
ATOM 4572 C CA . TYR A 1 597 ? 20.821 -2.016 7.936 1.00 89.25 597 TYR A CA 1
ATOM 4573 C C . TYR A 1 597 ? 20.872 -1.493 6.497 1.00 89.25 597 TYR A C 1
ATOM 4575 O O . TYR A 1 597 ? 21.946 -1.146 6.014 1.00 89.25 597 TYR A O 1
ATOM 4583 N N . PHE A 1 598 ? 19.733 -1.386 5.805 1.00 89.94 598 PHE A N 1
ATOM 4584 C CA . PHE A 1 598 ? 19.701 -0.748 4.489 1.00 89.94 598 PHE A CA 1
ATOM 4585 C C . PHE A 1 598 ? 19.861 0.770 4.590 1.00 89.94 598 PHE A C 1
ATOM 4587 O O . PHE A 1 598 ? 20.380 1.393 3.659 1.00 89.94 598 PHE A O 1
ATOM 4594 N N . ALA A 1 599 ? 19.452 1.381 5.705 1.00 87.25 599 ALA A N 1
ATOM 4595 C CA . ALA A 1 599 ? 19.585 2.816 5.905 1.00 87.25 599 ALA A CA 1
ATOM 4596 C C . ALA A 1 599 ? 21.058 3.255 5.802 1.00 87.25 599 ALA A C 1
ATOM 4598 O O . ALA A 1 599 ? 21.941 2.691 6.440 1.00 87.25 599 ALA A O 1
ATOM 4599 N N . GLY A 1 600 ? 21.326 4.280 4.988 1.00 85.62 600 GLY A N 1
ATOM 4600 C CA . GLY A 1 600 ? 22.687 4.783 4.760 1.00 85.62 600 GLY A CA 1
ATOM 4601 C C . GLY A 1 600 ? 23.526 3.968 3.767 1.00 85.62 600 GLY A C 1
ATOM 4602 O O . GLY A 1 600 ? 24.700 4.278 3.583 1.00 85.62 600 GLY A O 1
ATOM 4603 N N . THR A 1 601 ? 22.940 2.967 3.106 1.00 90.62 601 THR A N 1
ATOM 4604 C CA . THR A 1 601 ? 23.586 2.178 2.044 1.00 90.62 601 THR A CA 1
ATOM 4605 C C . THR A 1 601 ? 22.922 2.422 0.682 1.00 90.62 601 THR A C 1
ATOM 4607 O O . THR A 1 601 ? 21.854 3.034 0.592 1.00 90.62 601 THR A O 1
ATOM 4610 N N . ASN A 1 602 ? 23.504 1.871 -0.388 1.00 88.81 602 ASN A N 1
ATOM 4611 C CA . ASN A 1 602 ? 22.920 1.869 -1.735 1.00 88.81 602 ASN A CA 1
ATOM 4612 C C . ASN A 1 602 ? 21.777 0.840 -1.917 1.00 88.81 602 ASN A C 1
ATOM 4614 O O . ASN A 1 602 ? 21.416 0.516 -3.050 1.00 88.81 602 ASN A O 1
ATOM 4618 N N . ARG A 1 603 ? 21.217 0.303 -0.823 1.00 89.94 603 ARG A N 1
ATOM 4619 C CA . ARG A 1 603 ? 20.103 -0.665 -0.821 1.00 89.94 603 ARG A CA 1
ATOM 4620 C C . ARG A 1 603 ? 18.721 -0.032 -0.623 1.00 89.94 603 ARG A C 1
ATOM 4622 O O . ARG A 1 603 ? 17.727 -0.747 -0.600 1.00 89.94 603 ARG A O 1
ATOM 4629 N N . THR A 1 604 ? 18.632 1.290 -0.467 1.00 92.75 604 THR A N 1
ATOM 4630 C CA . THR A 1 604 ? 17.342 1.986 -0.284 1.00 92.75 604 THR A CA 1
ATOM 4631 C C . THR A 1 604 ? 16.675 2.355 -1.613 1.00 92.75 604 THR A C 1
ATOM 4633 O O . THR A 1 604 ? 17.326 2.399 -2.657 1.00 92.75 604 THR A O 1
ATOM 4636 N N . LEU A 1 605 ? 15.380 2.695 -1.565 1.00 94.00 605 LEU A N 1
ATOM 4637 C CA . LEU A 1 605 ? 14.598 3.142 -2.726 1.00 94.00 605 LEU A CA 1
ATOM 4638 C C . LEU A 1 605 ? 15.269 4.291 -3.495 1.00 94.00 605 LEU A C 1
ATOM 4640 O O . LEU A 1 605 ? 15.278 4.261 -4.719 1.00 94.00 605 LEU A O 1
ATOM 4644 N N . SER A 1 606 ? 15.880 5.271 -2.818 1.00 95.56 606 SER A N 1
ATOM 4645 C CA . SER A 1 606 ? 16.569 6.384 -3.495 1.00 95.56 606 SER A CA 1
ATOM 4646 C C . SER A 1 606 ? 17.698 5.924 -4.421 1.00 95.56 606 SER A C 1
ATOM 4648 O O . SER A 1 606 ? 17.986 6.590 -5.412 1.00 95.56 606 SER A O 1
ATOM 4650 N N . HIS A 1 607 ? 18.295 4.772 -4.119 1.00 95.88 607 HIS A N 1
ATOM 4651 C CA . HIS A 1 607 ? 19.399 4.164 -4.855 1.00 95.88 607 HIS A CA 1
ATOM 4652 C C . HIS A 1 607 ? 18.930 3.095 -5.860 1.00 95.88 607 HIS A C 1
ATOM 4654 O O . HIS A 1 607 ? 19.707 2.266 -6.334 1.00 95.88 607 HIS A O 1
ATOM 4660 N N . MET A 1 608 ? 17.637 3.065 -6.210 1.00 96.31 608 MET A N 1
ATOM 4661 C CA . MET A 1 608 ? 17.079 2.036 -7.097 1.00 96.31 608 MET A CA 1
ATOM 4662 C C . MET A 1 608 ? 17.822 1.943 -8.440 1.00 96.31 608 MET A C 1
ATOM 4664 O O . MET A 1 608 ? 18.048 0.838 -8.929 1.00 96.31 608 MET A O 1
ATOM 4668 N N . PHE A 1 609 ? 18.265 3.072 -9.006 1.00 97.06 609 PHE A N 1
ATOM 4669 C CA . PHE A 1 609 ? 18.842 3.138 -10.357 1.00 97.06 609 PHE A CA 1
ATOM 4670 C C . PHE A 1 609 ? 20.294 3.638 -10.429 1.00 97.06 609 PHE A C 1
ATOM 4672 O O . PHE A 1 609 ? 20.771 3.924 -11.528 1.00 97.06 609 PHE A O 1
ATOM 4679 N N . ASP A 1 610 ? 21.012 3.748 -9.307 1.00 93.94 610 ASP A N 1
ATOM 4680 C CA . ASP A 1 610 ? 22.360 4.339 -9.262 1.00 93.94 610 ASP A CA 1
ATOM 4681 C C . ASP A 1 610 ? 23.507 3.353 -8.980 1.00 93.94 610 ASP A C 1
ATOM 4683 O O . ASP A 1 610 ? 24.622 3.777 -8.687 1.00 93.94 610 ASP A O 1
ATOM 4687 N N . GLU A 1 611 ? 23.274 2.047 -9.150 1.00 93.19 611 GLU A N 1
ATOM 4688 C CA . GLU A 1 611 ? 24.304 1.011 -8.990 1.00 93.19 611 GLU A CA 1
ATOM 4689 C C . GLU A 1 611 ? 25.494 1.247 -9.947 1.00 93.19 611 GLU A C 1
ATOM 4691 O O . GLU A 1 611 ? 25.333 1.072 -11.163 1.00 93.19 611 GLU A O 1
ATOM 4696 N N . PRO A 1 612 ? 26.699 1.606 -9.451 1.00 92.25 612 PRO A N 1
ATOM 4697 C CA . PRO A 1 612 ? 27.810 2.021 -10.306 1.00 92.25 612 PRO A CA 1
ATOM 4698 C C . PRO A 1 612 ? 28.225 0.975 -11.344 1.00 92.25 612 PRO A C 1
ATOM 4700 O O . PRO A 1 612 ? 28.566 1.338 -12.474 1.00 92.25 612 PRO A O 1
ATOM 4703 N N . ALA A 1 613 ? 28.169 -0.319 -11.003 1.00 89.62 613 ALA A N 1
ATOM 4704 C CA . ALA A 1 613 ? 28.534 -1.397 -11.924 1.00 89.62 613 ALA A CA 1
ATOM 4705 C C . ALA A 1 613 ? 27.620 -1.460 -13.165 1.00 89.62 613 ALA A C 1
ATOM 4707 O O . ALA A 1 613 ? 28.057 -1.852 -14.250 1.00 89.62 613 ALA A O 1
ATOM 4708 N N . ILE A 1 614 ? 26.363 -1.034 -13.023 1.00 92.12 614 ILE A N 1
ATOM 4709 C CA . ILE A 1 614 ? 25.372 -0.984 -14.101 1.00 92.12 614 ILE A CA 1
ATOM 4710 C C . ILE A 1 614 ? 25.384 0.400 -14.751 1.00 92.12 614 ILE A C 1
ATOM 4712 O O . ILE A 1 614 ? 25.503 0.518 -15.973 1.00 92.12 614 ILE A O 1
ATOM 4716 N N . LEU A 1 615 ? 25.312 1.456 -13.944 1.00 93.12 615 LEU A N 1
ATOM 4717 C CA . LEU A 1 615 ? 25.102 2.822 -14.406 1.00 93.12 615 LEU A CA 1
ATOM 4718 C C . LEU A 1 615 ? 26.263 3.339 -15.270 1.00 93.12 615 LEU A C 1
ATOM 4720 O O . LEU A 1 615 ? 26.030 4.021 -16.270 1.00 93.12 615 LEU A O 1
ATOM 4724 N N . ASN A 1 616 ? 27.506 2.946 -14.968 1.00 93.69 616 ASN A N 1
ATOM 4725 C CA . ASN A 1 616 ? 28.687 3.327 -15.756 1.00 93.69 616 ASN A CA 1
ATOM 4726 C C . ASN A 1 616 ? 28.663 2.794 -17.198 1.00 93.69 616 ASN A C 1
ATOM 4728 O O . ASN A 1 616 ? 29.324 3.354 -18.072 1.00 93.69 616 ASN A O 1
ATOM 4732 N N . ARG A 1 617 ? 27.886 1.738 -17.460 1.00 93.31 617 ARG A N 1
ATOM 4733 C CA . ARG A 1 617 ? 27.733 1.101 -18.778 1.00 93.31 617 ARG A CA 1
ATOM 4734 C C . ARG A 1 617 ? 26.473 1.554 -19.520 1.00 93.31 617 ARG A C 1
ATOM 4736 O O . ARG A 1 617 ? 26.256 1.148 -20.663 1.00 93.31 617 ARG A O 1
ATOM 4743 N N . MET A 1 618 ? 25.639 2.374 -18.882 1.00 95.19 618 MET A N 1
ATOM 4744 C CA . MET A 1 618 ? 24.440 2.970 -19.472 1.00 95.19 618 MET A CA 1
ATOM 4745 C C . MET A 1 618 ? 24.775 4.277 -20.190 1.00 95.19 618 MET A C 1
ATOM 4747 O O . MET A 1 618 ? 25.747 4.942 -19.846 1.00 95.19 618 MET A O 1
ATOM 4751 N N . ASN A 1 619 ? 23.965 4.694 -21.164 1.00 95.44 619 ASN A N 1
ATOM 4752 C CA . ASN A 1 619 ? 24.149 5.983 -21.838 1.00 95.44 619 ASN A CA 1
ATOM 4753 C C . ASN A 1 619 ? 23.971 7.191 -20.888 1.00 95.44 619 ASN A C 1
ATOM 4755 O O . ASN A 1 619 ? 23.400 7.084 -19.803 1.00 95.44 619 ASN A O 1
ATOM 4759 N N . VAL A 1 620 ? 24.448 8.368 -21.312 1.00 96.56 620 VAL A N 1
ATOM 4760 C CA . VAL A 1 620 ? 24.424 9.595 -20.492 1.00 96.56 620 VAL A CA 1
ATOM 4761 C C . VAL A 1 620 ? 23.016 10.007 -20.049 1.00 96.56 620 VAL A C 1
ATOM 4763 O O . VAL A 1 620 ? 22.844 10.422 -18.908 1.00 96.56 620 VAL A O 1
ATOM 4766 N N . ASN A 1 621 ? 22.003 9.824 -20.899 1.00 96.94 621 ASN A N 1
ATOM 4767 C CA . ASN A 1 621 ? 20.622 10.187 -20.576 1.00 96.94 621 ASN A CA 1
ATOM 4768 C C . ASN A 1 621 ? 20.074 9.330 -19.431 1.00 96.94 621 ASN A C 1
ATOM 4770 O O . ASN A 1 621 ? 19.440 9.854 -18.523 1.00 96.94 621 ASN A O 1
ATOM 4774 N N . THR A 1 622 ? 20.380 8.031 -19.432 1.00 97.56 622 THR A N 1
ATOM 4775 C CA . THR A 1 622 ? 20.007 7.116 -18.346 1.00 97.56 622 THR A CA 1
ATOM 4776 C C . THR A 1 622 ? 20.714 7.488 -17.043 1.00 97.56 622 THR A C 1
ATOM 4778 O O . THR A 1 622 ? 20.089 7.482 -15.987 1.00 97.56 622 THR A O 1
ATOM 4781 N N . ARG A 1 623 ? 21.998 7.872 -17.104 1.00 97.69 623 ARG A N 1
ATOM 4782 C CA . ARG A 1 623 ? 22.742 8.330 -15.916 1.00 97.69 623 ARG A CA 1
ATOM 4783 C C . ARG A 1 623 ? 22.150 9.599 -15.314 1.00 97.69 623 ARG A C 1
ATOM 4785 O O . ARG A 1 623 ? 21.979 9.678 -14.102 1.00 97.69 623 ARG A O 1
ATOM 4792 N N . ASN A 1 624 ? 21.790 10.557 -16.162 1.00 97.69 624 ASN A N 1
ATOM 4793 C CA . ASN A 1 624 ? 21.124 11.779 -15.722 1.00 97.69 624 ASN A CA 1
ATOM 4794 C C . ASN A 1 624 ? 19.749 11.466 -15.116 1.00 97.69 624 ASN A C 1
ATOM 4796 O O . ASN A 1 624 ? 19.432 11.972 -14.045 1.00 97.69 624 ASN A O 1
ATOM 4800 N N . ALA A 1 625 ? 18.971 10.579 -15.744 1.00 97.69 625 ALA A N 1
ATOM 4801 C CA . ALA A 1 625 ? 17.672 10.155 -15.228 1.00 97.69 625 ALA A CA 1
ATOM 4802 C C . ALA A 1 625 ? 17.779 9.464 -13.857 1.00 97.69 625 ALA A C 1
ATOM 4804 O O . ALA A 1 625 ? 16.954 9.726 -12.985 1.00 97.69 625 ALA A O 1
ATOM 4805 N N . ALA A 1 626 ? 18.797 8.622 -13.641 1.00 98.12 626 ALA A N 1
ATOM 4806 C CA . ALA A 1 626 ? 19.052 7.995 -12.341 1.00 98.12 626 ALA A CA 1
ATOM 4807 C C . ALA A 1 626 ? 19.344 9.042 -11.253 1.00 98.12 626 ALA A C 1
ATOM 4809 O O . ALA A 1 626 ? 18.785 8.967 -10.160 1.00 98.12 626 ALA A O 1
ATOM 4810 N N . ALA A 1 627 ? 20.156 10.058 -11.568 1.00 97.00 627 ALA A N 1
ATOM 4811 C CA . ALA A 1 627 ? 20.431 11.161 -10.649 1.00 97.00 627 ALA A CA 1
ATOM 4812 C C . ALA A 1 627 ? 19.167 11.983 -10.335 1.00 97.00 627 ALA A C 1
ATOM 4814 O O . ALA A 1 627 ? 18.920 12.312 -9.175 1.00 97.00 627 ALA A O 1
ATOM 4815 N N . THR A 1 628 ? 18.333 12.272 -11.343 1.00 96.56 628 THR A N 1
ATOM 4816 C CA . THR A 1 628 ? 17.031 12.930 -11.148 1.00 96.56 628 THR A CA 1
ATOM 4817 C C . THR A 1 628 ? 16.133 12.114 -10.223 1.00 96.56 628 THR A C 1
ATOM 4819 O O . THR A 1 628 ? 15.608 12.662 -9.258 1.00 96.56 628 THR A O 1
ATOM 4822 N N . PHE A 1 629 ? 16.007 10.807 -10.466 1.00 97.69 629 PHE A N 1
ATOM 4823 C CA . PHE A 1 629 ? 15.215 9.912 -9.626 1.00 97.69 629 PHE A CA 1
ATOM 4824 C C . PHE A 1 629 ? 15.693 9.918 -8.168 1.00 97.69 629 PHE A C 1
ATOM 4826 O O . PHE A 1 629 ? 14.888 10.129 -7.261 1.00 97.69 629 PHE A O 1
ATOM 4833 N N . MET A 1 630 ? 17.000 9.757 -7.942 1.00 96.94 630 MET A N 1
ATOM 4834 C CA . MET A 1 630 ? 17.587 9.775 -6.600 1.00 96.94 630 MET A CA 1
ATOM 4835 C C . MET A 1 630 ? 17.280 11.091 -5.871 1.00 96.94 630 MET A C 1
ATOM 4837 O O . MET A 1 630 ? 16.878 11.078 -4.707 1.00 96.94 630 MET A O 1
ATOM 4841 N N . ASN A 1 631 ? 17.411 12.232 -6.553 1.00 94.19 631 ASN A N 1
ATOM 4842 C CA . ASN A 1 631 ? 17.097 13.541 -5.977 1.00 94.19 631 ASN A CA 1
ATOM 4843 C C . ASN A 1 631 ? 15.611 13.667 -5.607 1.00 94.19 631 ASN A C 1
ATOM 4845 O O . ASN A 1 631 ? 15.293 14.131 -4.510 1.00 94.19 631 ASN A O 1
ATOM 4849 N N . SER A 1 632 ? 14.704 13.211 -6.477 1.00 92.25 632 SER A N 1
ATOM 4850 C CA . SER A 1 632 ? 13.263 13.188 -6.199 1.00 92.25 632 SER A CA 1
ATOM 4851 C C . SER A 1 632 ? 12.927 12.311 -4.990 1.00 92.25 632 SER A C 1
ATOM 4853 O O . SER A 1 632 ? 12.181 12.746 -4.112 1.00 92.25 632 SER A O 1
ATOM 4855 N N . MET A 1 633 ? 13.514 11.113 -4.888 1.00 94.69 633 MET A N 1
ATOM 4856 C CA . MET A 1 633 ? 13.296 10.209 -3.750 1.00 94.69 633 MET A CA 1
ATOM 4857 C C . MET A 1 633 ? 13.882 10.750 -2.445 1.00 94.69 633 MET A C 1
ATOM 4859 O O . MET A 1 633 ? 13.241 10.643 -1.403 1.00 94.69 633 MET A O 1
ATOM 4863 N N . ASN A 1 634 ? 15.041 11.407 -2.481 1.00 92.75 634 ASN A N 1
ATOM 4864 C CA . ASN A 1 634 ? 15.615 12.054 -1.298 1.00 92.75 634 ASN A CA 1
ATOM 4865 C C . ASN A 1 634 ? 14.774 13.248 -0.819 1.00 92.75 634 ASN A C 1
ATOM 4867 O O . ASN A 1 634 ? 14.564 13.418 0.387 1.00 92.75 634 ASN A O 1
ATOM 4871 N N . SER A 1 635 ? 14.247 14.049 -1.751 1.00 87.56 635 SER A N 1
ATOM 4872 C CA . SER A 1 635 ? 13.299 15.122 -1.434 1.00 87.56 635 SER A CA 1
ATOM 4873 C C . SER A 1 635 ? 12.030 14.559 -0.790 1.00 87.56 635 SER A C 1
ATOM 4875 O O . SER A 1 635 ? 11.632 15.002 0.288 1.00 87.56 635 SER A O 1
ATOM 4877 N N . PHE A 1 636 ? 11.437 13.523 -1.389 1.00 89.44 636 PHE A N 1
ATOM 4878 C CA . PHE A 1 636 ? 10.238 12.887 -0.850 1.00 89.44 636 PHE A CA 1
ATOM 4879 C C . PHE A 1 636 ? 10.484 12.227 0.514 1.00 89.44 636 PHE A C 1
ATOM 4881 O O . PHE A 1 636 ? 9.717 12.450 1.446 1.00 89.44 636 PHE A O 1
ATOM 4888 N N . SER A 1 637 ? 11.605 11.519 0.688 1.00 85.62 637 SER A N 1
ATOM 4889 C CA . SER A 1 637 ? 12.015 10.949 1.979 1.00 85.62 637 SER A CA 1
ATOM 4890 C C . SER A 1 637 ? 12.096 12.013 3.075 1.00 85.62 637 SER A C 1
ATOM 4892 O O . SER A 1 637 ? 11.684 11.763 4.206 1.00 85.62 637 SER A O 1
ATOM 4894 N N . SER A 1 638 ? 12.579 13.214 2.743 1.00 83.81 638 SER A N 1
ATOM 4895 C CA . SER A 1 638 ? 12.646 14.332 3.691 1.00 83.81 638 SER A CA 1
ATOM 4896 C C . SER A 1 638 ? 11.252 14.820 4.094 1.00 83.81 638 SER A C 1
ATOM 4898 O O . SER A 1 638 ? 11.028 15.087 5.271 1.00 83.81 638 SER A O 1
ATOM 4900 N N . LYS A 1 639 ? 10.298 14.872 3.150 1.00 84.25 639 LYS A N 1
ATOM 4901 C CA . LYS A 1 639 ? 8.890 15.206 3.433 1.00 84.25 639 LYS A CA 1
ATOM 4902 C C . LYS A 1 639 ? 8.231 14.164 4.338 1.00 84.25 639 LYS A C 1
ATOM 4904 O O . LYS A 1 639 ? 7.621 14.538 5.332 1.00 84.25 639 LYS A O 1
ATOM 4909 N N . VAL A 1 640 ? 8.396 12.873 4.037 1.00 82.88 640 VAL A N 1
ATOM 4910 C CA . VAL A 1 640 ? 7.823 11.775 4.839 1.00 82.88 640 VAL A CA 1
ATOM 4911 C C . VAL A 1 640 ? 8.383 11.790 6.264 1.00 82.88 640 VAL A C 1
ATOM 4913 O O . VAL A 1 640 ? 7.618 11.719 7.219 1.00 82.88 640 VAL A O 1
ATOM 4916 N N . LYS A 1 641 ? 9.702 11.967 6.427 1.00 80.75 641 LYS A N 1
ATOM 4917 C CA . LYS A 1 641 ? 10.352 12.071 7.749 1.00 80.75 641 LYS A CA 1
ATOM 4918 C C . LYS A 1 641 ? 9.917 13.293 8.558 1.00 80.75 641 LYS A C 1
ATOM 4920 O O . LYS A 1 641 ? 10.029 13.271 9.777 1.00 80.75 641 LYS A O 1
ATOM 4925 N N . ALA A 1 642 ? 9.475 14.358 7.892 1.00 80.75 642 ALA A N 1
ATOM 4926 C CA . ALA A 1 642 ? 9.027 15.587 8.537 1.00 80.75 642 ALA A CA 1
ATOM 4927 C C . ALA A 1 642 ? 7.550 15.550 8.960 1.00 80.75 642 ALA A C 1
ATOM 4929 O O . ALA A 1 642 ? 7.078 16.518 9.554 1.00 80.75 642 ALA A O 1
ATOM 4930 N N . ARG A 1 643 ? 6.811 14.475 8.653 1.00 81.56 643 ARG A N 1
ATOM 4931 C CA . ARG A 1 643 ? 5.407 14.348 9.052 1.00 81.56 643 ARG A CA 1
ATOM 4932 C C . ARG A 1 643 ? 5.267 14.331 10.567 1.00 81.56 643 ARG A C 1
ATOM 4934 O O . ARG A 1 643 ? 5.975 13.614 11.270 1.00 81.56 643 ARG A O 1
ATOM 4941 N N . THR A 1 644 ? 4.301 15.098 11.046 1.00 80.50 644 THR A N 1
ATOM 4942 C CA . THR A 1 644 ? 3.883 15.165 12.443 1.00 80.50 644 THR A CA 1
ATOM 4943 C C . THR A 1 644 ? 2.361 15.202 12.502 1.00 80.50 644 THR A C 1
ATOM 4945 O O . THR A 1 644 ? 1.692 15.400 11.487 1.00 80.50 644 THR A O 1
ATOM 4948 N N . PHE A 1 645 ? 1.807 15.013 13.697 1.00 78.56 645 PHE A N 1
ATOM 4949 C CA . PHE A 1 645 ? 0.386 15.237 13.919 1.00 78.56 645 PHE A CA 1
ATOM 4950 C C . PHE A 1 645 ? 0.047 16.729 13.841 1.00 78.56 645 PHE A C 1
ATOM 4952 O O . PHE A 1 645 ? 0.759 17.574 14.392 1.00 78.56 645 PHE A O 1
ATOM 4959 N N . ASP A 1 646 ? -1.062 17.036 13.179 1.00 77.31 646 ASP A N 1
ATOM 4960 C CA . ASP A 1 646 ? -1.698 18.341 13.180 1.00 77.31 646 ASP A CA 1
ATOM 4961 C C . ASP A 1 646 ? -2.421 18.614 14.517 1.00 77.31 646 ASP A C 1
ATOM 4963 O O . ASP A 1 646 ? -2.378 17.830 15.470 1.00 77.31 646 ASP A O 1
ATOM 4967 N N . SER A 1 647 ? -3.121 19.747 14.606 1.00 69.31 647 SER A N 1
ATOM 4968 C CA . SER A 1 647 ? -3.857 20.131 15.817 1.00 69.31 647 SER A CA 1
ATOM 4969 C C . SER A 1 647 ? -5.028 19.210 16.176 1.00 69.31 647 SER A C 1
ATOM 4971 O O . SER A 1 647 ? -5.532 19.295 17.294 1.00 69.31 647 SER A O 1
ATOM 4973 N N . LYS A 1 648 ? -5.499 18.379 15.240 1.00 70.38 648 LYS A N 1
ATOM 4974 C CA . LYS A 1 648 ? -6.568 17.396 15.451 1.00 70.38 648 LYS A CA 1
ATOM 4975 C C . LYS A 1 648 ? -6.010 16.015 15.811 1.00 70.38 648 LYS A C 1
ATOM 4977 O O . LYS A 1 648 ? -6.791 15.097 16.040 1.00 70.38 648 LYS A O 1
ATOM 4982 N N . GLY A 1 649 ? -4.686 15.866 15.889 1.00 74.12 649 GLY A N 1
ATOM 4983 C CA . GLY A 1 649 ? -4.052 14.570 16.105 1.00 74.12 649 GLY A CA 1
ATOM 4984 C C . GLY A 1 649 ? -4.055 13.692 14.853 1.00 74.12 649 GLY A C 1
ATOM 4985 O O . GLY A 1 649 ? -3.909 12.478 14.978 1.00 74.12 649 GLY A O 1
ATOM 4986 N N . LEU A 1 650 ? -4.226 14.284 13.666 1.00 79.25 650 LEU A N 1
ATOM 4987 C CA . LEU A 1 650 ? -4.193 13.600 12.375 1.00 79.25 650 LEU A CA 1
ATOM 4988 C C . LEU A 1 650 ? -2.873 13.899 11.663 1.00 79.25 650 LEU A C 1
ATOM 4990 O O . LEU A 1 650 ? -2.295 14.969 11.814 1.00 79.25 650 LEU A O 1
ATOM 4994 N N . SER A 1 651 ? -2.372 12.949 10.888 1.00 75.88 651 SER A N 1
ATOM 4995 C CA . SER A 1 651 ? -1.207 13.141 10.026 1.00 75.88 651 SER A CA 1
ATOM 4996 C C . SER A 1 651 ? -1.678 12.845 8.608 1.00 75.88 651 SER A C 1
ATOM 4998 O O . SER A 1 651 ? -2.115 11.724 8.372 1.00 75.88 651 SER A O 1
ATOM 5000 N N . GLN A 1 652 ? -1.582 13.845 7.717 1.00 61.28 652 GLN A N 1
ATOM 5001 C CA . GLN A 1 652 ? -2.051 13.897 6.310 1.00 61.28 652 GLN A CA 1
ATOM 5002 C C . GLN A 1 652 ? -3.421 14.567 6.069 1.00 61.28 652 GLN A C 1
ATOM 5004 O O . GLN A 1 652 ? -4.395 13.908 5.750 1.00 61.28 652 GLN A O 1
ATOM 5009 N N . GLY A 1 653 ? -3.455 15.905 6.121 1.00 46.06 653 GLY A N 1
ATOM 5010 C CA . GLY A 1 653 ? -4.482 16.725 5.461 1.00 46.06 653 GLY A CA 1
ATOM 5011 C C . GLY A 1 653 ? -3.926 18.123 5.134 1.00 46.06 653 GLY A C 1
ATOM 5012 O O . GLY A 1 653 ? -3.153 18.655 5.940 1.00 46.06 653 GLY A O 1
ATOM 5013 N N . PRO A 1 654 ? -4.227 18.731 3.966 1.00 45.78 654 PRO A N 1
ATOM 5014 C CA . PRO A 1 654 ? -3.746 20.072 3.643 1.00 45.78 654 PRO A CA 1
ATOM 5015 C C . PRO A 1 654 ? -4.483 21.146 4.458 1.00 45.78 654 PRO A C 1
ATOM 5017 O O . PRO A 1 654 ? -5.619 20.973 4.895 1.00 45.78 654 PRO A O 1
ATOM 5020 N N . VAL A 1 655 ? -3.843 22.304 4.628 1.00 50.75 655 VAL A N 1
ATOM 5021 C CA . VAL A 1 655 ? -4.503 23.499 5.174 1.00 50.75 655 VAL A CA 1
ATOM 5022 C C . VAL A 1 655 ? -5.226 24.222 4.040 1.00 50.75 655 VAL A C 1
ATOM 5024 O O . VAL A 1 655 ? -4.582 24.650 3.087 1.00 50.75 655 VAL A O 1
ATOM 5027 N N . LEU A 1 656 ? -6.545 24.384 4.162 1.00 52.66 656 LEU A N 1
ATOM 5028 C CA . LEU A 1 656 ? -7.360 25.206 3.263 1.00 52.66 656 LEU A CA 1
ATOM 5029 C C . LEU A 1 656 ? -7.114 26.697 3.543 1.00 52.66 656 LEU A C 1
ATOM 5031 O O . LEU A 1 656 ? -7.316 27.187 4.660 1.00 52.66 656 LEU A O 1
ATOM 5035 N N . GLU A 1 657 ? -6.665 27.423 2.522 1.00 65.50 657 GLU A N 1
ATOM 5036 C CA . GLU A 1 657 ? -6.493 28.877 2.553 1.00 65.50 657 GLU A CA 1
ATOM 5037 C C . GLU A 1 657 ? -7.493 29.557 1.610 1.00 65.50 657 GLU A C 1
ATOM 5039 O O . GLU A 1 657 ? -7.974 28.934 0.682 1.00 65.50 657 GLU A O 1
ATOM 5044 N N . GLU A 1 658 ? -7.840 30.828 1.839 1.00 60.75 658 GLU A N 1
ATOM 5045 C CA . GLU A 1 658 ? -8.838 31.567 1.032 1.00 60.75 658 GLU A CA 1
ATOM 5046 C C . GLU A 1 658 ? -8.413 31.828 -0.426 1.00 60.75 658 GLU A C 1
ATOM 5048 O O . GLU A 1 658 ? -9.239 32.138 -1.276 1.00 60.75 658 GLU A O 1
ATOM 5053 N N . THR A 1 659 ? -7.111 31.757 -0.708 1.00 67.75 659 THR A N 1
ATOM 5054 C CA . THR A 1 659 ? -6.522 32.065 -2.018 1.00 67.75 659 THR A CA 1
ATOM 5055 C C . THR A 1 659 ? -5.634 30.900 -2.420 1.00 67.75 659 THR A C 1
ATOM 5057 O O . THR A 1 659 ? -4.506 30.771 -1.948 1.00 67.75 659 THR A O 1
ATOM 5060 N N . PHE A 1 660 ? -6.188 30.004 -3.232 1.00 72.44 660 PHE A N 1
ATOM 5061 C CA . PHE A 1 660 ? -5.492 28.836 -3.749 1.00 72.44 660 PHE A CA 1
ATOM 5062 C C . PHE A 1 660 ? -5.929 28.553 -5.183 1.00 72.44 660 PHE A C 1
ATOM 5064 O O . PHE A 1 660 ? -7.049 28.865 -5.588 1.00 72.44 660 PHE A O 1
ATOM 5071 N N . TRP A 1 661 ? -5.022 27.972 -5.955 1.00 82.50 661 TRP A N 1
ATOM 5072 C CA . TRP A 1 661 ? -5.289 27.530 -7.310 1.00 82.50 661 TRP A CA 1
ATOM 5073 C C . TRP A 1 661 ? -6.037 26.203 -7.279 1.00 82.50 661 TRP A C 1
ATOM 5075 O O . TRP A 1 661 ? -5.545 25.221 -6.718 1.00 82.50 661 TRP A O 1
ATOM 5085 N N . PHE A 1 662 ? -7.215 26.168 -7.894 1.00 75.69 662 PHE A N 1
ATOM 5086 C CA . PHE A 1 662 ? -7.967 24.935 -8.085 1.00 75.69 662 PHE A CA 1
ATOM 5087 C C . PHE A 1 662 ? -7.410 24.160 -9.275 1.00 75.69 662 PHE A C 1
ATOM 5089 O O . PHE A 1 662 ? -6.961 24.754 -10.253 1.00 75.69 662 PHE A O 1
ATOM 5096 N N . GLU A 1 663 ? -7.491 22.831 -9.233 1.00 78.50 663 GLU A N 1
ATOM 5097 C CA . GLU A 1 663 ? -6.978 21.966 -10.303 1.00 78.50 663 GLU A CA 1
ATOM 5098 C C . GLU A 1 663 ? -7.415 22.380 -11.724 1.00 78.50 663 GLU A C 1
ATOM 5100 O O . GLU A 1 663 ? -6.558 22.378 -12.610 1.00 78.50 663 GLU A O 1
ATOM 5105 N N . PRO A 1 664 ? -8.673 22.801 -11.987 1.00 80.19 664 PRO A N 1
ATOM 5106 C CA . PRO A 1 664 ? -9.067 23.259 -13.319 1.00 80.19 664 PRO A CA 1
ATOM 5107 C C . PRO A 1 664 ? -8.297 24.500 -13.786 1.00 80.19 664 PRO A C 1
ATOM 5109 O O . PRO A 1 664 ? -7.904 24.573 -14.950 1.00 80.19 664 PRO A O 1
ATOM 5112 N N . ASP A 1 665 ? -8.036 25.447 -12.884 1.00 80.50 665 ASP A N 1
ATOM 5113 C CA . ASP A 1 665 ? -7.281 26.664 -13.190 1.00 80.50 665 ASP A CA 1
ATOM 5114 C C . ASP A 1 665 ? -5.790 26.364 -13.344 1.00 80.50 665 ASP A C 1
ATOM 5116 O O . ASP A 1 665 ? -5.129 26.949 -14.199 1.00 80.50 665 ASP A O 1
ATOM 5120 N N . ILE A 1 666 ? -5.264 25.408 -12.573 1.00 87.12 666 ILE A N 1
ATOM 5121 C CA . ILE A 1 666 ? -3.888 24.916 -12.719 1.00 87.12 666 ILE A CA 1
ATOM 5122 C C . ILE A 1 666 ? -3.693 24.334 -14.116 1.00 87.12 666 ILE A C 1
ATOM 5124 O O . ILE A 1 666 ? -2.795 24.748 -14.843 1.00 87.12 666 ILE A O 1
ATOM 5128 N N . LEU A 1 667 ? -4.586 23.438 -14.531 1.00 82.25 667 LEU A N 1
ATOM 5129 C CA . LEU A 1 667 ? -4.542 22.826 -15.858 1.00 82.25 667 LEU A CA 1
ATOM 5130 C C . LEU A 1 667 ? -4.702 23.847 -16.991 1.00 82.25 667 LEU A C 1
ATOM 5132 O O . LEU A 1 667 ? -4.113 23.674 -18.058 1.00 82.25 667 LEU A O 1
ATOM 5136 N N . ALA A 1 668 ? -5.515 24.885 -16.783 1.00 84.44 668 ALA A N 1
ATOM 5137 C CA . ALA A 1 668 ? -5.802 25.886 -17.804 1.00 84.44 668 ALA A CA 1
ATOM 5138 C C . ALA A 1 668 ? -4.707 26.953 -17.934 1.00 84.44 668 ALA A C 1
ATOM 5140 O O . ALA A 1 668 ? -4.453 27.440 -19.037 1.00 84.44 668 ALA A O 1
ATOM 5141 N N . LEU A 1 669 ? -4.103 27.355 -16.816 1.00 83.00 669 LEU A N 1
ATOM 5142 C CA . LEU A 1 669 ? -3.269 28.551 -16.747 1.00 83.00 669 LEU A CA 1
ATOM 5143 C C . LEU A 1 669 ? -1.794 28.244 -16.523 1.00 83.00 669 LEU A C 1
ATOM 5145 O O . LEU A 1 669 ? -0.985 29.110 -16.821 1.00 83.00 669 LEU A O 1
ATOM 5149 N N . TRP A 1 670 ? -1.419 27.059 -16.042 1.00 88.69 670 TRP A N 1
ATOM 5150 C CA . TRP A 1 670 ? -0.043 26.777 -15.637 1.00 88.69 670 TRP A CA 1
ATOM 5151 C C . TRP A 1 670 ? 0.672 25.782 -16.562 1.00 88.69 670 TRP A C 1
ATOM 5153 O O . TRP A 1 670 ? 0.029 24.981 -17.244 1.00 88.69 670 TRP A O 1
ATOM 5163 N N . PRO A 1 671 ? 2.019 25.825 -16.633 1.00 87.38 671 PRO A N 1
ATOM 5164 C CA . PRO A 1 671 ? 2.784 24.877 -17.431 1.00 87.38 671 PRO A CA 1
ATOM 5165 C C . PRO A 1 671 ? 2.499 23.415 -17.041 1.00 87.38 671 PRO A C 1
ATOM 5167 O O . PRO A 1 671 ? 2.321 23.121 -15.855 1.00 87.38 671 PRO A O 1
ATOM 5170 N N . PRO A 1 672 ? 2.528 22.472 -18.004 1.00 79.69 672 PRO A N 1
ATOM 5171 C CA . PRO A 1 672 ? 2.397 21.049 -17.708 1.00 79.69 672 PRO A CA 1
ATOM 5172 C C . PRO A 1 672 ? 3.444 20.596 -16.681 1.00 79.69 672 PRO A C 1
ATOM 5174 O O . PRO A 1 672 ? 4.644 20.680 -16.945 1.00 79.69 672 PRO A O 1
ATOM 5177 N N . GLY A 1 673 ? 2.986 20.106 -15.528 1.00 76.31 673 GLY A N 1
ATOM 5178 C CA . GLY A 1 673 ? 3.840 19.693 -14.409 1.00 76.31 673 GLY A CA 1
ATOM 5179 C C . GLY A 1 673 ? 3.551 20.426 -13.098 1.00 76.31 673 GLY A C 1
ATOM 5180 O O . GLY A 1 673 ? 3.889 19.895 -12.042 1.00 76.31 673 GLY A O 1
ATOM 5181 N N . GLU A 1 674 ? 2.881 21.581 -13.143 1.00 88.69 674 GLU A N 1
ATOM 5182 C CA . GLU A 1 674 ? 2.349 22.212 -11.934 1.00 88.69 674 GLU A CA 1
ATOM 5183 C C . GLU A 1 674 ? 1.127 21.447 -11.399 1.00 88.69 674 GLU A C 1
ATOM 5185 O O . GLU A 1 674 ? 0.347 20.856 -12.147 1.00 88.69 674 GLU A O 1
ATOM 5190 N N . THR A 1 675 ? 0.984 21.439 -10.078 1.00 81.94 675 THR A N 1
ATOM 5191 C CA . THR A 1 675 ? 0.008 20.666 -9.301 1.00 81.94 675 THR A CA 1
ATOM 5192 C C . THR A 1 675 ? -0.589 21.548 -8.212 1.00 81.94 675 THR A C 1
ATOM 5194 O O . THR A 1 675 ? -0.062 22.624 -7.911 1.00 81.94 675 THR A O 1
ATOM 5197 N N . PHE A 1 676 ? -1.666 21.076 -7.583 1.00 78.19 676 PHE A N 1
ATOM 5198 C CA . PHE A 1 676 ? -2.230 21.727 -6.405 1.00 78.19 676 PHE A CA 1
ATOM 5199 C C . PHE A 1 676 ? -1.147 21.991 -5.347 1.00 78.19 676 PHE A C 1
ATOM 5201 O O . PHE A 1 676 ? -1.033 23.097 -4.825 1.00 78.19 676 PHE A O 1
ATOM 5208 N N . GLU A 1 677 ? -0.275 21.019 -5.091 1.00 77.31 677 GLU A N 1
ATOM 5209 C CA . GLU A 1 677 ? 0.780 21.112 -4.086 1.00 77.31 677 GLU A CA 1
ATOM 5210 C C . GLU A 1 677 ? 1.933 22.017 -4.508 1.00 77.31 677 GLU A C 1
ATOM 5212 O O . GLU A 1 677 ? 2.593 22.588 -3.639 1.00 77.31 677 GLU A O 1
ATOM 5217 N N . SER A 1 678 ? 2.240 22.142 -5.803 1.00 81.25 678 SER A N 1
ATOM 5218 C CA . SER A 1 678 ? 3.340 23.009 -6.247 1.00 81.25 678 SER A CA 1
ATOM 5219 C C . SER A 1 678 ? 2.965 24.485 -6.150 1.00 81.25 678 SER A C 1
ATOM 5221 O O . SER A 1 678 ? 3.813 25.292 -5.763 1.00 81.25 678 SER A O 1
ATOM 5223 N N . LEU A 1 679 ? 1.691 24.815 -6.377 1.00 85.38 679 LEU A N 1
ATOM 5224 C CA . LEU A 1 679 ? 1.192 26.191 -6.421 1.00 85.38 679 LEU A CA 1
ATOM 5225 C C . LEU A 1 679 ? 0.545 26.666 -5.117 1.00 85.38 679 LEU A C 1
ATOM 5227 O O . LEU A 1 679 ? 0.514 27.871 -4.870 1.00 85.38 679 LEU A O 1
ATOM 5231 N N . ASN A 1 680 ? 0.099 25.749 -4.255 1.00 84.50 680 ASN A N 1
ATOM 5232 C CA . ASN A 1 680 ? -0.548 26.087 -2.989 1.00 84.50 680 ASN A CA 1
ATOM 5233 C C . ASN A 1 680 ? 0.322 25.739 -1.777 1.00 84.50 680 ASN A C 1
ATOM 5235 O O . ASN A 1 680 ? 1.212 24.883 -1.820 1.00 84.50 680 ASN A O 1
ATOM 5239 N N . ILE A 1 681 ? 0.084 26.447 -0.675 1.00 80.75 681 ILE A N 1
ATOM 5240 C CA . ILE A 1 681 ? 0.759 26.212 0.600 1.00 80.75 681 ILE A CA 1
ATOM 5241 C C . ILE A 1 681 ? 0.091 25.071 1.388 1.00 80.75 681 ILE A C 1
ATOM 5243 O O . ILE A 1 681 ? -1.117 24.880 1.313 1.00 80.75 681 ILE A O 1
ATOM 5247 N N . SER A 1 682 ? 0.872 24.339 2.188 1.00 68.25 682 SER A N 1
ATOM 5248 C CA . SER A 1 682 ? 0.380 23.320 3.128 1.00 68.25 682 SER A CA 1
ATOM 5249 C C . SER A 1 682 ? 0.894 23.627 4.540 1.00 68.25 682 SER A C 1
ATOM 5251 O O . SER A 1 682 ? 2.110 23.714 4.737 1.00 68.25 682 SER A O 1
ATOM 5253 N N . GLY A 1 683 ? -0.007 23.842 5.500 1.00 66.75 683 GLY A N 1
ATOM 5254 C CA . GLY A 1 683 ? 0.325 24.089 6.912 1.00 66.75 683 GLY A CA 1
ATOM 5255 C C . GLY A 1 683 ? 0.139 22.846 7.804 1.00 66.75 683 GLY A C 1
ATOM 5256 O O . GLY A 1 683 ? 0.022 21.747 7.265 1.00 66.75 683 GLY A O 1
ATOM 5257 N N . PRO A 1 684 ? 0.075 23.002 9.146 1.00 65.31 684 PRO A N 1
ATOM 5258 C CA . PRO A 1 684 ? 0.101 24.258 9.913 1.00 65.31 684 PRO A CA 1
ATOM 5259 C C . PRO A 1 684 ? 1.493 24.915 9.979 1.00 65.31 684 PRO A C 1
ATOM 5261 O O . PRO A 1 684 ? 2.502 24.311 9.631 1.00 65.31 684 PRO A O 1
ATOM 5264 N N . TYR A 1 685 ? 1.553 26.163 10.460 1.00 76.38 685 TYR A N 1
ATOM 5265 C CA . TYR A 1 685 ? 2.803 26.917 10.631 1.00 76.38 685 TYR A CA 1
ATOM 5266 C C . TYR A 1 685 ? 3.041 27.274 12.093 1.00 76.38 685 TYR A C 1
ATOM 5268 O O . TYR A 1 685 ? 2.158 27.798 12.768 1.00 76.38 685 TYR A O 1
ATOM 5276 N N . HIS A 1 686 ? 4.267 27.057 12.567 1.00 77.19 686 HIS A N 1
ATOM 5277 C CA . HIS A 1 686 ? 4.659 27.338 13.952 1.00 77.19 686 HIS A CA 1
ATOM 5278 C C . HIS A 1 686 ? 4.846 28.832 14.260 1.00 77.19 686 HIS A C 1
ATOM 5280 O O . HIS A 1 686 ? 5.068 29.203 15.410 1.00 77.19 686 HIS A O 1
ATOM 5286 N N . SER A 1 687 ? 4.797 29.699 13.246 1.00 86.62 687 SER A N 1
ATOM 5287 C CA . SER A 1 687 ? 4.991 31.137 13.402 1.00 86.62 687 SER A CA 1
ATOM 5288 C C . SER A 1 687 ? 4.356 31.926 12.255 1.00 86.62 687 SER A C 1
ATOM 5290 O O . SER A 1 687 ? 4.157 31.404 11.155 1.00 86.62 687 SER A O 1
ATOM 5292 N N . TYR A 1 688 ? 4.063 33.208 12.497 1.00 89.25 688 TYR A N 1
ATOM 5293 C CA . TYR A 1 688 ? 3.544 34.118 11.472 1.00 89.25 688 TYR A CA 1
ATOM 5294 C C . TYR A 1 688 ? 4.536 34.271 10.310 1.00 89.25 688 TYR A C 1
ATOM 5296 O O . TYR A 1 688 ? 4.158 34.195 9.145 1.00 89.25 688 TYR A O 1
ATOM 5304 N N . THR A 1 689 ? 5.823 34.403 10.626 1.00 92.25 689 THR A N 1
ATOM 5305 C CA . THR A 1 689 ? 6.908 34.430 9.633 1.00 92.25 689 THR A CA 1
ATOM 5306 C C . THR A 1 689 ? 7.007 33.133 8.833 1.00 92.25 689 THR A C 1
ATOM 5308 O O . THR A 1 689 ? 7.181 33.204 7.624 1.00 92.25 689 THR A O 1
ATOM 5311 N N . GLY A 1 690 ? 6.814 31.963 9.453 1.00 88.12 690 GLY A N 1
ATOM 5312 C CA . GLY A 1 690 ? 6.776 30.675 8.751 1.00 88.12 690 GLY A CA 1
ATOM 5313 C C . GLY A 1 690 ? 5.623 30.570 7.749 1.00 88.12 690 GLY A C 1
ATOM 5314 O O . GLY A 1 690 ? 5.833 30.126 6.622 1.00 88.12 690 GLY A O 1
ATOM 5315 N N . TYR A 1 691 ? 4.434 31.052 8.126 1.00 86.69 691 TYR A N 1
ATOM 5316 C CA . TYR A 1 691 ? 3.278 31.148 7.225 1.00 86.69 691 TYR A CA 1
ATOM 5317 C C . TYR A 1 691 ? 3.549 32.084 6.036 1.00 86.69 691 TYR A C 1
ATOM 5319 O O . TYR A 1 691 ? 3.250 31.738 4.895 1.00 86.69 691 TYR A O 1
ATOM 5327 N N . ILE A 1 692 ? 4.162 33.250 6.273 1.00 90.44 692 ILE A N 1
ATOM 5328 C CA . ILE A 1 692 ? 4.500 34.190 5.195 1.00 90.44 692 ILE A CA 1
ATOM 5329 C C . ILE A 1 692 ? 5.588 33.628 4.278 1.00 90.44 692 ILE A C 1
ATOM 5331 O O . ILE A 1 692 ? 5.437 33.696 3.061 1.00 90.44 692 ILE A O 1
ATOM 5335 N N . SER A 1 693 ? 6.646 33.029 4.826 1.00 92.25 693 SER A N 1
ATOM 5336 C CA . SER A 1 693 ? 7.710 32.407 4.031 1.00 92.25 693 SER A CA 1
ATOM 5337 C C . SER A 1 693 ? 7.169 31.309 3.112 1.00 92.25 693 SER A C 1
ATOM 5339 O O . SER A 1 693 ? 7.586 31.229 1.962 1.00 92.25 693 SER A O 1
ATOM 5341 N N . ALA A 1 694 ? 6.201 30.509 3.574 1.00 86.94 694 ALA A N 1
ATOM 5342 C CA . ALA A 1 694 ? 5.573 29.482 2.746 1.00 86.94 694 ALA A CA 1
ATOM 5343 C C . ALA A 1 694 ? 4.863 30.068 1.515 1.00 86.94 694 ALA A C 1
ATOM 5345 O O . ALA A 1 694 ? 5.041 29.551 0.416 1.00 86.94 694 ALA A O 1
ATOM 5346 N N . HIS A 1 695 ? 4.118 31.167 1.677 1.00 88.06 695 HIS A N 1
ATOM 5347 C CA . HIS A 1 695 ? 3.492 31.883 0.556 1.00 88.06 695 HIS A CA 1
ATOM 5348 C C . HIS A 1 695 ? 4.528 32.437 -0.423 1.00 88.06 695 HIS A C 1
ATOM 5350 O O . HIS A 1 695 ? 4.395 32.267 -1.632 1.00 88.06 695 HIS A O 1
ATOM 5356 N N . LEU A 1 696 ? 5.588 33.066 0.090 1.00 91.56 696 LEU A N 1
ATOM 5357 C CA . LEU A 1 696 ? 6.636 33.656 -0.747 1.00 91.56 696 LEU A CA 1
ATOM 5358 C C . LEU A 1 696 ? 7.340 32.607 -1.614 1.00 91.56 696 LEU A C 1
ATOM 5360 O O . LEU A 1 696 ? 7.526 32.855 -2.798 1.00 91.56 696 LEU A O 1
ATOM 5364 N N . LEU A 1 697 ? 7.629 31.424 -1.064 1.00 90.56 697 LEU A N 1
ATOM 5365 C CA . LEU A 1 697 ? 8.219 30.307 -1.813 1.00 90.56 697 LEU A CA 1
ATOM 5366 C C . LEU A 1 697 ? 7.311 29.827 -2.960 1.00 90.56 697 LEU A C 1
ATOM 5368 O O . LEU A 1 697 ? 7.799 29.440 -4.021 1.00 90.56 697 LEU A O 1
ATOM 5372 N N . LYS A 1 698 ? 5.982 29.861 -2.781 1.00 90.44 698 LYS A N 1
ATOM 5373 C CA . LYS A 1 698 ? 5.031 29.529 -3.858 1.00 90.44 698 LYS A CA 1
ATOM 5374 C C . LYS A 1 698 ? 5.013 30.590 -4.947 1.00 90.44 698 LYS A C 1
ATOM 5376 O O . LYS A 1 698 ? 4.954 30.252 -6.125 1.00 90.44 698 LYS A O 1
ATOM 5381 N N . TYR A 1 699 ? 5.125 31.860 -4.569 1.00 91.31 699 TYR A N 1
ATOM 5382 C CA . TYR A 1 699 ? 5.249 32.952 -5.530 1.00 91.31 699 TYR A CA 1
ATOM 5383 C C . TYR A 1 699 ? 6.597 32.940 -6.264 1.00 91.31 699 TYR A C 1
ATOM 5385 O O . TYR A 1 699 ? 6.628 33.257 -7.448 1.00 91.31 699 TYR A O 1
ATOM 5393 N N . GLU A 1 700 ? 7.689 32.534 -5.615 1.00 92.19 700 GLU A N 1
ATOM 5394 C CA . GLU A 1 700 ? 8.981 32.308 -6.277 1.00 92.19 700 GLU A CA 1
ATOM 5395 C C . GLU A 1 700 ? 8.873 31.200 -7.323 1.00 92.19 700 GLU A C 1
ATOM 5397 O O . GLU A 1 700 ? 9.167 31.456 -8.490 1.00 92.19 700 GLU A O 1
ATOM 5402 N N . ASN A 1 701 ? 8.338 30.029 -6.947 1.00 91.44 701 ASN A N 1
ATOM 5403 C CA . ASN A 1 701 ? 8.074 28.944 -7.896 1.00 91.44 701 ASN A CA 1
ATOM 5404 C C . ASN A 1 701 ? 7.221 29.443 -9.069 1.00 91.44 701 ASN A C 1
ATOM 5406 O O . ASN A 1 701 ? 7.573 29.243 -10.226 1.00 91.44 701 ASN A O 1
ATOM 5410 N N . ALA A 1 702 ? 6.148 30.185 -8.786 1.00 90.31 702 ALA A N 1
ATOM 5411 C CA . ALA A 1 702 ? 5.300 30.767 -9.816 1.00 90.31 702 ALA A CA 1
ATOM 5412 C C . ALA A 1 702 ? 6.063 31.670 -10.805 1.00 90.31 702 ALA A C 1
ATOM 5414 O O . ALA A 1 702 ? 5.878 31.553 -12.018 1.00 90.31 702 ALA A O 1
ATOM 5415 N N . ILE A 1 703 ? 6.923 32.560 -10.299 1.00 92.12 703 ILE A N 1
ATOM 5416 C CA . ILE A 1 703 ? 7.756 33.469 -11.103 1.00 92.12 703 ILE A CA 1
ATOM 5417 C C . ILE A 1 703 ? 8.769 32.696 -11.958 1.00 92.12 703 ILE A C 1
ATOM 5419 O O . ILE A 1 703 ? 9.064 33.075 -13.098 1.00 92.12 703 ILE A O 1
ATOM 5423 N N . GLU A 1 704 ? 9.317 31.610 -11.421 1.00 91.44 704 GLU A N 1
ATOM 5424 C CA . GLU A 1 704 ? 10.268 30.761 -12.128 1.00 91.44 704 GLU A CA 1
ATOM 5425 C C . GLU A 1 704 ? 9.601 30.021 -13.288 1.00 91.44 704 GLU A C 1
ATOM 5427 O O . GLU A 1 704 ? 10.098 30.068 -14.421 1.00 91.44 704 GLU A O 1
ATOM 5432 N N . VAL A 1 705 ? 8.457 29.387 -13.028 1.00 89.88 705 VAL A N 1
ATOM 5433 C CA . VAL A 1 705 ? 7.843 28.434 -13.960 1.00 89.88 705 VAL A CA 1
ATOM 5434 C C . VAL A 1 705 ? 6.929 29.100 -14.984 1.00 89.88 705 VAL A C 1
ATOM 5436 O O . VAL A 1 705 ? 6.863 28.647 -16.128 1.00 89.88 705 VAL A O 1
ATOM 5439 N N . HIS A 1 706 ? 6.253 30.199 -14.636 1.00 90.44 706 HIS A N 1
ATOM 5440 C CA . HIS A 1 706 ? 5.232 30.779 -15.501 1.00 90.44 706 HIS A CA 1
ATOM 5441 C C . HIS A 1 706 ? 5.765 31.913 -16.392 1.00 90.44 706 HIS A C 1
ATOM 5443 O O . HIS A 1 706 ? 6.220 32.955 -15.921 1.00 90.44 706 HIS A O 1
ATOM 5449 N N . GLN A 1 707 ? 5.631 31.763 -17.715 1.00 86.12 707 GLN A N 1
ATOM 5450 C CA . GLN A 1 707 ? 6.202 32.695 -18.700 1.00 86.12 707 GLN A CA 1
ATOM 5451 C C . GLN A 1 707 ? 5.714 34.148 -18.543 1.00 86.12 707 GLN A C 1
ATOM 5453 O O . GLN A 1 707 ? 6.488 35.083 -18.735 1.00 86.12 707 GLN A O 1
ATOM 5458 N N . SER A 1 708 ? 4.448 34.373 -18.176 1.00 84.94 708 SER A N 1
ATOM 5459 C CA . SER A 1 708 ? 3.920 35.737 -17.977 1.00 84.94 708 SER A CA 1
ATOM 5460 C C . SER A 1 708 ? 4.580 36.496 -16.817 1.00 84.94 708 SER A C 1
ATOM 5462 O O . SER A 1 708 ? 4.471 37.719 -16.763 1.00 84.94 708 SER A O 1
ATOM 5464 N N . LEU A 1 709 ? 5.278 35.791 -15.923 1.00 88.94 709 LEU A N 1
ATOM 5465 C CA . LEU A 1 709 ? 5.976 36.347 -14.766 1.00 88.94 709 LEU A CA 1
ATOM 5466 C C . LEU A 1 709 ? 7.488 36.477 -14.997 1.00 88.94 709 LEU A C 1
ATOM 5468 O O . LEU A 1 709 ? 8.211 36.883 -14.092 1.00 88.94 709 LEU A O 1
ATOM 5472 N N . GLU A 1 710 ? 7.977 36.215 -16.214 1.00 88.62 710 GLU A N 1
ATOM 5473 C CA . GLU A 1 710 ? 9.405 36.288 -16.556 1.00 88.62 710 GLU A CA 1
ATOM 5474 C C . GLU A 1 710 ? 10.044 37.634 -16.176 1.00 88.62 710 GLU A C 1
ATOM 5476 O O . GLU A 1 710 ? 11.175 37.670 -15.693 1.00 88.62 710 GLU A O 1
ATOM 5481 N N . PHE A 1 711 ? 9.298 38.737 -16.298 1.00 87.00 711 PHE A N 1
ATOM 5482 C CA . PHE A 1 711 ? 9.757 40.080 -15.925 1.00 87.00 711 PHE A CA 1
ATOM 5483 C C . PHE A 1 711 ? 10.075 40.244 -14.426 1.00 87.00 711 PHE A C 1
ATOM 5485 O O . PHE A 1 711 ? 10.695 41.233 -14.039 1.00 87.00 711 PHE A O 1
ATOM 5492 N N . MET A 1 712 ? 9.635 39.311 -13.575 1.00 87.31 712 MET A N 1
ATOM 5493 C CA . MET A 1 712 ? 9.906 39.298 -12.137 1.00 87.31 712 MET A CA 1
ATOM 5494 C C . MET A 1 712 ? 11.114 38.436 -11.760 1.00 87.31 712 MET A C 1
ATOM 5496 O O . MET A 1 712 ? 11.534 38.464 -10.608 1.00 87.31 712 MET A O 1
ATOM 5500 N N . ARG A 1 713 ? 11.718 37.679 -12.680 1.00 91.06 713 ARG A N 1
ATOM 5501 C CA . ARG A 1 713 ? 12.829 36.776 -12.321 1.00 91.06 713 ARG A CA 1
ATOM 5502 C C . ARG A 1 713 ? 14.038 37.514 -11.738 1.00 91.06 713 ARG A C 1
ATOM 5504 O O . ARG A 1 713 ? 14.713 36.992 -10.857 1.00 91.06 713 ARG A O 1
ATOM 5511 N N . ASP A 1 714 ? 14.243 38.768 -12.136 1.00 89.06 714 ASP A N 1
ATOM 5512 C CA . ASP A 1 714 ? 15.315 39.629 -11.621 1.00 89.06 714 ASP A CA 1
ATOM 5513 C C . ASP A 1 714 ? 15.182 39.972 -10.125 1.00 89.06 714 ASP A C 1
ATOM 5515 O O . ASP A 1 714 ? 16.152 40.447 -9.525 1.00 89.06 714 ASP A O 1
ATOM 5519 N N . ILE A 1 715 ? 14.004 39.760 -9.518 1.00 85.31 715 ILE A N 1
ATOM 5520 C CA . ILE A 1 715 ? 13.789 39.989 -8.082 1.00 85.31 715 ILE A CA 1
ATOM 5521 C C . ILE A 1 715 ? 13.935 38.730 -7.220 1.00 85.31 715 ILE A C 1
ATOM 5523 O O . ILE A 1 715 ? 13.960 38.869 -5.998 1.00 85.31 715 ILE A O 1
ATOM 5527 N N . LEU A 1 716 ? 14.063 37.533 -7.809 1.00 88.19 716 LEU A N 1
ATOM 5528 C CA . LEU A 1 716 ? 14.186 36.273 -7.057 1.00 88.19 716 LEU A CA 1
ATOM 5529 C C . LEU A 1 716 ? 15.333 36.311 -6.023 1.00 88.19 716 LEU A C 1
ATOM 5531 O O . LEU A 1 716 ? 15.066 36.044 -4.854 1.00 88.19 716 LEU A O 1
ATOM 5535 N N . PRO A 1 717 ? 16.558 36.795 -6.337 1.00 89.00 717 PRO A N 1
ATOM 5536 C CA . PRO A 1 717 ? 17.629 36.874 -5.334 1.00 89.00 717 PRO A CA 1
ATOM 5537 C C . PRO A 1 717 ? 17.320 37.803 -4.147 1.00 89.00 717 PRO A C 1
ATOM 5539 O O . PRO A 1 717 ? 17.919 37.699 -3.072 1.00 89.00 717 PRO A O 1
ATOM 5542 N N . GLN A 1 718 ? 16.449 38.792 -4.343 1.00 87.62 718 GLN A N 1
ATOM 5543 C CA . GLN A 1 718 ? 15.993 39.720 -3.317 1.00 87.62 718 GLN A CA 1
ATOM 5544 C C . GLN A 1 718 ? 14.884 39.081 -2.479 1.00 87.62 718 GLN A C 1
ATOM 5546 O O . GLN A 1 718 ? 14.849 39.337 -1.276 1.00 87.62 718 GLN A O 1
ATOM 5551 N N . LEU A 1 719 ? 14.030 38.252 -3.088 1.00 87.31 719 LEU A N 1
ATOM 5552 C CA . LEU A 1 719 ? 13.022 37.448 -2.399 1.00 87.31 719 LEU A CA 1
ATOM 5553 C C . LEU A 1 719 ? 13.672 36.370 -1.523 1.00 87.31 719 LEU A C 1
ATOM 5555 O O . LEU A 1 719 ? 13.395 36.358 -0.325 1.00 87.31 719 LEU A O 1
ATOM 5559 N N . ASP A 1 720 ? 14.670 35.645 -2.034 1.00 87.00 720 ASP A N 1
ATOM 5560 C CA . ASP A 1 720 ? 15.476 34.691 -1.258 1.00 87.00 720 ASP A CA 1
ATOM 5561 C C . ASP A 1 720 ? 16.045 35.345 0.009 1.00 87.00 720 ASP A C 1
ATOM 5563 O O . ASP A 1 720 ? 15.903 34.872 1.142 1.00 87.00 720 ASP A O 1
ATOM 5567 N N . ARG A 1 721 ? 16.688 36.508 -0.168 1.00 87.44 721 ARG A N 1
ATOM 5568 C CA . ARG A 1 721 ? 17.257 37.280 0.945 1.00 87.44 721 ARG A CA 1
ATOM 5569 C C . ARG A 1 721 ? 16.183 37.767 1.901 1.00 87.44 721 ARG A C 1
ATOM 5571 O O . ARG A 1 721 ? 16.432 37.820 3.103 1.00 87.44 721 ARG A O 1
ATOM 5578 N N . PHE A 1 722 ? 15.029 38.163 1.383 1.00 87.88 722 PHE A N 1
ATOM 5579 C CA . PHE A 1 722 ? 13.909 38.628 2.182 1.00 87.88 722 PHE A CA 1
ATOM 5580 C C . PHE A 1 722 ? 13.325 37.495 3.038 1.00 87.88 722 PHE A C 1
ATOM 5582 O O . PHE A 1 722 ? 13.167 37.694 4.242 1.00 87.88 722 PHE A O 1
ATOM 5589 N N . ILE A 1 723 ? 13.123 36.300 2.473 1.00 90.19 723 ILE A N 1
ATOM 5590 C CA . ILE A 1 723 ? 12.697 35.090 3.192 1.00 90.19 723 ILE A CA 1
ATOM 5591 C C . ILE A 1 723 ? 13.689 34.752 4.310 1.00 90.19 723 ILE A C 1
ATOM 5593 O O . ILE A 1 723 ? 13.284 34.545 5.459 1.00 90.19 723 ILE A O 1
ATOM 5597 N N . VAL A 1 724 ? 14.995 34.765 4.015 1.00 87.94 724 VAL A N 1
ATOM 5598 C CA . VAL A 1 724 ? 16.049 34.548 5.023 1.00 87.94 724 VAL A CA 1
ATOM 5599 C C . VAL A 1 724 ? 15.963 35.593 6.135 1.00 87.94 724 VAL A C 1
ATOM 5601 O O . VAL A 1 724 ? 16.025 35.259 7.317 1.00 87.94 724 VAL A O 1
ATOM 5604 N N . VAL A 1 725 ? 15.787 36.863 5.776 1.00 90.94 725 VAL A N 1
ATOM 5605 C CA . VAL A 1 725 ? 15.696 37.975 6.726 1.00 90.94 725 VAL A CA 1
ATOM 5606 C C . VAL A 1 725 ? 14.499 37.831 7.665 1.00 90.94 725 VAL A C 1
ATOM 5608 O O . VAL A 1 725 ? 14.672 37.981 8.871 1.00 90.94 725 VAL A O 1
ATOM 5611 N N . ILE A 1 726 ? 13.302 37.527 7.159 1.00 91.75 726 ILE A N 1
ATOM 5612 C CA . ILE A 1 726 ? 12.109 37.395 8.013 1.00 91.75 726 ILE A CA 1
ATOM 5613 C C . ILE A 1 726 ? 12.126 36.109 8.852 1.00 91.75 726 ILE A C 1
ATOM 5615 O O . ILE A 1 726 ? 11.484 36.055 9.898 1.00 91.75 726 ILE A O 1
ATOM 5619 N N . SER A 1 727 ? 12.891 35.101 8.426 1.00 87.62 727 SER A N 1
ATOM 5620 C CA . SER A 1 727 ? 12.985 33.796 9.092 1.00 87.62 727 SER A CA 1
ATOM 5621 C C . SER A 1 727 ? 14.154 33.679 10.079 1.00 87.62 727 SER A C 1
ATOM 5623 O O . SER A 1 727 ? 14.352 32.609 10.647 1.00 87.62 727 SER A O 1
ATOM 5625 N N . THR A 1 728 ? 14.941 34.741 10.294 1.00 84.44 728 THR A N 1
ATOM 5626 C CA . THR A 1 728 ? 16.126 34.711 11.171 1.00 84.44 728 THR A CA 1
ATOM 5627 C C . THR A 1 728 ? 16.070 35.743 12.296 1.00 84.44 728 THR A C 1
ATOM 5629 O O . THR A 1 728 ? 15.465 36.812 12.186 1.00 84.44 728 THR A O 1
ATOM 5632 N N . GLU A 1 729 ? 16.717 35.428 13.419 1.00 87.06 729 GLU A N 1
ATOM 5633 C CA . GLU A 1 729 ? 16.793 36.335 14.565 1.00 87.06 729 GLU A CA 1
ATOM 5634 C C . GLU A 1 729 ? 17.711 37.543 14.297 1.00 87.06 729 GLU A C 1
ATOM 5636 O O . GLU A 1 729 ? 18.736 37.408 13.624 1.00 87.06 729 GLU A O 1
ATOM 5641 N N . PRO A 1 730 ? 17.398 38.741 14.835 1.00 88.06 730 PRO A N 1
ATOM 5642 C CA . PRO A 1 730 ? 16.307 39.053 15.770 1.00 88.06 730 PRO A CA 1
ATOM 5643 C C . PRO A 1 730 ? 14.961 39.394 15.092 1.00 88.06 730 PRO A C 1
ATOM 5645 O O . PRO A 1 730 ? 14.011 39.815 15.756 1.00 88.06 730 PRO A O 1
ATOM 5648 N N . MET A 1 731 ? 14.904 39.339 13.758 1.00 88.62 731 MET A N 1
ATOM 5649 C CA . MET A 1 731 ? 13.755 39.809 12.981 1.00 88.62 731 MET A CA 1
ATOM 5650 C C . MET A 1 731 ? 12.563 38.863 13.126 1.00 88.62 731 MET A C 1
ATOM 5652 O O . MET A 1 731 ? 11.437 39.325 13.283 1.00 88.62 731 MET A O 1
ATOM 5656 N N . GLN A 1 732 ? 12.821 37.557 13.162 1.00 88.50 732 GLN A N 1
ATOM 5657 C CA . GLN A 1 732 ? 11.809 36.529 13.370 1.00 88.50 732 GLN A CA 1
ATOM 5658 C C . GLN A 1 732 ? 11.000 36.767 14.654 1.00 88.50 732 GLN A C 1
ATOM 5660 O O . GLN A 1 732 ? 9.774 36.873 14.585 1.00 88.50 732 GLN A O 1
ATOM 5665 N N . THR A 1 733 ? 11.659 36.934 15.808 1.00 89.56 733 THR A N 1
ATOM 5666 C CA . THR A 1 733 ? 10.969 37.243 17.073 1.00 89.56 733 THR A CA 1
ATOM 5667 C C . THR A 1 733 ? 10.140 38.525 16.964 1.00 89.56 733 THR A C 1
ATOM 5669 O O . THR A 1 733 ? 8.974 38.544 17.351 1.00 89.56 733 THR A O 1
ATOM 5672 N N . LYS A 1 734 ? 10.703 39.589 16.378 1.00 89.81 734 LYS A N 1
ATOM 5673 C CA . LYS A 1 734 ? 10.006 40.874 16.214 1.00 89.81 734 LYS A CA 1
ATOM 5674 C C . LYS A 1 734 ? 8.758 40.763 15.332 1.00 89.81 734 LYS A C 1
ATOM 5676 O O . LYS A 1 734 ? 7.740 41.383 15.621 1.00 89.81 734 LYS A O 1
ATOM 5681 N N . LEU A 1 735 ? 8.832 40.011 14.239 1.00 91.62 735 LEU A N 1
ATOM 5682 C CA . LEU A 1 735 ? 7.720 39.854 13.305 1.00 91.62 735 LEU A CA 1
ATOM 5683 C C . LEU A 1 735 ? 6.618 38.958 13.875 1.00 91.62 735 LEU A C 1
ATOM 5685 O O . LEU A 1 735 ? 5.449 39.219 13.611 1.00 91.62 735 LEU A O 1
ATOM 5689 N N . ASN A 1 736 ? 6.970 37.965 14.691 1.00 91.31 736 ASN A N 1
ATOM 5690 C CA . ASN A 1 736 ? 6.010 37.069 15.338 1.00 91.31 736 ASN A CA 1
ATOM 5691 C C . ASN A 1 736 ? 5.297 37.687 16.560 1.00 91.31 736 ASN A C 1
ATOM 5693 O O . ASN A 1 736 ? 4.346 37.085 17.051 1.00 91.31 736 ASN A O 1
ATOM 5697 N N . ASP A 1 737 ? 5.709 38.869 17.034 1.00 90.44 737 ASP A N 1
ATOM 5698 C CA . ASP A 1 737 ? 5.061 39.594 18.139 1.00 90.44 737 ASP A CA 1
ATOM 5699 C C . ASP A 1 737 ? 3.739 40.251 17.694 1.00 90.44 737 ASP A C 1
ATOM 5701 O O . ASP A 1 737 ? 3.663 41.446 17.378 1.00 90.44 737 ASP A O 1
ATOM 5705 N N . ILE A 1 738 ? 2.694 39.430 17.578 1.00 87.44 738 ILE A N 1
ATOM 5706 C CA . ILE A 1 738 ? 1.360 39.835 17.132 1.00 87.44 738 ILE A CA 1
ATOM 5707 C C . ILE A 1 738 ? 0.259 39.009 17.819 1.00 87.44 738 ILE A C 1
ATOM 5709 O O . ILE A 1 738 ? 0.428 37.802 18.017 1.00 87.44 738 ILE A O 1
ATOM 5713 N N . PRO A 1 739 ? -0.903 39.604 18.154 1.00 88.00 739 PRO A N 1
ATOM 5714 C CA . PRO A 1 739 ? -2.037 38.843 18.660 1.00 88.00 739 PRO A CA 1
ATOM 5715 C C . PRO A 1 739 ? -2.533 37.817 17.638 1.00 88.00 739 PRO A C 1
ATOM 5717 O O . PRO A 1 739 ? -2.806 38.151 16.484 1.00 88.00 739 PRO A O 1
ATOM 5720 N N . LEU A 1 740 ? -2.720 36.579 18.091 1.00 87.69 740 LEU A N 1
ATOM 5721 C CA . LEU A 1 740 ? -3.446 35.554 17.348 1.00 87.69 740 LEU A CA 1
ATOM 5722 C C . LEU A 1 740 ? -4.918 35.560 17.775 1.00 87.69 740 LEU A C 1
ATOM 5724 O O . LEU A 1 740 ? -5.237 35.694 18.965 1.00 87.69 740 LEU A O 1
ATOM 5728 N N . ARG A 1 741 ? -5.828 35.449 16.808 1.00 87.69 741 ARG A N 1
ATOM 5729 C CA . ARG A 1 741 ? -7.278 35.413 17.043 1.00 87.69 741 ARG A CA 1
ATOM 5730 C C . ARG A 1 741 ? -7.932 34.418 16.099 1.00 87.69 741 ARG A C 1
ATOM 5732 O O . ARG A 1 741 ? -7.471 34.236 14.978 1.00 87.69 741 ARG A O 1
ATOM 5739 N N . ILE A 1 742 ? -9.032 33.826 16.547 1.00 84.44 742 ILE A N 1
ATOM 5740 C CA . ILE A 1 742 ? -9.935 33.094 15.663 1.00 84.44 742 ILE A CA 1
ATOM 5741 C C . ILE A 1 742 ? -10.685 34.131 14.824 1.00 84.44 742 ILE A C 1
ATOM 5743 O O . ILE A 1 742 ? -11.323 35.025 15.383 1.00 84.44 742 ILE A O 1
ATOM 5747 N N . ALA A 1 743 ? -10.586 34.032 13.502 1.00 84.75 743 ALA A N 1
ATOM 5748 C CA . ALA A 1 743 ? -11.301 34.898 12.573 1.00 84.75 743 ALA A CA 1
ATOM 5749 C C . ALA A 1 743 ? -11.829 34.095 11.382 1.00 84.75 743 ALA A C 1
ATOM 5751 O O . ALA A 1 743 ? -11.183 33.149 10.933 1.00 84.75 743 ALA A O 1
ATOM 5752 N N . HIS A 1 744 ? -12.988 34.506 10.870 1.00 83.94 744 HIS A N 1
ATOM 5753 C CA . HIS A 1 744 ? -13.530 34.029 9.602 1.00 83.94 744 HIS A CA 1
ATOM 5754 C C . HIS A 1 744 ? -12.948 34.884 8.475 1.00 83.94 744 HIS A C 1
ATOM 5756 O O . HIS A 1 744 ? -13.269 36.072 8.387 1.00 83.94 744 HIS A O 1
ATOM 5762 N N . LYS A 1 745 ? -12.071 34.304 7.649 1.00 77.56 745 LYS A N 1
ATOM 5763 C CA . LYS A 1 745 ? -11.304 35.061 6.645 1.00 77.56 745 LYS A CA 1
ATOM 5764 C C . LYS A 1 745 ? -12.158 35.512 5.450 1.00 77.56 745 LYS A C 1
ATOM 5766 O O . LYS A 1 745 ? -11.844 36.532 4.845 1.00 77.56 745 LYS A O 1
ATOM 5771 N N . ASP A 1 746 ? -13.287 34.839 5.206 1.00 81.12 746 ASP A N 1
ATOM 5772 C CA . ASP A 1 746 ? -14.164 35.091 4.054 1.00 81.12 746 ASP A CA 1
ATOM 5773 C C . ASP A 1 746 ? -15.622 35.441 4.429 1.00 81.12 746 ASP A C 1
ATOM 5775 O O . ASP A 1 746 ? -16.577 34.728 4.137 1.00 81.12 746 ASP A O 1
ATOM 5779 N N . LEU A 1 747 ? -15.815 36.525 5.189 1.00 84.38 747 LEU A N 1
ATOM 5780 C CA . LEU A 1 747 ? -17.135 36.917 5.714 1.00 84.38 747 LEU A CA 1
ATOM 5781 C C . LEU A 1 747 ? -17.858 37.951 4.825 1.00 84.38 747 LEU A C 1
ATOM 5783 O O . LEU A 1 747 ? -18.151 39.067 5.270 1.00 84.38 747 LEU A O 1
ATOM 5787 N N . HIS A 1 748 ? -18.132 37.614 3.564 1.00 85.69 748 HIS A N 1
ATOM 5788 C CA . HIS A 1 748 ? -18.926 38.449 2.649 1.00 85.69 748 HIS A CA 1
ATOM 5789 C C . HIS A 1 748 ? -20.431 38.138 2.704 1.00 85.69 748 HIS A C 1
ATOM 5791 O O . HIS A 1 748 ? -20.854 37.160 3.313 1.00 85.69 748 HIS A O 1
ATOM 5797 N N . PHE A 1 749 ? -21.274 38.945 2.048 1.00 85.69 749 PHE A N 1
ATOM 5798 C CA . PHE A 1 749 ? -22.738 38.805 2.138 1.00 85.69 749 PHE A CA 1
ATOM 5799 C C . PHE A 1 749 ? -23.289 37.458 1.668 1.00 85.69 749 PHE A C 1
ATOM 5801 O O . PHE A 1 749 ? -24.277 37.006 2.238 1.00 85.69 749 PHE A O 1
ATOM 5808 N N . ALA A 1 750 ? -22.666 36.801 0.686 1.00 82.69 750 ALA A N 1
ATOM 5809 C CA . ALA A 1 750 ? -23.104 35.463 0.284 1.00 82.69 750 ALA A CA 1
ATOM 5810 C C . ALA A 1 750 ? -22.886 34.402 1.384 1.00 82.69 750 ALA A C 1
ATOM 5812 O O . ALA A 1 750 ? -23.581 33.392 1.370 1.00 82.69 750 ALA A O 1
ATOM 5813 N N . ASN A 1 751 ? -22.050 34.693 2.393 1.00 85.50 751 ASN A N 1
ATOM 5814 C CA . ASN A 1 751 ? -21.737 33.772 3.488 1.00 85.50 751 ASN A CA 1
ATOM 5815 C C . ASN A 1 751 ? -22.513 34.095 4.775 1.00 85.50 751 ASN A C 1
ATOM 5817 O O . ASN A 1 751 ? -22.225 33.566 5.848 1.00 85.50 751 ASN A O 1
ATOM 5821 N N . ILE A 1 752 ? -23.507 34.986 4.691 1.00 86.44 752 ILE A N 1
ATOM 5822 C CA . ILE A 1 752 ? -24.311 35.429 5.830 1.00 86.44 752 ILE A CA 1
ATOM 5823 C C . ILE A 1 752 ? -25.778 35.137 5.542 1.00 86.44 752 ILE A C 1
ATOM 5825 O O . ILE A 1 752 ? -26.390 35.717 4.645 1.00 86.44 752 ILE A O 1
ATOM 5829 N N . LEU A 1 753 ? -26.368 34.275 6.364 1.00 87.00 753 LEU A N 1
ATOM 5830 C CA . LEU A 1 753 ? -27.795 33.995 6.324 1.00 87.00 753 LEU A CA 1
ATOM 5831 C C . LEU A 1 753 ? -28.533 35.024 7.172 1.00 87.00 753 LEU A C 1
ATOM 5833 O O . LEU A 1 753 ? -28.172 35.273 8.323 1.00 87.00 753 LEU A O 1
ATOM 5837 N N . VAL A 1 754 ? -29.577 35.617 6.599 1.00 88.69 754 VAL A N 1
ATOM 5838 C CA . VAL A 1 754 ? -30.412 36.621 7.260 1.00 88.69 754 VAL A CA 1
ATOM 5839 C C . VAL A 1 754 ? -31.874 36.225 7.118 1.00 88.69 754 VAL A C 1
ATOM 5841 O O . VAL A 1 754 ? -32.347 35.943 6.015 1.00 88.69 754 VAL A O 1
ATOM 5844 N N . ASP A 1 755 ? -32.612 36.256 8.223 1.00 89.44 755 ASP A N 1
ATOM 5845 C CA . ASP A 1 755 ? -34.068 36.186 8.189 1.00 89.44 755 ASP A CA 1
ATOM 5846 C C . ASP A 1 755 ? -34.617 37.488 7.593 1.00 89.44 755 ASP A C 1
ATOM 5848 O O . ASP A 1 755 ? -34.421 38.579 8.129 1.00 89.44 755 ASP A O 1
ATOM 5852 N N . ARG A 1 756 ? -35.327 37.379 6.468 1.00 84.62 756 ARG A N 1
ATOM 5853 C CA . ARG A 1 756 ? -35.853 38.537 5.733 1.00 84.62 756 ARG A CA 1
ATOM 5854 C C . ARG A 1 756 ? -36.965 39.278 6.474 1.00 84.62 756 ARG A C 1
ATOM 5856 O O . ARG A 1 756 ? -37.206 40.437 6.154 1.00 84.62 756 ARG A O 1
ATOM 5863 N N . ILE A 1 757 ? -37.645 38.632 7.421 1.00 87.75 757 ILE A N 1
ATOM 5864 C CA . ILE A 1 757 ? -38.738 39.238 8.192 1.00 87.75 757 ILE A CA 1
ATOM 5865 C C . ILE A 1 757 ? -38.166 40.070 9.342 1.00 87.75 757 ILE A C 1
ATOM 5867 O O . ILE A 1 757 ? -38.600 41.198 9.566 1.00 87.75 757 ILE A O 1
ATOM 5871 N N . THR A 1 758 ? -37.181 39.529 10.060 1.00 91.81 758 THR A N 1
ATOM 5872 C CA . THR A 1 758 ? -36.604 40.176 11.251 1.00 91.81 758 THR A CA 1
ATOM 5873 C C . THR A 1 758 ? -35.327 40.969 10.969 1.00 91.81 758 THR A C 1
ATOM 5875 O O . THR A 1 758 ? -34.896 41.751 11.814 1.00 91.81 758 THR A O 1
ATOM 5878 N N . ALA A 1 759 ? -34.723 40.790 9.790 1.00 84.31 759 ALA A N 1
ATOM 5879 C CA . ALA A 1 759 ? -33.409 41.314 9.410 1.00 84.31 759 ALA A CA 1
ATOM 5880 C C . ALA A 1 759 ? -32.264 40.882 10.351 1.00 84.31 759 ALA A C 1
ATOM 5882 O O . ALA A 1 759 ? -31.221 41.537 10.419 1.00 84.31 759 ALA A O 1
ATOM 5883 N N . HIS A 1 760 ? -32.442 39.778 11.081 1.00 87.81 760 HIS A N 1
ATOM 5884 C CA . HIS A 1 760 ? -31.411 39.204 11.939 1.00 87.81 760 HIS A CA 1
ATOM 5885 C C . HIS A 1 760 ? -30.538 38.213 11.175 1.00 87.81 760 HIS A C 1
ATOM 5887 O O . HIS A 1 760 ? -31.040 37.405 10.397 1.00 87.81 760 HIS A O 1
ATOM 5893 N N . VAL A 1 761 ? -29.230 38.246 11.443 1.00 86.19 761 VAL A N 1
ATOM 5894 C CA . VAL A 1 761 ? -28.302 37.201 10.996 1.00 86.19 761 VAL A CA 1
ATOM 5895 C C . VAL A 1 761 ? -28.655 35.905 11.723 1.00 86.19 761 VAL A C 1
ATOM 5897 O O . VAL A 1 761 ? -28.622 35.863 12.952 1.00 86.19 761 VAL A O 1
ATOM 5900 N N . THR A 1 762 ? -28.999 34.865 10.971 1.00 89.94 762 THR A N 1
ATOM 5901 C CA . THR A 1 762 ? -29.388 33.544 11.487 1.00 89.94 762 THR A CA 1
ATOM 5902 C C . THR A 1 762 ? -28.286 32.502 11.340 1.00 89.94 762 THR A C 1
ATOM 5904 O O . THR A 1 762 ? -28.372 31.445 11.956 1.00 89.94 762 THR A O 1
ATOM 5907 N N . GLY A 1 763 ? -27.251 32.784 10.548 1.00 86.00 763 GLY A N 1
ATOM 5908 C CA . GLY A 1 763 ? -26.122 31.882 10.358 1.00 86.00 763 GLY A CA 1
ATOM 5909 C C . GLY A 1 763 ? -24.980 32.524 9.578 1.00 86.00 763 GLY A C 1
ATOM 5910 O O . GLY A 1 763 ? -25.173 33.515 8.872 1.00 86.00 763 GLY A O 1
ATOM 5911 N N . ILE A 1 764 ? -23.796 31.941 9.726 1.00 84.75 764 ILE A N 1
ATOM 5912 C CA . ILE A 1 764 ? -22.605 32.208 8.916 1.00 84.75 764 ILE A CA 1
ATOM 5913 C C . ILE A 1 764 ? -22.221 30.862 8.302 1.00 84.75 764 ILE A C 1
ATOM 5915 O O . ILE A 1 764 ? -22.128 29.881 9.042 1.00 84.75 764 ILE A O 1
ATOM 5919 N N . VAL A 1 765 ? -22.071 30.814 6.982 1.00 78.38 765 VAL A N 1
ATOM 5920 C CA . VAL A 1 765 ? -21.675 29.607 6.236 1.00 78.38 765 VAL A CA 1
ATOM 5921 C C . VAL A 1 765 ? -20.185 29.663 5.883 1.00 78.38 765 VAL A C 1
ATOM 5923 O O . VAL A 1 765 ? -19.553 30.695 6.095 1.00 78.38 765 VAL A O 1
ATOM 5926 N N . ASP A 1 766 ? -19.646 28.547 5.397 1.00 75.44 766 ASP A N 1
ATOM 5927 C CA . ASP A 1 766 ? -18.248 28.360 4.983 1.00 75.44 766 ASP A CA 1
ATOM 5928 C C . ASP A 1 766 ? -17.220 28.466 6.132 1.00 75.44 766 ASP A C 1
ATOM 5930 O O . ASP A 1 766 ? -16.145 29.069 6.031 1.00 75.44 766 ASP A O 1
ATOM 5934 N N . TRP A 1 767 ? -17.559 27.841 7.270 1.00 73.12 767 TRP A N 1
ATOM 5935 C CA . TRP A 1 767 ? -16.728 27.804 8.482 1.00 73.12 767 TRP A CA 1
ATOM 5936 C C . TRP A 1 767 ? -15.337 27.190 8.269 1.00 73.12 767 TRP A C 1
ATOM 5938 O O . TRP A 1 767 ? -14.443 27.427 9.082 1.00 73.12 767 TRP A O 1
ATOM 5948 N N . GLU A 1 768 ? -15.121 26.437 7.192 1.00 65.06 768 GLU A N 1
ATOM 5949 C CA . GLU A 1 768 ? -13.816 25.927 6.771 1.00 65.06 768 GLU A CA 1
ATOM 5950 C C . GLU A 1 768 ? -12.783 27.038 6.508 1.00 65.06 768 GLU A C 1
ATOM 5952 O O . GLU A 1 768 ? -11.582 26.786 6.617 1.00 65.06 768 GLU A O 1
ATOM 5957 N N . PHE A 1 769 ? -13.214 28.283 6.264 1.00 69.06 769 PHE A N 1
ATOM 5958 C CA . PHE A 1 769 ? -12.325 29.449 6.153 1.00 69.06 769 PHE A CA 1
ATOM 5959 C C . PHE A 1 769 ? -12.072 30.166 7.488 1.00 69.06 769 PHE A C 1
ATOM 5961 O O . PHE A 1 769 ? -11.381 31.197 7.528 1.00 69.06 769 PHE A O 1
ATOM 5968 N N . ALA A 1 770 ? -12.597 29.647 8.601 1.00 76.44 770 ALA A N 1
ATOM 5969 C CA . ALA A 1 770 ? -12.269 30.125 9.936 1.00 76.44 770 ALA A CA 1
ATOM 5970 C C . ALA A 1 770 ? -10.958 29.506 10.442 1.00 76.44 770 ALA A C 1
ATOM 5972 O O . ALA A 1 770 ? -10.693 28.317 10.285 1.00 76.44 770 ALA A O 1
ATOM 5973 N N . GLY A 1 771 ? -10.123 30.307 11.102 1.00 77.44 771 GLY A N 1
ATOM 5974 C CA . GLY A 1 771 ? -8.875 29.803 11.669 1.00 77.44 771 GLY A CA 1
ATOM 5975 C C . GLY A 1 771 ? -8.230 30.752 12.665 1.00 77.44 771 GLY A C 1
ATOM 5976 O O . GLY A 1 771 ? -8.610 31.919 12.780 1.00 77.44 771 GLY A O 1
ATOM 5977 N N . VAL A 1 772 ? -7.233 30.244 13.394 1.00 84.44 772 VAL A N 1
ATOM 5978 C CA . VAL A 1 772 ? -6.351 31.080 14.214 1.00 84.44 772 VAL A CA 1
ATOM 5979 C C . VAL A 1 772 ? -5.391 31.802 13.278 1.00 84.44 772 VAL A C 1
ATOM 5981 O O . VAL A 1 772 ? -4.543 31.179 12.645 1.00 84.44 772 VAL A O 1
ATOM 5984 N N . VAL A 1 773 ? -5.528 33.120 13.193 1.00 84.69 773 VAL A N 1
ATOM 5985 C CA . VAL A 1 773 ? -4.722 33.964 12.313 1.00 84.69 773 VAL A CA 1
ATOM 5986 C C . VAL A 1 773 ? -3.978 35.030 13.113 1.00 84.69 773 VAL A C 1
ATOM 5988 O O . VAL A 1 773 ? -4.473 35.474 14.157 1.00 84.69 773 VAL A O 1
ATOM 5991 N N . PRO A 1 774 ? -2.822 35.509 12.617 1.00 89.19 774 PRO A N 1
ATOM 5992 C CA . PRO A 1 774 ? -2.305 36.819 12.993 1.00 89.19 774 PRO A CA 1
ATOM 5993 C C . PRO A 1 774 ? -3.422 37.834 12.800 1.00 89.19 774 PRO A C 1
ATOM 5995 O O . PRO A 1 774 ? -3.983 37.926 11.712 1.00 89.19 774 PRO A O 1
ATOM 5998 N N . PHE A 1 775 ? -3.814 38.563 13.839 1.00 88.12 775 PHE A N 1
ATOM 5999 C CA . PHE A 1 775 ? -5.086 39.274 13.781 1.00 88.12 775 PHE A CA 1
ATOM 6000 C C . PHE A 1 775 ? -5.091 40.430 12.775 1.00 88.12 775 PHE A C 1
ATOM 6002 O O . PHE A 1 775 ? -6.148 40.798 12.292 1.00 88.12 775 PHE A O 1
ATOM 6009 N N . THR A 1 776 ? -3.937 40.929 12.327 1.00 86.50 776 THR A N 1
ATOM 6010 C CA . THR A 1 776 ? -3.835 41.817 11.148 1.00 86.50 776 THR A CA 1
ATOM 6011 C C . THR A 1 776 ? -4.364 41.192 9.850 1.00 86.50 776 THR A C 1
ATOM 6013 O O . THR A 1 776 ? -4.691 41.909 8.905 1.00 86.50 776 THR A O 1
ATOM 6016 N N . ARG A 1 777 ? -4.478 39.863 9.802 1.00 84.44 777 ARG A N 1
ATOM 6017 C CA . ARG A 1 777 ? -4.996 39.039 8.701 1.00 84.44 777 ARG A CA 1
ATOM 6018 C C . ARG A 1 777 ? -6.424 38.548 8.951 1.00 84.44 777 ARG A C 1
ATOM 6020 O O . ARG A 1 777 ? -6.863 37.613 8.302 1.00 84.44 777 ARG A O 1
ATOM 6027 N N . TRP A 1 778 ? -7.177 39.154 9.864 1.00 85.44 778 TRP A N 1
ATOM 6028 C CA . TRP A 1 778 ? -8.561 38.735 10.124 1.00 85.44 778 TRP A CA 1
ATOM 6029 C C . TRP A 1 778 ? -9.515 38.921 8.930 1.00 85.44 778 TRP A C 1
ATOM 6031 O O . TRP A 1 778 ? -10.576 38.311 8.905 1.00 85.44 778 TRP A O 1
ATOM 6041 N N . ASN A 1 779 ? -9.153 39.778 7.968 1.00 81.56 779 ASN A N 1
ATOM 6042 C CA . ASN A 1 779 ? -9.940 40.087 6.771 1.00 81.56 779 ASN A CA 1
ATOM 6043 C C . ASN A 1 779 ? -9.007 40.358 5.566 1.00 81.56 779 ASN A C 1
ATOM 6045 O O . ASN A 1 779 ? -8.883 41.509 5.123 1.00 81.56 779 ASN A O 1
ATOM 6049 N N . PRO A 1 780 ? -8.266 39.346 5.084 1.00 71.19 780 PRO A N 1
ATOM 6050 C CA . PRO A 1 780 ? -7.139 39.551 4.174 1.00 71.19 780 PRO A CA 1
ATOM 6051 C C . PRO A 1 780 ? -7.558 39.870 2.730 1.00 71.19 780 PRO A C 1
ATOM 6053 O O . PRO A 1 780 ? -6.970 40.760 2.110 1.00 71.19 780 PRO A O 1
ATOM 6056 N N . SER A 1 781 ? -8.633 39.255 2.240 1.00 66.19 781 SER A N 1
ATOM 6057 C CA . SER A 1 781 ? -9.322 39.575 0.977 1.00 66.19 781 SER A CA 1
ATOM 6058 C C . SER A 1 781 ? -10.138 40.878 1.030 1.00 66.19 781 SER A C 1
ATOM 6060 O O . SER A 1 781 ? -10.685 41.346 0.029 1.00 66.19 781 SER A O 1
ATOM 6062 N N . ARG A 1 782 ? -10.226 41.505 2.213 1.00 74.25 782 ARG A N 1
ATOM 6063 C CA . ARG A 1 782 ? -11.154 42.601 2.520 1.00 74.25 782 ARG A CA 1
ATOM 6064 C C . ARG A 1 782 ? -12.616 42.217 2.248 1.00 74.25 782 ARG A C 1
ATOM 6066 O O . ARG A 1 782 ? -13.412 43.112 1.977 1.00 74.25 782 ARG A O 1
ATOM 6073 N N . ALA A 1 783 ? -12.982 40.939 2.300 1.00 75.56 783 ALA A N 1
ATOM 6074 C CA . ALA A 1 783 ? -14.327 40.449 2.009 1.00 75.56 783 ALA A CA 1
ATOM 6075 C C . ALA A 1 783 ? -15.378 40.819 3.069 1.00 75.56 783 ALA A C 1
ATOM 6077 O O . ALA A 1 783 ? -16.568 40.762 2.771 1.00 75.56 783 ALA A O 1
ATOM 6078 N N . PHE A 1 784 ? -14.969 41.252 4.269 1.00 85.50 784 PHE A N 1
ATOM 6079 C CA . PHE A 1 784 ? -15.897 41.568 5.362 1.00 85.50 784 PHE A CA 1
ATOM 6080 C C . PHE A 1 784 ? -17.062 42.465 4.922 1.00 85.50 784 PHE A C 1
ATOM 6082 O O . PHE A 1 784 ? -16.872 43.645 4.606 1.00 85.50 784 PHE A O 1
ATOM 6089 N N . LEU A 1 785 ? -18.266 41.887 4.943 1.00 81.38 785 LEU A N 1
ATOM 6090 C CA . LEU A 1 785 ? -19.532 42.515 4.565 1.00 81.38 785 LEU A CA 1
ATOM 6091 C C . LEU A 1 785 ? -19.519 43.168 3.174 1.00 81.38 785 LEU A C 1
ATOM 6093 O O . LEU A 1 785 ? -20.241 44.133 2.923 1.00 81.38 785 LEU A O 1
ATOM 6097 N N . TRP A 1 786 ? -18.692 42.658 2.264 1.00 85.62 786 TRP A N 1
ATOM 6098 C CA . TRP A 1 786 ? -18.723 43.055 0.866 1.00 85.62 786 TRP A CA 1
ATOM 6099 C C . TRP A 1 786 ? -19.857 42.320 0.144 1.00 85.62 786 TRP A C 1
ATOM 6101 O O . TRP A 1 786 ? -20.141 41.156 0.420 1.00 85.62 786 TRP A O 1
ATOM 6111 N N . ASN A 1 787 ? -20.515 43.001 -0.791 1.00 84.69 787 ASN A N 1
ATOM 6112 C CA . ASN A 1 787 ? -21.606 42.448 -1.597 1.00 84.69 787 ASN A CA 1
ATOM 6113 C C . ASN A 1 787 ? -21.119 41.854 -2.939 1.00 84.69 787 ASN A C 1
ATOM 6115 O O . ASN A 1 787 ? -21.945 41.589 -3.808 1.00 84.69 787 ASN A O 1
ATOM 6119 N N . ALA A 1 788 ? -19.798 41.708 -3.112 1.00 80.31 788 ALA A N 1
ATOM 6120 C CA . ALA A 1 788 ? -19.130 41.209 -4.318 1.00 80.31 788 ALA A CA 1
ATOM 6121 C C . ALA A 1 788 ? -19.384 42.019 -5.609 1.00 80.31 788 ALA A C 1
ATOM 6123 O O . ALA A 1 788 ? -19.134 41.529 -6.707 1.00 80.31 788 ALA A O 1
ATOM 6124 N N . GLN A 1 789 ? -19.859 43.266 -5.507 1.00 84.19 789 GLN A N 1
ATOM 6125 C CA . GLN A 1 789 ? -20.029 44.141 -6.669 1.00 84.19 789 GLN A CA 1
ATOM 6126 C C . GLN A 1 789 ? -18.865 45.122 -6.792 1.00 84.19 789 GLN A C 1
ATOM 6128 O O . GLN A 1 789 ? -18.513 45.793 -5.818 1.00 84.19 789 GLN A O 1
ATOM 6133 N N . ASP A 1 790 ? -18.313 45.242 -7.997 1.00 80.50 790 ASP A N 1
ATOM 6134 C CA . ASP A 1 790 ? -17.203 46.145 -8.314 1.00 80.50 790 ASP A CA 1
ATOM 6135 C C . ASP A 1 790 ? -17.722 47.451 -8.943 1.00 80.50 790 ASP A C 1
ATOM 6137 O O . ASP A 1 790 ? -17.707 47.650 -10.158 1.00 80.50 790 ASP A O 1
ATOM 6141 N N . ASN A 1 791 ? -18.307 48.313 -8.105 1.00 89.56 791 ASN A N 1
ATOM 6142 C CA . ASN A 1 791 ? -18.772 49.650 -8.484 1.00 89.56 791 ASN A CA 1
ATOM 6143 C C . ASN A 1 791 ? -18.628 50.648 -7.320 1.00 89.56 791 ASN A C 1
ATOM 6145 O O . ASN A 1 791 ? -18.572 50.255 -6.152 1.00 89.56 791 ASN A O 1
ATOM 6149 N N . ASP A 1 792 ? -18.595 51.946 -7.636 1.00 90.62 792 ASP A N 1
ATOM 6150 C CA . ASP A 1 792 ? -18.345 53.018 -6.658 1.00 90.62 792 ASP A CA 1
ATOM 6151 C C . ASP A 1 792 ? -19.332 53.001 -5.481 1.00 90.62 792 ASP A C 1
ATOM 6153 O O . ASP A 1 792 ? -18.944 53.229 -4.335 1.00 90.62 792 ASP A O 1
ATOM 6157 N N . THR A 1 793 ? -20.605 52.691 -5.745 1.00 90.88 793 THR A N 1
ATOM 6158 C CA . THR A 1 793 ? -21.651 52.611 -4.717 1.00 90.88 793 THR A CA 1
ATOM 6159 C C . THR A 1 793 ? -21.380 51.474 -3.735 1.00 90.88 793 THR A C 1
ATOM 6161 O O . THR A 1 793 ? -21.348 51.696 -2.528 1.00 90.88 793 THR A O 1
ATOM 6164 N N . SER A 1 794 ? -21.098 50.277 -4.244 1.00 86.31 794 SER A N 1
ATOM 6165 C CA . SER A 1 794 ? -20.718 49.108 -3.448 1.00 86.31 794 SER A CA 1
ATOM 6166 C C . SER A 1 794 ? -19.476 49.367 -2.584 1.00 86.31 794 SER A C 1
ATOM 6168 O O . SER A 1 794 ? -19.437 49.015 -1.401 1.00 86.31 794 SER A O 1
ATOM 6170 N N . MET A 1 795 ? -18.468 50.041 -3.140 1.00 83.88 795 MET A N 1
ATOM 6171 C CA . MET A 1 795 ? -17.243 50.381 -2.414 1.00 83.88 795 MET A CA 1
ATOM 6172 C C . MET A 1 795 ? -17.476 51.437 -1.326 1.00 83.88 795 MET A C 1
ATOM 6174 O O . MET A 1 795 ? -16.900 51.343 -0.231 1.00 83.88 795 MET A O 1
ATOM 6178 N N . ALA A 1 796 ? -18.348 52.414 -1.587 1.00 89.06 796 ALA A N 1
ATOM 6179 C CA . ALA A 1 796 ? -18.793 53.374 -0.584 1.00 89.06 796 ALA A CA 1
ATOM 6180 C C . ALA A 1 796 ? -19.562 52.680 0.556 1.00 89.06 796 ALA A C 1
ATOM 6182 O O . ALA A 1 796 ? -19.270 52.934 1.728 1.00 89.06 796 ALA A O 1
ATOM 6183 N N . ASP A 1 797 ? -20.461 51.745 0.234 1.00 88.94 797 ASP A N 1
ATOM 6184 C CA . ASP A 1 797 ? -21.235 50.973 1.213 1.00 88.94 797 ASP A CA 1
ATOM 6185 C C . ASP A 1 797 ? -20.343 50.086 2.083 1.00 88.94 797 ASP A C 1
ATOM 6187 O O . ASP A 1 797 ? -20.454 50.097 3.312 1.00 88.94 797 ASP A O 1
ATOM 6191 N N . LYS A 1 798 ? -19.389 49.379 1.473 1.00 87.38 798 LYS A N 1
ATOM 6192 C CA . LYS A 1 798 ? -18.371 48.592 2.181 1.00 87.38 798 LYS A CA 1
ATOM 6193 C C . LYS A 1 798 ? -17.582 49.452 3.169 1.00 87.38 798 LYS A C 1
ATOM 6195 O O . LYS A 1 798 ? -17.384 49.067 4.323 1.00 87.38 798 LYS A O 1
ATOM 6200 N N . THR A 1 799 ? -17.163 50.642 2.739 1.00 88.69 799 THR A N 1
ATOM 6201 C CA . THR A 1 799 ? -16.446 51.596 3.598 1.00 88.69 799 THR A CA 1
ATOM 6202 C C . THR A 1 799 ? -17.328 52.056 4.761 1.00 88.69 799 THR A C 1
ATOM 6204 O O . THR A 1 799 ? -16.901 52.024 5.917 1.00 88.69 799 THR A O 1
ATOM 6207 N N . ALA A 1 800 ? -18.585 52.411 4.486 1.00 91.25 800 ALA A N 1
ATOM 6208 C CA . ALA A 1 800 ? -19.545 52.819 5.507 1.00 91.25 800 ALA A CA 1
ATOM 6209 C C . ALA A 1 800 ? -19.848 51.696 6.518 1.00 91.25 800 ALA A C 1
ATOM 6211 O O . ALA A 1 800 ? -19.984 51.964 7.716 1.00 91.25 800 ALA A O 1
ATOM 6212 N N . LEU A 1 801 ? -19.923 50.440 6.068 1.00 89.25 801 LEU A N 1
ATOM 6213 C CA . LEU A 1 801 ? -20.122 49.263 6.919 1.00 89.25 801 LEU A CA 1
ATOM 6214 C C . LEU A 1 801 ? -18.919 48.997 7.824 1.00 89.25 801 LEU A C 1
ATOM 6216 O O . LEU A 1 801 ? -19.112 48.734 9.011 1.00 89.25 801 LEU A O 1
ATOM 6220 N N . ILE A 1 802 ? -17.694 49.136 7.314 1.00 88.31 802 ILE A N 1
ATOM 6221 C CA . ILE A 1 802 ? -16.474 49.039 8.127 1.00 88.31 802 ILE A CA 1
ATOM 6222 C C . ILE A 1 802 ? -16.442 50.129 9.203 1.00 88.31 802 ILE A C 1
ATOM 6224 O O . ILE A 1 802 ? -16.160 49.833 10.366 1.00 88.31 802 ILE A O 1
ATOM 6228 N N . GLU A 1 803 ? -16.772 51.377 8.867 1.00 92.56 803 GLU A N 1
ATOM 6229 C CA . GLU A 1 803 ? -16.821 52.459 9.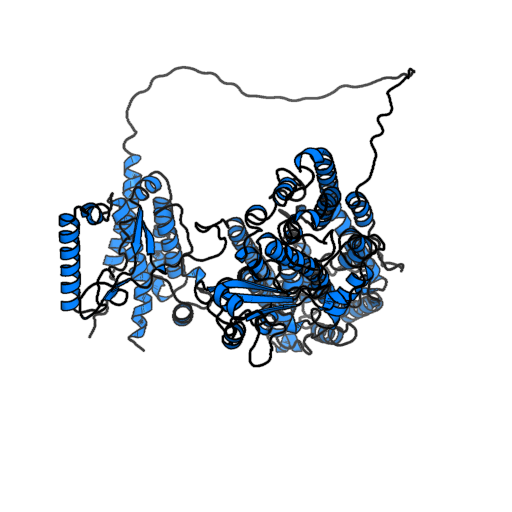859 1.00 92.56 803 GLU A CA 1
ATOM 6230 C C . GLU A 1 803 ? -17.933 52.242 10.892 1.00 92.56 803 GLU A C 1
ATOM 6232 O O . GLU A 1 803 ? -17.738 52.466 12.092 1.00 92.56 803 GLU A O 1
ATOM 6237 N N . ARG A 1 804 ? -19.083 51.706 10.467 1.00 93.00 804 ARG A N 1
ATOM 6238 C CA . ARG A 1 804 ? -20.159 51.306 11.379 1.00 93.00 804 ARG A CA 1
ATOM 6239 C C . ARG A 1 804 ? -19.718 50.174 12.303 1.00 93.00 804 ARG A C 1
ATOM 6241 O O . ARG A 1 804 ? -19.977 50.260 13.501 1.00 93.00 804 ARG A O 1
ATOM 6248 N N . TYR A 1 805 ? -19.040 49.153 11.782 1.00 90.44 805 TYR A N 1
ATOM 6249 C CA . TYR A 1 805 ? -18.463 48.068 12.573 1.00 90.44 805 TYR A CA 1
ATOM 6250 C C . TYR A 1 805 ? -17.491 48.617 13.619 1.00 90.44 805 TYR A C 1
ATOM 6252 O O . TYR A 1 805 ? -17.663 48.344 14.805 1.00 90.44 805 TYR A O 1
ATOM 6260 N N . LYS A 1 806 ? -16.547 49.478 13.216 1.00 91.25 806 LYS A N 1
ATOM 6261 C CA . LYS A 1 806 ? -15.590 50.113 14.134 1.00 91.25 806 LYS A CA 1
ATOM 6262 C C . LYS A 1 806 ? -16.295 50.894 15.242 1.00 91.25 806 LYS A C 1
ATOM 6264 O O . LYS A 1 806 ? -15.978 50.731 16.420 1.00 91.25 806 LYS A O 1
ATOM 6269 N N . LYS A 1 807 ? -17.281 51.722 14.883 1.00 95.12 807 LYS A N 1
ATOM 6270 C CA . LYS A 1 807 ? -18.072 52.490 15.852 1.00 95.12 807 LYS A CA 1
ATOM 6271 C C . LYS A 1 807 ? -18.798 51.567 16.834 1.00 95.12 807 LYS A C 1
ATOM 6273 O O . LYS A 1 807 ? -18.660 51.740 18.042 1.00 95.12 807 LYS A O 1
ATOM 6278 N N . ARG A 1 808 ? -19.506 50.551 16.330 1.00 93.69 808 ARG A N 1
ATOM 6279 C CA . ARG A 1 808 ? -20.249 49.577 17.148 1.00 93.69 808 ARG A CA 1
ATOM 6280 C C . ARG A 1 808 ? -19.341 48.755 18.056 1.00 93.69 808 ARG A C 1
ATOM 6282 O O . ARG A 1 808 ? -19.694 48.537 19.210 1.00 93.69 808 ARG A O 1
ATOM 6289 N N . ALA A 1 809 ? -18.184 48.323 17.565 1.00 91.88 809 ALA A N 1
ATOM 6290 C CA . ALA A 1 809 ? -17.208 47.595 18.363 1.00 91.88 809 ALA A CA 1
ATOM 6291 C C . ALA A 1 809 ? -16.709 48.458 19.530 1.00 91.88 809 ALA A C 1
ATOM 6293 O O . ALA A 1 809 ? -16.680 47.980 20.660 1.00 91.88 809 ALA A O 1
ATOM 6294 N N . ARG A 1 810 ? -16.413 49.749 19.309 1.00 94.69 810 ARG A N 1
ATOM 6295 C CA . ARG A 1 810 ? -16.042 50.664 20.404 1.00 94.69 810 ARG A CA 1
ATOM 6296 C C . ARG A 1 810 ? -17.193 50.905 21.386 1.00 94.69 810 ARG A C 1
ATOM 6298 O O . ARG A 1 810 ? -16.967 50.815 22.587 1.00 94.69 810 ARG A O 1
ATOM 6305 N N . GLU A 1 811 ? -18.415 51.135 20.902 1.00 96.56 811 GLU A N 1
ATOM 6306 C CA . GLU A 1 811 ? -19.614 51.303 21.748 1.00 96.56 811 GLU A CA 1
ATOM 6307 C C . GLU A 1 811 ? -19.887 50.083 22.643 1.00 96.56 811 GLU A C 1
ATOM 6309 O O . GLU A 1 811 ? -20.335 50.236 23.775 1.00 96.56 811 GLU A O 1
ATOM 6314 N N . LYS A 1 812 ? -19.597 48.873 22.152 1.00 94.81 812 LYS A N 1
ATOM 6315 C CA . LYS A 1 812 ? -19.783 47.610 22.882 1.00 94.81 812 LYS A CA 1
ATOM 6316 C C . LYS A 1 812 ? -18.577 47.194 23.738 1.00 94.81 812 LYS A C 1
ATOM 6318 O O . LYS A 1 812 ? -18.555 46.079 24.248 1.00 94.81 812 LYS A O 1
ATOM 6323 N N . GLY A 1 813 ? -17.557 48.046 23.879 1.00 93.50 813 GLY A N 1
ATOM 6324 C CA . GLY A 1 813 ? -16.337 47.717 24.629 1.00 93.50 813 GLY A CA 1
ATOM 6325 C C . GLY A 1 813 ? -15.396 46.728 23.922 1.00 93.50 813 GLY A C 1
ATOM 6326 O O . GLY A 1 813 ? -14.402 46.301 24.498 1.00 93.50 813 GLY A O 1
ATOM 6327 N N . SER A 1 814 ? -15.654 46.391 22.657 1.00 91.19 814 SER A N 1
ATOM 6328 C CA . SER A 1 814 ? -14.832 45.511 21.812 1.00 91.19 814 SER A CA 1
ATOM 6329 C C . SER A 1 814 ? -13.843 46.281 20.924 1.00 91.19 814 SER A C 1
ATOM 6331 O O . SER A 1 814 ? -13.459 45.809 19.857 1.00 91.19 814 SER A O 1
ATOM 6333 N N . GLY A 1 815 ? -13.424 47.483 21.338 1.00 89.75 815 GLY A N 1
ATOM 6334 C CA . GLY A 1 815 ? -12.495 48.327 20.571 1.00 89.75 815 GLY A CA 1
ATOM 6335 C C . GLY A 1 815 ? -11.142 47.663 20.278 1.00 89.75 815 GLY A C 1
ATOM 6336 O O . GLY A 1 815 ? -10.534 47.955 19.249 1.00 89.75 815 GLY A O 1
ATOM 6337 N N . TYR A 1 816 ? -10.729 46.706 21.115 1.00 87.81 816 TYR A N 1
ATOM 6338 C CA . TYR A 1 816 ? -9.527 45.894 20.911 1.00 87.81 816 TYR A CA 1
ATOM 6339 C C . TYR A 1 816 ? -9.557 45.109 19.587 1.00 87.81 816 TYR A C 1
ATOM 6341 O O . TYR A 1 816 ? -8.512 44.932 18.978 1.00 87.81 816 TYR A O 1
ATOM 6349 N N . LEU A 1 817 ? -10.736 44.741 19.057 1.00 85.44 817 LEU A N 1
ATOM 6350 C CA . LEU A 1 817 ? -10.856 44.081 17.745 1.00 85.44 817 LEU A CA 1
ATOM 6351 C C . LEU A 1 817 ? -10.414 44.976 16.572 1.00 85.44 817 LEU A C 1
ATOM 6353 O O . LEU A 1 817 ? -10.200 44.499 15.463 1.00 85.44 817 LEU A O 1
ATOM 6357 N N . ILE A 1 818 ? -10.307 46.284 16.796 1.00 89.00 818 ILE A N 1
ATOM 6358 C CA . ILE A 1 818 ? -9.813 47.253 15.811 1.00 89.00 818 ILE A CA 1
ATOM 6359 C C . ILE A 1 818 ? -8.341 47.551 16.069 1.00 89.00 818 ILE A C 1
ATOM 6361 O O . ILE A 1 818 ? -7.569 47.739 15.131 1.00 89.00 818 ILE A O 1
ATOM 6365 N N . ASP A 1 819 ? -7.975 47.673 17.342 1.00 88.50 819 ASP A N 1
ATOM 6366 C CA . ASP A 1 819 ? -6.650 48.119 17.743 1.00 88.50 819 ASP A CA 1
ATOM 6367 C C . ASP A 1 819 ? -5.617 46.978 17.637 1.00 88.50 819 ASP A C 1
ATOM 6369 O O . ASP A 1 819 ? -4.541 47.216 17.094 1.00 88.50 819 ASP A O 1
ATOM 6373 N N . ASP A 1 820 ? -5.981 45.738 17.984 1.00 87.88 820 ASP A N 1
ATOM 6374 C CA . ASP A 1 820 ? -5.136 44.538 17.832 1.00 87.88 820 ASP A CA 1
ATOM 6375 C C . ASP A 1 820 ? -4.961 44.114 16.361 1.00 87.88 820 ASP A C 1
ATOM 6377 O O . ASP A 1 820 ? -4.043 43.369 16.028 1.00 87.88 820 ASP A O 1
ATOM 6381 N N . ALA A 1 821 ? -5.860 44.550 15.470 1.00 86.12 821 ALA A N 1
ATOM 6382 C CA . ALA A 1 821 ? -5.796 44.252 14.036 1.00 86.12 821 ALA A CA 1
ATOM 6383 C C . ALA A 1 821 ? -4.789 45.148 13.289 1.00 86.12 821 ALA A C 1
ATOM 6385 O O . ALA A 1 821 ? -4.632 45.033 12.072 1.00 86.12 821 ALA A O 1
ATOM 6386 N N . LYS A 1 822 ? -4.129 46.075 13.991 1.00 88.56 822 LYS A N 1
ATOM 6387 C CA . LYS A 1 822 ? -3.069 46.930 13.445 1.00 88.56 822 LYS A CA 1
ATOM 6388 C C . LYS A 1 822 ? -1.718 46.233 13.578 1.00 88.56 822 LYS A C 1
ATOM 6390 O O . LYS A 1 822 ? -1.491 45.474 14.514 1.00 88.56 822 LYS A O 1
ATOM 6395 N N . PHE A 1 823 ? -0.800 46.523 12.659 1.00 87.88 823 PHE A N 1
ATOM 6396 C CA . PHE A 1 823 ? 0.583 46.066 12.790 1.00 87.88 823 PHE A CA 1
ATOM 6397 C C . PHE A 1 823 ? 1.234 46.691 14.030 1.00 87.88 823 PHE A C 1
ATOM 6399 O O . PHE A 1 823 ? 1.060 47.884 14.287 1.00 87.88 823 PHE A O 1
ATOM 6406 N N . THR A 1 824 ? 2.001 45.900 14.781 1.00 85.19 824 THR A N 1
ATOM 6407 C CA . THR A 1 824 ? 2.716 46.364 15.982 1.00 85.19 824 THR A CA 1
ATOM 6408 C C . THR A 1 824 ? 4.073 46.981 15.630 1.00 85.19 824 THR A C 1
ATOM 6410 O O . THR A 1 824 ? 4.683 47.668 16.449 1.00 85.19 824 THR A O 1
ATOM 6413 N N . SER A 1 825 ? 4.541 46.799 14.388 1.00 87.50 825 SER A N 1
ATOM 6414 C CA . SER A 1 825 ? 5.763 47.416 13.870 1.00 87.50 825 SER A CA 1
ATOM 6415 C C . SER A 1 825 ? 5.706 47.707 12.366 1.00 87.50 825 SER A C 1
ATOM 6417 O O . SER A 1 825 ? 4.970 47.073 11.607 1.00 87.50 825 SER A O 1
ATOM 6419 N N . LYS A 1 826 ? 6.550 48.647 11.919 1.00 87.12 826 LYS A N 1
ATOM 6420 C CA . LYS A 1 826 ? 6.713 48.983 10.495 1.00 87.12 826 LYS A CA 1
ATOM 6421 C C . LYS A 1 826 ? 7.272 47.806 9.691 1.00 87.12 826 LYS A C 1
ATOM 6423 O O . LYS A 1 826 ? 6.992 47.675 8.503 1.00 87.12 826 LYS A O 1
ATOM 6428 N N . GLU A 1 827 ? 8.065 46.945 10.317 1.00 90.06 827 GLU A N 1
ATOM 6429 C CA . GLU A 1 827 ? 8.633 45.753 9.693 1.00 90.06 827 GLU A CA 1
ATOM 6430 C C . GLU A 1 827 ? 7.568 44.688 9.425 1.00 90.06 827 GLU A C 1
ATOM 6432 O O . GLU A 1 827 ? 7.574 44.111 8.342 1.00 90.06 827 GLU A O 1
ATOM 6437 N N . GLN A 1 828 ? 6.612 44.482 10.339 1.00 89.00 828 GLN A N 1
ATOM 6438 C CA . GLN A 1 828 ? 5.457 43.608 10.090 1.00 89.00 828 GLN A CA 1
ATOM 6439 C C . GLN A 1 828 ? 4.581 44.135 8.955 1.00 89.00 828 GLN A C 1
ATOM 6441 O O . GLN A 1 828 ? 4.193 43.371 8.072 1.00 89.00 828 GLN A O 1
ATOM 6446 N N . GLU A 1 829 ? 4.299 45.442 8.961 1.00 88.69 829 GLU A N 1
ATOM 6447 C CA . GLU A 1 829 ? 3.557 46.096 7.883 1.00 88.69 829 GLU A CA 1
ATOM 6448 C C . GLU A 1 829 ? 4.282 45.923 6.544 1.00 88.69 829 GLU A C 1
ATOM 6450 O O . GLU A 1 829 ? 3.669 45.535 5.552 1.00 88.69 829 GLU A O 1
ATOM 6455 N N . SER A 1 830 ? 5.600 46.137 6.521 1.00 88.56 830 SER A N 1
ATOM 6456 C CA . SER A 1 830 ? 6.426 45.984 5.319 1.00 88.56 830 SER A CA 1
ATOM 6457 C C . SER A 1 830 ? 6.461 44.535 4.834 1.00 88.56 830 SER A C 1
ATOM 6459 O O . SER A 1 830 ? 6.335 44.300 3.634 1.00 88.56 830 SER A O 1
ATOM 6461 N N . MET A 1 831 ? 6.577 43.564 5.750 1.00 91.44 831 MET A N 1
ATOM 6462 C CA . MET A 1 831 ? 6.572 42.142 5.411 1.00 91.44 831 MET A CA 1
ATOM 6463 C C . MET A 1 831 ? 5.253 41.737 4.758 1.00 91.44 831 MET A C 1
ATOM 6465 O O . MET A 1 831 ? 5.239 41.155 3.673 1.00 91.44 831 MET A O 1
ATOM 6469 N N . GLN A 1 832 ? 4.140 42.081 5.404 1.00 87.38 832 GLN A N 1
ATOM 6470 C CA . GLN A 1 832 ? 2.820 41.735 4.898 1.00 87.38 832 GLN A CA 1
ATOM 6471 C C . GLN A 1 832 ? 2.512 42.453 3.584 1.00 87.38 832 GLN A C 1
ATOM 6473 O O . GLN A 1 832 ? 1.882 41.884 2.695 1.00 87.38 832 GLN A O 1
ATOM 6478 N N . THR A 1 833 ? 2.961 43.700 3.452 1.00 85.50 833 THR A N 1
ATOM 6479 C CA . THR A 1 833 ? 2.813 44.476 2.223 1.00 85.50 833 THR A CA 1
ATOM 6480 C C . THR A 1 833 ? 3.561 43.808 1.075 1.00 85.50 833 THR A C 1
ATOM 6482 O O . THR A 1 833 ? 2.963 43.596 0.024 1.00 85.50 833 THR A O 1
ATOM 6485 N N . ALA A 1 834 ? 4.815 43.394 1.281 1.00 86.06 834 ALA A N 1
ATOM 6486 C CA . ALA A 1 834 ? 5.585 42.673 0.269 1.00 86.06 834 ALA A CA 1
ATOM 6487 C C . ALA A 1 834 ? 4.884 41.375 -0.173 1.00 86.06 834 ALA A C 1
ATOM 6489 O O . ALA A 1 834 ? 4.688 41.173 -1.370 1.00 86.06 834 ALA A O 1
ATOM 6490 N N . ALA A 1 835 ? 4.420 40.556 0.778 1.00 87.06 835 ALA A N 1
ATOM 6491 C CA . ALA A 1 835 ? 3.676 39.329 0.483 1.00 87.06 835 ALA A CA 1
ATOM 6492 C C . ALA A 1 835 ? 2.376 39.601 -0.302 1.00 87.06 835 ALA A C 1
ATOM 6494 O O . ALA A 1 835 ? 2.096 38.932 -1.293 1.00 87.06 835 ALA A O 1
ATOM 6495 N N . ASN A 1 836 ? 1.609 40.628 0.084 1.00 84.44 836 ASN A N 1
ATOM 6496 C CA . ASN A 1 836 ? 0.376 41.009 -0.611 1.00 84.44 836 ASN A CA 1
ATOM 6497 C C . ASN A 1 836 ? 0.629 41.514 -2.039 1.00 84.44 836 ASN A C 1
ATOM 6499 O O . ASN A 1 836 ? -0.161 41.222 -2.933 1.00 84.44 836 ASN A O 1
ATOM 6503 N N . PHE A 1 837 ? 1.697 42.288 -2.257 1.00 84.31 837 PHE A N 1
ATOM 6504 C CA . PHE A 1 837 ? 2.058 42.768 -3.592 1.00 84.31 837 PHE A CA 1
ATOM 6505 C C . PHE A 1 837 ? 2.509 41.624 -4.494 1.00 84.31 837 PHE A C 1
ATOM 6507 O O . PHE A 1 837 ? 2.079 41.571 -5.641 1.00 84.31 837 PHE A O 1
ATOM 6514 N N . LEU A 1 838 ? 3.328 40.704 -3.979 1.00 85.94 838 LEU A N 1
ATOM 6515 C CA . LEU A 1 838 ? 3.743 39.517 -4.726 1.00 85.94 838 LEU A CA 1
ATOM 6516 C C . LEU A 1 838 ? 2.540 38.682 -5.143 1.00 85.94 838 LEU A C 1
ATOM 6518 O O . LEU A 1 838 ? 2.394 38.410 -6.330 1.00 85.94 838 LEU A O 1
ATOM 6522 N N . ARG A 1 839 ? 1.628 38.402 -4.205 1.00 85.50 839 ARG A N 1
ATOM 6523 C CA . ARG A 1 839 ? 0.355 37.743 -4.501 1.00 85.50 839 ARG A CA 1
ATOM 6524 C C . ARG A 1 839 ? -0.404 38.448 -5.620 1.00 85.50 839 ARG A C 1
ATOM 6526 O O . ARG A 1 839 ? -0.750 37.832 -6.619 1.00 85.50 839 ARG A O 1
ATOM 6533 N N . ALA A 1 840 ? -0.643 39.752 -5.462 1.00 79.69 840 ALA A N 1
ATOM 6534 C CA . ALA A 1 840 ? -1.417 40.528 -6.423 1.00 79.69 840 ALA A CA 1
ATOM 6535 C C . ALA A 1 840 ? -0.790 40.504 -7.821 1.00 79.69 840 ALA A C 1
ATOM 6537 O O . ALA A 1 840 ? -1.515 40.440 -8.804 1.00 79.69 840 ALA A O 1
ATOM 6538 N N . ILE A 1 841 ? 0.538 40.544 -7.930 1.00 80.06 841 ILE A N 1
ATOM 6539 C CA . ILE A 1 841 ? 1.202 40.479 -9.232 1.00 80.06 841 ILE A CA 1
ATOM 6540 C C . ILE A 1 841 ? 1.098 39.061 -9.811 1.00 80.06 841 ILE A C 1
ATOM 6542 O O . ILE A 1 841 ? 0.682 38.920 -10.957 1.00 80.06 841 ILE A O 1
ATOM 6546 N N . VAL A 1 842 ? 1.412 38.024 -9.027 1.00 82.00 842 VAL A N 1
ATOM 6547 C CA . VAL A 1 842 ? 1.381 36.622 -9.478 1.00 82.00 842 VAL A CA 1
ATOM 6548 C C . VAL A 1 842 ? -0.023 36.206 -9.924 1.00 82.00 842 VAL A C 1
ATOM 6550 O O . VAL A 1 842 ? -0.178 35.646 -11.003 1.00 82.00 842 VAL A O 1
ATOM 6553 N N . GLU A 1 843 ? -1.057 36.530 -9.150 1.00 75.00 843 GLU A N 1
ATOM 6554 C CA . GLU A 1 843 ? -2.432 36.093 -9.425 1.00 75.00 843 GLU A CA 1
ATOM 6555 C C . GLU A 1 843 ? -3.124 36.939 -10.513 1.00 75.00 843 GLU A C 1
ATOM 6557 O O . GLU A 1 843 ? -3.793 36.400 -11.395 1.00 75.00 843 GLU A O 1
ATOM 6562 N N . VAL A 1 844 ? -2.939 38.268 -10.527 1.00 69.44 844 VAL A N 1
ATOM 6563 C CA . VAL A 1 844 ? -3.639 39.156 -11.484 1.00 69.44 844 VAL A CA 1
ATOM 6564 C C . VAL A 1 844 ? -3.031 39.095 -12.886 1.00 69.44 844 VAL A C 1
ATOM 6566 O O . VAL A 1 844 ? -3.760 39.196 -13.878 1.00 69.44 844 VAL A O 1
ATOM 6569 N N . VAL A 1 845 ? -1.712 38.907 -13.008 1.00 69.44 845 VAL A N 1
ATOM 6570 C CA . VAL A 1 845 ? -1.046 38.759 -14.319 1.00 69.44 845 VAL A CA 1
ATOM 6571 C C . VAL A 1 845 ? -1.537 37.505 -15.059 1.00 69.44 845 VAL A C 1
ATOM 6573 O O . VAL A 1 845 ? -1.513 37.467 -16.289 1.00 69.44 845 VAL A O 1
ATOM 6576 N N . LEU A 1 846 ? -2.036 36.507 -14.329 1.00 64.00 846 LEU A N 1
ATOM 6577 C CA . LEU A 1 846 ? -2.608 35.282 -14.888 1.00 64.00 846 LEU A CA 1
ATOM 6578 C C . LEU A 1 846 ? -4.102 35.430 -15.206 1.00 64.00 846 LEU A C 1
ATOM 6580 O O . LEU A 1 846 ? -4.533 35.044 -16.291 1.00 64.00 846 LEU A O 1
ATOM 6584 N N . GLY A 1 847 ? -4.877 36.080 -14.329 1.00 52.69 847 GLY A N 1
ATOM 6585 C CA . GLY A 1 847 ? -6.315 36.310 -14.542 1.00 52.69 847 GLY A CA 1
ATOM 6586 C C . GLY A 1 847 ? -6.664 37.319 -15.651 1.00 52.69 847 GLY A C 1
ATOM 6587 O O . GLY A 1 847 ? -7.751 37.270 -16.221 1.00 52.69 847 GLY A O 1
ATOM 6588 N N . THR A 1 848 ? -5.751 38.225 -16.018 1.00 49.00 848 THR A N 1
ATOM 6589 C CA . THR A 1 848 ? -6.015 39.292 -17.011 1.00 49.00 848 THR A CA 1
ATOM 6590 C C . THR A 1 848 ? -5.997 38.840 -18.479 1.00 49.00 848 THR A C 1
ATOM 6592 O O . THR A 1 848 ? -6.428 39.603 -19.342 1.00 49.00 848 THR A O 1
ATOM 6595 N N . ARG A 1 849 ? -5.577 37.604 -18.793 1.00 39.47 849 ARG A N 1
ATOM 6596 C CA . ARG A 1 849 ? -5.621 37.057 -20.167 1.00 39.47 849 ARG A CA 1
ATOM 6597 C C . ARG A 1 849 ? -6.962 36.432 -20.577 1.00 39.47 849 ARG A C 1
ATOM 6599 O O . ARG A 1 849 ? -7.107 36.087 -21.744 1.00 39.47 849 ARG A O 1
ATOM 6606 N N . GLN A 1 850 ? -7.956 36.347 -19.688 1.00 41.22 850 GLN A N 1
ATOM 6607 C CA . GLN A 1 850 ? -9.303 35.872 -20.052 1.00 41.22 850 GLN A CA 1
ATOM 6608 C C . GLN A 1 850 ? -10.176 36.907 -20.789 1.00 41.22 850 GLN A C 1
ATOM 6610 O O . GLN A 1 850 ? -11.260 36.561 -21.242 1.00 41.22 850 GLN A O 1
ATOM 6615 N N . VAL A 1 851 ? -9.735 38.163 -20.943 1.00 35.47 851 VAL A N 1
ATOM 6616 C CA . VAL A 1 851 ? -10.541 39.221 -21.599 1.00 35.47 851 VAL A CA 1
ATOM 6617 C C . VAL A 1 851 ? -10.080 39.520 -23.041 1.00 35.47 851 VAL A C 1
ATOM 6619 O O . VAL A 1 851 ? -10.658 40.373 -23.706 1.00 35.47 851 VAL A O 1
ATOM 6622 N N . GLU A 1 852 ? -9.075 38.807 -23.563 1.00 32.00 852 GLU A N 1
ATOM 6623 C CA . GLU A 1 852 ? -8.575 38.972 -24.946 1.00 32.00 852 GLU A CA 1
ATOM 6624 C C . GLU A 1 852 ? -8.554 37.666 -25.774 1.00 32.00 852 GLU A C 1
ATOM 6626 O O . GLU A 1 852 ? -7.702 37.504 -26.649 1.00 32.00 852 GLU A O 1
ATOM 6631 N N . VAL A 1 853 ? -9.506 36.747 -25.557 1.00 30.06 853 VAL A N 1
ATOM 6632 C CA . VAL A 1 853 ? -9.780 35.636 -26.498 1.00 30.06 853 VAL A CA 1
ATOM 6633 C C . VAL A 1 853 ? -11.233 35.648 -26.942 1.00 30.06 853 VAL A C 1
ATOM 6635 O O . VAL A 1 853 ? -12.112 35.697 -26.053 1.00 30.06 853 VAL A O 1
#

pLDDT: mean 85.3, std 18.87, range [23.22, 98.94]

Secondary structure (DSSP, 8-state):
--------HHHHHHHHHHHHHHHHHHHTTSSSS----------------------------------------------HHHHHHHHHHT---S--SPPPPTTSS----S----GGG---TTHHHHHHHHHHHSEEE--SSSSS-EEEHHHHHHHHHHHHHHHHHHHHHHHHHHHHHHHHHHH-GGGGTTS-SGGGGGGGTTT-STTT-TT-SPTTHHHHTT-HHHHHHHTTTTS-SS-EE--TTT---SS---HHHHHHHHSS-HHHHHHTT-EEEEE-GGGGGS-B-SSS-B----EEEEEE-TTT--EEEEEEE--STT--EE-TTS-HHHHHHHHHHHHHHHHHHHHHHHIIIIIIHHHHHHHHHHHHS-TT-HHHHHHHHHTTTHHHHHHHIIIIISSTTSHHHHHSSB-HHHHHHHHHHHIIIIIT-TTTTSHHHHHHHTTSSS-SSSPPPS--HHHHHHHHHHHHHHHHHHHHHHHH-SSHHHHHT-HHHHHHHHHHTTTT--TT--S---SHHHHHHHHHHHHHIIIIIHHTTSTHHHHHTTT-TTT--SSBSSPPPSSS----SGGGSPPHHHHHHHHHHHTTT--GGGTTSTTSGGGTT--HHHHTTS-HHHHHHHHHHHHHHHHHHHHHHT----TTS-SS-PPP-SS---HHHHHHHS-BTB-HHHHS-----SSHHHHHHHHHHHHHHHHHH-GGGGGGGGGHHHHHHHHHHHTSTTHHHHHH-S-EEEEES---GGGEEE-TTT--EEEE--GGGEEEEEGGGSSTT--TT--S--SHHHHHHHHHHHHHHHHHHHHTT-THHHHTTS-SSHHHHHHHHHHHHHHHHHHHHHHGGGG--

InterPro domains:
  IPR000907 Lipoxygenase [PTHR11771] (187-598)
  IPR002575 Aminoglycoside phosphotransferase [PF01636] (737-774)
  IPR011009 Protein kinase-like domain superfamily [SSF56112] (711-784)
  IPR013819 Lipoxygenase, C-terminal [PF00305] (255-569)
  IPR013819 Lipoxygenase, C-terminal [PS51393] (178-681)
  IPR036226 Lipoxigenase, C-terminal domain superfamily [SSF48484] (184-649)

Foldseek 3Di:
DDDPPPVDVVLVVLLVVLLVVLVVVVVVVVPPPPDDDDDDDDDDDDDDDDDDDDDDYDDDDDDDDDDDDDDPDPPPPPFLLNVLLVLLLDQDQPDPDAADDPPPPPQPQFFFAFPVVDDDPCLVVSLVVLPQAWAFDDFQLFAFTATDGRHSSHQLVVLQVVSSVQLVQLSVLLVVLLVVLVVCVVQLVQLQAQLSLLSCFDPGSCSLQVPTFDPCCSPPLLDQLVLQLCCLFLLVQFKFFAFLVPDDDPDADPQVLQCVVAVGGPVRQRQQRFKMKGFQQVCVPFAFFPPLFEAFSKIFIWGQRPPPRGIGTAWIFRNDALRDIDGPPADSLLNLVSLLRVLLSSLLCLVLLLCLQFLNLLRLLLSLLSSQPGSSHLLNLLSCLLCRSSSNVSSSCVSAQLDFSHPCSQFAGGHSVRSSVVSNCCNVPPNQAQVCSQPVNVCVVSCQPPHPRHDHRQDRHLCVLLVLLLVLLLLLLLLQLCVRAVWLQSQQPRRSNQSSLCSCVDVSVRHNQDNDRRGSVNSSSNSSSNNSSSASSNVSHFASNCLNHSCRPDSNGNGFNDYDDSDDDDDGNSNRGDGSSSSSVSNSVRSSSYSPVCPPHCNDSLNSQVDPSSLVSYDPSSVVSNVVSSVSVVVSVVVVVPWDADPVRDTDDFQDAPDFDDPVLCVVQFDPPDDSPLQDFGDDAPAQLRVLLRLLNNLLSLLVGHPLNVVCPVCSVSSVVSNVSCVDPPNVVVLRPADWDWAQQAAEPVQWDADPVVRDTPGGPDCSSTDTDRLLRNHVVLRHHQNPDDDPVSVVVSVVVVVVVCVVCVVVVNNCSVVRNDDPDPSNVSSVVSSVSSVCCSVVSRVVVVVPD

Radius of gyration: 32.98 Å; chains: 1; bounding box: 96×84×80 Å

Organism: Aureobasidium melanogenum (NCBI:txid46634)